Protein AF-A0A536E1L3-F1 (afdb_monomer_lite)

Secondary structure (DSSP, 8-state):
--SSSSSSSSTTSSS-PPP-----TT--SS-HHHHHHHHHHHHHHHHHHHHTT-HHHHHHHB-HHHHHHHHHHHTTS-S--TT-SSPPEEEEEEEE-B--SSSSEEEEEEEEEE-SPPTTSPPPEEEEEEEEEE-SSSSPPEEEEEEEESSHHHHHHHHHHHHSS-TTSPBPPPPPPSS-HHHHHHHHSPPPTTEEEPPP-GGGEEEEE-TTSPEEEEEEEEEEEEEEEETT----EETT-TT-PPTTEEEEEEEEEEEEEEEEEE--TTSPPEEEEEEEEEEEEEE---------HHHHHHHHHHHHHHHHHHHHT--PPPPPSSPPPPEEEEHHHHHHHHHHHHHHHHHHHHHHHHHHHHHHTTT-HHHHHHHHHHHHHHHHGGGSHHHHEEEEEEEEEESS-HHHHHHHHH-GGGHHHH-TTEEEEEEEPP-S-TTEEEEEEEEE-STTEEEEEEEEEEEE-SSS-EEEEEETT-SS-EEEEEEEEEETTEEEEEEEEEEEPPHHHHHHSS-HHHHHHHHHHHHHHHHHHHHHHHHTPPPPGGGS-----TTGGGTTGGGSTTS-SSHHHHHHHHHHHHHHHHHHHH-HHHHHHHHHHHHHHHHHHHHHHHHTT-EEPPPEEETTEEE--EE-S---HHHHHHHHHHHHHHHHHHHHHHHHHHHHH--TTTHHHHHHHHHHHHHHHH---TTSTHHHHHHHS-SSHHHHHHHHHHHHHHHHHHTT-S-THHHHHHHHHHHHHHHHSSSHHHHHT-PPPHHHHHHHHHHHHHHHHHHHHHHHHHHHHH-

pLDDT: mean 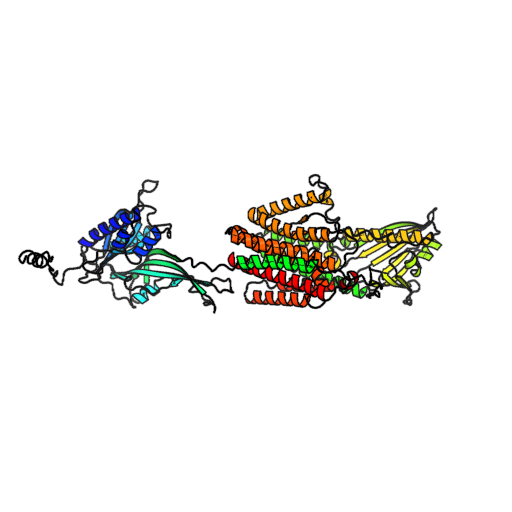76.08, std 15.46, range [30.75, 97.12]

Structure (mmCIF, N/CA/C/O backbone):
data_AF-A0A536E1L3-F1
#
_entry.id   AF-A0A536E1L3-F1
#
loop_
_atom_site.group_PDB
_atom_site.id
_atom_site.type_symbol
_atom_site.label_atom_id
_atom_site.label_alt_id
_atom_site.label_comp_id
_atom_site.label_asym_id
_atom_site.label_entity_id
_atom_site.label_seq_id
_atom_site.pdbx_PDB_ins_code
_atom_site.Cartn_x
_atom_site.Cartn_y
_atom_site.Cartn_z
_atom_site.occupancy
_atom_site.B_iso_or_equiv
_atom_site.auth_seq_id
_atom_site.auth_comp_id
_atom_site.auth_asym_id
_atom_site.auth_atom_id
_atom_site.pdbx_PDB_model_num
ATOM 1 N N . MET A 1 1 ? -77.979 -40.190 44.408 1.00 44.78 1 MET A N 1
ATOM 2 C CA . MET A 1 1 ? -76.661 -39.508 44.383 1.00 44.78 1 MET A CA 1
ATOM 3 C C . MET A 1 1 ? -76.826 -37.989 44.509 1.00 44.78 1 MET A C 1
ATOM 5 O O . MET A 1 1 ? -76.461 -37.240 43.618 1.00 44.78 1 MET A O 1
ATOM 9 N N . ARG A 1 2 ? -77.418 -37.524 45.620 1.00 36.06 2 ARG A N 1
ATOM 10 C CA . ARG A 1 2 ? -77.818 -36.117 45.837 1.00 36.06 2 ARG A CA 1
ATOM 11 C C . ARG A 1 2 ? -77.360 -35.576 47.206 1.00 36.06 2 ARG A C 1
ATOM 13 O O . ARG A 1 2 ? -77.944 -34.636 47.722 1.00 36.06 2 ARG A O 1
ATOM 20 N N . ARG A 1 3 ? -76.345 -36.204 47.821 1.00 39.03 3 ARG A N 1
ATOM 21 C CA . ARG A 1 3 ? -75.841 -35.854 49.169 1.00 39.03 3 ARG A CA 1
ATOM 22 C C . ARG A 1 3 ? -74.312 -35.771 49.309 1.00 39.03 3 ARG A C 1
ATOM 24 O O . ARG A 1 3 ? -73.841 -35.542 50.409 1.00 39.03 3 ARG A O 1
ATOM 31 N N . VAL A 1 4 ? -73.540 -35.899 48.226 1.00 44.56 4 VAL A N 1
ATOM 32 C CA . VAL A 1 4 ? -72.057 -35.856 48.298 1.00 44.56 4 VAL A CA 1
ATOM 33 C C . VAL A 1 4 ? -71.458 -34.602 47.640 1.00 44.56 4 VAL A C 1
ATOM 35 O O . VAL A 1 4 ? -70.359 -34.197 47.985 1.00 44.56 4 VAL A O 1
ATOM 38 N N . LEU A 1 5 ? -72.208 -33.890 46.793 1.00 41.34 5 LEU A N 1
ATOM 39 C CA . LEU A 1 5 ? -71.734 -32.656 46.141 1.00 41.34 5 LEU A CA 1
ATOM 40 C C . LEU A 1 5 ? -72.096 -31.353 46.877 1.00 41.34 5 LEU A C 1
ATOM 42 O O . LEU A 1 5 ? -71.627 -30.292 46.487 1.00 41.34 5 LEU A O 1
ATOM 46 N N . LEU A 1 6 ? -72.866 -31.419 47.971 1.00 41.66 6 LEU A N 1
ATOM 47 C CA . LEU A 1 6 ? -73.203 -30.239 48.783 1.00 41.66 6 LEU A CA 1
ATOM 48 C C . LEU A 1 6 ? -72.167 -29.941 49.891 1.00 41.66 6 LEU A C 1
ATOM 50 O O . LEU A 1 6 ? -72.231 -28.891 50.517 1.00 41.66 6 LEU A O 1
ATOM 54 N N . GLY A 1 7 ? -71.206 -30.847 50.123 1.00 38.25 7 GLY A N 1
ATOM 55 C CA . GLY A 1 7 ? -70.159 -30.700 51.147 1.00 38.25 7 GLY A CA 1
ATOM 56 C C . GLY A 1 7 ? -68.870 -30.024 50.664 1.00 38.25 7 GLY A C 1
ATOM 57 O O . GLY A 1 7 ? -68.086 -29.565 51.484 1.00 38.25 7 GLY A O 1
ATOM 58 N N . ALA A 1 8 ? -68.657 -29.916 49.348 1.00 40.06 8 ALA A N 1
ATOM 59 C CA . ALA A 1 8 ? -67.425 -29.359 48.779 1.00 40.06 8 ALA A CA 1
ATOM 60 C C . ALA A 1 8 ? -67.512 -27.856 48.444 1.00 40.06 8 ALA A C 1
ATOM 62 O O . ALA A 1 8 ? -66.488 -27.219 48.233 1.00 40.06 8 ALA A O 1
ATOM 63 N N . VAL A 1 9 ? -68.716 -27.268 48.440 1.00 42.72 9 VAL A N 1
ATOM 64 C CA . VAL A 1 9 ? -68.923 -25.834 48.142 1.00 42.72 9 VAL A CA 1
ATOM 65 C C . VAL A 1 9 ? -69.029 -24.984 49.419 1.00 42.72 9 VAL A C 1
ATOM 67 O O . VAL A 1 9 ? -68.800 -23.782 49.382 1.00 42.72 9 VAL A O 1
ATOM 70 N N . VAL A 1 10 ? -69.276 -25.601 50.581 1.00 40.31 10 VAL A N 1
ATOM 71 C CA . VAL A 1 10 ? -69.368 -24.893 51.876 1.00 40.31 10 VAL A CA 1
ATOM 72 C C . VAL A 1 10 ? -68.021 -24.843 52.621 1.00 40.31 10 VAL A C 1
ATOM 74 O O . VAL A 1 10 ? -67.817 -23.955 53.442 1.00 40.31 10 VAL A O 1
ATOM 77 N N . LEU A 1 11 ? -67.048 -25.700 52.277 1.00 36.94 11 LEU A N 1
ATOM 78 C CA . LEU A 1 11 ? -65.691 -25.653 52.852 1.00 36.94 11 LEU A CA 1
ATOM 79 C C . LEU A 1 11 ? -64.712 -24.717 52.116 1.00 36.94 11 LEU A C 1
ATOM 81 O O . LEU A 1 11 ? -63.616 -24.486 52.615 1.00 36.94 11 LEU A O 1
ATOM 85 N N . PHE A 1 12 ? -65.103 -24.144 50.972 1.00 38.69 12 PHE A N 1
ATOM 86 C CA . PHE A 1 12 ? -64.301 -23.140 50.251 1.00 38.69 12 PHE A CA 1
ATOM 87 C C . PHE A 1 12 ? -64.653 -21.691 50.646 1.00 38.69 12 PHE A C 1
ATOM 89 O O . PHE A 1 12 ? -64.010 -20.753 50.191 1.00 38.69 12 PHE A O 1
ATOM 96 N N . LEU A 1 13 ? -65.662 -21.499 51.509 1.00 36.69 13 LEU A N 1
ATOM 97 C CA . LEU A 1 13 ? -66.145 -20.181 51.947 1.00 36.69 13 LEU A CA 1
ATOM 98 C C . LEU A 1 13 ? -65.788 -19.824 53.403 1.00 36.69 13 LEU A C 1
ATOM 100 O O . LEU A 1 13 ? -66.148 -18.744 53.857 1.00 36.69 13 LEU A O 1
ATOM 104 N N . LEU A 1 14 ? -65.077 -20.687 54.142 1.00 40.38 14 LEU A N 1
ATOM 105 C CA . LEU A 1 14 ? -64.798 -20.489 55.579 1.00 40.38 14 LEU A CA 1
ATOM 106 C C . LEU A 1 14 ? -63.373 -20.890 56.016 1.00 40.38 14 LEU A C 1
ATOM 108 O O . LEU A 1 14 ? -63.162 -21.308 57.152 1.00 40.38 14 LEU A O 1
ATOM 112 N N . GLY A 1 15 ? -62.376 -20.752 55.139 1.00 30.75 15 GLY A N 1
ATOM 113 C CA . GLY A 1 15 ? -60.986 -21.099 55.450 1.00 30.75 15 GLY A CA 1
ATOM 114 C C . GLY A 1 15 ? -60.012 -19.950 55.216 1.00 30.75 15 GLY A C 1
ATOM 115 O O . GLY A 1 15 ? -59.537 -19.771 54.101 1.00 30.75 15 GLY A O 1
ATOM 116 N N . SER A 1 16 ? -59.657 -19.246 56.295 1.00 36.69 16 SER A N 1
ATOM 117 C CA . SER A 1 16 ? -58.478 -18.368 56.440 1.00 36.69 16 SER A CA 1
ATOM 118 C C . SER A 1 16 ? -58.430 -17.077 55.604 1.00 36.69 16 SER A C 1
ATOM 120 O O . SER A 1 16 ? -57.608 -16.920 54.707 1.00 36.69 16 SER A O 1
ATOM 122 N N . LEU A 1 17 ? -59.233 -16.089 56.013 1.00 32.84 17 LEU A N 1
ATOM 123 C CA . LEU A 1 17 ? -58.797 -14.689 55.998 1.00 32.84 17 LEU A CA 1
ATOM 124 C C . LEU A 1 17 ? -57.801 -14.496 57.159 1.00 32.84 17 LEU A C 1
ATOM 126 O O . LEU A 1 17 ? -58.207 -14.678 58.310 1.00 32.84 17 LEU A O 1
ATOM 130 N N . PRO A 1 18 ? -56.532 -14.117 56.933 1.00 37.00 18 PRO A N 1
ATOM 131 C CA . PRO A 1 18 ? -55.790 -13.404 57.957 1.00 37.00 18 PRO A CA 1
ATOM 132 C C . PRO A 1 18 ? -56.418 -12.016 58.089 1.00 37.00 18 PRO A C 1
ATOM 134 O O . PRO A 1 18 ? -56.641 -11.322 57.097 1.00 37.00 18 PRO A O 1
ATOM 137 N N . ALA A 1 19 ? -56.745 -11.654 59.325 1.00 33.72 19 ALA A N 1
ATOM 138 C CA . ALA A 1 19 ? -57.321 -10.379 59.704 1.00 33.72 19 ALA A CA 1
ATOM 139 C C . ALA A 1 19 ? -56.562 -9.206 59.066 1.00 33.72 19 ALA A C 1
ATOM 141 O O . ALA A 1 19 ? -55.376 -9.006 59.327 1.00 33.72 19 ALA A O 1
ATOM 142 N N . TRP A 1 20 ? -57.271 -8.404 58.273 1.00 38.75 20 TRP A N 1
ATOM 143 C CA . TRP A 1 20 ? -56.880 -7.030 57.993 1.00 38.75 20 TRP A CA 1
ATOM 144 C C . TRP A 1 20 ? -57.177 -6.260 59.276 1.00 38.75 20 TRP A C 1
ATOM 146 O O . TRP A 1 20 ? -58.239 -5.671 59.450 1.00 38.75 20 TRP A O 1
ATOM 156 N N . ALA A 1 21 ? -56.275 -6.378 60.244 1.00 35.50 21 ALA A N 1
ATOM 157 C CA . ALA A 1 21 ? -56.117 -5.305 61.196 1.00 35.50 21 ALA A CA 1
ATOM 158 C C . ALA A 1 21 ? -55.430 -4.197 60.403 1.00 35.50 21 ALA A C 1
ATOM 160 O O . ALA A 1 21 ? -54.229 -4.284 60.143 1.00 35.50 21 ALA A O 1
ATOM 161 N N . ASP A 1 22 ? -56.210 -3.211 59.960 1.00 37.62 22 ASP A N 1
ATOM 162 C CA . ASP A 1 22 ? -55.664 -1.908 59.611 1.00 37.62 22 ASP A CA 1
ATOM 163 C C . ASP A 1 22 ? -54.763 -1.509 60.780 1.00 37.62 22 ASP A C 1
ATOM 165 O O . ASP A 1 22 ? -55.230 -1.274 61.901 1.00 37.62 22 ASP A O 1
ATOM 169 N N . ALA A 1 23 ? -53.449 -1.533 60.553 1.00 42.81 23 ALA A N 1
ATOM 170 C CA . ALA A 1 23 ? -52.525 -0.891 61.464 1.00 42.81 23 ALA A CA 1
ATOM 171 C C . ALA A 1 23 ? -53.043 0.546 61.649 1.00 42.81 23 ALA A C 1
ATOM 173 O O . ALA A 1 23 ? -53.480 1.148 60.662 1.00 42.81 23 ALA A O 1
ATOM 174 N N . PRO A 1 24 ? -53.084 1.087 62.880 1.00 48.59 24 PRO A N 1
ATOM 175 C CA . PRO A 1 24 ? -53.596 2.433 63.096 1.00 48.59 24 PRO A CA 1
ATOM 176 C C . PRO A 1 24 ? -52.938 3.396 62.098 1.00 48.59 24 PRO A C 1
ATOM 178 O O . PRO A 1 24 ? -51.750 3.258 61.800 1.00 48.59 24 PRO A O 1
ATOM 181 N N . ALA A 1 25 ? -53.711 4.346 61.565 1.00 54.09 25 ALA A N 1
ATOM 182 C CA . ALA A 1 25 ? -53.322 5.225 60.452 1.00 54.09 25 ALA A CA 1
ATOM 183 C C . ALA A 1 25 ? -52.007 6.018 60.666 1.00 54.09 25 ALA A C 1
ATOM 185 O O . ALA A 1 25 ? -51.492 6.618 59.727 1.00 54.09 25 ALA A O 1
ATOM 186 N N . ASP A 1 26 ? -51.443 5.964 61.876 1.00 65.12 26 ASP A N 1
ATOM 187 C CA . ASP A 1 26 ? -50.229 6.650 62.311 1.00 65.12 26 ASP A CA 1
ATOM 188 C C . ASP A 1 26 ? -49.031 5.712 62.585 1.00 65.12 26 ASP A C 1
ATOM 190 O O . ASP A 1 26 ? -48.027 6.148 63.152 1.00 65.12 26 ASP A O 1
ATOM 194 N N . THR A 1 27 ? -49.092 4.424 62.213 1.00 82.06 27 THR A N 1
ATOM 195 C CA . THR A 1 27 ? -47.951 3.505 62.410 1.00 82.06 27 THR A CA 1
ATOM 196 C C . THR A 1 27 ? -46.902 3.657 61.297 1.00 82.06 27 THR A C 1
ATOM 198 O O . THR A 1 27 ? -47.244 3.518 60.122 1.00 82.06 27 THR A O 1
ATOM 201 N N . PRO A 1 28 ? -45.616 3.897 61.620 1.00 88.50 28 PRO A N 1
ATOM 202 C CA . PRO A 1 28 ? -44.546 3.944 60.624 1.00 88.50 28 PRO A CA 1
ATOM 203 C C . PRO A 1 28 ? -44.393 2.617 59.873 1.00 88.50 28 PRO A C 1
ATOM 205 O O . PRO A 1 28 ? -44.427 1.553 60.488 1.00 88.50 28 PRO A O 1
ATOM 208 N N . VAL A 1 29 ? -44.140 2.681 58.561 1.00 91.19 29 VAL A N 1
ATOM 209 C CA . VAL A 1 29 ? -43.891 1.495 57.715 1.00 91.19 29 VAL A CA 1
ATOM 210 C C . VAL A 1 29 ? -42.660 0.709 58.188 1.00 91.19 29 VAL A C 1
ATOM 212 O O . VAL A 1 29 ? -42.613 -0.516 58.075 1.00 91.19 29 VAL A O 1
ATOM 215 N N . VAL A 1 30 ? -41.660 1.415 58.720 1.00 92.94 30 VAL A N 1
ATOM 216 C CA . VAL A 1 30 ? -40.465 0.849 59.351 1.00 92.94 30 VAL A CA 1
ATOM 217 C C . VAL A 1 30 ? -39.942 1.816 60.409 1.00 92.94 30 VAL A C 1
ATOM 219 O O . VAL A 1 30 ? -39.966 3.033 60.229 1.00 92.94 30 VAL A O 1
ATOM 222 N N . THR A 1 31 ? -39.476 1.274 61.529 1.00 92.06 31 THR A N 1
ATOM 223 C CA . THR A 1 31 ? -38.806 2.038 62.592 1.00 92.06 31 THR A CA 1
ATOM 224 C C . THR A 1 31 ? -37.279 1.908 62.487 1.00 92.06 31 THR A C 1
ATOM 226 O O . THR A 1 31 ? -36.797 0.896 61.968 1.00 92.06 31 THR A O 1
ATOM 229 N N . PRO A 1 32 ? -36.490 2.865 63.018 1.00 88.69 32 PRO A N 1
ATOM 230 C CA . PRO A 1 32 ? -35.027 2.752 63.084 1.00 88.69 32 PRO A CA 1
ATOM 231 C C . PRO A 1 32 ? -34.534 1.434 63.701 1.00 88.69 32 PRO A C 1
ATOM 233 O O . PRO A 1 32 ? -33.600 0.822 63.188 1.00 88.69 32 PRO A O 1
ATOM 236 N N . LEU A 1 33 ? -35.229 0.941 64.733 1.00 87.12 33 LEU A N 1
ATOM 237 C CA . LEU A 1 33 ? -34.923 -0.330 65.399 1.00 87.12 33 LEU A CA 1
ATOM 238 C C . LEU A 1 33 ? -35.160 -1.560 64.507 1.00 87.12 33 LEU A C 1
ATOM 240 O O . LEU A 1 33 ? -34.460 -2.558 64.642 1.00 87.12 33 LEU A O 1
ATOM 244 N N . GLN A 1 34 ? -36.135 -1.506 63.597 1.00 91.38 34 GLN A N 1
ATOM 245 C CA . GLN A 1 34 ? -36.434 -2.606 62.673 1.00 91.38 34 GLN A CA 1
ATOM 246 C C . GLN A 1 34 ? -35.521 -2.601 61.442 1.00 91.38 34 GLN A C 1
ATOM 248 O O . GLN A 1 34 ? -35.178 -3.667 60.935 1.00 91.38 34 GLN A O 1
ATOM 253 N N . ALA A 1 35 ? -35.122 -1.420 60.961 1.00 91.44 35 ALA A N 1
ATOM 254 C CA . ALA A 1 35 ? -34.372 -1.270 59.714 1.00 91.44 35 ALA A CA 1
ATOM 255 C C . ALA A 1 35 ? -33.030 -2.020 59.714 1.00 91.44 35 ALA A C 1
ATOM 257 O O . ALA A 1 35 ? -32.678 -2.627 58.705 1.00 91.44 35 ALA A O 1
ATOM 258 N N . GLY A 1 36 ? -32.318 -2.033 60.847 1.00 89.25 36 GLY A N 1
ATOM 259 C CA . GLY A 1 36 ? -31.046 -2.752 60.962 1.00 89.25 36 GLY A CA 1
ATOM 260 C C . GLY A 1 36 ? -31.192 -4.263 60.759 1.00 89.25 36 GLY A C 1
ATOM 261 O O . GLY A 1 36 ? -30.463 -4.850 59.966 1.00 89.25 36 GLY A O 1
ATOM 262 N N . GLY A 1 37 ? -32.189 -4.886 61.400 1.00 91.12 37 GLY A N 1
ATOM 263 C CA . GLY A 1 37 ? -32.444 -6.323 61.244 1.00 91.12 37 GLY A CA 1
ATOM 264 C C . GLY A 1 37 ? -32.922 -6.698 59.838 1.00 91.12 37 GLY A C 1
ATOM 265 O O . GLY A 1 37 ? -32.545 -7.743 59.314 1.00 91.12 37 GLY A O 1
ATOM 266 N N . ILE A 1 38 ? -33.701 -5.817 59.199 1.00 94.25 38 ILE A N 1
ATOM 267 C CA . ILE A 1 38 ? -34.118 -5.977 57.798 1.00 94.25 38 ILE A CA 1
ATOM 268 C C . ILE A 1 38 ? -32.898 -5.982 56.871 1.00 94.25 38 ILE A C 1
ATOM 270 O O . ILE A 1 38 ? -32.813 -6.817 55.969 1.00 94.25 38 ILE A O 1
ATOM 274 N N . LEU A 1 39 ? -31.956 -5.060 57.086 1.00 93.31 39 LEU A N 1
ATOM 275 C CA . LEU A 1 39 ? -30.735 -4.985 56.292 1.00 93.31 39 LEU A CA 1
ATOM 276 C C . LEU A 1 39 ? -29.834 -6.201 56.519 1.00 93.31 39 LEU A C 1
ATOM 278 O O . LEU A 1 39 ? -29.340 -6.757 55.543 1.00 93.31 39 LEU A O 1
ATOM 282 N N . ASP A 1 40 ? -29.658 -6.636 57.769 1.00 92.06 40 ASP A N 1
ATOM 283 C CA . ASP A 1 40 ? -28.846 -7.811 58.106 1.00 92.06 40 ASP A CA 1
ATOM 284 C C . ASP A 1 40 ? -29.354 -9.071 57.380 1.00 92.06 40 ASP A C 1
ATOM 286 O O . ASP A 1 40 ? -28.569 -9.805 56.768 1.00 92.06 40 ASP A O 1
ATOM 290 N N . GLU A 1 41 ? -30.673 -9.305 57.395 1.00 92.81 41 GLU A N 1
ATOM 291 C CA . GLU A 1 41 ? -31.289 -10.447 56.710 1.00 92.81 41 GLU A CA 1
ATOM 292 C C . GLU A 1 41 ? -31.143 -10.344 55.184 1.00 92.81 41 GLU A C 1
ATOM 294 O O . GLU A 1 41 ? -30.722 -11.308 54.531 1.00 92.81 41 GLU A O 1
ATOM 299 N N . ALA A 1 42 ? -31.471 -9.182 54.610 1.00 93.12 42 ALA A N 1
ATOM 300 C CA . ALA A 1 42 ? -31.397 -8.961 53.169 1.00 93.12 42 ALA A CA 1
ATOM 301 C C . ALA A 1 42 ? -29.956 -9.093 52.653 1.00 93.12 42 ALA A C 1
ATOM 303 O O . ALA A 1 42 ? -29.719 -9.784 51.661 1.00 93.12 42 ALA A O 1
ATOM 304 N N . TRP A 1 43 ? -28.986 -8.506 53.361 1.00 92.38 43 TRP A N 1
ATOM 305 C CA . TRP A 1 43 ? -27.568 -8.563 53.011 1.00 92.38 43 TRP A CA 1
ATOM 306 C C . TRP A 1 43 ? -27.031 -9.995 53.050 1.00 92.38 43 TRP A C 1
ATOM 308 O O . TRP A 1 43 ? -26.365 -10.434 52.112 1.00 92.38 43 TRP A O 1
ATOM 318 N N . GLY A 1 44 ? -27.359 -10.754 54.102 1.00 91.62 44 GLY A N 1
ATOM 319 C CA . GLY A 1 44 ? -26.960 -12.157 54.218 1.00 91.62 44 GLY A CA 1
ATOM 320 C C . GLY A 1 44 ? -27.479 -13.004 53.055 1.00 91.62 44 GLY A C 1
ATOM 321 O O . GLY A 1 44 ? -26.698 -13.699 52.403 1.00 91.62 44 GLY A O 1
ATOM 322 N N . ARG A 1 45 ? -28.777 -12.886 52.740 1.00 93.12 45 ARG A N 1
ATOM 323 C CA . ARG A 1 45 ? -29.401 -13.598 51.612 1.00 93.12 45 ARG A CA 1
ATOM 324 C C . ARG A 1 45 ? -28.816 -13.192 50.261 1.00 93.12 45 ARG A C 1
ATOM 326 O O . ARG A 1 45 ? -28.611 -14.058 49.412 1.00 93.12 45 ARG A O 1
ATOM 333 N N . ARG A 1 46 ? -28.540 -11.902 50.065 1.00 92.50 46 ARG A N 1
ATOM 334 C CA . ARG A 1 46 ? -27.911 -11.359 48.854 1.00 92.50 46 ARG A CA 1
ATOM 335 C C . ARG A 1 46 ? -26.523 -11.942 48.634 1.00 92.50 46 ARG A C 1
ATOM 337 O O . ARG A 1 46 ? -26.244 -12.482 47.567 1.00 92.50 46 ARG A O 1
ATOM 344 N N . GLU A 1 47 ? -25.668 -11.901 49.648 1.00 91.00 47 GLU A N 1
ATOM 345 C CA . GLU A 1 47 ? -24.301 -12.412 49.537 1.00 91.00 47 GLU A CA 1
ATOM 346 C C . GLU A 1 47 ? -24.260 -13.942 49.383 1.00 91.00 47 GLU A C 1
ATOM 348 O O . GLU A 1 47 ? -23.420 -14.456 48.642 1.00 91.00 47 GLU A O 1
ATOM 353 N N . ASP A 1 48 ? -25.203 -14.675 49.988 1.00 90.31 48 ASP A N 1
ATOM 354 C CA . ASP A 1 48 ? -25.378 -16.114 49.749 1.00 90.31 48 ASP A CA 1
ATOM 355 C C . ASP A 1 48 ? -25.818 -16.402 48.305 1.00 90.31 48 ASP A C 1
ATOM 357 O O . ASP A 1 48 ? -25.266 -17.293 47.653 1.00 90.31 48 ASP A O 1
ATOM 361 N N . ALA A 1 49 ? -26.773 -15.629 47.774 1.00 91.38 49 ALA A N 1
ATOM 362 C CA . ALA A 1 49 ? -27.241 -15.763 46.397 1.00 91.38 49 ALA A CA 1
ATOM 363 C C . ALA A 1 49 ? -26.117 -15.506 45.387 1.00 91.38 49 ALA A C 1
ATOM 365 O O . ALA A 1 49 ? -25.982 -16.244 44.411 1.00 91.38 49 ALA A O 1
ATOM 366 N N . LEU A 1 50 ? -25.274 -14.508 45.641 1.00 88.62 50 LEU A N 1
ATOM 367 C CA . LEU A 1 50 ? -24.139 -14.167 44.785 1.00 88.62 50 LEU A CA 1
ATOM 368 C C . LEU A 1 50 ? -23.028 -15.207 44.849 1.00 88.62 50 LEU A C 1
ATOM 370 O O . LEU A 1 50 ? -22.517 -15.615 43.805 1.00 88.62 50 LEU A O 1
ATOM 374 N N . ALA A 1 51 ? -22.710 -15.703 46.047 1.00 85.44 51 ALA A N 1
ATOM 375 C CA . ALA A 1 51 ? -21.764 -16.801 46.223 1.00 85.44 51 ALA A CA 1
ATOM 376 C C . ALA A 1 51 ? -22.221 -18.074 45.486 1.00 85.44 51 ALA A C 1
ATOM 378 O O . ALA A 1 51 ? -21.403 -18.782 44.903 1.00 85.44 51 ALA A O 1
ATOM 379 N N . GLN A 1 52 ? -23.531 -18.339 45.465 1.00 89.00 52 GLN A N 1
ATOM 380 C CA . GLN A 1 52 ? -24.137 -19.481 44.770 1.00 89.00 52 GLN A CA 1
ATOM 381 C C . GLN A 1 52 ? -24.461 -19.210 43.294 1.00 89.00 52 GLN A C 1
ATOM 383 O O . GLN A 1 52 ? -24.933 -20.113 42.602 1.00 89.00 52 GLN A O 1
ATOM 388 N N . ARG A 1 53 ? -24.249 -17.981 42.802 1.00 87.50 53 ARG A N 1
ATOM 389 C CA . ARG A 1 53 ? -24.682 -17.526 41.470 1.00 87.50 53 ARG A CA 1
ATOM 390 C C . ARG A 1 53 ? -26.172 -17.812 41.191 1.00 87.50 53 ARG A C 1
ATOM 392 O O . ARG A 1 53 ? -26.559 -18.150 40.071 1.00 87.50 53 ARG A O 1
ATOM 399 N N . ASN A 1 54 ? -27.029 -17.650 42.199 1.00 90.94 54 ASN A N 1
ATOM 400 C CA . ASN A 1 54 ? -28.468 -17.889 42.110 1.00 90.94 54 ASN A CA 1
ATOM 401 C C . ASN A 1 54 ? -29.235 -16.604 41.750 1.00 90.94 54 ASN A C 1
ATOM 403 O O . ASN A 1 54 ? -29.627 -15.824 42.619 1.00 90.94 54 ASN A O 1
ATOM 407 N N . ARG A 1 55 ? -29.499 -16.417 40.451 1.00 91.81 55 ARG A N 1
ATOM 408 C CA . ARG A 1 55 ? -30.191 -15.227 39.920 1.00 91.81 55 ARG A CA 1
ATOM 409 C C . ARG A 1 55 ? -31.611 -15.039 40.460 1.00 91.81 55 ARG A C 1
ATOM 411 O O . ARG A 1 55 ? -32.052 -13.906 40.614 1.00 91.81 55 ARG A O 1
ATOM 418 N N . ALA A 1 56 ? -32.332 -16.129 40.727 1.00 89.06 56 ALA A N 1
ATOM 419 C CA . ALA A 1 56 ? -33.723 -16.057 41.174 1.00 89.06 56 ALA A CA 1
ATOM 420 C C . ALA A 1 56 ? -33.829 -15.506 42.602 1.00 89.06 56 ALA A C 1
ATOM 422 O O . ALA A 1 56 ? -34.680 -14.665 42.875 1.00 89.06 56 ALA A O 1
ATOM 423 N N . VAL A 1 57 ? -32.937 -15.947 43.496 1.00 91.38 57 VAL A N 1
ATOM 424 C CA . VAL A 1 57 ? -32.869 -15.418 44.867 1.00 91.38 57 VAL A CA 1
ATOM 425 C C . VAL A 1 57 ? -32.355 -13.983 44.857 1.00 91.38 57 VAL A C 1
ATOM 427 O O . VAL A 1 57 ? -32.909 -13.149 45.563 1.00 91.38 57 VAL A O 1
ATOM 430 N N . LEU A 1 58 ? -31.363 -13.675 44.014 1.00 91.75 58 LEU A N 1
ATOM 431 C CA . LEU A 1 58 ? -30.838 -12.319 43.870 1.00 91.75 58 LEU A CA 1
ATOM 432 C C . LEU A 1 58 ? -31.927 -11.322 43.440 1.00 91.75 58 LEU A C 1
ATOM 434 O O . LEU A 1 58 ? -32.082 -10.286 44.070 1.00 91.75 58 LEU A O 1
ATOM 438 N N . ALA A 1 59 ? -32.757 -11.661 42.450 1.00 90.19 59 ALA A N 1
ATOM 439 C CA . ALA A 1 59 ? -33.873 -10.809 42.021 1.00 90.19 59 ALA A CA 1
ATOM 440 C C . ALA A 1 59 ? -34.985 -10.640 43.082 1.00 90.19 59 ALA A C 1
ATOM 442 O O . ALA A 1 59 ? -35.846 -9.769 42.945 1.00 90.19 59 ALA A O 1
ATOM 443 N N . ALA A 1 60 ? -34.994 -11.475 44.127 1.00 90.81 60 ALA A N 1
ATOM 444 C CA . ALA A 1 60 ? -35.917 -11.354 45.253 1.00 90.81 60 ALA A CA 1
ATOM 445 C C . ALA A 1 60 ? -35.391 -10.437 46.374 1.00 90.81 60 ALA A C 1
ATOM 447 O O . ALA A 1 60 ? -36.190 -10.004 47.203 1.00 90.81 60 ALA A O 1
ATOM 448 N N . VAL A 1 61 ? -34.085 -10.145 46.406 1.00 93.81 61 VAL A N 1
ATOM 449 C CA . VAL A 1 61 ? -33.433 -9.289 47.420 1.00 93.81 61 VAL A CA 1
ATOM 450 C C . VAL A 1 61 ? -32.895 -7.981 46.847 1.00 93.81 61 VAL A C 1
ATOM 452 O O . VAL A 1 61 ? -32.841 -6.997 47.575 1.00 93.81 61 VAL A O 1
ATOM 455 N N . ASP A 1 62 ? -32.596 -7.939 45.552 1.00 94.62 62 ASP A N 1
ATOM 456 C CA . ASP A 1 62 ? -32.105 -6.766 44.838 1.00 94.62 62 ASP A CA 1
ATOM 457 C C . ASP A 1 62 ? -33.077 -6.374 43.729 1.00 94.62 62 ASP A C 1
ATOM 459 O O . ASP A 1 62 ? -33.777 -7.201 43.141 1.00 94.62 62 ASP A O 1
ATOM 463 N N . GLU A 1 63 ? -33.086 -5.091 43.395 1.00 94.00 63 GLU A N 1
ATOM 464 C CA . GLU A 1 63 ? -33.805 -4.568 42.244 1.00 94.00 63 GLU A CA 1
ATOM 465 C C . GLU A 1 63 ? -33.170 -3.287 41.691 1.00 94.00 63 GLU A C 1
ATOM 467 O O . GLU A 1 63 ? -32.246 -2.714 42.263 1.00 94.00 63 GLU A O 1
ATOM 472 N N . GLY A 1 64 ? -33.670 -2.831 40.541 1.00 91.75 64 GLY A N 1
ATOM 473 C CA . GLY A 1 64 ? -33.192 -1.609 39.901 1.00 91.75 64 GLY A CA 1
ATOM 474 C C . GLY A 1 64 ? -31.679 -1.634 39.614 1.00 91.75 64 GLY A C 1
ATOM 475 O O . GLY A 1 64 ? -31.164 -2.663 39.166 1.00 91.75 64 GLY A O 1
ATOM 476 N N . PRO A 1 65 ? -30.966 -0.511 39.824 1.00 91.62 65 PRO A N 1
ATOM 477 C CA . PRO A 1 65 ? -29.536 -0.399 39.531 1.00 91.62 65 PRO A CA 1
ATOM 478 C C . PRO A 1 65 ? -28.643 -1.406 40.265 1.00 91.62 65 PRO A C 1
ATOM 480 O O . PRO A 1 65 ? -27.716 -1.926 39.647 1.00 91.62 65 PRO A O 1
ATOM 483 N N . ALA A 1 66 ? -28.931 -1.711 41.536 1.00 91.81 66 ALA A N 1
ATOM 484 C CA . ALA A 1 66 ? -28.159 -2.688 42.306 1.00 91.81 66 ALA A CA 1
ATOM 485 C C . ALA A 1 66 ? -28.250 -4.096 41.693 1.00 91.81 66 ALA A C 1
ATOM 487 O O . ALA A 1 66 ? -27.221 -4.716 41.423 1.00 91.81 66 ALA A O 1
ATOM 488 N N . LEU A 1 67 ? -29.465 -4.546 41.349 1.00 92.19 67 LEU A N 1
ATOM 489 C CA . LEU A 1 67 ? -29.669 -5.832 40.674 1.00 92.19 67 LEU A CA 1
ATOM 490 C C . LEU A 1 67 ? -28.961 -5.888 39.319 1.00 92.19 67 LEU A C 1
ATOM 492 O O . LEU A 1 67 ? -28.336 -6.895 38.994 1.00 92.19 67 LEU A O 1
ATOM 496 N N . ALA A 1 68 ? -29.061 -4.822 38.520 1.00 88.94 68 ALA A N 1
ATOM 497 C CA . ALA A 1 68 ? -28.420 -4.767 37.208 1.00 88.94 68 ALA A CA 1
ATOM 498 C C . ALA A 1 68 ? -26.897 -4.932 37.323 1.00 88.94 68 ALA A C 1
ATOM 500 O O . ALA A 1 68 ? -26.294 -5.679 36.553 1.00 88.94 68 ALA A O 1
ATOM 501 N N . GLN A 1 69 ? -26.288 -4.281 38.314 1.00 88.38 69 GLN A N 1
ATOM 502 C CA . GLN A 1 69 ? -24.858 -4.379 38.573 1.00 88.38 69 GLN A CA 1
ATOM 503 C C . GLN A 1 69 ? -24.437 -5.766 39.076 1.00 88.38 69 GLN A C 1
ATOM 505 O O . GLN A 1 69 ? -23.442 -6.316 38.603 1.00 88.38 69 GLN A O 1
ATOM 510 N N . ASP A 1 70 ? -25.192 -6.359 39.996 1.00 89.19 70 ASP A N 1
ATOM 511 C CA . ASP A 1 70 ? -24.869 -7.683 40.525 1.00 89.19 70 ASP A CA 1
ATOM 512 C C . ASP A 1 70 ? -25.050 -8.794 39.479 1.00 89.19 70 ASP A C 1
ATOM 514 O O . ASP A 1 70 ? -24.226 -9.709 39.393 1.00 89.19 70 ASP A O 1
ATOM 518 N N . LEU A 1 71 ? -26.068 -8.690 38.618 1.00 88.50 71 LEU A N 1
ATOM 519 C CA . LEU A 1 71 ? -26.214 -9.578 37.462 1.00 88.50 71 LEU A CA 1
ATOM 520 C C . LEU A 1 71 ? -25.052 -9.412 36.474 1.00 88.50 71 LEU A C 1
ATOM 522 O O . LEU A 1 71 ? -24.533 -10.408 35.976 1.00 88.50 71 LEU A O 1
ATOM 526 N N . ALA A 1 72 ? -24.594 -8.183 36.235 1.00 84.56 72 ALA A N 1
ATOM 527 C CA . ALA A 1 72 ? -23.451 -7.926 35.364 1.00 84.56 72 ALA A CA 1
ATOM 528 C C . ALA A 1 72 ? -22.148 -8.539 35.891 1.00 84.56 72 ALA A C 1
ATOM 530 O O . ALA A 1 72 ? -21.370 -9.119 35.129 1.00 84.56 72 ALA A O 1
ATOM 531 N N . TRP A 1 73 ? -21.927 -8.462 37.204 1.00 84.00 73 TRP A N 1
ATOM 532 C CA . TRP A 1 73 ? -20.814 -9.143 37.857 1.00 84.00 73 TRP A CA 1
ATOM 533 C C . TRP A 1 73 ? -20.921 -10.667 37.713 1.00 84.00 73 TRP A C 1
ATOM 535 O O . TRP A 1 73 ? -19.941 -11.331 37.365 1.00 84.00 73 TRP A O 1
ATOM 545 N N . MET A 1 74 ? -22.118 -11.236 37.902 1.00 82.69 74 MET A N 1
ATOM 546 C CA . MET A 1 74 ? -22.350 -12.664 37.659 1.00 82.69 74 MET A CA 1
ATOM 547 C C . MET A 1 74 ? -22.038 -13.063 36.211 1.00 82.69 74 MET A C 1
ATOM 549 O O . MET A 1 74 ? -21.525 -14.160 35.983 1.00 82.69 74 MET A O 1
ATOM 553 N N . ASP A 1 75 ? -22.277 -12.171 35.255 1.00 79.75 75 ASP A N 1
ATOM 554 C CA . ASP A 1 75 ? -22.059 -12.413 33.826 1.00 79.75 75 ASP A CA 1
ATOM 555 C C . ASP A 1 75 ? -20.611 -12.166 33.384 1.00 79.75 75 ASP A C 1
ATOM 557 O O . ASP A 1 75 ? -20.271 -12.383 32.223 1.00 79.75 75 ASP A O 1
ATOM 561 N N . GLY A 1 76 ? -19.734 -11.776 34.314 1.00 75.44 76 GLY A N 1
ATOM 562 C CA . GLY A 1 76 ? -18.320 -11.521 34.042 1.00 75.44 76 GLY A CA 1
ATOM 563 C C . GLY A 1 76 ? -18.064 -10.211 33.297 1.00 75.44 76 GLY A C 1
ATOM 564 O O . GLY A 1 76 ? -16.949 -9.991 32.834 1.00 75.44 76 GLY A O 1
ATOM 565 N N . LEU A 1 77 ? -19.068 -9.331 33.201 1.00 71.50 77 LEU A N 1
ATOM 566 C CA . LEU A 1 77 ? -18.939 -7.997 32.602 1.00 71.50 77 LEU A CA 1
ATOM 567 C C . LEU A 1 77 ? -18.181 -7.016 33.514 1.00 71.50 77 LEU A C 1
ATOM 569 O O . LEU A 1 77 ? -17.772 -5.945 33.071 1.00 71.50 77 LEU A O 1
ATOM 573 N N . VAL A 1 78 ? -17.982 -7.380 34.785 1.00 68.81 78 VAL A N 1
ATOM 574 C CA . VAL A 1 78 ? -17.252 -6.600 35.790 1.00 68.81 78 VAL A CA 1
ATOM 575 C C . VAL A 1 78 ? -16.213 -7.503 36.450 1.00 68.81 78 VAL A C 1
ATOM 577 O O . VAL A 1 78 ? -16.574 -8.506 37.065 1.00 68.81 78 VAL A O 1
ATOM 580 N N . SER A 1 79 ? -14.928 -7.156 36.331 1.00 56.62 79 SER A N 1
ATOM 581 C CA . SER A 1 79 ? -13.828 -7.932 36.925 1.00 56.62 79 SER A CA 1
ATOM 582 C C . SER A 1 79 ? -13.711 -7.740 38.436 1.00 56.62 79 SER A C 1
ATOM 584 O O . SER A 1 79 ? -13.370 -8.683 39.147 1.00 56.62 79 SER A O 1
ATOM 586 N N . ASP A 1 80 ? -14.030 -6.539 38.923 1.00 64.75 80 ASP A N 1
ATOM 587 C CA . ASP A 1 80 ? -13.777 -6.133 40.301 1.00 64.75 80 ASP A CA 1
ATOM 588 C C . ASP A 1 80 ? -15.070 -5.772 41.028 1.00 64.75 80 ASP A C 1
ATOM 590 O O . ASP A 1 80 ? -15.836 -4.909 40.605 1.00 64.75 80 ASP A O 1
ATOM 594 N N . ARG A 1 81 ? -15.291 -6.425 42.169 1.00 73.56 81 ARG A N 1
ATOM 595 C CA . ARG A 1 81 ? -16.313 -6.051 43.146 1.00 73.56 81 ARG A CA 1
ATOM 596 C C . ARG A 1 81 ? -15.605 -5.491 44.380 1.00 73.56 81 ARG A C 1
ATOM 598 O O . ARG A 1 81 ? -14.606 -6.083 44.803 1.00 73.56 81 ARG A O 1
ATOM 605 N N . PRO A 1 82 ? -16.089 -4.406 45.002 1.00 65.56 82 PRO A N 1
ATOM 606 C CA . PRO A 1 82 ? -15.561 -3.957 46.287 1.00 65.56 82 PRO A CA 1
ATOM 607 C C . PRO A 1 82 ? -15.627 -5.101 47.310 1.00 65.56 82 PRO A C 1
ATOM 609 O O . PRO A 1 82 ? -16.701 -5.666 47.543 1.00 65.56 82 PRO A O 1
ATOM 612 N N . GLY A 1 83 ? -14.469 -5.487 47.859 1.00 60.44 83 GLY A N 1
ATOM 613 C CA . GLY A 1 83 ? -14.306 -6.702 48.671 1.00 60.44 83 GLY A CA 1
ATOM 614 C C . GLY A 1 83 ? -13.769 -7.942 47.932 1.00 60.44 83 GLY A C 1
ATOM 615 O O . GLY A 1 83 ? -13.689 -9.009 48.535 1.00 60.44 83 GLY A O 1
ATOM 616 N N . GLY A 1 84 ? -13.368 -7.839 46.661 1.00 63.97 84 GLY A N 1
ATOM 617 C CA . GLY A 1 84 ? -12.760 -8.936 45.893 1.00 63.97 84 GLY A CA 1
ATOM 618 C C . GLY A 1 84 ? -13.700 -10.121 45.620 1.00 63.97 84 GLY A C 1
ATOM 619 O O . GLY A 1 84 ? -14.923 -10.007 45.705 1.00 63.97 84 GLY A O 1
ATOM 620 N N . SER A 1 85 ? -13.132 -11.283 45.273 1.00 59.50 85 SER A N 1
ATOM 621 C CA . SER A 1 85 ? -13.892 -12.518 45.044 1.00 59.50 85 SER A CA 1
ATOM 622 C C . SER A 1 85 ? -14.206 -13.221 46.371 1.00 59.50 85 SER A C 1
ATOM 624 O O . SER A 1 85 ? -13.362 -13.932 46.916 1.00 59.50 85 SER A O 1
ATOM 626 N N . GLY A 1 86 ? -15.413 -13.038 46.903 1.00 69.25 86 GLY A N 1
ATOM 627 C CA . GLY A 1 86 ? -15.862 -13.743 48.105 1.00 69.25 86 GLY A CA 1
ATOM 628 C C . GLY A 1 86 ? -17.156 -13.187 48.695 1.00 69.25 86 GLY A C 1
ATOM 629 O O . GLY A 1 86 ? -17.603 -12.103 48.332 1.00 69.25 86 GLY A O 1
ATOM 630 N N . ARG A 1 87 ? -17.753 -13.947 49.620 1.00 84.19 87 ARG A N 1
ATOM 631 C CA . ARG A 1 87 ? -18.926 -13.529 50.400 1.00 84.19 87 ARG A CA 1
ATOM 632 C C . ARG A 1 87 ? -18.531 -12.412 51.371 1.00 84.19 87 ARG A C 1
ATOM 634 O O . ARG A 1 87 ? -17.609 -12.608 52.165 1.00 84.19 87 ARG A O 1
ATOM 641 N N . ARG A 1 88 ? -19.227 -11.274 51.349 1.00 86.69 88 ARG A N 1
ATOM 642 C CA . ARG A 1 88 ? -18.908 -10.106 52.189 1.00 86.69 88 ARG A CA 1
ATOM 643 C C . ARG A 1 88 ? -19.730 -10.121 53.473 1.00 86.69 88 ARG A C 1
ATOM 645 O O . ARG A 1 88 ? -20.958 -10.091 53.440 1.00 86.69 88 ARG A O 1
ATOM 652 N N . GLY A 1 89 ? -19.052 -10.166 54.617 1.00 85.94 89 GLY A N 1
ATOM 653 C CA . GLY A 1 89 ? -19.695 -10.118 55.928 1.00 85.94 89 GLY A CA 1
ATOM 654 C C . GLY A 1 89 ? -20.001 -8.682 56.344 1.00 85.94 89 GLY A C 1
ATOM 655 O O . GLY A 1 89 ? -19.110 -7.833 56.305 1.00 85.94 89 GLY A O 1
ATOM 656 N N . LEU A 1 90 ? -21.238 -8.421 56.765 1.00 88.50 90 LEU A N 1
ATOM 657 C CA . LEU A 1 90 ? -21.633 -7.156 57.383 1.00 88.50 90 LEU A CA 1
ATOM 658 C C . LEU A 1 90 ? -21.114 -7.119 58.829 1.00 88.50 90 LEU A C 1
ATOM 660 O O . LEU A 1 90 ? -21.433 -7.999 59.625 1.00 88.50 90 LEU A O 1
ATOM 664 N N . VAL A 1 91 ? -20.273 -6.133 59.151 1.00 87.31 91 VAL A N 1
ATOM 665 C CA . VAL A 1 91 ? -19.604 -6.005 60.466 1.00 87.31 91 VAL A CA 1
ATOM 666 C C . VAL A 1 91 ? -20.009 -4.749 61.232 1.00 87.31 91 VAL A C 1
ATOM 668 O O . VAL A 1 91 ? -19.716 -4.622 62.418 1.00 87.31 91 VAL A O 1
ATOM 671 N N . GLY A 1 92 ? -20.679 -3.814 60.565 1.00 86.44 92 GLY A N 1
ATOM 672 C CA . GLY A 1 92 ? -21.236 -2.623 61.185 1.00 86.44 92 GLY A CA 1
ATOM 673 C C . GLY A 1 92 ? -22.251 -1.966 60.265 1.00 86.44 92 GLY A C 1
ATOM 674 O O . GLY A 1 92 ? -22.133 -2.051 59.043 1.00 86.44 92 GLY A O 1
ATOM 675 N N . GLN A 1 93 ? -23.244 -1.306 60.850 1.00 88.56 93 GLN A N 1
ATOM 676 C CA . GLN A 1 93 ? -24.238 -0.557 60.094 1.00 88.56 93 GLN A CA 1
ATOM 677 C C . GLN A 1 93 ? -24.706 0.692 60.842 1.00 88.56 93 GLN A C 1
ATOM 679 O O . GLN A 1 93 ? -24.686 0.750 62.071 1.00 88.56 93 GLN A O 1
ATOM 684 N N . SER A 1 94 ? -25.127 1.703 60.091 1.00 88.62 94 SER A N 1
ATOM 685 C CA . SER A 1 94 ? -25.819 2.891 60.591 1.00 88.62 94 SER A CA 1
ATOM 686 C C . SER A 1 94 ? -26.977 3.204 59.656 1.00 88.62 94 SER A C 1
ATOM 688 O O . SER A 1 94 ? -26.760 3.425 58.466 1.00 88.62 94 SER A O 1
ATOM 690 N N . VAL A 1 95 ? -28.201 3.191 60.184 1.00 90.25 95 VAL A N 1
ATOM 691 C CA . VAL A 1 95 ? -29.431 3.350 59.399 1.00 90.25 95 VAL A CA 1
ATOM 692 C C . VAL A 1 95 ? -30.020 4.748 59.568 1.00 90.25 95 VAL A C 1
ATOM 694 O O . VAL A 1 95 ? -30.104 5.283 60.669 1.00 90.25 95 VAL A O 1
ATOM 697 N N . LEU A 1 96 ? -30.465 5.326 58.459 1.00 90.56 96 LEU A N 1
ATOM 698 C CA . LEU A 1 96 ? -31.236 6.555 58.384 1.00 90.56 96 LEU A CA 1
ATOM 699 C C . LEU A 1 96 ? -32.639 6.216 57.894 1.00 90.56 96 LEU A C 1
ATOM 701 O O . LEU A 1 96 ? -32.846 5.916 56.715 1.00 90.56 96 LEU A O 1
ATOM 705 N N . VAL A 1 97 ? -33.605 6.284 58.805 1.00 92.12 97 VAL A N 1
ATOM 706 C CA . VAL A 1 97 ? -34.996 5.930 58.516 1.00 92.12 97 VAL A CA 1
ATOM 707 C C . VAL A 1 97 ? -35.862 7.186 58.559 1.00 92.12 97 VAL A C 1
ATOM 709 O O . VAL A 1 97 ? -36.032 7.752 59.640 1.00 92.12 97 VAL A O 1
ATOM 712 N N . PRO A 1 98 ? -36.413 7.657 57.430 1.00 91.50 98 PRO A N 1
ATOM 713 C CA . PRO A 1 98 ? -37.367 8.757 57.434 1.00 91.50 98 PRO A CA 1
ATOM 714 C C . PRO A 1 98 ? -38.718 8.289 57.996 1.00 91.50 98 PRO A C 1
ATOM 716 O O . PRO A 1 98 ? -39.108 7.132 57.848 1.00 91.50 98 PRO A O 1
ATOM 719 N N . LEU A 1 99 ? -39.464 9.191 58.637 1.00 91.00 99 LEU A N 1
ATOM 720 C CA . LEU A 1 99 ? -40.820 8.878 59.095 1.00 91.00 99 LEU A CA 1
ATOM 721 C C . LEU A 1 99 ? -41.768 8.775 57.888 1.00 91.00 99 LEU A C 1
ATOM 723 O O . LEU A 1 99 ? -42.158 9.796 57.316 1.00 91.00 99 LEU A O 1
ATOM 727 N N . GLN A 1 100 ? -42.140 7.549 57.519 1.00 90.56 100 GLN A N 1
ATOM 728 C CA . GLN A 1 100 ? -43.048 7.247 56.410 1.00 90.56 100 GLN A CA 1
ATOM 729 C C . GLN A 1 100 ? -44.227 6.403 56.898 1.00 90.56 100 GLN A C 1
ATOM 731 O O . GLN A 1 100 ? -44.028 5.369 57.533 1.00 90.56 100 GLN A O 1
ATOM 736 N N . LEU A 1 101 ? -45.446 6.844 56.585 1.00 91.69 101 LEU A N 1
ATOM 737 C CA . LEU A 1 101 ? -46.701 6.157 56.935 1.00 91.69 101 LEU A CA 1
ATOM 738 C C . LEU A 1 101 ? -47.334 5.439 55.731 1.00 91.69 101 LEU A C 1
ATOM 740 O O . LEU A 1 101 ? -48.351 4.769 55.860 1.00 91.69 101 LEU A O 1
ATOM 744 N N . THR A 1 102 ? -46.758 5.609 54.541 1.00 90.88 102 THR A N 1
ATOM 745 C CA . THR A 1 102 ? -47.296 5.108 53.274 1.00 90.88 102 THR A CA 1
ATOM 746 C C . THR A 1 102 ? -46.188 4.514 52.416 1.00 90.88 102 THR A C 1
ATOM 748 O O . THR A 1 102 ? -45.004 4.799 52.614 1.00 90.88 102 THR A O 1
ATOM 751 N N . TYR A 1 103 ? -46.591 3.670 51.470 1.00 89.38 103 TYR A N 1
ATOM 752 C CA . TYR A 1 103 ? -45.715 3.088 50.462 1.00 89.38 103 TYR A CA 1
ATOM 753 C C . TYR A 1 103 ? -45.669 3.967 49.193 1.00 89.38 103 TYR A C 1
ATOM 755 O O . TYR A 1 103 ? -46.659 4.645 48.906 1.00 89.38 103 TYR A O 1
ATOM 763 N N . PRO A 1 104 ? -44.570 3.954 48.412 1.00 92.12 104 PRO A N 1
ATOM 764 C CA . PRO A 1 104 ? -43.327 3.216 48.647 1.00 92.12 104 PRO A CA 1
ATOM 765 C C . PRO A 1 104 ? -42.520 3.794 49.820 1.00 92.12 104 PRO A C 1
ATOM 767 O O . PRO A 1 104 ? -42.401 5.010 49.984 1.00 92.12 104 PRO A O 1
ATOM 770 N N . ALA A 1 105 ? -41.953 2.908 50.637 1.00 93.69 105 ALA A N 1
ATOM 771 C CA . ALA A 1 105 ? -41.107 3.265 51.772 1.00 93.69 105 ALA A CA 1
ATOM 772 C C . ALA A 1 105 ? -39.637 2.966 51.474 1.00 93.69 105 ALA A C 1
ATOM 774 O O . ALA A 1 105 ? -39.335 2.017 50.751 1.00 93.69 105 ALA A O 1
ATOM 775 N N . PHE A 1 106 ? -38.720 3.757 52.032 1.00 95.62 106 PHE A N 1
ATOM 776 C CA . PHE A 1 106 ? -37.287 3.532 51.881 1.00 95.62 106 PHE A CA 1
ATOM 777 C C . PHE A 1 106 ? -36.510 3.900 53.145 1.00 95.62 106 PHE A C 1
ATOM 779 O O . PHE A 1 106 ? -36.957 4.687 53.974 1.00 95.62 106 PHE A O 1
ATOM 786 N N . PHE A 1 107 ? -35.311 3.353 53.281 1.00 94.44 107 PHE A N 1
ATOM 787 C CA . PHE A 1 107 ? -34.321 3.843 54.231 1.00 94.44 107 PHE A CA 1
ATOM 788 C C . PHE A 1 107 ? -32.921 3.712 53.638 1.00 94.44 107 PHE A C 1
ATOM 790 O O . PHE A 1 107 ? -32.692 2.939 52.707 1.00 94.44 107 PHE A O 1
ATOM 797 N N . VAL A 1 108 ? -31.985 4.496 54.165 1.00 93.69 108 VAL A N 1
ATOM 798 C CA . VAL A 1 108 ? -30.590 4.496 53.714 1.00 93.69 108 VAL A CA 1
ATOM 799 C C . VAL A 1 108 ? -29.722 3.938 54.827 1.00 93.69 108 VAL A C 1
ATOM 801 O O . VAL A 1 108 ? -29.915 4.289 55.985 1.00 93.69 108 VAL A O 1
ATOM 804 N N . ALA A 1 109 ? -28.756 3.091 54.500 1.00 91.81 109 ALA A N 1
ATOM 805 C CA . ALA A 1 109 ? -27.820 2.543 55.465 1.00 91.81 109 ALA A CA 1
ATOM 806 C C . ALA A 1 109 ? -26.378 2.748 55.005 1.00 91.81 109 ALA A C 1
ATOM 808 O O . ALA A 1 109 ? -26.050 2.455 53.857 1.00 91.81 109 ALA A O 1
ATOM 809 N N . ALA A 1 110 ? -25.505 3.199 55.904 1.00 90.50 110 ALA A N 1
ATOM 810 C CA . ALA A 1 110 ? -24.075 2.977 55.743 1.00 90.50 110 ALA A CA 1
ATOM 811 C C . ALA A 1 110 ? -23.730 1.606 56.300 1.00 90.50 110 ALA A C 1
ATOM 813 O O . ALA A 1 110 ? -23.940 1.334 57.480 1.00 90.50 110 ALA A O 1
ATOM 814 N N . THR A 1 111 ? -23.199 0.756 55.437 1.00 89.56 111 THR A N 1
ATOM 815 C CA . THR A 1 111 ? -22.820 -0.620 55.732 1.00 89.56 111 THR A CA 1
ATOM 816 C C . THR A 1 111 ? -21.311 -0.724 55.701 1.00 89.56 111 THR A C 1
ATOM 818 O O . THR A 1 111 ? -20.683 -0.349 54.715 1.00 89.56 111 THR A O 1
ATOM 821 N N . ARG A 1 112 ? -20.719 -1.222 56.784 1.00 88.88 112 ARG A N 1
ATOM 822 C CA . ARG A 1 112 ? -19.307 -1.582 56.833 1.00 88.88 112 ARG A CA 1
ATOM 823 C C . ARG A 1 112 ? -19.198 -3.081 56.636 1.00 88.88 112 ARG A C 1
ATOM 825 O O . ARG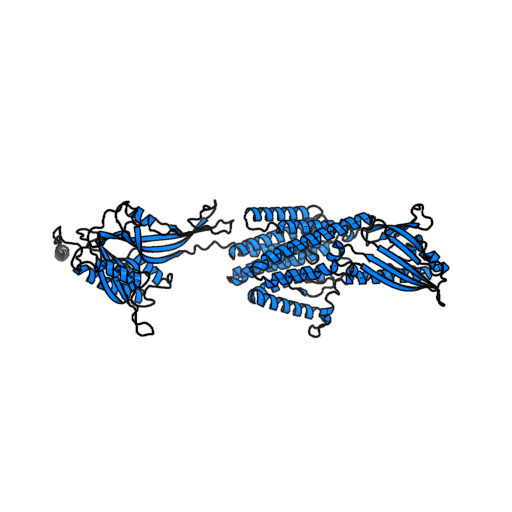 A 1 112 ? -19.755 -3.860 57.413 1.00 88.88 112 ARG A O 1
ATOM 832 N N . VAL A 1 113 ? -18.460 -3.477 55.613 1.00 87.81 113 VAL A N 1
ATOM 833 C CA . VAL A 1 113 ? -18.308 -4.875 55.222 1.00 87.81 113 VAL A CA 1
ATOM 834 C C . VAL A 1 113 ? -16.845 -5.267 55.176 1.00 87.81 113 VAL A C 1
ATOM 836 O O . VAL A 1 113 ? -15.963 -4.432 54.976 1.00 87.81 113 VAL A O 1
ATOM 839 N N . THR A 1 114 ? -16.588 -6.556 55.345 1.00 85.25 114 THR A N 1
ATOM 840 C CA . THR A 1 114 ? -15.249 -7.126 55.225 1.00 85.25 114 THR A CA 1
ATOM 841 C C . THR A 1 114 ? -15.302 -8.462 54.492 1.00 85.25 114 THR A C 1
ATOM 843 O O . THR A 1 114 ? -16.308 -9.179 54.532 1.00 85.25 114 THR A O 1
ATOM 846 N N . ASN A 1 115 ? -14.221 -8.780 53.792 1.00 73.56 115 ASN A N 1
ATOM 847 C CA . ASN A 1 115 ? -13.935 -10.109 53.272 1.00 73.56 115 ASN A CA 1
ATOM 848 C C . ASN A 1 115 ? -12.890 -10.775 54.195 1.00 73.56 115 ASN A C 1
ATOM 850 O O . ASN A 1 115 ? -12.472 -10.191 55.192 1.00 73.56 115 ASN A O 1
ATOM 854 N N . ALA A 1 116 ? -12.512 -12.023 53.923 1.00 62.66 116 ALA A N 1
ATOM 855 C CA . ALA A 1 116 ? -11.489 -12.740 54.694 1.00 62.66 116 ALA A CA 1
ATOM 856 C C . ALA A 1 116 ? -10.205 -11.893 54.923 1.00 62.66 116 ALA A C 1
ATOM 858 O O . ALA A 1 116 ? -9.911 -11.020 54.106 1.00 62.66 116 ALA A O 1
ATOM 859 N N . PRO A 1 117 ? -9.433 -12.138 56.004 1.00 59.94 117 PRO A N 1
ATOM 860 C CA . PRO A 1 117 ? -8.231 -11.359 56.308 1.00 59.94 117 PRO A CA 1
ATOM 861 C C . PRO A 1 117 ? -7.251 -11.345 55.128 1.00 59.94 117 PRO A C 1
ATOM 863 O O . PRO A 1 117 ? -7.110 -12.338 54.411 1.00 59.94 117 PRO A O 1
ATOM 866 N N . ASP A 1 118 ? -6.566 -10.219 54.937 1.00 60.19 118 ASP A N 1
ATOM 867 C CA . ASP A 1 118 ? -5.522 -10.073 53.928 1.00 60.19 118 ASP A CA 1
ATOM 868 C C . ASP A 1 118 ? -4.362 -11.074 54.170 1.00 60.19 118 ASP A C 1
ATOM 870 O O . ASP A 1 118 ? -4.292 -11.714 55.226 1.00 60.19 118 ASP A O 1
ATOM 874 N N . PRO A 1 119 ? -3.401 -11.223 53.236 1.00 57.53 119 PRO A N 1
ATOM 875 C CA . PRO A 1 119 ? -2.258 -12.125 53.418 1.00 57.53 119 PRO A CA 1
ATOM 876 C C . PRO A 1 119 ? -1.393 -11.828 54.659 1.00 57.53 119 PRO A C 1
ATOM 878 O O . PRO A 1 119 ? -0.530 -12.631 55.007 1.00 57.53 119 PRO A O 1
ATOM 881 N N . THR A 1 120 ? -1.600 -10.682 55.317 1.00 63.81 120 THR A N 1
ATOM 882 C CA . THR A 1 120 ? -0.918 -10.244 56.543 1.00 63.81 120 THR A CA 1
ATOM 883 C C . THR A 1 120 ? -1.757 -10.450 57.813 1.00 63.81 120 THR A C 1
ATOM 885 O O . THR A 1 120 ? -1.299 -10.127 58.910 1.00 63.81 120 THR A O 1
ATOM 888 N N . GLY A 1 121 ? -2.965 -11.013 57.697 1.00 61.19 121 GLY A N 1
ATOM 889 C CA . GLY A 1 121 ? -3.884 -11.245 58.811 1.00 61.19 121 GLY A CA 1
ATOM 890 C C . GLY A 1 121 ? -4.718 -10.023 59.216 1.00 61.19 121 GLY A C 1
ATOM 891 O O . GLY A 1 121 ? -5.395 -10.074 60.244 1.00 61.19 121 GLY A O 1
ATOM 892 N N . ARG A 1 122 ? -4.682 -8.920 58.454 1.00 59.69 122 ARG A N 1
ATOM 893 C CA . ARG A 1 122 ? -5.473 -7.709 58.720 1.00 59.69 122 ARG A CA 1
ATOM 894 C C . ARG A 1 122 ? -6.779 -7.725 57.937 1.00 59.69 122 ARG A C 1
ATOM 896 O O . ARG A 1 122 ? -6.815 -8.065 56.760 1.00 59.69 122 ARG A O 1
ATOM 903 N N . TYR A 1 123 ? -7.862 -7.315 58.589 1.00 64.69 123 TYR A N 1
ATOM 904 C CA . TYR A 1 123 ? -9.143 -7.113 57.918 1.00 64.69 123 TYR A CA 1
ATOM 905 C C . TYR A 1 123 ? -9.125 -5.800 57.141 1.00 64.69 123 TYR A C 1
ATOM 907 O O . TYR A 1 123 ? -8.785 -4.750 57.692 1.00 64.69 123 TYR A O 1
ATOM 915 N N . VAL A 1 124 ? -9.518 -5.866 55.871 1.00 71.38 124 VAL A N 1
ATOM 916 C CA . VAL A 1 124 ? -9.814 -4.684 55.063 1.00 71.38 124 VAL A CA 1
ATOM 917 C C . VAL A 1 124 ? -11.315 -4.434 55.150 1.00 71.38 124 VAL A C 1
ATOM 919 O O . VAL A 1 124 ? -12.123 -5.358 55.021 1.00 71.38 124 VAL A O 1
ATOM 922 N N . PHE A 1 125 ? -11.685 -3.188 55.427 1.00 79.75 125 PHE A N 1
ATOM 923 C CA . PHE A 1 125 ? -13.076 -2.771 55.542 1.00 79.75 125 PHE A CA 1
ATOM 924 C C . PHE A 1 125 ? -13.436 -1.860 54.377 1.00 79.75 125 PHE A C 1
ATOM 926 O O . PHE A 1 125 ? -12.665 -0.973 54.010 1.00 79.75 125 PHE A O 1
ATOM 933 N N . TRP A 1 126 ? -14.630 -2.062 53.835 1.00 85.56 126 TRP A N 1
ATOM 934 C CA . TRP A 1 126 ? -15.235 -1.178 52.848 1.00 85.56 126 TRP A CA 1
ATOM 935 C C . TRP A 1 126 ? -16.554 -0.658 53.393 1.00 85.56 126 TRP A C 1
ATOM 937 O O . TRP A 1 126 ? -17.276 -1.393 54.069 1.00 85.56 126 TRP A O 1
ATOM 947 N N . THR A 1 127 ? -16.874 0.591 53.068 1.00 89.38 127 THR A N 1
ATOM 948 C CA . THR A 1 127 ? -18.127 1.216 53.490 1.00 89.38 127 THR A CA 1
ATOM 949 C C . THR A 1 127 ? -18.974 1.545 52.266 1.00 89.38 127 THR A C 1
ATOM 951 O O . THR A 1 127 ? -18.510 2.242 51.358 1.00 89.38 127 THR A O 1
ATOM 954 N N . ALA A 1 128 ? -20.207 1.043 52.242 1.00 90.75 128 ALA A N 1
ATOM 955 C CA . ALA A 1 128 ? -21.185 1.299 51.191 1.00 90.75 128 ALA A CA 1
ATOM 956 C C . ALA A 1 128 ? -22.416 2.022 51.736 1.00 90.75 128 ALA A C 1
ATOM 958 O O . ALA A 1 128 ? -22.888 1.725 52.833 1.00 90.75 128 ALA A O 1
ATOM 959 N N . LEU A 1 129 ? -22.966 2.930 50.934 1.00 93.56 129 LEU A N 1
ATOM 960 C CA . LEU A 1 129 ? -24.323 3.429 51.103 1.00 93.56 129 LEU A CA 1
ATOM 961 C C . LEU A 1 129 ? -25.287 2.533 50.333 1.00 93.56 129 LEU A C 1
ATOM 963 O O . LEU A 1 129 ? -25.175 2.392 49.113 1.00 93.56 129 LEU A O 1
ATOM 967 N N . VAL A 1 130 ? -26.234 1.959 51.065 1.00 94.31 130 VAL A N 1
ATOM 968 C CA . VAL A 1 130 ? -27.254 1.041 50.563 1.00 94.31 130 VAL A CA 1
ATOM 969 C C . VAL A 1 130 ? -28.617 1.690 50.742 1.00 94.31 130 VAL A C 1
ATOM 971 O O . VAL A 1 130 ? -28.945 2.156 51.834 1.00 94.31 130 VAL A O 1
ATOM 974 N N . VAL A 1 131 ? -29.416 1.725 49.678 1.00 96.25 131 VAL A N 1
ATOM 975 C CA . VAL A 1 131 ? -30.810 2.175 49.744 1.00 96.25 131 VAL A CA 1
ATOM 976 C C . VAL A 1 131 ? -31.722 0.964 49.680 1.00 96.25 131 VAL A C 1
ATOM 978 O O . VAL A 1 131 ? -31.764 0.256 48.672 1.00 96.25 131 VAL A O 1
ATOM 981 N N . MET A 1 132 ? -32.463 0.764 50.762 1.00 96.56 132 MET A N 1
ATOM 982 C CA . MET A 1 132 ? -33.476 -0.273 50.896 1.00 96.56 132 MET A CA 1
ATOM 983 C C . MET A 1 132 ? -34.836 0.322 50.573 1.00 96.56 132 MET A C 1
ATOM 985 O O . MET A 1 132 ? -35.162 1.402 51.065 1.00 96.56 132 MET A O 1
ATOM 989 N N . VAL A 1 133 ? -35.644 -0.383 49.787 1.00 96.56 133 VAL A N 1
ATOM 990 C CA . VAL A 1 133 ? -36.987 0.066 49.413 1.00 96.56 133 VAL A CA 1
ATOM 991 C C . VAL A 1 133 ? -38.019 -1.040 49.584 1.00 96.56 133 VAL A C 1
ATOM 993 O O . VAL A 1 133 ? -37.698 -2.232 49.581 1.00 96.56 133 VAL A O 1
ATOM 996 N N . ARG A 1 134 ? -39.275 -0.624 49.727 1.00 94.94 134 ARG A N 1
ATOM 997 C CA . ARG A 1 134 ? -40.445 -1.493 49.758 1.00 94.94 134 ARG A CA 1
ATOM 998 C C . ARG A 1 134 ? -41.611 -0.792 49.077 1.00 94.94 134 ARG A C 1
ATOM 1000 O O . ARG A 1 134 ? -42.085 0.236 49.560 1.00 94.94 134 ARG A O 1
ATOM 1007 N N . ASP A 1 135 ? -42.059 -1.355 47.960 1.00 90.62 135 ASP A N 1
ATOM 1008 C CA . ASP A 1 135 ? -43.052 -0.719 47.087 1.00 90.62 135 ASP A CA 1
ATOM 1009 C C . ASP A 1 135 ? -44.488 -0.809 47.627 1.00 90.62 135 ASP A C 1
ATOM 1011 O O . ASP A 1 135 ? -45.292 0.082 47.369 1.00 90.62 135 ASP A O 1
ATOM 1015 N N . ASP A 1 136 ? -44.807 -1.857 48.394 1.00 91.69 136 ASP A N 1
ATOM 1016 C CA . ASP A 1 136 ? -46.126 -2.097 48.987 1.00 91.69 136 ASP A CA 1
ATOM 1017 C C . ASP A 1 136 ? -46.045 -3.051 50.201 1.00 91.69 136 ASP A C 1
ATOM 1019 O O . ASP A 1 136 ? -44.984 -3.584 50.543 1.00 91.69 136 ASP A O 1
ATOM 1023 N N . ALA A 1 137 ? -47.179 -3.276 50.873 1.00 88.75 137 ALA A N 1
ATOM 1024 C CA . ALA A 1 137 ? -47.254 -4.110 52.072 1.00 88.75 137 ALA A CA 1
ATOM 1025 C C . ALA A 1 137 ? -46.990 -5.610 51.828 1.00 88.75 137 ALA A C 1
ATOM 1027 O O . ALA A 1 137 ? -46.525 -6.293 52.740 1.00 88.75 137 ALA A O 1
ATOM 1028 N N . ALA A 1 138 ? -47.256 -6.137 50.634 1.00 88.94 138 ALA A N 1
ATOM 1029 C CA . ALA A 1 138 ? -47.001 -7.533 50.280 1.00 88.94 138 ALA A CA 1
ATOM 1030 C C . ALA A 1 138 ? -45.567 -7.756 49.765 1.00 88.94 138 ALA A C 1
ATOM 1032 O O . ALA A 1 138 ? -45.036 -8.862 49.879 1.00 88.94 138 ALA A O 1
ATOM 1033 N N . SER A 1 139 ? -44.931 -6.712 49.234 1.00 88.31 139 SER A N 1
ATOM 1034 C CA . SER A 1 139 ? -43.567 -6.757 48.713 1.00 88.31 139 SER A CA 1
ATOM 1035 C C . SER A 1 139 ? -42.511 -6.872 49.829 1.00 88.31 139 SER A C 1
ATOM 1037 O O . SER A 1 139 ? -42.646 -6.224 50.877 1.00 88.31 139 SER A O 1
ATOM 1039 N N . PRO A 1 140 ? -41.438 -7.667 49.632 1.00 92.31 140 PRO A N 1
ATOM 1040 C CA . PRO A 1 140 ? -40.303 -7.710 50.549 1.00 92.31 140 PRO A CA 1
ATOM 1041 C C . PRO A 1 140 ? -39.458 -6.433 50.447 1.00 92.31 140 PRO A C 1
ATOM 1043 O O . PRO A 1 140 ? -39.521 -5.699 49.459 1.00 92.31 140 PRO A O 1
ATOM 1046 N N . TRP A 1 141 ? -38.631 -6.192 51.463 1.00 94.94 141 TRP A N 1
ATOM 1047 C CA . TRP A 1 141 ? -37.585 -5.174 51.395 1.00 94.94 141 TRP A CA 1
ATOM 1048 C C . TRP A 1 141 ? -36.482 -5.615 50.438 1.00 94.94 141 TRP A C 1
ATOM 1050 O O . TRP A 1 141 ? -35.992 -6.740 50.548 1.00 94.94 141 TRP A O 1
ATOM 1060 N N . ARG A 1 142 ? -36.090 -4.728 49.522 1.00 96.31 142 ARG A N 1
ATOM 1061 C CA . ARG A 1 142 ? -35.060 -5.008 48.517 1.00 96.31 142 ARG A CA 1
ATOM 1062 C C . ARG A 1 142 ? -34.039 -3.883 48.412 1.00 96.31 142 ARG A C 1
ATOM 1064 O O . ARG A 1 142 ? -34.352 -2.722 48.681 1.00 96.31 142 ARG A O 1
ATOM 1071 N N . VAL A 1 143 ? -32.821 -4.230 48.011 1.00 95.94 143 VAL A N 1
ATOM 1072 C CA . VAL A 1 143 ? -31.742 -3.284 47.725 1.00 95.94 143 VAL A CA 1
ATOM 1073 C C . VAL A 1 143 ? -31.995 -2.658 46.359 1.00 95.94 143 VAL A C 1
ATOM 1075 O O . VAL A 1 143 ? -31.992 -3.353 45.346 1.00 95.94 143 VAL A O 1
ATOM 1078 N N . ARG A 1 144 ? -32.203 -1.340 46.315 1.00 95.31 144 ARG A N 1
ATOM 1079 C CA . ARG A 1 144 ? -32.375 -0.599 45.055 1.00 95.31 144 ARG A CA 1
ATOM 1080 C C . ARG A 1 144 ? -31.076 0.027 44.569 1.00 95.31 144 ARG A C 1
ATOM 1082 O O . ARG A 1 144 ? -30.804 0.018 43.369 1.00 95.31 144 ARG A O 1
ATOM 1089 N N . LEU A 1 145 ? -30.306 0.601 45.493 1.00 94.75 145 LEU A N 1
ATOM 1090 C CA . LEU A 1 145 ? -29.028 1.242 45.199 1.00 94.75 145 LEU A CA 1
ATOM 1091 C C . LEU A 1 145 ? -27.937 0.741 46.141 1.00 94.75 145 LEU A C 1
ATOM 1093 O O . LEU A 1 145 ? -28.171 0.575 47.337 1.00 94.75 145 LEU A O 1
ATOM 1097 N N . GLU A 1 146 ? -26.735 0.598 45.601 1.00 93.12 146 GLU A N 1
ATOM 1098 C CA . GLU A 1 146 ? -25.502 0.349 46.335 1.00 93.12 146 GLU A CA 1
ATOM 1099 C C . GLU A 1 146 ? -24.395 1.221 45.738 1.00 93.12 146 GLU A C 1
ATOM 1101 O O . GLU A 1 146 ? -24.166 1.229 44.530 1.00 93.12 146 GLU A O 1
ATOM 1106 N N . SER A 1 147 ? -23.703 1.979 46.583 1.00 92.25 147 SER A N 1
ATOM 1107 C CA . SER A 1 147 ? -22.576 2.802 46.144 1.00 92.25 147 SER A CA 1
ATOM 1108 C C . SER A 1 147 ? -21.475 2.845 47.191 1.00 92.25 147 SER A C 1
ATOM 1110 O O . SER A 1 147 ? -21.753 2.886 48.389 1.00 92.25 147 SER A O 1
ATOM 1112 N N . TRP A 1 148 ? -20.220 2.871 46.750 1.00 90.44 148 TRP A N 1
ATOM 1113 C CA . TRP A 1 148 ? -19.075 2.637 47.626 1.00 90.44 148 TRP A CA 1
ATOM 1114 C C . TRP A 1 148 ? -18.273 3.904 47.893 1.00 90.44 148 TRP A C 1
ATOM 1116 O O . TRP A 1 148 ? -18.156 4.789 47.040 1.00 90.44 148 TRP A O 1
ATOM 1126 N N . ALA A 1 149 ? -17.718 4.002 49.099 1.00 89.25 149 ALA A N 1
ATOM 1127 C CA . ALA A 1 149 ? -16.735 5.024 49.422 1.00 89.25 149 ALA A CA 1
ATOM 1128 C C . ALA A 1 149 ? -15.444 4.771 48.623 1.00 89.25 149 ALA A C 1
ATOM 1130 O O . ALA A 1 149 ? -14.968 3.641 48.531 1.00 89.25 149 ALA A O 1
ATOM 1131 N N . SER A 1 150 ? -14.848 5.827 48.069 1.00 79.81 150 SER A N 1
ATOM 1132 C CA . SER A 1 150 ? -13.647 5.737 47.221 1.00 79.81 150 SER A CA 1
ATOM 1133 C C . SER A 1 150 ? -12.368 5.296 47.953 1.00 79.81 150 SER A C 1
ATOM 1135 O O . SER A 1 150 ? -11.367 4.998 47.308 1.00 79.81 150 SER A O 1
ATOM 1137 N N . GLY A 1 151 ? -12.377 5.287 49.289 1.00 78.88 151 GLY A N 1
ATOM 1138 C CA . GLY A 1 151 ? -11.240 4.932 50.137 1.00 78.88 151 GLY A CA 1
ATOM 1139 C C . GLY A 1 151 ? -11.498 5.163 51.636 1.00 78.88 151 GLY A C 1
ATOM 1140 O O . GLY A 1 151 ? -12.590 5.612 52.006 1.00 78.88 151 GLY A O 1
ATOM 1141 N N . PRO A 1 152 ? -10.501 4.892 52.501 1.00 76.94 152 PRO A N 1
ATOM 1142 C CA . PRO A 1 152 ? -10.640 4.952 53.961 1.00 76.94 152 PRO A CA 1
ATOM 1143 C C . PRO A 1 152 ? -11.110 6.314 54.482 1.00 76.94 152 PRO A C 1
ATOM 1145 O O . PRO A 1 152 ? -12.062 6.369 55.251 1.00 76.94 152 PRO A O 1
ATOM 1148 N N . ASP A 1 153 ? -10.540 7.416 53.988 1.00 78.00 153 ASP A N 1
ATOM 1149 C CA . ASP A 1 153 ? -10.903 8.770 54.434 1.00 78.00 153 ASP A CA 1
ATOM 1150 C C . ASP A 1 153 ? -12.364 9.119 54.103 1.00 78.00 153 ASP A C 1
ATOM 1152 O O . ASP A 1 153 ? -13.081 9.731 54.896 1.00 78.00 153 ASP A O 1
ATOM 1156 N N . SER A 1 154 ? -12.837 8.707 52.918 1.00 80.56 154 SER A N 1
ATOM 1157 C CA . SER A 1 154 ? -14.243 8.883 52.530 1.00 80.56 154 SER A CA 1
ATOM 1158 C C . SER A 1 154 ? -15.184 7.998 53.346 1.00 80.56 154 SER A C 1
ATOM 1160 O O . SER A 1 154 ? -16.292 8.430 53.653 1.00 80.56 154 SER A O 1
ATOM 1162 N N . ALA A 1 155 ? -14.740 6.796 53.724 1.00 82.69 155 ALA A N 1
ATOM 1163 C CA . ALA A 1 155 ? -15.492 5.898 54.589 1.00 82.69 155 ALA A CA 1
ATOM 1164 C C . ALA A 1 155 ? -15.611 6.466 56.011 1.00 82.69 155 ALA A C 1
ATOM 1166 O O . ALA A 1 155 ? -16.714 6.529 56.545 1.00 82.69 155 ALA A O 1
ATOM 1167 N N . GLU A 1 156 ? -14.516 6.969 56.585 1.00 81.69 156 GLU A N 1
ATOM 1168 C CA . GLU A 1 156 ? -14.514 7.582 57.916 1.00 81.69 156 GLU A CA 1
ATOM 1169 C C . GLU A 1 156 ? -15.396 8.837 57.954 1.00 81.69 156 GLU A C 1
ATOM 1171 O O . GLU A 1 156 ? -16.238 8.988 58.840 1.00 81.69 156 GLU A O 1
ATOM 1176 N N . ARG A 1 157 ? -15.282 9.715 56.947 1.00 80.56 157 ARG A N 1
ATOM 1177 C CA . ARG A 1 157 ? -16.145 10.900 56.831 1.00 80.56 157 ARG A CA 1
ATOM 1178 C C . ARG A 1 157 ? -17.621 10.518 56.703 1.00 80.56 157 ARG A C 1
ATOM 1180 O O . ARG A 1 157 ? -18.467 11.162 57.318 1.00 80.56 157 ARG A O 1
ATOM 1187 N N . LEU A 1 158 ? -17.940 9.492 55.913 1.00 84.00 158 LEU A N 1
ATOM 1188 C CA . LEU A 1 158 ? -19.306 8.993 55.758 1.00 84.00 158 LEU A CA 1
ATOM 1189 C C . LEU A 1 158 ? -19.865 8.476 57.091 1.00 84.00 158 LEU A C 1
ATOM 1191 O O . LEU A 1 158 ? -20.987 8.807 57.462 1.00 84.00 158 LEU A O 1
ATOM 1195 N N . GLU A 1 159 ? -19.076 7.705 57.830 1.00 80.44 159 GLU A N 1
ATOM 1196 C CA . GLU A 1 159 ? -19.476 7.164 59.126 1.00 80.44 159 GLU A CA 1
ATOM 1197 C C . GLU A 1 159 ? -19.691 8.267 60.163 1.00 80.44 159 GLU A C 1
ATOM 1199 O O . GLU A 1 159 ? -20.718 8.263 60.840 1.00 80.44 159 GLU A O 1
ATOM 1204 N N . GLN A 1 160 ? -18.791 9.254 60.239 1.00 81.00 160 GLN A N 1
ATOM 1205 C CA . GLN A 1 160 ? -18.933 10.418 61.122 1.00 81.00 160 GLN A CA 1
ATOM 1206 C C . GLN A 1 160 ? -20.206 11.226 60.817 1.00 81.00 160 GLN A C 1
ATOM 1208 O O . GLN A 1 160 ? -20.903 11.654 61.736 1.00 81.00 160 GLN A O 1
ATOM 1213 N N . LEU A 1 161 ? -20.544 11.407 59.534 1.00 76.75 161 LEU A N 1
ATOM 1214 C CA . LEU A 1 161 ? -21.750 12.130 59.111 1.00 76.75 161 LEU A CA 1
ATOM 1215 C C . LEU A 1 161 ? -23.048 11.425 59.532 1.00 76.75 161 LEU A C 1
ATOM 1217 O O . LEU A 1 161 ? -24.051 12.090 59.795 1.00 76.75 161 LEU A O 1
ATOM 1221 N N . LEU A 1 162 ? -23.039 10.092 59.588 1.00 75.00 162 LEU A N 1
ATOM 1222 C CA . LEU A 1 162 ? -24.232 9.274 59.826 1.00 75.00 162 LEU A CA 1
ATOM 1223 C C . LEU A 1 162 ? -24.410 8.858 61.291 1.00 75.00 162 LEU A C 1
ATOM 1225 O O . LEU A 1 162 ? -25.537 8.636 61.725 1.00 75.00 162 LEU A O 1
ATOM 1229 N N . THR A 1 163 ? -23.328 8.800 62.069 1.00 69.06 163 THR A N 1
ATOM 1230 C CA . THR A 1 163 ? -23.352 8.445 63.503 1.00 69.06 163 THR A CA 1
ATOM 1231 C C . THR A 1 163 ? -23.644 9.623 64.436 1.00 69.06 163 THR A C 1
ATOM 1233 O O . THR A 1 163 ? -23.818 9.429 65.636 1.00 69.06 163 THR A O 1
ATOM 1236 N N . ALA A 1 164 ? -23.771 10.846 63.913 1.00 57.00 164 ALA A N 1
ATOM 1237 C CA . ALA A 1 164 ? -24.025 12.057 64.701 1.00 57.00 164 ALA A CA 1
ATOM 1238 C C . ALA A 1 164 ? -25.446 12.155 65.324 1.00 57.00 164 ALA A C 1
ATOM 1240 O O . ALA A 1 164 ? -25.775 13.164 65.949 1.00 57.00 164 ALA A O 1
ATOM 1241 N N . GLY A 1 165 ? -26.303 11.135 65.168 1.00 59.88 165 GLY A N 1
ATOM 1242 C CA . GLY A 1 165 ? -27.670 11.076 65.703 1.00 59.88 165 GLY A CA 1
ATOM 1243 C C . GLY A 1 165 ? -27.936 9.836 66.567 1.00 59.88 165 GLY A C 1
ATOM 1244 O O . GLY A 1 165 ? -27.210 8.850 66.509 1.00 59.88 165 GLY A O 1
ATOM 1245 N N . SER A 1 166 ? -28.995 9.870 67.385 1.00 63.00 166 SER A N 1
ATOM 1246 C CA . SER A 1 166 ? -29.427 8.696 68.166 1.00 63.00 166 SER A CA 1
ATOM 1247 C C . SER A 1 166 ? -30.000 7.613 67.232 1.00 63.00 166 SER A C 1
ATOM 1249 O O . SER A 1 166 ? -30.864 7.949 66.419 1.00 63.00 166 SER A O 1
ATOM 1251 N N . PRO A 1 167 ? -29.595 6.332 67.371 1.00 67.06 167 PRO A N 1
ATOM 1252 C CA . PRO A 1 167 ? -30.011 5.235 66.485 1.00 67.06 167 PRO A CA 1
ATOM 1253 C C . PRO A 1 167 ? -31.509 4.905 66.564 1.00 67.06 167 PRO A C 1
ATOM 1255 O O . PRO A 1 167 ? -32.025 4.171 65.729 1.00 67.06 167 PRO A O 1
ATOM 1258 N N . GLU A 1 168 ? -32.220 5.451 67.551 1.00 76.81 168 GLU A N 1
ATOM 1259 C CA . GLU A 1 168 ? -33.659 5.251 67.746 1.00 76.81 168 GLU A CA 1
ATOM 1260 C C . GLU A 1 168 ? -34.510 6.365 67.118 1.00 76.81 168 GLU A C 1
ATOM 1262 O O . GLU A 1 168 ? -35.738 6.279 67.105 1.00 76.81 168 GLU A O 1
ATOM 1267 N N . ARG A 1 169 ? -33.887 7.433 66.603 1.00 84.62 169 ARG A N 1
ATOM 1268 C CA . ARG A 1 169 ? -34.607 8.586 66.052 1.00 84.62 169 ARG A CA 1
ATOM 1269 C C . ARG A 1 169 ? -34.796 8.462 64.547 1.00 84.62 169 ARG A C 1
ATOM 1271 O O . ARG A 1 169 ? -33.890 8.069 63.820 1.00 84.62 169 ARG A O 1
ATOM 1278 N N . PHE A 1 170 ? -35.972 8.876 64.080 1.00 88.44 170 PHE A N 1
ATOM 1279 C CA . PHE A 1 170 ? -36.214 9.068 62.655 1.00 88.44 170 PHE A CA 1
ATOM 1280 C C . PHE A 1 170 ? -35.290 10.152 62.090 1.00 88.44 170 PHE A C 1
ATOM 1282 O O . PHE A 1 170 ? -35.031 11.171 62.737 1.00 88.44 170 PHE A O 1
ATOM 1289 N N . ALA A 1 171 ? -34.829 9.937 60.862 1.00 86.56 171 ALA A N 1
ATOM 1290 C CA . ALA A 1 171 ? -34.079 10.918 60.103 1.00 86.56 171 ALA A CA 1
ATOM 1291 C C . ALA A 1 171 ? -34.956 12.158 59.830 1.00 86.56 171 ALA A C 1
ATOM 1293 O O . ALA A 1 171 ? -36.152 12.019 59.534 1.00 86.56 171 ALA A O 1
ATOM 1294 N N . PRO A 1 172 ? -34.392 13.375 59.920 1.00 85.88 172 PRO A N 1
ATOM 1295 C CA . PRO A 1 172 ? -35.120 14.586 59.576 1.00 85.88 172 PRO A CA 1
ATOM 1296 C C . PRO A 1 172 ? -35.522 14.584 58.096 1.00 85.88 172 PRO A C 1
ATOM 1298 O O . PRO A 1 172 ? -34.920 13.916 57.250 1.00 85.88 172 PRO A O 1
ATOM 1301 N N . ARG A 1 173 ? -36.558 15.361 57.762 1.00 81.12 173 ARG A N 1
ATOM 1302 C CA . ARG A 1 173 ? -36.942 15.562 56.360 1.00 81.12 173 ARG A CA 1
ATOM 1303 C C . ARG A 1 173 ? -35.792 16.225 55.605 1.00 81.12 173 ARG A C 1
ATOM 1305 O O . ARG A 1 173 ? -35.144 17.126 56.136 1.00 81.12 173 ARG A O 1
ATOM 1312 N N . ALA A 1 174 ? -35.568 15.797 54.365 1.00 77.12 174 ALA A N 1
ATOM 1313 C CA . ALA A 1 174 ? -34.646 16.484 53.473 1.00 77.12 174 ALA A CA 1
ATOM 1314 C C . ALA A 1 174 ? -35.097 17.947 53.305 1.00 77.12 174 ALA A C 1
ATOM 1316 O O . ALA A 1 174 ? -36.281 18.211 53.079 1.00 77.12 174 ALA A O 1
ATOM 1317 N N . GLY A 1 175 ? -34.167 18.892 53.459 1.00 69.50 175 GLY A N 1
ATOM 1318 C CA . GLY A 1 175 ? -34.439 20.311 53.227 1.00 69.50 175 GLY A CA 1
ATOM 1319 C C . GLY A 1 175 ? -34.868 20.580 51.780 1.00 69.50 175 GLY A C 1
ATOM 1320 O O . GLY A 1 175 ? -34.575 19.795 50.878 1.00 69.50 175 GLY A O 1
ATOM 1321 N N . ALA A 1 176 ? -35.565 21.696 51.550 1.00 67.56 176 ALA A N 1
ATOM 1322 C CA . ALA A 1 176 ? -35.964 22.098 50.204 1.00 67.56 176 ALA A CA 1
ATOM 1323 C C . ALA A 1 176 ? -34.724 22.378 49.335 1.00 67.56 176 ALA A C 1
ATOM 1325 O O . ALA A 1 176 ? -33.863 23.176 49.707 1.00 67.56 176 ALA A O 1
ATOM 1326 N N . LEU A 1 177 ? -34.646 21.725 48.173 1.00 71.75 177 LEU A N 1
ATOM 1327 C CA . LEU A 1 177 ? -33.614 21.992 47.173 1.00 71.75 177 LEU A CA 1
ATOM 1328 C C . LEU A 1 177 ? -34.002 23.212 46.319 1.00 71.75 177 LEU A C 1
ATOM 1330 O O . LEU A 1 177 ? -35.189 23.444 46.084 1.00 71.75 177 LEU A O 1
ATOM 1334 N N . PRO A 1 178 ? -33.025 23.984 45.812 1.00 70.75 178 PRO A N 1
ATOM 1335 C CA . PRO A 1 178 ? -33.293 25.202 45.040 1.00 70.75 178 PRO A CA 1
ATOM 1336 C C . PRO A 1 178 ? -33.841 24.950 43.625 1.00 70.75 178 PRO A C 1
ATOM 1338 O O . PRO A 1 178 ? -34.336 25.877 42.992 1.00 70.75 178 PRO A O 1
ATOM 1341 N N . ILE A 1 179 ? -33.747 23.719 43.117 1.00 79.00 179 ILE A N 1
ATOM 1342 C CA . ILE A 1 179 ? -34.312 23.275 41.834 1.00 79.00 179 ILE A CA 1
ATOM 1343 C C . ILE A 1 179 ? -34.946 21.885 42.005 1.00 79.00 179 ILE A C 1
ATOM 1345 O O . ILE A 1 179 ? -34.614 21.197 42.977 1.00 79.00 179 ILE A O 1
ATOM 1349 N N . PRO A 1 180 ? -35.834 21.448 41.087 1.00 84.00 180 PRO A N 1
ATOM 1350 C CA . PRO A 1 180 ? -36.404 20.105 41.117 1.00 84.00 180 PRO A CA 1
ATOM 1351 C C . PRO A 1 180 ? -35.328 19.021 41.224 1.00 84.00 180 PRO A C 1
ATOM 1353 O O . PRO A 1 180 ? -34.265 19.120 40.608 1.00 84.00 180 PRO A O 1
ATOM 1356 N N . LEU A 1 181 ? -35.632 17.974 41.990 1.00 81.69 181 LEU A N 1
ATOM 1357 C CA . LEU A 1 181 ? -34.689 16.915 42.348 1.00 81.69 181 LEU A CA 1
ATOM 1358 C C . LEU A 1 181 ? -34.049 16.248 41.120 1.00 81.69 181 LEU A C 1
ATOM 1360 O O . LEU A 1 181 ? -32.836 16.069 41.085 1.00 81.69 181 LEU A O 1
ATOM 1364 N N . GLU A 1 182 ? -34.839 15.958 40.086 1.00 83.50 182 GLU A N 1
ATOM 1365 C CA . GLU A 1 182 ? -34.361 15.369 38.828 1.00 83.50 182 GLU A CA 1
ATOM 1366 C C . GLU A 1 182 ? -33.361 16.276 38.102 1.00 83.50 182 GLU A C 1
ATOM 1368 O O . GLU A 1 182 ? -32.301 15.817 37.687 1.00 83.50 182 GLU A O 1
ATOM 1373 N N . GLN A 1 183 ? -33.645 17.582 38.016 1.00 84.00 183 GLN A N 1
ATOM 1374 C CA . GLN A 1 183 ? -32.731 18.555 37.404 1.00 84.00 183 GLN A CA 1
ATOM 1375 C C . GLN A 1 183 ? -31.442 18.714 38.212 1.00 84.00 183 GLN A C 1
ATOM 1377 O O . GLN A 1 183 ? -30.378 18.980 37.653 1.00 84.00 183 GLN A O 1
ATOM 1382 N N . PHE A 1 184 ? -31.524 18.569 39.535 1.00 84.38 184 PHE A N 1
ATOM 1383 C CA . PHE A 1 184 ? -30.349 18.592 40.393 1.00 84.38 184 PHE A CA 1
ATOM 1384 C C . PHE A 1 184 ? -29.468 17.362 40.162 1.00 84.38 184 PHE A C 1
ATOM 1386 O O . PHE A 1 184 ? -28.268 17.508 39.943 1.00 84.38 184 PHE A O 1
ATOM 1393 N N . VAL A 1 185 ? -30.061 16.164 40.136 1.00 85.00 185 VAL A N 1
ATOM 1394 C CA . VAL A 1 185 ? -29.361 14.908 39.818 1.00 85.00 185 VAL A CA 1
ATOM 1395 C C . VAL A 1 185 ? -28.744 14.949 38.420 1.00 85.00 185 VAL A C 1
ATOM 1397 O O . VAL A 1 185 ? -27.620 14.479 38.227 1.00 85.00 185 VAL A O 1
ATOM 1400 N N . ASP A 1 186 ? -29.442 15.545 37.453 1.00 84.25 186 ASP A N 1
ATOM 1401 C CA . ASP A 1 186 ? -28.943 15.683 36.090 1.00 84.25 186 ASP A CA 1
ATOM 1402 C C . ASP A 1 186 ? -27.621 16.463 36.051 1.00 84.25 186 ASP A C 1
ATOM 1404 O O . ASP A 1 186 ? -26.646 15.986 35.479 1.00 84.25 186 ASP A O 1
ATOM 1408 N N . ARG A 1 187 ? -27.532 17.573 36.798 1.00 82.88 187 ARG A N 1
ATOM 1409 C CA . ARG A 1 187 ? -26.297 18.367 36.941 1.00 82.88 187 ARG A CA 1
ATOM 1410 C C . ARG A 1 187 ? -25.172 17.661 37.699 1.00 82.88 187 ARG A C 1
ATOM 1412 O O . ARG A 1 187 ? -24.011 18.013 37.512 1.00 82.88 187 ARG A O 1
ATOM 1419 N N . LEU A 1 188 ? -25.495 16.727 38.595 1.00 81.00 188 LEU A N 1
ATOM 1420 C CA . LEU A 1 188 ? -24.491 15.954 39.341 1.00 81.00 188 LEU A CA 1
ATOM 1421 C C . LEU A 1 188 ? -23.924 14.782 38.546 1.00 81.00 188 LEU A C 1
ATOM 1423 O O . LEU A 1 188 ? -22.864 14.251 38.889 1.00 81.00 188 LEU A O 1
ATOM 1427 N N . SER A 1 189 ? -24.639 14.361 37.511 1.00 81.44 189 SER A N 1
ATOM 1428 C CA . SER A 1 189 ? -24.234 13.244 36.677 1.00 81.44 189 SER A CA 1
ATOM 1429 C C . SER A 1 189 ? -23.008 13.600 35.841 1.00 81.44 189 SER A C 1
ATOM 1431 O O . SER A 1 189 ? -22.759 14.760 35.525 1.00 81.44 189 SER A O 1
ATOM 1433 N N . ARG A 1 190 ? -22.203 12.592 35.498 1.00 73.44 190 ARG A N 1
ATOM 1434 C CA . ARG A 1 190 ? -21.024 12.801 34.653 1.00 73.44 190 ARG A CA 1
ATOM 1435 C C . ARG A 1 190 ? -21.420 12.761 33.189 1.00 73.44 190 ARG A C 1
ATOM 1437 O O . ARG A 1 190 ? -22.027 11.787 32.761 1.00 73.44 190 ARG A O 1
ATOM 1444 N N . ASP A 1 191 ? -20.932 13.723 32.422 1.00 69.44 191 ASP A N 1
ATOM 1445 C CA . ASP A 1 191 ? -20.912 13.604 30.971 1.00 69.44 191 ASP A CA 1
ATOM 1446 C C . ASP A 1 191 ? -19.700 12.782 30.539 1.00 69.44 191 ASP A C 1
ATOM 1448 O O . ASP A 1 191 ? -18.547 13.125 30.820 1.00 69.44 191 ASP A O 1
ATOM 1452 N N . TYR A 1 192 ? -19.966 11.682 29.842 1.00 71.19 192 TYR A N 1
ATOM 1453 C CA . TYR A 1 192 ? -18.941 10.903 29.162 1.00 71.19 192 TYR A CA 1
ATOM 1454 C C . TYR A 1 192 ? -19.014 11.197 27.666 1.00 71.19 192 TYR A C 1
ATOM 1456 O O . TYR A 1 192 ? -20.098 11.283 27.093 1.00 71.19 192 TYR A O 1
ATOM 1464 N N . ARG A 1 193 ? -17.857 11.351 27.016 1.00 69.25 193 ARG A N 1
ATOM 1465 C CA . ARG A 1 193 ? -17.785 11.726 25.594 1.00 69.25 193 ARG A CA 1
ATOM 1466 C C . ARG A 1 193 ? -18.497 10.716 24.683 1.00 69.25 193 ARG A C 1
ATOM 1468 O O . ARG A 1 193 ? -19.188 11.117 23.750 1.00 69.25 193 ARG A O 1
ATOM 1475 N N . ASP A 1 194 ? -18.358 9.433 24.999 1.00 70.81 194 ASP A N 1
ATOM 1476 C CA . ASP A 1 194 ? -18.798 8.329 24.138 1.00 70.81 194 ASP A CA 1
ATOM 1477 C C . ASP A 1 194 ? -20.172 7.758 24.526 1.00 70.81 194 ASP A C 1
ATOM 1479 O O . ASP A 1 194 ? -20.700 6.879 23.847 1.00 70.81 194 ASP A O 1
ATOM 1483 N N . PHE A 1 195 ? -20.795 8.288 25.585 1.00 76.19 195 PHE A N 1
ATOM 1484 C CA . PHE A 1 195 ? -22.048 7.760 26.115 1.00 76.19 195 PHE A CA 1
ATOM 1485 C C . PHE A 1 195 ? -23.185 8.770 26.017 1.00 76.19 195 PHE A C 1
ATOM 1487 O O . PHE A 1 195 ? -23.081 9.900 26.492 1.00 76.19 195 PHE A O 1
ATOM 1494 N N . ALA A 1 196 ? -24.314 8.325 25.479 1.00 78.62 196 ALA A N 1
ATOM 1495 C CA . ALA A 1 196 ? -25.574 9.035 25.559 1.00 78.62 196 ALA A CA 1
ATOM 1496 C C . ALA A 1 196 ? -26.157 8.860 26.965 1.00 78.62 196 ALA A C 1
ATOM 1498 O O . ALA A 1 196 ? -26.319 7.735 27.456 1.00 78.62 196 ALA A O 1
ATOM 1499 N N . THR A 1 197 ? -26.487 9.968 27.623 1.00 80.50 197 THR A N 1
ATOM 1500 C CA . THR A 1 197 ? -27.175 9.905 28.909 1.00 80.50 197 THR A CA 1
ATOM 1501 C C . THR A 1 197 ? -28.627 9.474 28.700 1.00 80.50 197 THR A C 1
ATOM 1503 O O . THR A 1 197 ? -29.307 9.952 27.794 1.00 80.50 197 THR A O 1
ATOM 1506 N N . GLN A 1 198 ? -29.111 8.541 29.521 1.00 83.06 198 GLN A N 1
ATOM 1507 C CA . GLN A 1 198 ? -30.515 8.128 29.489 1.00 83.06 198 GLN A CA 1
ATOM 1508 C C . GLN A 1 198 ? -31.351 8.969 30.463 1.00 83.06 198 GLN A C 1
ATOM 1510 O O . GLN A 1 198 ? -30.797 9.486 31.445 1.00 83.06 198 GLN A O 1
ATOM 1515 N N . PRO A 1 199 ? -32.672 9.096 30.229 1.00 83.31 199 PRO A N 1
ATOM 1516 C CA . PRO A 1 199 ? -33.585 9.687 31.199 1.00 83.31 199 PRO A CA 1
ATOM 1517 C C . PRO A 1 199 ? -33.431 9.017 32.569 1.00 83.31 199 PRO A C 1
ATOM 1519 O O . PRO A 1 199 ? -33.365 7.791 32.669 1.00 83.31 199 PRO A O 1
ATOM 1522 N N . ILE A 1 200 ? -33.356 9.822 33.628 1.00 83.25 200 ILE A N 1
ATOM 1523 C CA . ILE A 1 200 ? -33.252 9.301 34.993 1.00 83.25 200 ILE A CA 1
ATOM 1524 C C . ILE A 1 200 ? -34.614 8.713 35.386 1.00 83.25 200 ILE A C 1
ATOM 1526 O O . ILE A 1 200 ? -35.630 9.400 35.315 1.00 83.25 200 ILE A O 1
ATOM 1530 N N . ASP A 1 201 ? -34.645 7.451 35.822 1.00 87.62 201 ASP A N 1
ATOM 1531 C CA . ASP A 1 201 ? -35.847 6.868 36.429 1.00 87.62 201 ASP A CA 1
ATOM 1532 C C . ASP A 1 201 ? -36.037 7.485 37.820 1.00 87.62 201 ASP A C 1
ATOM 1534 O O . ASP A 1 201 ? -35.216 7.274 38.716 1.00 87.62 201 ASP A O 1
ATOM 1538 N N . ALA A 1 202 ? -37.123 8.237 38.004 1.00 87.50 202 ALA A N 1
ATOM 1539 C CA . ALA A 1 202 ? -37.448 8.907 39.261 1.00 87.50 202 ALA A CA 1
ATOM 1540 C C . ALA A 1 202 ? -37.531 7.940 40.459 1.00 87.50 202 ALA A C 1
ATOM 1542 O O . ALA A 1 202 ? -37.270 8.341 41.591 1.00 87.50 202 ALA A O 1
ATOM 1543 N N . ARG A 1 203 ? -37.820 6.649 40.226 1.00 89.56 203 ARG A N 1
ATOM 1544 C CA . ARG A 1 203 ? -37.824 5.607 41.272 1.00 89.56 203 ARG A CA 1
ATOM 1545 C C . ARG A 1 203 ? -36.429 5.254 41.785 1.00 89.56 203 ARG A C 1
ATOM 1547 O O . ARG A 1 203 ? -36.312 4.549 42.781 1.00 89.56 203 ARG A O 1
ATOM 1554 N N . ASN A 1 204 ? -35.382 5.710 41.103 1.00 92.25 204 ASN A N 1
ATOM 1555 C CA . ASN A 1 204 ? -33.991 5.518 41.490 1.00 92.25 204 ASN A CA 1
ATOM 1556 C C . ASN A 1 204 ? -33.396 6.786 42.107 1.00 92.25 204 ASN A C 1
ATOM 1558 O O . ASN A 1 204 ? -32.178 6.910 42.098 1.00 92.25 204 ASN A O 1
ATOM 1562 N N . ILE A 1 205 ? -34.210 7.728 42.598 1.00 92.38 205 ILE A N 1
ATOM 1563 C CA . ILE A 1 205 ? -33.744 8.949 43.259 1.00 92.38 205 ILE A CA 1
ATOM 1564 C C . ILE A 1 205 ? -34.289 9.001 44.689 1.00 92.38 205 ILE A C 1
ATOM 1566 O O . ILE A 1 205 ? -35.496 8.939 44.908 1.00 92.38 205 ILE A O 1
ATOM 1570 N N . PHE A 1 206 ? -33.399 9.173 45.663 1.00 92.25 206 PHE A N 1
ATOM 1571 C CA . PHE A 1 206 ? -33.728 9.169 47.086 1.00 92.25 206 PHE A CA 1
ATOM 1572 C C . PHE A 1 206 ? -33.065 10.344 47.792 1.00 92.25 206 PHE A C 1
ATOM 1574 O O . PHE A 1 206 ? -31.859 10.547 47.667 1.00 92.25 206 PHE A O 1
ATOM 1581 N N . ALA A 1 207 ? -33.842 11.101 48.564 1.00 91.19 207 ALA A N 1
ATOM 1582 C CA . ALA A 1 207 ? -33.350 12.231 49.344 1.00 91.19 207 ALA A CA 1
ATOM 1583 C C . ALA A 1 207 ? -33.720 12.058 50.820 1.00 91.19 207 ALA A C 1
ATOM 1585 O O . ALA A 1 207 ? -34.886 11.842 51.150 1.00 91.19 207 ALA A O 1
ATOM 1586 N N . ILE A 1 208 ? -32.738 12.184 51.711 1.00 89.81 208 ILE A N 1
ATOM 1587 C CA . ILE A 1 208 ? -32.921 12.053 53.159 1.00 89.81 208 ILE A CA 1
ATOM 1588 C C . ILE A 1 208 ? -32.178 13.164 53.901 1.00 89.81 208 ILE A C 1
ATOM 1590 O O . ILE A 1 208 ? -31.100 13.581 53.485 1.00 89.81 208 ILE A O 1
ATOM 1594 N N . GLY A 1 209 ? -32.762 13.698 54.974 1.00 88.00 209 GLY A N 1
ATOM 1595 C CA . GLY A 1 209 ? -32.112 14.726 55.785 1.00 88.00 209 GLY A CA 1
ATOM 1596 C C . GLY A 1 209 ? -31.133 14.114 56.783 1.00 88.00 209 GLY A C 1
ATOM 1597 O O . GLY A 1 209 ? -31.420 13.081 57.387 1.00 88.00 209 GLY A O 1
ATOM 1598 N N . LEU A 1 210 ? -29.997 14.775 56.995 1.00 86.88 210 LEU A N 1
ATOM 1599 C CA . LEU A 1 210 ? -29.067 14.453 58.077 1.00 86.88 210 LEU A CA 1
ATOM 1600 C C . LEU A 1 210 ? -29.319 15.328 59.307 1.00 86.88 210 LEU A C 1
ATOM 1602 O O . LEU A 1 210 ? -29.890 16.414 59.214 1.00 86.88 210 LEU A O 1
ATOM 1606 N N . ALA A 1 211 ? -28.826 14.886 60.468 1.00 80.56 211 ALA A N 1
ATOM 1607 C CA . ALA A 1 211 ? -28.894 15.656 61.713 1.00 80.56 211 ALA A CA 1
ATOM 1608 C C . ALA A 1 211 ? -28.186 17.024 61.619 1.00 80.56 211 ALA A C 1
ATOM 1610 O O . ALA A 1 211 ? -28.548 17.949 62.341 1.00 80.56 211 ALA A O 1
ATOM 1611 N N . SER A 1 212 ? -27.222 17.172 60.701 1.00 76.69 212 SER A N 1
ATOM 1612 C CA . SER A 1 212 ? -26.552 18.442 60.396 1.00 76.69 212 SER A CA 1
ATOM 1613 C C . SER A 1 212 ? -27.441 19.464 59.673 1.00 76.69 212 SER A C 1
ATOM 1615 O O . SER A 1 212 ? -27.050 20.620 59.548 1.00 76.69 212 SER A O 1
ATOM 1617 N N . GLY A 1 213 ? -28.609 19.053 59.164 1.00 77.75 213 GLY A N 1
ATOM 1618 C CA . GLY A 1 213 ? -29.482 19.863 58.309 1.00 77.75 213 GLY A CA 1
ATOM 1619 C C . GLY A 1 213 ? -29.206 19.727 56.805 1.00 77.75 213 GLY A C 1
ATOM 1620 O O . GLY A 1 213 ? -30.009 20.189 55.998 1.00 77.75 213 GLY A O 1
ATOM 1621 N N . SER A 1 214 ? -28.120 19.056 56.410 1.00 83.12 214 SER A N 1
ATOM 1622 C CA . SER A 1 214 ? -27.769 18.814 55.003 1.00 83.12 214 SER A CA 1
ATOM 1623 C C . SER A 1 214 ? -28.582 17.650 54.406 1.00 83.12 214 SER A C 1
ATOM 1625 O O . SER A 1 214 ? -28.710 16.611 55.061 1.00 83.12 214 SER A O 1
ATOM 1627 N N . PRO A 1 215 ? -29.109 17.758 53.170 1.00 87.69 215 PRO A N 1
ATOM 1628 C CA . PRO A 1 215 ? -29.681 16.616 52.465 1.00 87.69 215 PRO A CA 1
ATOM 1629 C C . PRO A 1 215 ? -28.600 15.672 51.916 1.00 87.69 215 PRO A C 1
ATOM 1631 O O . PRO A 1 215 ? -27.646 16.104 51.266 1.00 87.69 215 PRO A O 1
ATOM 1634 N N . LEU A 1 216 ? -28.794 14.371 52.121 1.00 90.25 216 LEU A N 1
ATOM 1635 C CA . LEU A 1 216 ? -28.100 13.289 51.429 1.00 90.25 216 LEU A CA 1
ATOM 1636 C C . LEU A 1 216 ? -28.971 12.812 50.262 1.00 90.25 216 LEU A C 1
ATOM 1638 O O . LEU A 1 216 ? -30.126 12.432 50.454 1.00 90.25 216 LEU A O 1
ATOM 1642 N N . LEU A 1 217 ? -28.405 12.825 49.060 1.00 91.88 217 LEU A N 1
ATOM 1643 C CA . LEU A 1 217 ? -29.070 12.453 47.818 1.00 91.88 217 LEU A CA 1
ATOM 1644 C C . LEU A 1 217 ? -28.396 11.223 47.217 1.00 91.88 217 LEU A C 1
ATOM 1646 O O . LEU A 1 217 ? -27.227 11.304 46.860 1.00 91.88 217 LEU A O 1
ATOM 1650 N N . CYS A 1 218 ? -29.123 10.120 47.067 1.00 93.19 218 CYS A N 1
ATOM 1651 C CA . CYS A 1 218 ? -28.662 8.897 46.413 1.00 93.19 218 CYS A CA 1
ATOM 1652 C C . CYS A 1 218 ? -29.440 8.664 45.122 1.00 93.19 218 CYS A C 1
ATOM 1654 O O . CYS A 1 218 ? -30.669 8.741 45.123 1.00 93.19 218 CYS A O 1
ATOM 1656 N N . PHE A 1 219 ? -28.744 8.371 44.025 1.00 93.38 219 PHE A N 1
ATOM 1657 C CA . PHE A 1 219 ? -29.386 8.134 42.741 1.00 93.38 219 PHE A CA 1
ATOM 1658 C C . PHE A 1 219 ? -28.657 7.130 41.846 1.00 93.38 219 PHE A C 1
ATOM 1660 O O . PHE A 1 219 ? -27.442 6.950 41.942 1.00 93.38 219 PHE A O 1
ATOM 1667 N N . GLY A 1 220 ? -29.411 6.509 40.937 1.00 91.62 220 GLY A N 1
ATOM 1668 C CA . GLY A 1 220 ? -28.884 5.696 39.840 1.00 91.62 220 GLY A CA 1
ATOM 1669 C C . GLY A 1 220 ? -29.111 6.354 38.477 1.00 91.62 220 GLY A C 1
ATOM 1670 O O . GLY A 1 220 ? -30.190 6.886 38.222 1.00 91.62 220 GLY A O 1
ATOM 1671 N N . ARG A 1 221 ? -28.122 6.286 37.579 1.00 90.19 221 ARG A N 1
ATOM 1672 C CA . ARG A 1 221 ? -28.226 6.777 36.194 1.00 90.19 221 ARG A CA 1
ATOM 1673 C C . ARG A 1 221 ? -27.707 5.759 35.189 1.00 90.19 221 ARG A C 1
ATOM 1675 O O . ARG A 1 221 ? -26.662 5.149 35.404 1.00 90.19 221 ARG A O 1
ATOM 1682 N N . GLN A 1 222 ? -28.432 5.623 34.084 1.00 88.75 222 GLN A N 1
ATOM 1683 C CA . GLN A 1 222 ? -28.023 4.825 32.935 1.00 88.75 222 GLN A CA 1
ATOM 1684 C C . GLN A 1 222 ? -27.365 5.692 31.866 1.00 88.75 222 GLN A C 1
ATOM 1686 O O . GLN A 1 222 ? -27.776 6.821 31.591 1.00 88.75 222 GLN A O 1
ATOM 1691 N N . TYR A 1 223 ? -26.349 5.114 31.253 1.00 86.44 223 TYR A N 1
ATOM 1692 C CA . TYR A 1 223 ? -25.614 5.641 30.122 1.00 86.44 223 TYR A CA 1
ATOM 1693 C C . TYR A 1 223 ? -25.594 4.546 29.065 1.00 86.44 223 TYR A C 1
ATOM 1695 O O . TYR A 1 223 ? -25.451 3.371 29.395 1.00 86.44 223 TYR A O 1
ATOM 1703 N N . VAL A 1 224 ? -25.740 4.910 27.800 1.00 82.00 224 VAL A N 1
ATOM 1704 C CA . VAL A 1 224 ? -25.593 3.956 26.701 1.00 82.00 224 VAL A CA 1
ATOM 1705 C C . VAL A 1 224 ? -24.432 4.420 25.853 1.00 82.00 224 VAL A C 1
ATOM 1707 O O . VAL A 1 224 ? -24.415 5.563 25.406 1.00 82.00 224 VAL A O 1
ATOM 1710 N N . GLU A 1 225 ? -23.443 3.557 25.675 1.00 74.94 225 GLU A N 1
ATOM 1711 C CA . GLU A 1 225 ? -22.360 3.809 24.740 1.00 74.94 225 GLU A CA 1
ATOM 1712 C C . GLU A 1 225 ? -22.956 3.848 23.334 1.00 74.94 225 GLU A C 1
ATOM 1714 O O . GLU A 1 225 ? -23.567 2.879 22.872 1.00 74.94 225 GLU A O 1
ATOM 1719 N N . GLN A 1 226 ? -22.835 5.004 22.686 1.00 70.31 226 GLN A N 1
ATOM 1720 C CA . GLN A 1 226 ? -23.319 5.204 21.331 1.00 70.31 226 GLN A CA 1
ATOM 1721 C C . GLN A 1 226 ? -22.116 5.515 20.455 1.00 70.31 226 GLN A C 1
ATOM 1723 O O . GLN A 1 226 ? -21.588 6.630 20.457 1.00 70.31 226 GLN A O 1
ATOM 1728 N N . GLU A 1 227 ? -21.704 4.513 19.684 1.00 64.69 227 GLU A N 1
ATOM 1729 C CA . GLU A 1 227 ? -20.673 4.661 18.671 1.00 64.69 227 GLU A CA 1
ATOM 1730 C C . GLU A 1 227 ? -21.361 4.927 17.331 1.00 64.69 227 GLU A C 1
ATOM 1732 O O . GLU A 1 227 ? -22.114 4.098 16.816 1.00 64.69 227 GLU A O 1
ATOM 1737 N N . ASN A 1 228 ? -21.139 6.108 16.757 1.00 61.41 228 ASN A N 1
ATOM 1738 C CA . ASN A 1 228 ? -21.654 6.414 15.429 1.00 61.41 228 ASN A CA 1
ATOM 1739 C C . ASN A 1 228 ? -20.569 6.097 14.401 1.00 61.41 228 ASN A C 1
ATOM 1741 O O . ASN A 1 228 ? -19.477 6.673 14.442 1.00 61.41 228 ASN A O 1
ATOM 1745 N N . ARG A 1 229 ? -20.880 5.182 13.477 1.00 55.97 229 ARG A N 1
ATOM 1746 C CA . ARG A 1 229 ? -19.975 4.783 12.397 1.00 55.97 229 ARG A CA 1
ATOM 1747 C C . ARG A 1 229 ? -20.575 5.192 11.053 1.00 55.97 229 ARG A C 1
ATOM 1749 O O . ARG A 1 229 ? -21.606 4.664 10.640 1.00 55.97 229 ARG A O 1
ATOM 1756 N N . PRO A 1 230 ? -19.970 6.145 10.337 1.00 52.50 230 PRO A N 1
ATOM 1757 C CA . PRO A 1 230 ? -20.293 6.370 8.938 1.00 52.50 230 PRO A CA 1
ATOM 1758 C C . PRO A 1 230 ? -19.746 5.208 8.093 1.00 52.50 230 PRO A C 1
ATOM 1760 O O . PRO A 1 230 ? -18.612 4.782 8.278 1.00 52.50 230 PRO A O 1
ATOM 1763 N N . TRP A 1 231 ? -20.493 4.740 7.089 1.00 48.69 231 TRP A N 1
ATOM 1764 C CA . TRP A 1 231 ? -20.013 3.704 6.147 1.00 48.69 231 TRP A CA 1
ATOM 1765 C C . TRP A 1 231 ? -18.815 4.147 5.274 1.00 48.69 231 TRP A C 1
ATOM 1767 O O . TRP A 1 231 ? -18.223 3.339 4.565 1.00 48.69 231 TRP A O 1
ATOM 1777 N N . TRP A 1 232 ? -18.475 5.435 5.316 1.00 41.81 232 TRP A N 1
ATOM 1778 C CA . TRP A 1 232 ? -17.555 6.133 4.417 1.00 41.81 232 TRP A CA 1
ATOM 1779 C C . TRP A 1 232 ? -16.465 6.937 5.143 1.00 41.81 232 TRP A C 1
ATOM 1781 O O . TRP A 1 232 ? -15.537 7.415 4.496 1.00 41.81 232 TRP A O 1
ATOM 1791 N N . ASN A 1 233 ? -16.548 7.083 6.471 1.00 41.34 233 ASN A N 1
ATOM 1792 C CA . ASN A 1 233 ? -15.589 7.837 7.277 1.00 41.34 233 ASN A CA 1
ATOM 1793 C C . ASN A 1 233 ? -15.184 6.992 8.502 1.00 41.34 233 ASN A C 1
ATOM 1795 O O . ASN A 1 233 ? -16.047 6.682 9.319 1.00 41.34 233 ASN A O 1
ATOM 1799 N N . PRO A 1 234 ? -13.897 6.615 8.635 1.00 45.50 234 PRO A N 1
ATOM 1800 C CA . PRO A 1 234 ? -13.414 5.733 9.699 1.00 45.50 234 PRO A CA 1
ATOM 1801 C C . PRO A 1 234 ? -13.280 6.420 11.071 1.00 45.50 234 PRO A C 1
ATOM 1803 O O . PRO A 1 234 ? -12.909 5.768 12.046 1.00 45.50 234 PRO A O 1
ATOM 1806 N N . ALA A 1 235 ? -13.543 7.727 11.181 1.00 45.03 235 ALA A N 1
ATOM 1807 C CA . ALA A 1 235 ? -13.494 8.422 12.461 1.00 45.03 235 ALA A CA 1
ATOM 1808 C C . ALA A 1 235 ? -14.698 8.043 13.339 1.00 45.03 235 ALA A C 1
ATOM 1810 O O . ALA A 1 235 ? -15.843 8.356 13.013 1.00 45.03 235 ALA A O 1
ATOM 1811 N N . LYS A 1 236 ? -14.416 7.406 14.480 1.00 54.00 236 LYS A N 1
ATOM 1812 C CA . LYS A 1 236 ? -15.387 7.167 15.553 1.00 54.00 236 LYS A CA 1
ATOM 1813 C C . LYS A 1 236 ? -15.853 8.513 16.112 1.00 54.00 236 LYS A C 1
ATOM 1815 O O . LYS A 1 236 ? -15.015 9.303 16.549 1.00 54.00 236 LYS A O 1
ATOM 1820 N N . SER A 1 237 ? -17.161 8.768 16.115 1.00 58.03 237 SER A N 1
ATOM 1821 C CA . SER A 1 237 ? -17.752 9.909 16.828 1.00 58.03 237 SER A CA 1
ATOM 1822 C C . SER A 1 237 ? -18.662 9.400 17.942 1.00 58.03 237 SER A C 1
ATOM 1824 O O . SER A 1 237 ? -19.627 8.676 17.668 1.00 58.03 237 SER A O 1
ATOM 1826 N N . GLY A 1 238 ? -18.344 9.776 19.179 1.00 59.78 238 GLY A N 1
ATOM 1827 C CA . GLY A 1 238 ? -19.145 9.457 20.358 1.00 59.78 238 GLY A CA 1
ATOM 1828 C C . GLY A 1 238 ? -20.457 10.245 20.414 1.00 59.78 238 GLY A C 1
ATOM 1829 O O . GLY A 1 238 ? -20.652 11.208 19.668 1.00 59.78 238 GLY A O 1
ATOM 1830 N N . ALA A 1 239 ? -21.349 9.849 21.324 1.00 63.94 239 ALA A N 1
ATOM 1831 C CA . ALA A 1 239 ? -22.662 10.471 21.525 1.00 63.94 239 ALA A CA 1
ATOM 1832 C C . ALA A 1 239 ? -22.618 11.999 21.717 1.00 63.94 239 ALA A C 1
ATOM 1834 O O . ALA A 1 239 ? -23.511 12.704 21.254 1.00 63.94 239 ALA A O 1
ATOM 1835 N N . ASN A 1 240 ? -21.571 12.502 22.382 1.00 64.19 240 ASN A N 1
ATOM 1836 C CA . ASN A 1 240 ? -21.432 13.904 22.781 1.00 64.19 240 ASN A CA 1
ATOM 1837 C C . ASN A 1 240 ? -20.252 14.600 22.069 1.00 64.19 240 ASN A C 1
ATOM 1839 O O . ASN A 1 240 ? -19.600 15.474 22.648 1.00 64.19 240 ASN A O 1
ATOM 1843 N N . ASP A 1 241 ? -19.920 14.194 20.836 1.00 65.81 241 ASP A N 1
ATOM 1844 C CA . ASP A 1 241 ? -18.853 14.839 20.060 1.00 65.81 241 ASP A CA 1
ATOM 1845 C C . ASP A 1 241 ? -19.206 16.304 19.741 1.00 65.81 241 ASP A C 1
ATOM 1847 O O . ASP A 1 241 ? -20.246 16.616 19.161 1.00 65.81 241 ASP A O 1
ATOM 1851 N N . VAL A 1 242 ? -18.289 17.214 20.080 1.00 65.50 242 VAL A N 1
ATOM 1852 C CA . VAL A 1 242 ? -18.407 18.667 19.874 1.00 65.50 242 VAL A CA 1
ATOM 1853 C C . VAL A 1 242 ? -18.579 19.024 18.391 1.00 65.50 242 VAL A C 1
ATOM 1855 O O . VAL A 1 242 ? -19.106 20.085 18.066 1.00 65.50 242 VAL A O 1
ATOM 1858 N N . ARG A 1 243 ? -18.142 18.150 17.475 1.00 61.12 243 ARG A N 1
ATOM 1859 C CA . ARG A 1 243 ? -18.269 18.351 16.021 1.00 61.12 243 ARG A CA 1
ATOM 1860 C C . ARG A 1 243 ? -19.626 17.922 15.449 1.00 61.12 243 ARG A C 1
ATOM 1862 O O . ARG A 1 243 ? -19.869 18.175 14.272 1.00 61.12 243 ARG A O 1
ATOM 1869 N N . GLY A 1 244 ? -20.500 17.326 16.264 1.00 59.78 244 GLY A N 1
ATOM 1870 C CA . GLY A 1 244 ? -21.785 16.774 15.836 1.00 59.78 244 GLY A CA 1
ATOM 1871 C C . GLY A 1 244 ? -21.661 15.410 15.146 1.00 59.78 244 GLY A C 1
ATOM 1872 O O . GLY A 1 244 ? -20.588 15.009 14.697 1.00 59.78 244 GLY A O 1
ATOM 1873 N N . ILE A 1 245 ? -22.781 14.685 15.071 1.00 57.59 245 ILE A N 1
ATOM 1874 C CA . ILE A 1 245 ? -22.866 13.377 14.406 1.00 57.59 245 ILE A CA 1
ATOM 1875 C C . ILE A 1 245 ? -22.992 13.606 12.886 1.00 57.59 245 ILE A C 1
ATOM 1877 O O . ILE A 1 245 ? -23.916 14.308 12.470 1.00 57.59 245 ILE A O 1
ATOM 1881 N N . PRO A 1 246 ? -22.109 13.040 12.040 1.00 54.03 246 PRO A N 1
ATOM 1882 C CA . PRO A 1 246 ? -22.181 13.214 10.588 1.00 54.03 246 PRO A CA 1
ATOM 1883 C C . PRO A 1 246 ? -23.480 12.659 9.975 1.00 54.03 246 PRO A C 1
ATOM 1885 O O . PRO A 1 246 ? -23.945 11.584 10.362 1.00 54.03 246 PRO A O 1
ATOM 1888 N N . GLU A 1 247 ? -24.030 13.337 8.960 1.00 46.09 247 GLU A N 1
ATOM 1889 C CA . GLU A 1 247 ? -25.159 12.811 8.176 1.00 46.09 247 GLU A CA 1
ATOM 1890 C C . GLU A 1 247 ? -24.801 11.455 7.532 1.00 46.09 247 GLU A C 1
ATOM 1892 O O . GLU A 1 247 ? -23.733 11.283 6.938 1.00 46.09 247 GLU A O 1
ATOM 1897 N N . GLY A 1 248 ? -25.700 10.470 7.658 1.00 43.44 248 GLY A N 1
ATOM 1898 C CA . GLY A 1 248 ? -25.503 9.112 7.133 1.00 43.44 248 GLY A CA 1
ATOM 1899 C C . GLY A 1 248 ? -24.727 8.155 8.050 1.00 43.44 248 GLY A C 1
ATOM 1900 O O . GLY A 1 248 ? -24.377 7.055 7.614 1.00 43.44 248 GLY A O 1
ATOM 1901 N N . ALA A 1 249 ? -24.455 8.539 9.301 1.00 43.94 249 ALA A N 1
ATOM 1902 C CA . ALA A 1 249 ? -23.979 7.611 10.322 1.00 43.94 249 ALA A CA 1
ATOM 1903 C C . ALA A 1 249 ? -25.097 6.650 10.761 1.00 43.94 249 ALA A C 1
ATOM 1905 O O . ALA A 1 249 ? -26.241 7.066 10.953 1.00 43.94 249 ALA A O 1
ATOM 1906 N N . TYR A 1 250 ? -24.767 5.370 10.947 1.00 50.84 250 TYR A N 1
ATOM 1907 C CA . TYR A 1 250 ? -25.629 4.449 11.684 1.00 50.84 250 TYR A CA 1
ATOM 1908 C C . TYR A 1 250 ? -25.161 4.420 13.141 1.00 50.84 250 TYR A C 1
ATOM 1910 O O . TYR A 1 250 ? -23.970 4.273 13.423 1.00 50.84 250 TYR A O 1
ATOM 1918 N N . GLY A 1 251 ? -26.098 4.628 14.066 1.00 54.31 251 GLY A N 1
ATOM 1919 C CA . GLY A 1 251 ? -25.825 4.525 15.495 1.00 54.31 251 GLY A CA 1
ATOM 1920 C C . GLY A 1 251 ? -25.729 3.059 15.896 1.00 54.31 251 GLY A C 1
ATOM 1921 O O . GLY A 1 251 ? -26.648 2.285 15.625 1.00 54.31 251 GLY A O 1
ATOM 1922 N N . GLN A 1 252 ? -24.630 2.681 16.541 1.00 58.66 252 GLN A N 1
ATOM 1923 C CA . GLN A 1 252 ? -24.479 1.380 17.170 1.00 58.66 252 GLN A CA 1
ATOM 1924 C C . GLN A 1 252 ? -24.524 1.582 18.687 1.00 58.66 252 GLN A C 1
ATOM 1926 O O . GLN A 1 252 ? -23.660 2.243 19.259 1.00 58.66 252 GLN A O 1
ATOM 1931 N N . LEU A 1 253 ? -25.563 1.048 19.331 1.00 60.66 253 LEU A N 1
ATOM 1932 C CA . LEU A 1 253 ? -25.622 0.961 20.789 1.00 60.66 253 LEU A CA 1
ATOM 1933 C C . LEU A 1 253 ? -24.919 -0.340 21.174 1.00 60.66 253 LEU A C 1
ATOM 1935 O O . LEU A 1 253 ? -25.431 -1.422 20.887 1.00 60.66 253 LEU A O 1
ATOM 1939 N N . THR A 1 254 ? -23.719 -0.236 21.735 1.00 66.75 254 THR A N 1
ATOM 1940 C CA . THR A 1 254 ? -22.852 -1.394 22.009 1.00 66.75 254 THR A CA 1
ATOM 1941 C C . THR A 1 254 ? -22.950 -1.854 23.452 1.00 66.75 254 THR A C 1
ATOM 1943 O O . THR A 1 254 ? -22.929 -3.053 23.725 1.00 66.75 254 THR A O 1
ATOM 1946 N N . SER A 1 255 ? -23.091 -0.927 24.397 1.00 74.75 255 SER A N 1
ATOM 1947 C CA . SER A 1 255 ? -23.082 -1.268 25.815 1.00 74.75 255 SER A CA 1
ATOM 1948 C C . SER A 1 255 ? -23.939 -0.321 26.655 1.00 74.75 255 SER A C 1
ATOM 1950 O O . SER A 1 255 ? -24.083 0.863 26.354 1.00 74.75 255 SER A O 1
ATOM 1952 N N . THR A 1 256 ? -24.550 -0.845 27.720 1.00 83.81 256 THR A N 1
ATOM 1953 C CA . THR A 1 256 ? -25.226 -0.021 28.737 1.00 83.81 256 THR A CA 1
ATOM 1954 C C . THR A 1 256 ? -24.350 0.043 29.975 1.00 83.81 256 THR A C 1
ATOM 1956 O O . THR A 1 256 ? -24.002 -0.991 30.538 1.00 83.81 256 THR A O 1
ATOM 1959 N N . PHE A 1 257 ? -24.020 1.249 30.421 1.00 85.62 257 PHE A N 1
ATOM 1960 C CA . PHE A 1 257 ? -23.288 1.521 31.650 1.00 85.62 257 PHE A CA 1
ATOM 1961 C C . PHE A 1 257 ? -24.244 2.072 32.715 1.00 85.62 257 PHE A C 1
ATOM 1963 O O . PHE A 1 257 ? -24.937 3.068 32.508 1.00 85.62 257 PHE A O 1
ATOM 1970 N N . GLN A 1 258 ? -24.299 1.420 33.870 1.00 88.50 258 GLN A N 1
ATOM 1971 C CA . GLN A 1 258 ? -25.106 1.818 35.018 1.00 88.50 258 GLN A CA 1
ATOM 1972 C C . GLN A 1 258 ? -24.191 2.463 36.057 1.00 88.50 258 GLN A C 1
ATOM 1974 O O . GLN A 1 258 ? -23.246 1.828 36.509 1.00 88.50 258 GLN A O 1
ATOM 1979 N N . ALA A 1 259 ? -24.486 3.694 36.475 1.00 89.62 259 ALA A N 1
ATOM 1980 C CA . ALA A 1 259 ? -23.808 4.345 37.593 1.00 89.62 259 ALA A CA 1
ATOM 1981 C C . ALA A 1 259 ? -24.756 4.557 38.775 1.00 89.62 259 ALA A C 1
ATOM 1983 O O . ALA A 1 259 ? -25.958 4.771 38.592 1.00 89.62 259 ALA A O 1
ATOM 1984 N N . GLN A 1 260 ? -24.195 4.551 39.978 1.00 92.12 260 GLN A N 1
ATOM 1985 C CA . GLN A 1 260 ? -24.874 4.790 41.246 1.00 92.12 260 GLN A CA 1
ATOM 1986 C C . GLN A 1 260 ? -24.029 5.751 42.083 1.00 92.12 260 GLN A C 1
ATOM 1988 O O . GLN A 1 260 ? -22.808 5.603 42.169 1.00 92.12 260 GLN A O 1
ATOM 1993 N N . GLN A 1 261 ? -24.641 6.778 42.664 1.00 92.19 261 GLN A N 1
ATOM 1994 C CA . GLN A 1 261 ? -23.920 7.810 43.409 1.00 92.19 261 GLN A CA 1
ATOM 1995 C C . GLN A 1 261 ? -24.743 8.298 44.591 1.00 92.19 261 GLN A C 1
ATOM 1997 O O . GLN A 1 261 ? -25.956 8.455 44.471 1.00 92.19 261 GLN A O 1
ATOM 2002 N N . CYS A 1 262 ? -24.072 8.616 45.697 1.00 91.62 262 CYS A N 1
ATOM 2003 C CA . CYS A 1 262 ? -24.664 9.430 46.748 1.00 91.62 262 CYS A CA 1
ATOM 2004 C C . CYS A 1 262 ? -23.831 10.685 46.993 1.00 91.62 262 CYS A C 1
ATOM 2006 O O . CYS A 1 262 ? -22.602 10.633 47.089 1.00 91.62 262 CYS A O 1
ATOM 2008 N N . ALA A 1 263 ? -24.503 11.825 47.107 1.00 90.12 263 ALA A N 1
ATOM 2009 C CA . ALA A 1 263 ? -23.899 13.128 47.315 1.00 90.12 263 ALA A CA 1
ATOM 2010 C C . ALA A 1 263 ? -24.533 13.850 48.503 1.00 90.12 263 ALA A C 1
ATOM 2012 O O . ALA A 1 263 ? -25.748 13.824 48.697 1.00 90.12 263 ALA A O 1
ATOM 2013 N N . LEU A 1 264 ? -23.691 14.521 49.281 1.00 88.19 264 LEU A N 1
ATOM 2014 C CA . LEU A 1 264 ? -24.111 15.448 50.317 1.00 88.19 264 LEU A CA 1
ATOM 2015 C C . LEU A 1 264 ? -24.301 16.827 49.700 1.00 88.19 264 LEU A C 1
ATOM 2017 O O . LEU A 1 264 ? -23.394 17.330 49.036 1.00 88.19 264 LEU A O 1
ATOM 2021 N N . VAL A 1 265 ? -25.451 17.444 49.933 1.00 86.25 265 VAL A N 1
ATOM 2022 C CA . VAL A 1 265 ? -25.729 18.805 49.479 1.00 86.25 265 VAL A CA 1
ATOM 2023 C C . VAL A 1 265 ? -25.485 19.764 50.635 1.00 86.25 265 VAL A C 1
ATOM 2025 O O . VAL A 1 265 ? -26.121 19.658 51.681 1.00 86.25 265 VAL A O 1
ATOM 2028 N N . ASP A 1 266 ? -24.566 20.706 50.457 1.00 79.50 266 ASP A N 1
ATOM 2029 C CA . ASP A 1 266 ? -24.389 21.809 51.392 1.00 79.50 266 ASP A CA 1
ATOM 2030 C C . ASP A 1 266 ? -25.247 22.997 50.945 1.00 79.50 266 ASP A C 1
ATOM 2032 O O . ASP A 1 266 ? -25.134 23.491 49.817 1.00 79.50 266 ASP A O 1
ATOM 2036 N N . THR A 1 267 ? -26.149 23.423 51.826 1.00 64.56 267 THR A N 1
ATOM 2037 C CA . THR A 1 267 ? -27.090 24.526 51.596 1.00 64.56 267 THR A CA 1
ATOM 2038 C C . THR A 1 267 ? -26.680 25.804 52.332 1.00 64.56 267 THR A C 1
ATOM 2040 O O . THR A 1 267 ? -27.520 26.685 52.524 1.00 64.56 267 THR A O 1
ATOM 2043 N N . ALA A 1 268 ? -25.423 25.917 52.781 1.00 55.97 268 ALA A N 1
ATOM 2044 C CA . ALA A 1 268 ? -24.934 27.102 53.480 1.00 55.97 268 ALA A CA 1
ATOM 2045 C C . ALA A 1 268 ? -25.170 28.407 52.682 1.00 55.97 268 ALA A C 1
ATOM 2047 O O . ALA A 1 268 ? -25.021 28.485 51.463 1.00 55.97 268 ALA A O 1
ATOM 2048 N N . SER A 1 269 ? -25.586 29.433 53.424 1.00 51.25 269 SER A N 1
ATOM 2049 C CA . SER A 1 269 ? -26.151 30.727 53.017 1.00 51.25 269 SER A CA 1
ATOM 2050 C C . SER A 1 269 ? -25.565 31.411 51.762 1.00 51.25 269 SER A C 1
ATOM 2052 O O . SER A 1 269 ? -24.362 31.630 51.649 1.00 51.25 269 SER A O 1
ATOM 2054 N N . SER A 1 270 ? -26.472 31.881 50.891 1.00 48.50 270 SER A N 1
ATOM 2055 C CA . SER A 1 270 ? -26.295 32.854 49.786 1.00 48.50 270 SER A CA 1
ATOM 2056 C C . SER A 1 270 ? -25.418 32.480 48.575 1.00 48.50 270 SER A C 1
ATOM 2058 O O . SER A 1 270 ? -25.099 33.358 47.775 1.00 48.50 270 SER A O 1
ATOM 2060 N N . GLY A 1 271 ? -25.080 31.202 48.382 1.00 58.12 271 GLY A N 1
ATOM 2061 C CA . GLY A 1 271 ? -24.366 30.705 47.195 1.00 58.12 271 GLY A CA 1
ATOM 2062 C C . GLY A 1 271 ? -25.159 29.666 46.392 1.00 58.12 271 GLY A C 1
ATOM 2063 O O . GLY A 1 271 ? -26.224 29.216 46.813 1.00 58.12 271 GLY A O 1
ATOM 2064 N N . ALA A 1 272 ? -24.637 29.266 45.226 1.00 60.25 272 ALA A N 1
ATOM 2065 C CA . ALA A 1 272 ? -25.136 28.079 44.533 1.00 60.25 272 ALA A CA 1
ATOM 2066 C C . ALA A 1 272 ? -24.864 26.833 45.405 1.00 60.25 272 ALA A C 1
ATOM 2068 O O . ALA A 1 272 ? -23.771 26.737 45.966 1.00 60.25 272 ALA A O 1
ATOM 2069 N N . PRO A 1 273 ? -25.820 25.894 45.535 1.00 66.00 273 PRO A N 1
ATOM 2070 C CA . PRO A 1 273 ? -25.649 24.694 46.357 1.00 66.00 273 PRO A CA 1
ATOM 2071 C C . PRO A 1 273 ? -24.410 23.912 45.912 1.00 66.00 273 PRO A C 1
ATOM 2073 O O . PRO A 1 273 ? -24.260 23.596 44.729 1.00 66.00 273 PRO A O 1
ATOM 2076 N N . VAL A 1 274 ? -23.533 23.583 46.860 1.00 74.06 274 VAL A N 1
ATOM 2077 C CA . VAL A 1 274 ? -22.335 22.779 46.594 1.00 74.06 274 VAL A CA 1
ATOM 2078 C C . VAL A 1 274 ? -22.648 21.338 46.966 1.00 74.06 274 VAL A C 1
ATOM 2080 O O . VAL A 1 274 ? -22.951 21.036 48.116 1.00 74.06 274 VAL A O 1
ATOM 2083 N N . ALA A 1 275 ? -22.585 20.434 45.992 1.00 82.56 275 ALA A N 1
ATOM 2084 C CA . ALA A 1 275 ? -22.759 19.009 46.233 1.00 82.56 275 ALA A CA 1
ATOM 2085 C C . ALA A 1 275 ? -21.403 18.301 46.270 1.00 82.56 275 ALA A C 1
ATOM 2087 O O . ALA A 1 275 ? -20.598 18.419 45.346 1.00 82.56 275 ALA A O 1
ATOM 2088 N N . THR A 1 276 ? -21.172 17.524 47.323 1.00 85.38 276 THR A N 1
ATOM 2089 C CA . THR A 1 276 ? -19.981 16.689 47.475 1.00 85.38 276 THR A CA 1
ATOM 2090 C C . THR A 1 276 ? -20.375 15.233 47.300 1.00 85.38 276 THR A C 1
ATOM 2092 O O . THR A 1 276 ? -21.116 14.688 48.114 1.00 85.38 276 THR A O 1
ATOM 2095 N N . VAL A 1 277 ? -19.889 14.583 46.241 1.00 85.31 277 VAL A N 1
ATOM 2096 C CA . VAL A 1 277 ? -20.152 13.152 46.023 1.00 85.31 277 VAL A CA 1
ATOM 2097 C C . VAL A 1 277 ? -19.375 12.332 47.055 1.00 85.31 277 VAL A C 1
ATOM 2099 O O . VAL A 1 277 ? -18.148 12.389 47.072 1.00 85.31 277 VAL A O 1
ATOM 2102 N N . LEU A 1 278 ? -20.093 11.596 47.905 1.00 86.00 278 LEU A N 1
ATOM 2103 C CA . LEU A 1 278 ? -19.538 10.787 48.994 1.00 86.00 278 LEU A CA 1
ATOM 2104 C C . LEU A 1 278 ? -19.183 9.375 48.533 1.00 86.00 278 LEU A C 1
ATOM 2106 O O . LEU A 1 278 ? -18.136 8.844 48.894 1.00 86.00 278 LEU A O 1
ATOM 2110 N N . THR A 1 279 ? -20.060 8.779 47.729 1.00 89.62 279 THR A N 1
ATOM 2111 C CA . THR A 1 279 ? -19.920 7.410 47.234 1.00 89.62 279 THR A CA 1
ATOM 2112 C C . THR A 1 279 ? -20.209 7.358 45.743 1.00 89.62 279 THR A C 1
ATOM 2114 O O . THR A 1 279 ? -21.009 8.138 45.211 1.00 89.62 279 THR A O 1
ATOM 2117 N N . ARG A 1 280 ? -19.532 6.448 45.047 1.00 88.56 280 ARG A N 1
ATOM 2118 C CA . ARG A 1 280 ? -19.715 6.207 43.615 1.00 88.56 280 ARG A CA 1
ATOM 2119 C C . ARG A 1 280 ? -19.548 4.735 43.332 1.00 88.56 280 ARG A C 1
ATOM 2121 O O . ARG A 1 280 ? -18.715 4.080 43.940 1.00 88.56 280 ARG A O 1
ATOM 2128 N N . GLU A 1 281 ? -20.311 4.263 42.371 1.00 87.81 281 GLU A N 1
ATOM 2129 C CA . GLU A 1 281 ? -20.202 2.918 41.848 1.00 87.81 281 GLU A CA 1
ATOM 2130 C C . GLU A 1 281 ? -20.693 2.915 40.399 1.00 87.81 281 GLU A C 1
ATOM 2132 O O . GLU A 1 281 ? -21.503 3.766 40.010 1.00 87.81 281 GLU A O 1
ATOM 2137 N N . GLY A 1 282 ? -20.183 2.012 39.569 1.00 85.69 282 GLY A N 1
ATOM 2138 C CA . GLY A 1 282 ? -20.697 1.885 38.216 1.00 85.69 282 GLY A CA 1
ATOM 2139 C C . GLY A 1 282 ? -20.067 0.759 37.420 1.00 85.69 282 GLY A C 1
ATOM 2140 O O . GLY A 1 282 ? -18.889 0.451 37.573 1.00 85.69 282 GLY A O 1
ATOM 2141 N N . ALA A 1 283 ? -20.874 0.161 36.553 1.00 81.12 283 ALA A N 1
ATOM 2142 C CA . ALA A 1 283 ? -20.538 -1.042 35.815 1.00 81.12 283 ALA A CA 1
ATOM 2143 C C . ALA A 1 283 ? -21.261 -1.094 34.467 1.00 81.12 283 ALA A C 1
ATOM 2145 O O . ALA A 1 283 ? -22.359 -0.556 34.312 1.00 81.12 283 ALA A O 1
ATOM 2146 N N . PHE A 1 284 ? -20.681 -1.805 33.502 1.00 81.62 284 PHE A N 1
ATOM 2147 C CA . PHE A 1 284 ? -21.401 -2.200 32.294 1.00 81.62 284 PHE A CA 1
ATOM 2148 C C . PHE A 1 284 ? -22.408 -3.297 32.638 1.00 81.62 284 PHE A C 1
ATOM 2150 O O . PHE A 1 284 ? -22.020 -4.323 33.182 1.00 81.62 284 PHE A O 1
ATOM 2157 N N . VAL A 1 285 ? -23.688 -3.081 32.331 1.00 80.12 285 VAL A N 1
ATOM 2158 C CA . VAL A 1 285 ? -24.803 -3.993 32.650 1.00 80.12 285 VAL A CA 1
ATOM 2159 C C . VAL A 1 285 ? -25.385 -4.704 31.429 1.00 80.12 285 VAL A C 1
ATOM 2161 O O . VAL A 1 285 ? -26.178 -5.631 31.569 1.00 80.12 285 VAL A O 1
ATOM 2164 N N . SER A 1 286 ? -24.976 -4.309 30.223 1.00 74.00 286 SER A N 1
ATOM 2165 C CA . SER A 1 286 ? -25.213 -5.070 28.996 1.00 74.00 286 SER A CA 1
ATOM 2166 C C . SER A 1 286 ? -24.112 -4.795 27.970 1.00 74.00 286 SER A C 1
ATOM 2168 O O . SER A 1 286 ? -23.580 -3.685 27.912 1.00 74.00 286 SER A O 1
ATOM 2170 N N . HIS A 1 287 ? -23.791 -5.805 27.159 1.00 54.53 287 HIS A N 1
ATOM 2171 C CA . HIS A 1 287 ? -22.932 -5.694 25.981 1.00 54.53 287 HIS A CA 1
ATOM 2172 C C . HIS A 1 287 ? -23.674 -6.332 24.800 1.00 54.53 287 HIS A C 1
ATOM 2174 O O . HIS A 1 287 ? -23.842 -7.551 24.747 1.00 54.53 287 HIS A O 1
ATOM 2180 N N . GLN A 1 288 ? -24.187 -5.512 23.885 1.00 51.09 288 GLN A N 1
ATOM 2181 C CA . GLN A 1 288 ? -24.637 -5.964 22.575 1.00 51.09 288 GLN A CA 1
ATOM 2182 C C . GLN A 1 288 ? -23.506 -5.716 21.579 1.00 51.09 288 GLN A C 1
ATOM 2184 O O . GLN A 1 288 ? -23.367 -4.626 21.028 1.00 51.09 288 GLN A O 1
ATOM 2189 N N . GLU A 1 289 ? -22.724 -6.755 21.280 1.00 42.41 289 GLU A N 1
ATOM 2190 C CA . GLU A 1 289 ? -22.011 -6.783 20.003 1.00 42.41 289 GLU A CA 1
ATOM 2191 C C . GLU A 1 289 ? -23.073 -6.882 18.907 1.00 42.41 289 GLU A C 1
ATOM 2193 O O . GLU A 1 289 ? -23.496 -7.972 18.533 1.00 42.41 289 GLU A O 1
ATOM 2198 N N . LEU A 1 290 ? -23.568 -5.749 18.408 1.00 40.50 290 LEU A N 1
ATOM 2199 C CA . LEU A 1 290 ? -24.177 -5.736 17.084 1.00 40.50 290 LEU A CA 1
ATOM 2200 C C . LEU A 1 290 ? -23.058 -6.159 16.118 1.00 40.50 290 LEU A C 1
ATOM 2202 O O . LEU A 1 290 ? -22.071 -5.428 15.996 1.00 40.50 290 LEU A O 1
ATOM 2206 N N . PRO A 1 291 ? -23.135 -7.338 15.476 1.00 42.25 291 PRO A N 1
ATOM 2207 C CA . PRO A 1 291 ? -22.100 -7.738 14.544 1.00 42.25 291 PRO A CA 1
ATOM 2208 C C . PRO A 1 291 ? -22.107 -6.711 13.415 1.00 42.25 291 PRO A C 1
ATOM 2210 O O . PRO A 1 291 ? -23.109 -6.574 12.709 1.00 42.25 291 PRO A O 1
ATOM 2213 N N . ALA A 1 292 ? -21.008 -5.970 13.246 1.00 50.03 292 ALA A N 1
ATOM 2214 C CA . ALA A 1 292 ? -20.784 -5.224 12.018 1.00 50.03 292 ALA A CA 1
ATOM 2215 C C . ALA A 1 292 ? -21.009 -6.220 10.879 1.00 50.03 292 ALA A C 1
ATOM 2217 O O . ALA A 1 292 ? -20.342 -7.256 10.850 1.00 50.03 292 ALA A O 1
ATOM 2218 N N . THR A 1 293 ? -21.993 -5.979 10.006 1.00 49.47 293 THR A N 1
ATOM 2219 C CA . THR A 1 293 ? -22.243 -6.886 8.884 1.00 49.47 293 THR A CA 1
ATOM 2220 C C . THR A 1 293 ? -20.937 -6.969 8.104 1.00 49.47 293 THR A C 1
ATOM 2222 O O . THR A 1 293 ? -20.513 -5.941 7.562 1.00 49.47 293 THR A O 1
ATOM 2225 N N . PRO A 1 294 ? -20.248 -8.124 8.106 1.00 58.66 294 PRO A N 1
ATOM 2226 C CA . PRO A 1 294 ? -18.921 -8.192 7.531 1.00 58.66 294 PRO A CA 1
ATOM 2227 C C . PRO A 1 294 ? -19.032 -7.851 6.044 1.00 58.66 294 PRO A C 1
ATOM 2229 O O . PRO A 1 294 ? -20.027 -8.230 5.409 1.00 58.66 294 PRO A O 1
ATOM 2232 N N . PRO A 1 295 ? -18.042 -7.148 5.462 1.00 65.62 295 PRO A N 1
ATOM 2233 C CA . PRO A 1 295 ? -17.969 -6.990 4.021 1.00 65.62 295 PRO A CA 1
ATOM 2234 C C . PRO A 1 295 ? -18.165 -8.349 3.339 1.00 65.62 295 PRO A C 1
ATOM 2236 O O . PRO A 1 295 ? -17.817 -9.381 3.922 1.00 65.62 295 PRO A O 1
ATOM 2239 N N . PRO A 1 296 ? -18.717 -8.394 2.115 1.00 77.81 296 PRO A N 1
ATOM 2240 C CA . PRO A 1 296 ? -18.982 -9.645 1.413 1.00 77.81 296 PRO A CA 1
ATOM 2241 C C . PRO A 1 296 ? -17.668 -10.289 0.930 1.00 77.81 296 PRO A C 1
ATOM 2243 O O . PRO A 1 296 ? -17.383 -10.350 -0.266 1.00 77.81 296 PRO A O 1
ATOM 2246 N N . TRP A 1 297 ? -16.854 -10.774 1.869 1.00 81.94 297 TRP A N 1
ATOM 2247 C CA . TRP A 1 297 ? -15.493 -11.258 1.661 1.00 81.94 297 TRP A CA 1
ATOM 2248 C C . TRP A 1 297 ? -15.441 -12.430 0.686 1.00 81.94 297 TRP A C 1
ATOM 2250 O O . TRP A 1 297 ? -14.562 -12.473 -0.170 1.00 81.94 297 TRP A O 1
ATOM 2260 N N . LEU A 1 298 ? -16.408 -13.350 0.766 1.00 83.69 298 LEU A N 1
ATOM 2261 C CA . LEU A 1 298 ? -16.473 -14.506 -0.126 1.00 83.69 298 LEU A CA 1
ATOM 2262 C C . LEU A 1 298 ? -16.800 -14.102 -1.574 1.00 83.69 298 LEU A C 1
ATOM 2264 O O . LEU A 1 298 ? -16.026 -14.467 -2.460 1.00 83.69 298 LEU A O 1
ATOM 2268 N N . PRO A 1 299 ? -17.865 -13.317 -1.847 1.00 87.69 299 PRO A N 1
ATOM 2269 C CA . PRO A 1 299 ? -18.072 -12.741 -3.173 1.00 87.69 299 PRO A CA 1
ATOM 2270 C C . PRO A 1 299 ? -16.859 -11.970 -3.701 1.00 87.69 299 PRO A C 1
ATOM 2272 O O . PRO A 1 299 ? -16.471 -12.177 -4.848 1.00 87.69 299 PRO A O 1
ATOM 2275 N N . LEU A 1 300 ? -16.224 -11.131 -2.874 1.00 86.50 300 LEU A N 1
ATOM 2276 C CA . LEU A 1 300 ? -15.032 -10.367 -3.262 1.00 86.50 300 LEU A CA 1
ATOM 2277 C C . LEU A 1 300 ? -13.868 -11.283 -3.661 1.00 86.50 300 LEU A C 1
ATOM 2279 O O . LEU A 1 300 ? -13.257 -11.069 -4.707 1.00 86.50 300 LEU A O 1
ATOM 2283 N N . ALA A 1 301 ? -13.600 -12.330 -2.879 1.00 91.06 301 ALA A N 1
ATOM 2284 C CA . ALA A 1 301 ? -12.552 -13.299 -3.172 1.00 91.06 301 ALA A CA 1
ATOM 2285 C C . ALA A 1 301 ? -12.823 -14.068 -4.476 1.00 91.06 301 ALA A C 1
ATOM 2287 O O . ALA A 1 301 ? -11.939 -14.181 -5.325 1.00 91.06 301 ALA A O 1
ATOM 2288 N N . LEU A 1 302 ? -14.056 -14.551 -4.675 1.00 93.06 302 LEU A N 1
ATOM 2289 C CA . LEU A 1 302 ? -14.451 -15.269 -5.892 1.00 93.06 302 LEU A CA 1
ATOM 2290 C C . LEU A 1 302 ? -14.352 -14.380 -7.136 1.00 93.06 302 LEU A C 1
ATOM 2292 O O . LEU A 1 302 ? -13.810 -14.812 -8.155 1.00 93.06 302 LEU A O 1
ATOM 2296 N N . VAL A 1 303 ? -14.823 -13.132 -7.046 1.00 92.81 303 VAL A N 1
ATOM 2297 C CA . VAL A 1 303 ? -14.674 -12.141 -8.119 1.00 92.81 303 VAL A CA 1
ATOM 2298 C C . VAL A 1 303 ? -13.198 -11.919 -8.423 1.00 92.81 303 VAL A C 1
ATOM 2300 O O . VAL A 1 303 ? -12.822 -11.983 -9.588 1.00 92.81 303 VAL A O 1
ATOM 2303 N N . GLY A 1 304 ? -12.350 -11.740 -7.407 1.00 91.69 304 GLY A N 1
ATOM 2304 C CA . GLY A 1 304 ? -10.908 -11.569 -7.580 1.00 91.69 304 GLY A CA 1
ATOM 2305 C C . GLY A 1 304 ? -10.227 -12.734 -8.300 1.00 91.69 304 GLY A C 1
ATOM 2306 O O . GLY A 1 304 ? -9.447 -12.518 -9.231 1.00 91.69 304 GLY A O 1
ATOM 2307 N N . ILE A 1 305 ? -10.552 -13.973 -7.921 1.00 96.50 305 ILE A N 1
ATOM 2308 C CA . ILE A 1 305 ? -10.007 -15.186 -8.552 1.00 96.50 305 ILE A CA 1
ATOM 2309 C C . ILE A 1 305 ? -10.441 -15.262 -10.021 1.00 96.50 305 ILE A C 1
ATOM 2311 O O . ILE A 1 305 ? -9.604 -15.410 -10.911 1.00 96.50 305 ILE A O 1
ATOM 2315 N N . LEU A 1 306 ? -11.741 -15.122 -10.298 1.00 96.19 306 LEU A N 1
ATOM 2316 C CA . LEU A 1 306 ? -12.272 -15.214 -11.662 1.00 96.19 306 LEU A CA 1
ATOM 2317 C C . LEU A 1 306 ? -11.738 -14.095 -12.562 1.00 96.19 306 LEU A C 1
ATOM 2319 O O . LEU A 1 306 ? -11.377 -14.337 -13.715 1.00 96.19 306 LEU A O 1
ATOM 2323 N N . LEU A 1 307 ? -11.654 -12.880 -12.023 1.00 92.56 307 LEU A N 1
ATOM 2324 C CA . LEU A 1 307 ? -11.137 -11.700 -12.702 1.00 92.56 307 LEU A CA 1
ATOM 2325 C C . LEU A 1 307 ? -9.661 -11.888 -13.057 1.00 92.56 307 LEU A C 1
ATOM 2327 O O . LEU A 1 307 ? -9.308 -11.777 -14.227 1.00 92.56 307 LEU A O 1
ATOM 2331 N N . THR A 1 308 ? -8.798 -12.230 -12.098 1.00 92.50 308 THR A N 1
ATOM 2332 C CA . THR A 1 308 ? -7.351 -12.372 -12.358 1.00 92.50 308 THR A CA 1
ATOM 2333 C C . THR A 1 308 ? -7.041 -13.500 -13.347 1.00 92.50 308 THR A C 1
ATOM 2335 O O . THR A 1 308 ? -6.250 -13.300 -14.275 1.00 92.50 308 THR A O 1
ATOM 2338 N N . LEU A 1 309 ? -7.723 -14.646 -13.246 1.00 94.56 309 LEU A N 1
ATOM 2339 C CA . LEU A 1 309 ? -7.601 -15.743 -14.215 1.00 94.56 309 LEU A CA 1
ATOM 2340 C C . LEU A 1 309 ? -8.109 -15.344 -15.609 1.00 94.56 309 LEU A C 1
ATOM 2342 O O . LEU A 1 309 ? -7.439 -15.598 -16.614 1.00 94.56 309 LEU A O 1
ATOM 2346 N N . GLY A 1 310 ? -9.268 -14.683 -15.683 1.00 94.44 310 GLY A N 1
ATOM 2347 C CA . GLY A 1 310 ? -9.853 -14.214 -16.940 1.00 94.44 310 GLY A CA 1
ATOM 2348 C C . GLY A 1 310 ? -8.976 -13.182 -17.652 1.00 94.44 310 GLY A C 1
ATOM 2349 O O . GLY A 1 310 ? -8.757 -13.283 -18.862 1.00 94.44 310 GLY A O 1
ATOM 2350 N N . LEU A 1 311 ? -8.417 -12.227 -16.903 1.00 92.19 311 LEU A N 1
ATOM 2351 C CA . LEU A 1 311 ? -7.486 -11.226 -17.422 1.00 92.19 311 LEU A CA 1
ATOM 2352 C C . LEU A 1 311 ? -6.188 -11.866 -17.927 1.00 92.19 311 LEU A C 1
ATOM 2354 O O . LEU A 1 311 ? -5.753 -11.558 -19.038 1.00 92.19 311 LEU A O 1
ATOM 2358 N N . THR A 1 312 ? -5.614 -12.805 -17.169 1.00 92.69 312 THR A N 1
ATOM 2359 C CA . THR A 1 312 ? -4.414 -13.556 -17.580 1.00 92.69 312 THR A CA 1
ATOM 2360 C C . THR A 1 312 ? -4.657 -14.287 -18.901 1.00 92.69 312 THR A C 1
ATOM 2362 O O . THR A 1 312 ? -3.897 -14.133 -19.861 1.00 92.69 312 THR A O 1
ATOM 2365 N N . ALA A 1 313 ? -5.780 -15.004 -19.010 1.00 93.38 313 ALA A N 1
ATOM 2366 C CA . ALA A 1 313 ? -6.158 -15.699 -20.236 1.00 93.38 313 ALA A CA 1
ATOM 2367 C C . ALA A 1 313 ? -6.365 -14.736 -21.422 1.00 93.38 313 ALA A C 1
ATOM 2369 O O . ALA A 1 313 ? -5.953 -15.037 -22.546 1.00 93.38 313 ALA A O 1
ATOM 2370 N N . ALA A 1 314 ? -6.978 -13.570 -21.196 1.00 91.88 314 ALA A N 1
ATOM 2371 C CA . ALA A 1 314 ? -7.178 -12.558 -22.233 1.00 91.88 314 ALA A CA 1
ATOM 2372 C C . ALA A 1 314 ? -5.844 -12.005 -22.765 1.00 91.88 314 ALA A C 1
ATOM 2374 O O . ALA A 1 314 ? -5.666 -11.876 -23.979 1.00 91.88 314 ALA A O 1
ATOM 2375 N N . VAL A 1 315 ? -4.891 -11.738 -21.873 1.00 89.75 315 VAL A N 1
ATOM 2376 C CA . VAL A 1 315 ? -3.554 -11.220 -22.199 1.00 89.75 315 VAL A CA 1
ATOM 2377 C C . VAL A 1 315 ? -2.717 -12.263 -22.951 1.00 89.75 315 VAL A C 1
ATOM 2379 O O . VAL A 1 315 ? -2.058 -11.944 -23.951 1.00 89.75 315 VAL A O 1
ATOM 2382 N N . TRP A 1 316 ? -2.795 -13.534 -22.553 1.00 90.81 316 TRP A N 1
ATOM 2383 C CA . TRP A 1 316 ? -2.125 -14.642 -23.243 1.00 90.81 316 TRP A CA 1
ATOM 2384 C C . TRP A 1 316 ? -2.652 -14.888 -24.660 1.00 90.81 316 TRP A C 1
ATOM 2386 O O . TRP A 1 316 ? -1.878 -15.259 -25.540 1.00 90.81 316 TRP A O 1
ATOM 2396 N N . ARG A 1 317 ? -3.933 -14.604 -24.931 1.00 90.81 317 ARG A N 1
ATOM 2397 C CA . ARG A 1 317 ? -4.532 -14.738 -26.275 1.00 90.81 317 ARG A CA 1
ATOM 2398 C C . ARG A 1 317 ? -4.068 -13.690 -27.286 1.00 90.81 317 ARG A C 1
ATOM 2400 O O . ARG A 1 317 ? -4.310 -13.864 -28.482 1.00 90.81 317 ARG A O 1
ATOM 2407 N N . LEU A 1 318 ? -3.441 -12.600 -26.843 1.00 86.94 318 LEU A N 1
ATOM 2408 C CA . LEU A 1 318 ? -2.898 -11.594 -27.758 1.00 86.94 318 LEU A CA 1
ATOM 2409 C C . LEU A 1 318 ? -1.806 -12.214 -28.657 1.00 86.94 318 LEU A C 1
ATOM 2411 O O . LEU A 1 318 ? -1.204 -13.240 -28.339 1.00 86.94 318 LEU A O 1
ATOM 2415 N N . ARG A 1 319 ? -1.540 -11.619 -29.815 1.00 82.75 319 ARG A N 1
ATOM 2416 C CA . ARG A 1 319 ? -0.441 -12.047 -30.690 1.00 82.75 319 ARG A CA 1
ATOM 2417 C C . ARG A 1 319 ? 0.392 -10.831 -31.077 1.00 82.75 319 ARG A C 1
ATOM 2419 O O . ARG A 1 319 ? -0.203 -9.764 -31.261 1.00 82.75 319 ARG A O 1
ATOM 2426 N N . PRO A 1 320 ? 1.726 -10.971 -31.157 1.00 70.69 320 PRO A N 1
ATOM 2427 C CA . PRO A 1 320 ? 2.573 -9.888 -31.629 1.00 70.69 320 PRO A CA 1
ATOM 2428 C C . PRO A 1 320 ? 2.197 -9.562 -33.077 1.00 70.69 320 PRO A C 1
ATOM 2430 O O . PRO A 1 320 ? 1.782 -10.444 -33.835 1.00 70.69 320 PRO A O 1
ATOM 2433 N N . LEU A 1 321 ? 2.288 -8.285 -33.445 1.00 67.19 321 LEU A N 1
ATOM 2434 C CA . LEU A 1 321 ? 2.198 -7.904 -34.851 1.00 67.19 321 LEU A CA 1
ATOM 2435 C C . LEU A 1 321 ? 3.494 -8.325 -35.549 1.00 67.19 321 LEU A C 1
ATOM 2437 O O . LEU A 1 321 ? 4.559 -8.311 -34.935 1.00 67.19 321 LEU A O 1
ATOM 2441 N N . ALA A 1 322 ? 3.398 -8.718 -36.821 1.00 59.91 322 ALA A N 1
ATOM 2442 C CA . ALA A 1 322 ? 4.588 -8.944 -37.630 1.00 59.91 322 ALA A CA 1
ATOM 2443 C C . ALA A 1 322 ? 5.414 -7.651 -37.656 1.00 59.91 322 ALA A C 1
ATOM 2445 O O . ALA A 1 322 ? 4.851 -6.571 -37.863 1.00 59.91 322 ALA A O 1
ATOM 2446 N N . SER A 1 323 ? 6.723 -7.759 -37.413 1.00 55.25 323 SER A N 1
ATOM 2447 C CA . SER A 1 323 ? 7.622 -6.608 -37.459 1.00 55.25 323 SER A CA 1
ATOM 2448 C C . SER A 1 323 ? 7.470 -5.890 -38.804 1.00 55.25 323 SER A C 1
ATOM 2450 O O . SER A 1 323 ? 7.388 -6.564 -39.837 1.00 55.25 323 SER A O 1
ATOM 2452 N N . PRO A 1 324 ? 7.407 -4.546 -38.825 1.00 51.28 324 PRO A N 1
ATOM 2453 C CA . PRO A 1 324 ? 7.335 -3.812 -40.078 1.00 51.28 324 PRO A CA 1
ATOM 2454 C C . PRO A 1 324 ? 8.533 -4.186 -40.958 1.00 51.28 324 PRO A C 1
ATOM 2456 O O . PRO A 1 324 ? 9.679 -4.152 -40.520 1.00 51.28 324 PRO A O 1
ATOM 2459 N N . THR A 1 325 ? 8.254 -4.571 -42.203 1.00 47.00 325 THR A N 1
ATOM 2460 C CA . THR A 1 325 ? 9.252 -4.986 -43.202 1.00 47.00 325 THR A CA 1
ATOM 2461 C C . THR A 1 325 ? 10.046 -3.816 -43.783 1.00 47.00 325 THR A C 1
ATOM 2463 O O . THR A 1 325 ? 11.035 -4.043 -44.476 1.00 47.00 325 THR A O 1
ATOM 2466 N N . GLN A 1 326 ? 9.645 -2.572 -43.501 1.00 48.62 326 GLN A N 1
ATOM 2467 C CA . GLN A 1 326 ? 10.377 -1.373 -43.898 1.00 48.62 326 GLN A CA 1
ATOM 2468 C C . GLN A 1 326 ? 11.081 -0.738 -42.693 1.00 48.62 326 GLN A C 1
ATOM 2470 O O . GLN A 1 326 ? 10.434 -0.533 -41.660 1.00 48.62 326 GLN A O 1
ATOM 2475 N N . PRO A 1 327 ? 12.380 -0.397 -42.807 1.00 55.50 327 PRO A N 1
ATOM 2476 C CA . PRO A 1 327 ? 13.056 0.397 -41.795 1.00 55.50 327 PRO A CA 1
ATOM 2477 C C . PRO A 1 327 ? 12.358 1.756 -41.699 1.00 55.50 327 PRO A C 1
ATOM 2479 O O . PRO A 1 327 ? 12.223 2.469 -42.691 1.00 55.50 327 PRO A O 1
ATOM 2482 N N . LEU A 1 328 ? 11.875 2.086 -40.502 1.00 57.38 328 LEU A N 1
ATOM 2483 C CA . LEU A 1 328 ? 11.313 3.400 -40.201 1.00 57.38 328 LEU A CA 1
ATOM 2484 C C . LEU A 1 328 ? 12.370 4.476 -40.481 1.00 57.38 328 LEU A C 1
ATOM 2486 O O . LEU A 1 328 ? 13.540 4.288 -40.136 1.00 57.38 328 LEU A O 1
ATOM 2490 N N . GLU A 1 329 ? 11.960 5.599 -41.080 1.00 61.75 329 GLU A N 1
ATOM 2491 C CA . GLU A 1 329 ? 12.855 6.747 -41.227 1.00 61.75 329 GLU A CA 1
ATOM 2492 C C . GLU A 1 329 ? 13.396 7.158 -39.847 1.00 61.75 329 GLU A C 1
ATOM 2494 O O . GLU A 1 329 ? 12.620 7.267 -38.888 1.00 61.75 329 GLU A O 1
ATOM 2499 N N . PRO A 1 330 ? 14.719 7.345 -39.715 1.00 65.69 330 PRO A N 1
ATOM 2500 C CA . PRO A 1 330 ? 15.316 7.688 -38.440 1.00 65.69 330 PRO A CA 1
ATOM 2501 C C . PRO A 1 330 ? 14.866 9.080 -37.992 1.00 65.69 330 PRO A C 1
ATOM 2503 O O . PRO A 1 330 ? 14.960 10.051 -38.739 1.00 65.69 330 PRO A O 1
ATOM 2506 N N . GLU A 1 331 ? 14.425 9.193 -36.741 1.00 72.31 331 GLU A N 1
ATOM 2507 C CA . GLU A 1 331 ? 14.157 10.495 -36.137 1.00 72.31 331 GLU A CA 1
ATOM 2508 C C . GLU A 1 331 ? 15.490 11.197 -35.856 1.00 72.31 331 GLU A C 1
ATOM 2510 O O . GLU A 1 331 ? 16.355 10.651 -35.163 1.00 72.31 331 GLU A O 1
ATOM 2515 N N . VAL A 1 332 ? 15.653 12.407 -36.392 1.00 78.00 332 VAL A N 1
ATOM 2516 C CA . VAL A 1 332 ? 16.838 13.234 -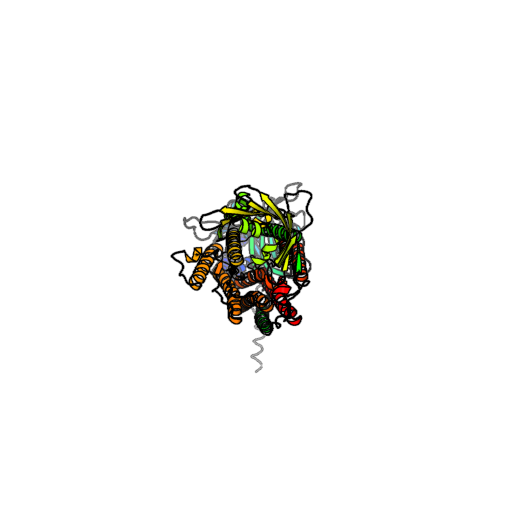36.156 1.00 78.00 332 VAL A CA 1
ATOM 2517 C C . VAL A 1 332 ? 16.598 14.113 -34.934 1.00 78.00 332 VAL A C 1
ATOM 2519 O O . VAL A 1 332 ? 15.663 14.914 -34.902 1.00 78.00 332 VAL A O 1
ATOM 2522 N N . VAL A 1 333 ? 17.444 13.973 -33.914 1.00 79.06 333 VAL A N 1
ATOM 2523 C CA . VAL A 1 333 ? 17.384 14.775 -32.685 1.00 79.06 333 VAL A CA 1
ATOM 2524 C C . VAL A 1 333 ? 18.701 15.509 -32.500 1.00 79.06 333 VAL A C 1
ATOM 2526 O O . VAL A 1 333 ? 19.768 14.903 -32.539 1.00 79.06 333 VAL A O 1
ATOM 2529 N N . SER A 1 334 ? 18.640 16.816 -32.244 1.00 84.94 334 SER A N 1
ATOM 2530 C CA . SER A 1 334 ? 19.839 17.602 -31.953 1.00 84.94 334 SER A CA 1
ATOM 2531 C C . SER A 1 334 ? 20.346 17.363 -30.528 1.00 84.94 334 SER A C 1
ATOM 2533 O O . SER A 1 334 ? 19.566 17.218 -29.578 1.00 84.94 334 SER A O 1
ATOM 2535 N N . LEU A 1 335 ? 21.668 17.394 -30.344 1.00 82.06 335 LEU A N 1
ATOM 2536 C CA . LEU A 1 335 ? 22.312 17.217 -29.040 1.00 82.06 335 LEU A CA 1
ATOM 2537 C C . LEU A 1 335 ? 21.775 18.184 -27.978 1.00 82.06 335 LEU A C 1
ATOM 2539 O O . LEU A 1 335 ? 21.453 17.759 -26.872 1.00 82.06 335 LEU A O 1
ATOM 2543 N N . ALA A 1 336 ? 21.586 19.460 -28.318 1.00 80.38 336 ALA A N 1
ATOM 2544 C CA . ALA A 1 336 ? 21.059 20.461 -27.389 1.00 80.38 336 ALA A CA 1
ATOM 2545 C C . ALA A 1 336 ? 19.605 20.183 -26.949 1.00 80.38 336 ALA A C 1
ATOM 2547 O O . ALA A 1 336 ? 19.198 20.556 -25.844 1.00 80.38 336 ALA A O 1
ATOM 2548 N N . ALA A 1 337 ? 18.787 19.556 -27.801 1.00 79.44 337 ALA A N 1
ATOM 2549 C CA . ALA A 1 337 ? 17.441 19.124 -27.425 1.00 79.44 337 ALA A CA 1
ATOM 2550 C C . ALA A 1 337 ? 17.495 17.903 -26.494 1.00 79.44 337 ALA A C 1
ATOM 2552 O O . ALA A 1 337 ? 16.820 17.885 -25.460 1.00 79.44 337 ALA A O 1
ATOM 2553 N N . LEU A 1 338 ? 18.354 16.931 -26.812 1.00 76.31 338 LEU A N 1
ATOM 2554 C CA . LEU A 1 338 ? 18.563 15.736 -25.999 1.00 76.31 338 LEU A CA 1
ATOM 2555 C C . LEU A 1 338 ? 19.120 16.078 -24.604 1.00 76.31 338 LEU A C 1
ATOM 2557 O O . LEU A 1 338 ? 18.653 15.546 -23.594 1.00 76.31 338 LEU A O 1
ATOM 2561 N N . GLU A 1 339 ? 20.075 17.005 -24.515 1.00 76.81 339 GLU A N 1
ATOM 2562 C CA . GLU A 1 339 ? 20.623 17.478 -23.240 1.00 76.81 339 GLU A CA 1
ATOM 2563 C C . GLU A 1 339 ? 19.554 18.138 -22.367 1.00 76.81 339 GLU A C 1
ATOM 2565 O O . GLU A 1 339 ? 19.395 17.759 -21.207 1.00 76.81 339 GLU A O 1
ATOM 2570 N N . ARG A 1 340 ? 18.754 19.053 -22.928 1.00 81.31 340 ARG A N 1
ATOM 2571 C CA . ARG A 1 340 ? 17.656 19.700 -22.192 1.00 81.31 340 ARG A CA 1
ATOM 2572 C C . ARG A 1 340 ? 16.662 18.684 -21.635 1.00 81.31 340 ARG A C 1
ATOM 2574 O O . ARG A 1 340 ? 16.319 18.749 -20.455 1.00 81.31 340 ARG A O 1
ATOM 2581 N N . GLN A 1 341 ? 16.237 17.719 -22.452 1.00 76.25 341 GLN A N 1
ATOM 2582 C CA . GLN A 1 341 ? 15.312 16.670 -22.016 1.00 76.25 341 GLN A CA 1
ATOM 2583 C C . GLN A 1 341 ? 15.923 15.774 -20.932 1.00 76.25 341 GLN A C 1
ATOM 2585 O O . GLN A 1 341 ? 15.267 15.475 -19.934 1.00 76.25 341 GLN A O 1
ATOM 2590 N N . THR A 1 342 ? 17.184 15.364 -21.093 1.00 73.94 342 THR A N 1
ATOM 2591 C CA . THR A 1 342 ? 17.852 14.482 -20.125 1.00 73.94 342 THR A CA 1
ATOM 2592 C C . THR A 1 342 ? 18.097 15.164 -18.782 1.00 73.94 342 THR A C 1
ATOM 2594 O O . THR A 1 342 ? 17.878 14.533 -17.747 1.00 73.94 342 THR A O 1
ATOM 2597 N N . VAL A 1 343 ? 18.486 16.444 -18.766 1.00 78.94 343 VAL A N 1
ATOM 2598 C CA . VAL A 1 343 ? 18.679 17.200 -17.519 1.00 78.94 343 VAL A CA 1
ATOM 2599 C C . VAL A 1 343 ? 17.347 17.462 -16.821 1.00 78.94 343 VAL A C 1
ATOM 2601 O O . VAL A 1 343 ? 17.258 17.248 -15.613 1.00 78.94 343 VAL A O 1
ATOM 2604 N N . LEU A 1 344 ? 16.296 17.836 -17.559 1.00 81.56 344 LEU A N 1
ATOM 2605 C CA . LEU A 1 344 ? 14.957 18.017 -16.993 1.00 81.56 344 LEU A CA 1
ATOM 2606 C C . LEU A 1 344 ? 14.426 16.713 -16.377 1.00 81.56 344 LEU A C 1
ATOM 2608 O O . LEU A 1 344 ? 13.971 16.702 -15.235 1.00 81.56 344 LEU A O 1
ATOM 2612 N N . ALA A 1 345 ? 14.544 15.591 -17.095 1.00 73.50 345 ALA A N 1
ATOM 2613 C CA . ALA A 1 345 ? 14.127 14.284 -16.593 1.00 73.50 345 ALA A CA 1
ATOM 2614 C C . ALA A 1 345 ? 14.931 13.847 -15.356 1.00 73.50 345 ALA A C 1
ATOM 2616 O O . ALA A 1 345 ? 14.382 13.206 -14.460 1.00 73.50 345 ALA A O 1
ATOM 2617 N N . ALA A 1 346 ? 16.225 14.172 -15.302 1.00 75.25 346 ALA A N 1
ATOM 2618 C CA . ALA A 1 346 ? 17.077 13.892 -14.152 1.00 75.25 346 ALA A CA 1
ATOM 2619 C C . ALA A 1 346 ? 16.706 14.754 -12.933 1.00 75.25 346 ALA A C 1
ATOM 2621 O O . ALA A 1 346 ? 16.626 14.230 -11.823 1.00 75.25 346 ALA A O 1
ATOM 2622 N N . ALA A 1 347 ? 16.419 16.042 -13.140 1.00 80.88 347 ALA A N 1
ATOM 2623 C CA . ALA A 1 347 ? 15.998 16.960 -12.085 1.00 80.88 347 ALA A CA 1
ATOM 2624 C C . ALA A 1 347 ? 14.657 16.538 -11.465 1.00 80.88 347 ALA A C 1
ATOM 2626 O O . ALA A 1 347 ? 14.535 16.452 -10.246 1.00 80.88 347 ALA A O 1
ATOM 2627 N N . LEU A 1 348 ? 13.673 16.193 -12.299 1.00 80.00 348 LEU A N 1
ATOM 2628 C CA . LEU A 1 348 ? 12.363 15.734 -11.830 1.00 80.00 348 LEU A CA 1
ATOM 2629 C C . LEU A 1 348 ? 12.442 14.387 -11.099 1.00 80.00 348 LEU A C 1
ATOM 2631 O O . LEU A 1 348 ? 11.720 14.180 -10.128 1.00 80.00 348 LEU A O 1
ATOM 2635 N N . ARG A 1 349 ? 13.353 13.488 -11.502 1.00 74.31 349 ARG A N 1
ATOM 2636 C CA . ARG A 1 349 ? 13.637 12.255 -10.746 1.00 74.31 349 ARG A CA 1
ATOM 2637 C C . ARG A 1 349 ? 14.203 12.546 -9.370 1.00 74.31 349 ARG A C 1
ATOM 2639 O O . ARG A 1 349 ? 13.744 11.950 -8.403 1.00 74.31 349 ARG A O 1
ATOM 2646 N N . ALA A 1 350 ? 15.193 13.432 -9.291 1.00 76.56 350 ALA A N 1
ATOM 2647 C CA . ALA A 1 350 ? 15.788 13.815 -8.017 1.00 76.56 350 ALA A CA 1
ATOM 2648 C C . ALA A 1 350 ? 14.730 14.418 -7.078 1.00 76.56 350 ALA A C 1
ATOM 2650 O O . ALA A 1 350 ? 14.669 14.039 -5.913 1.00 76.56 350 ALA A O 1
ATOM 2651 N N . LEU A 1 351 ? 13.846 15.270 -7.610 1.00 82.44 351 LEU A N 1
ATOM 2652 C CA . LEU A 1 351 ? 12.728 15.848 -6.863 1.00 82.44 351 LEU A CA 1
ATOM 2653 C C . LEU A 1 351 ? 11.739 14.782 -6.366 1.00 82.44 351 LEU A C 1
ATOM 2655 O O . LEU A 1 351 ? 11.375 14.777 -5.195 1.00 82.44 351 LEU A O 1
ATOM 2659 N N . MET A 1 352 ? 11.339 13.850 -7.233 1.00 78.25 352 MET A N 1
ATOM 2660 C CA . MET A 1 352 ? 10.443 12.751 -6.864 1.00 78.25 352 MET A CA 1
ATOM 2661 C C . MET A 1 352 ? 11.035 11.869 -5.756 1.00 78.25 352 MET A C 1
ATOM 2663 O O . MET A 1 352 ? 10.344 11.548 -4.793 1.00 78.25 352 MET A O 1
ATOM 2667 N N . VAL A 1 353 ? 12.311 11.485 -5.876 1.00 74.44 353 VAL A N 1
ATOM 2668 C CA . VAL A 1 353 ? 13.003 10.685 -4.852 1.00 74.44 353 VAL A CA 1
ATOM 2669 C C . VAL A 1 353 ? 13.082 11.451 -3.533 1.00 74.44 353 VAL A C 1
ATOM 2671 O O . VAL A 1 353 ? 12.832 10.861 -2.488 1.00 74.44 353 VAL A O 1
ATOM 2674 N N . ALA A 1 354 ? 13.362 12.758 -3.568 1.00 79.12 354 ALA A N 1
ATOM 2675 C CA . ALA A 1 354 ? 13.379 13.586 -2.365 1.00 79.12 354 ALA A CA 1
ATOM 2676 C C . ALA A 1 354 ? 12.019 13.585 -1.649 1.00 79.12 354 ALA A C 1
ATOM 2678 O O . ALA A 1 354 ? 11.978 13.387 -0.441 1.00 79.12 354 ALA A O 1
ATOM 2679 N N . PHE A 1 355 ? 10.908 13.724 -2.379 1.00 81.38 355 PHE A N 1
ATOM 2680 C CA . PHE A 1 355 ? 9.568 13.653 -1.784 1.00 81.38 355 PHE A CA 1
ATOM 2681 C C . PHE A 1 355 ? 9.242 12.284 -1.183 1.00 81.38 355 PHE A C 1
ATOM 2683 O O . PHE A 1 355 ? 8.667 12.220 -0.102 1.00 81.38 355 PHE A O 1
ATOM 2690 N N . ILE A 1 356 ? 9.656 11.188 -1.820 1.00 73.31 356 ILE A N 1
ATOM 2691 C CA . ILE A 1 356 ? 9.476 9.845 -1.248 1.00 73.31 356 ILE A CA 1
ATOM 2692 C C . ILE A 1 356 ? 10.268 9.683 0.047 1.00 73.31 356 ILE A C 1
ATOM 2694 O O . ILE A 1 356 ? 9.747 9.128 1.009 1.00 73.31 356 ILE A O 1
ATOM 2698 N N . VAL A 1 357 ? 11.513 10.167 0.083 1.00 76.56 357 VAL A N 1
ATOM 2699 C CA . VAL A 1 357 ? 12.340 10.125 1.296 1.00 76.56 357 VAL A CA 1
ATOM 2700 C C . VAL A 1 357 ? 11.709 10.969 2.402 1.00 76.56 357 VAL A C 1
ATOM 2702 O O . VAL A 1 357 ? 11.623 10.490 3.526 1.00 76.56 357 VAL A O 1
ATOM 2705 N N . ILE A 1 358 ? 11.203 12.164 2.082 1.00 81.31 358 ILE A N 1
ATOM 2706 C CA . ILE A 1 358 ? 10.499 13.027 3.042 1.00 81.31 358 ILE A CA 1
ATOM 2707 C C . ILE A 1 358 ? 9.283 12.309 3.635 1.00 81.31 358 ILE A C 1
ATOM 2709 O O . ILE A 1 358 ? 9.139 12.294 4.856 1.00 81.31 358 ILE A O 1
ATOM 2713 N N . GLU A 1 359 ? 8.443 11.667 2.815 1.00 76.31 359 GLU A N 1
ATOM 2714 C CA . GLU A 1 359 ? 7.299 10.917 3.349 1.00 76.31 359 GLU A CA 1
ATOM 2715 C C . GLU A 1 359 ? 7.718 9.695 4.167 1.00 76.31 359 GLU A C 1
ATOM 2717 O O . GLU A 1 359 ? 7.159 9.436 5.235 1.00 76.31 359 GLU A O 1
ATOM 2722 N N . ALA A 1 360 ? 8.729 8.954 3.710 1.00 70.56 360 ALA A N 1
ATOM 2723 C CA . ALA A 1 360 ? 9.252 7.813 4.450 1.00 70.56 360 ALA A CA 1
ATOM 2724 C C . ALA A 1 360 ? 9.795 8.242 5.822 1.00 70.56 360 ALA A C 1
ATOM 2726 O O . ALA A 1 360 ? 9.467 7.626 6.836 1.00 70.56 360 ALA A O 1
ATOM 2727 N N . GLU A 1 361 ? 10.577 9.321 5.879 1.00 76.38 361 GLU A N 1
ATOM 2728 C CA . GLU A 1 361 ? 11.090 9.890 7.125 1.00 76.38 361 GLU A CA 1
ATOM 2729 C C . GLU A 1 361 ? 9.964 10.400 8.018 1.00 76.38 361 GLU A C 1
ATOM 2731 O O . GLU A 1 361 ? 9.953 10.090 9.206 1.00 76.38 361 GLU A O 1
ATOM 2736 N N . ARG A 1 362 ? 8.970 11.103 7.469 1.00 77.56 362 ARG A N 1
ATOM 2737 C CA . ARG A 1 362 ? 7.806 11.576 8.228 1.00 77.56 362 ARG A CA 1
ATOM 2738 C C . ARG A 1 362 ? 7.045 10.427 8.896 1.00 77.56 362 ARG A C 1
ATOM 2740 O O . ARG A 1 362 ? 6.600 10.572 10.034 1.00 77.56 362 ARG A O 1
ATOM 2747 N N . TRP A 1 363 ? 6.947 9.273 8.233 1.00 68.19 363 TRP A N 1
ATOM 2748 C CA . TRP A 1 363 ? 6.375 8.048 8.804 1.00 68.19 363 TRP A CA 1
ATOM 2749 C C . TRP A 1 363 ? 7.281 7.362 9.834 1.00 68.19 363 TRP A C 1
ATOM 2751 O O . TRP A 1 363 ? 6.780 6.803 10.820 1.00 68.19 363 TRP A O 1
ATOM 2761 N N . LEU A 1 364 ? 8.596 7.382 9.600 1.00 68.19 364 LEU A N 1
ATOM 2762 C CA . LEU A 1 364 ? 9.606 6.704 10.412 1.00 68.19 364 LEU A CA 1
ATOM 2763 C C . LEU A 1 364 ? 9.959 7.467 11.690 1.00 68.19 364 LEU A C 1
ATOM 2765 O O . LEU A 1 364 ? 10.083 6.833 12.729 1.00 68.19 364 LEU A O 1
ATOM 2769 N N . ILE A 1 365 ? 10.095 8.793 11.658 1.00 75.75 365 ILE A N 1
ATOM 2770 C CA . ILE A 1 365 ? 10.508 9.630 12.800 1.00 75.75 365 ILE A CA 1
ATOM 2771 C C . ILE A 1 365 ? 9.711 9.326 14.084 1.00 75.75 365 ILE A C 1
ATOM 2773 O O . ILE A 1 365 ? 10.349 9.077 15.108 1.00 75.75 365 ILE A O 1
ATOM 2777 N N . PRO A 1 366 ? 8.362 9.276 14.074 1.00 58.69 366 PRO A N 1
ATOM 2778 C CA . PRO A 1 366 ? 7.599 9.012 15.295 1.00 58.69 366 PRO A CA 1
ATOM 2779 C C . PRO A 1 366 ? 7.658 7.552 15.776 1.00 58.69 366 PRO A C 1
ATOM 2781 O O . PRO A 1 366 ? 7.314 7.290 16.923 1.00 58.69 366 PRO A O 1
ATOM 2784 N N . ARG A 1 367 ? 8.071 6.593 14.932 1.00 67.25 367 ARG A N 1
ATOM 2785 C CA . ARG A 1 367 ? 8.051 5.147 15.249 1.00 67.25 367 ARG A CA 1
ATOM 2786 C C . ARG A 1 367 ? 9.440 4.541 15.470 1.00 67.25 367 ARG A C 1
ATOM 2788 O O . ARG A 1 367 ? 9.594 3.624 16.266 1.00 67.25 367 ARG A O 1
ATOM 2795 N N . ALA A 1 368 ? 10.437 5.026 14.738 1.00 68.12 368 ALA A N 1
ATOM 2796 C CA . ALA A 1 368 ? 11.790 4.489 14.650 1.00 68.12 368 ALA A CA 1
ATOM 2797 C C . ALA A 1 368 ? 12.794 5.598 14.245 1.00 68.12 368 ALA A C 1
ATOM 2799 O O . ALA A 1 368 ? 13.331 5.585 13.131 1.00 68.12 368 ALA A O 1
ATOM 2800 N N . PRO A 1 369 ? 13.093 6.562 15.136 1.00 69.69 369 PRO A N 1
ATOM 2801 C CA . PRO A 1 369 ? 13.893 7.747 14.806 1.00 69.69 369 PRO A CA 1
ATOM 2802 C C . PRO A 1 369 ? 15.333 7.420 14.376 1.00 69.69 369 PRO A C 1
ATOM 2804 O O . PRO A 1 369 ? 15.890 8.086 13.507 1.00 69.69 369 PRO A O 1
ATOM 2807 N N . PHE A 1 370 ? 15.930 6.351 14.912 1.00 72.94 370 PHE A N 1
ATOM 2808 C CA . PHE A 1 370 ? 17.263 5.894 14.498 1.00 72.94 370 PHE A CA 1
ATOM 2809 C C . PHE A 1 370 ? 17.284 5.347 13.065 1.00 72.94 370 PHE A C 1
ATOM 2811 O O . PHE A 1 370 ? 18.255 5.555 12.334 1.00 72.94 370 PHE A O 1
ATOM 2818 N N . LEU A 1 371 ? 16.205 4.680 12.642 1.00 67.44 371 LEU A N 1
ATOM 2819 C CA . LEU A 1 371 ? 16.071 4.189 11.272 1.00 67.44 371 LEU A CA 1
ATOM 2820 C C . LEU A 1 371 ? 15.867 5.359 10.302 1.00 67.44 371 LEU A C 1
ATOM 2822 O O . LEU A 1 371 ? 16.497 5.377 9.247 1.00 67.44 371 LEU A O 1
ATOM 2826 N N . ALA A 1 372 ? 15.075 6.364 10.695 1.00 72.19 372 ALA A N 1
ATOM 2827 C CA . ALA A 1 372 ? 14.928 7.607 9.935 1.00 72.19 372 ALA A CA 1
ATOM 2828 C C . ALA A 1 372 ? 16.279 8.318 9.742 1.00 72.19 372 ALA A C 1
ATOM 2830 O O . ALA A 1 372 ? 16.651 8.643 8.619 1.00 72.19 372 ALA A O 1
ATOM 2831 N N . ALA A 1 373 ? 17.066 8.476 10.812 1.00 74.62 373 ALA A N 1
ATOM 2832 C CA . ALA A 1 373 ? 18.395 9.083 10.729 1.00 74.62 373 ALA A CA 1
ATOM 2833 C C . ALA A 1 373 ? 19.354 8.277 9.836 1.00 74.62 373 ALA A C 1
ATOM 2835 O O . ALA A 1 373 ? 20.124 8.847 9.065 1.00 74.62 373 ALA A O 1
ATOM 2836 N N . THR A 1 374 ? 19.286 6.945 9.899 1.00 72.94 374 THR A N 1
ATOM 2837 C CA . THR A 1 374 ? 20.098 6.070 9.042 1.00 72.94 374 THR A CA 1
ATOM 2838 C C . THR A 1 374 ? 19.710 6.220 7.570 1.00 72.94 374 THR A C 1
ATOM 2840 O O . THR A 1 374 ? 20.594 6.318 6.720 1.00 72.94 374 THR A O 1
ATOM 2843 N N . LEU A 1 375 ? 18.410 6.291 7.262 1.00 74.81 375 LEU A N 1
ATOM 2844 C CA . LEU A 1 375 ? 17.906 6.546 5.911 1.00 74.81 375 LEU A CA 1
ATOM 2845 C C . LEU A 1 375 ? 18.402 7.901 5.385 1.00 74.81 375 LEU A C 1
ATOM 2847 O O . LEU A 1 375 ? 18.959 7.946 4.287 1.00 74.81 375 LEU A O 1
ATOM 2851 N N . ALA A 1 376 ? 18.299 8.963 6.189 1.00 76.94 376 ALA A N 1
ATOM 2852 C CA . ALA A 1 376 ? 18.784 10.301 5.850 1.00 76.94 376 ALA A CA 1
ATOM 2853 C C . ALA A 1 376 ? 20.284 10.296 5.513 1.00 76.94 376 ALA A C 1
ATOM 2855 O O . ALA A 1 376 ? 20.708 10.790 4.464 1.00 76.94 376 ALA A O 1
ATOM 2856 N N . VAL A 1 377 ? 21.100 9.680 6.378 1.00 79.31 377 VAL A N 1
ATOM 2857 C CA . VAL A 1 377 ? 22.553 9.557 6.183 1.00 79.31 377 VAL A CA 1
ATOM 2858 C C . VAL A 1 377 ? 22.869 8.724 4.944 1.00 79.31 377 VAL A C 1
ATOM 2860 O O . VAL A 1 377 ? 23.742 9.107 4.169 1.00 79.31 377 VAL A O 1
ATOM 2863 N N . MET A 1 378 ? 22.154 7.621 4.712 1.00 74.62 378 MET A N 1
ATOM 2864 C CA . MET A 1 378 ? 22.355 6.770 3.539 1.00 74.62 378 MET A CA 1
ATOM 2865 C C . MET A 1 378 ? 22.023 7.516 2.245 1.00 74.62 378 MET A C 1
ATOM 2867 O O . MET A 1 378 ? 22.792 7.444 1.291 1.00 74.62 378 MET A O 1
ATOM 2871 N N . VAL A 1 379 ? 20.927 8.277 2.210 1.00 74.62 379 VAL A N 1
ATOM 2872 C CA . VAL A 1 379 ? 20.534 9.106 1.060 1.00 74.62 379 VAL A CA 1
ATOM 2873 C C . VAL A 1 379 ? 21.579 10.200 0.818 1.00 74.62 379 VAL A C 1
ATOM 2875 O O . VAL A 1 379 ? 22.111 10.314 -0.290 1.00 74.62 379 VAL A O 1
ATOM 2878 N N . LEU A 1 380 ? 21.959 10.955 1.852 1.00 75.81 380 LEU A N 1
ATOM 2879 C CA . LEU A 1 380 ? 22.999 11.983 1.752 1.00 75.81 380 LEU A CA 1
ATOM 2880 C C . LEU A 1 380 ? 24.339 11.400 1.296 1.00 75.81 380 LEU A C 1
ATOM 2882 O O . LEU A 1 380 ? 24.999 11.988 0.440 1.00 75.81 380 LEU A O 1
ATOM 2886 N N . PHE A 1 381 ? 24.725 10.230 1.804 1.00 75.38 381 PHE A N 1
ATOM 2887 C CA . PHE A 1 381 ? 25.951 9.557 1.397 1.00 75.38 381 PHE A CA 1
ATOM 2888 C C . PHE A 1 381 ? 25.861 9.012 -0.028 1.00 75.38 381 PHE A C 1
ATOM 2890 O O . PHE A 1 381 ? 26.827 9.141 -0.762 1.00 75.38 381 PHE A O 1
ATOM 2897 N N . GLN A 1 382 ? 24.725 8.463 -0.464 1.00 70.06 382 GLN A N 1
ATOM 2898 C CA . GLN A 1 382 ? 24.539 7.904 -1.809 1.00 70.06 382 GLN A CA 1
ATOM 2899 C C . GLN A 1 382 ? 24.593 8.988 -2.898 1.00 70.06 382 GLN A C 1
ATOM 2901 O O . GLN A 1 382 ? 25.125 8.744 -3.989 1.00 70.06 382 GLN A O 1
ATOM 2906 N N . PHE A 1 383 ? 24.066 10.184 -2.612 1.00 72.00 383 PHE A N 1
ATOM 2907 C CA . PHE A 1 383 ? 23.944 11.277 -3.583 1.00 72.00 383 PHE A CA 1
ATOM 2908 C C . PHE A 1 383 ? 25.005 12.374 -3.419 1.00 72.00 383 PHE A C 1
ATOM 2910 O O . PHE A 1 383 ? 25.479 12.913 -4.421 1.00 72.00 383 PHE A O 1
ATOM 2917 N N . GLY A 1 384 ? 25.431 12.678 -2.192 1.00 74.56 384 GLY A N 1
ATOM 2918 C CA . GLY A 1 384 ? 26.310 13.805 -1.869 1.00 74.56 384 GLY A CA 1
ATOM 2919 C C . GLY A 1 384 ? 27.694 13.713 -2.510 1.00 74.56 384 GLY A C 1
ATOM 2920 O O . GLY A 1 384 ? 28.144 14.665 -3.146 1.00 74.56 384 GLY A O 1
ATOM 2921 N N . TRP A 1 385 ? 28.351 12.549 -2.456 1.00 76.62 385 TRP A N 1
ATOM 2922 C CA . TRP A 1 385 ? 29.661 12.365 -3.105 1.00 76.62 385 TRP A CA 1
ATOM 2923 C C . TRP A 1 385 ? 29.604 12.531 -4.632 1.00 76.62 385 TRP A C 1
ATOM 2925 O O . TRP A 1 385 ? 30.571 12.985 -5.242 1.00 76.62 385 TRP A O 1
ATOM 2935 N N . ARG A 1 386 ? 28.459 12.236 -5.265 1.00 78.75 386 ARG A N 1
ATOM 2936 C CA . ARG A 1 386 ? 28.266 12.389 -6.719 1.00 78.75 386 ARG A CA 1
ATOM 2937 C C . ARG A 1 386 ? 28.163 13.855 -7.150 1.00 78.75 386 ARG A C 1
ATOM 2939 O O . ARG A 1 386 ? 28.315 14.152 -8.334 1.00 78.75 386 ARG A O 1
ATOM 2946 N N . LEU A 1 387 ? 27.948 14.777 -6.208 1.00 80.12 387 LEU A N 1
ATOM 2947 C CA . LEU A 1 387 ? 27.960 16.222 -6.449 1.00 80.12 387 LEU A CA 1
ATOM 2948 C C . LEU A 1 387 ? 29.377 16.808 -6.465 1.00 80.12 387 LEU A C 1
ATOM 2950 O O . LEU A 1 387 ? 29.560 17.930 -6.935 1.00 80.12 387 LEU A O 1
ATOM 2954 N N . LEU A 1 388 ? 30.405 16.068 -6.049 1.00 81.81 388 LEU A N 1
ATOM 2955 C CA . LEU A 1 388 ? 31.794 16.532 -6.084 1.00 81.81 388 LEU A CA 1
ATOM 2956 C C . LEU A 1 388 ? 32.375 16.459 -7.517 1.00 81.81 388 LEU A C 1
ATOM 2958 O O . LEU A 1 388 ? 32.322 15.392 -8.132 1.00 81.81 388 LEU A O 1
ATOM 2962 N N . PRO A 1 389 ? 32.974 17.543 -8.064 1.00 77.19 389 PRO A N 1
ATOM 2963 C CA . PRO A 1 389 ? 33.439 17.618 -9.461 1.00 77.19 389 PRO A CA 1
ATOM 2964 C C . PRO A 1 389 ? 34.342 16.462 -9.916 1.00 77.19 389 PRO A C 1
ATOM 2966 O O . PRO A 1 389 ? 34.209 15.959 -11.034 1.00 77.19 389 PRO A O 1
ATOM 2969 N N . HIS A 1 390 ? 35.233 16.003 -9.035 1.00 81.88 390 HIS A N 1
ATOM 2970 C CA . HIS A 1 390 ? 36.190 14.942 -9.343 1.00 81.88 390 HIS A CA 1
ATOM 2971 C C . HIS A 1 390 ? 35.507 13.606 -9.683 1.00 81.88 390 HIS A C 1
ATOM 2973 O O . HIS A 1 390 ? 35.941 12.897 -10.585 1.00 81.88 390 HIS A O 1
ATOM 2979 N N . TRP A 1 391 ? 34.391 13.287 -9.022 1.00 78.44 391 TRP A N 1
ATOM 2980 C CA . TRP A 1 391 ? 33.693 12.010 -9.193 1.00 78.44 391 TRP A CA 1
ATOM 2981 C C . TRP A 1 391 ? 32.792 11.967 -10.433 1.00 78.44 391 TRP A C 1
ATOM 2983 O O . TRP A 1 391 ? 32.559 10.889 -10.987 1.00 78.44 391 TRP A O 1
ATOM 2993 N N . ARG A 1 392 ? 32.338 13.137 -10.903 1.00 84.62 392 ARG A N 1
ATOM 2994 C CA . ARG A 1 392 ? 31.492 13.310 -12.102 1.00 84.62 392 ARG A CA 1
ATOM 2995 C C . ARG A 1 392 ? 32.282 13.552 -13.392 1.00 84.62 392 ARG A C 1
ATOM 2997 O O . ARG A 1 392 ? 31.691 13.562 -14.470 1.00 84.62 392 ARG A O 1
ATOM 3004 N N . THR A 1 393 ? 33.605 13.686 -13.306 1.00 85.69 393 THR A N 1
ATOM 3005 C CA . THR A 1 393 ? 34.480 13.741 -14.483 1.00 85.69 393 THR A CA 1
ATOM 3006 C C . THR A 1 393 ? 34.812 12.323 -14.939 1.00 85.69 393 THR A C 1
ATOM 3008 O O . THR A 1 393 ? 35.524 11.581 -14.263 1.00 85.69 393 THR A O 1
ATOM 3011 N N . LEU A 1 394 ? 34.297 11.924 -16.100 1.00 84.50 394 LEU A N 1
ATOM 3012 C CA . LEU A 1 394 ? 34.603 10.640 -16.717 1.00 84.50 394 LEU A CA 1
ATOM 3013 C C . LEU A 1 394 ? 35.816 10.814 -17.629 1.00 84.50 394 LEU A C 1
ATOM 3015 O O . LEU A 1 394 ? 35.704 11.375 -18.717 1.00 84.50 394 LEU A O 1
ATOM 3019 N N . LYS A 1 395 ? 36.979 10.333 -17.182 1.00 88.69 395 LYS A N 1
ATOM 3020 C CA . LYS A 1 395 ? 38.201 10.295 -17.990 1.00 88.69 395 LYS A CA 1
ATOM 3021 C C . LYS A 1 395 ? 38.525 8.855 -18.374 1.00 88.69 395 LYS A C 1
ATOM 3023 O O . LYS A 1 395 ? 38.692 7.999 -17.506 1.00 88.69 395 LYS A O 1
ATOM 3028 N N . CYS A 1 396 ? 38.638 8.600 -19.669 1.00 89.06 396 CYS A N 1
ATOM 3029 C CA . CYS A 1 396 ? 39.123 7.341 -20.216 1.00 89.06 396 CYS A CA 1
ATOM 3030 C C . CYS A 1 396 ? 40.281 7.632 -21.168 1.00 89.06 396 CYS A C 1
ATOM 3032 O O . CYS A 1 396 ? 40.210 8.578 -21.946 1.00 89.06 396 CYS A O 1
ATOM 3034 N N . SER A 1 397 ? 41.346 6.839 -21.096 1.00 91.31 397 SER A N 1
ATOM 3035 C CA . SER A 1 397 ? 42.474 6.925 -22.018 1.00 91.31 397 SER A CA 1
ATOM 3036 C C . SER A 1 397 ? 42.825 5.521 -22.484 1.00 91.31 397 SER A C 1
ATOM 3038 O O . SER A 1 397 ? 42.959 4.616 -21.658 1.00 91.31 397 SER A O 1
ATOM 3040 N N . ALA A 1 398 ? 42.925 5.342 -23.793 1.00 89.81 398 ALA A N 1
ATOM 3041 C CA . ALA A 1 398 ? 43.337 4.100 -24.424 1.00 89.81 398 ALA A CA 1
ATOM 3042 C C . ALA A 1 398 ? 44.406 4.407 -25.474 1.00 89.81 398 ALA A C 1
ATOM 3044 O O . ALA A 1 398 ? 44.452 5.506 -26.028 1.00 89.81 398 ALA A O 1
ATOM 3045 N N . ARG A 1 399 ? 45.285 3.439 -25.729 1.00 92.25 399 ARG A N 1
ATOM 3046 C CA . ARG A 1 399 ? 46.372 3.571 -26.700 1.00 92.25 399 ARG A CA 1
ATOM 3047 C C . ARG A 1 399 ? 46.440 2.337 -27.580 1.00 92.25 399 ARG A C 1
ATOM 3049 O O . ARG A 1 399 ? 46.296 1.227 -27.072 1.00 92.25 399 ARG A O 1
ATOM 3056 N N . ILE A 1 400 ? 46.687 2.538 -28.867 1.00 92.44 400 ILE A N 1
ATOM 3057 C CA . ILE A 1 400 ? 46.846 1.456 -29.836 1.00 92.44 400 ILE A CA 1
ATOM 3058 C C . ILE A 1 400 ? 47.975 1.785 -30.811 1.00 92.44 400 ILE A C 1
ATOM 3060 O O . ILE A 1 400 ? 48.226 2.953 -31.117 1.00 92.44 400 ILE A O 1
ATOM 3064 N N . LEU A 1 401 ? 48.678 0.753 -31.274 1.00 92.88 401 LEU A N 1
ATOM 3065 C CA . LEU A 1 401 ? 49.698 0.882 -32.306 1.00 92.88 401 LEU A CA 1
ATOM 3066 C C . LEU A 1 401 ? 49.045 0.745 -33.682 1.00 92.88 401 LEU A C 1
ATOM 3068 O O . LEU A 1 401 ? 48.444 -0.283 -33.986 1.00 92.88 401 LEU A O 1
ATOM 3072 N N . VAL A 1 402 ? 49.216 1.757 -34.525 1.00 92.31 402 VAL A N 1
ATOM 3073 C CA . VAL A 1 402 ? 48.816 1.734 -35.932 1.00 92.31 402 VAL A CA 1
ATOM 3074 C C . VAL A 1 402 ? 50.077 1.568 -36.774 1.00 92.31 402 VAL A C 1
ATOM 3076 O O . VAL A 1 402 ? 50.972 2.410 -36.725 1.00 92.31 402 VAL A O 1
ATOM 3079 N N . ARG A 1 403 ? 50.168 0.491 -37.561 1.00 92.31 403 ARG A N 1
ATOM 3080 C CA . ARG A 1 403 ? 51.342 0.173 -38.400 1.00 92.31 403 ARG A CA 1
ATOM 3081 C C . ARG A 1 403 ? 51.381 1.011 -39.687 1.00 92.31 403 ARG A C 1
ATOM 3083 O O . ARG A 1 403 ? 51.393 0.473 -40.789 1.00 92.31 403 ARG A O 1
ATOM 3090 N N . ARG A 1 404 ? 51.338 2.338 -39.542 1.00 92.56 404 ARG A N 1
ATOM 3091 C CA . ARG A 1 404 ? 51.406 3.338 -40.620 1.00 92.56 404 ARG A CA 1
ATOM 3092 C C . ARG A 1 404 ? 52.257 4.543 -40.184 1.00 92.56 404 ARG A C 1
ATOM 3094 O O . ARG A 1 404 ? 52.358 4.794 -38.976 1.00 92.56 404 ARG A O 1
ATOM 3101 N N . PRO A 1 405 ? 52.867 5.288 -41.125 1.00 93.75 405 PRO A N 1
ATOM 3102 C CA . PRO A 1 405 ? 53.640 6.493 -40.827 1.00 93.75 405 PRO A CA 1
ATOM 3103 C C . PRO A 1 405 ? 52.809 7.583 -40.136 1.00 93.75 405 PRO A C 1
ATOM 3105 O O . PRO A 1 405 ? 51.625 7.747 -40.426 1.00 93.75 405 PRO A O 1
ATOM 3108 N N . LEU A 1 406 ? 53.459 8.383 -39.283 1.00 90.62 406 LEU A N 1
ATOM 3109 C CA . LEU A 1 406 ? 52.818 9.441 -38.487 1.00 90.62 406 LEU A CA 1
ATOM 3110 C C . LEU A 1 406 ? 51.974 10.398 -39.341 1.00 90.62 406 LEU A C 1
ATOM 3112 O O . LEU A 1 406 ? 50.827 10.666 -39.000 1.00 90.62 406 LEU A O 1
ATOM 3116 N N . ALA A 1 407 ? 52.521 10.878 -40.461 1.00 89.44 407 ALA A N 1
ATOM 3117 C CA . ALA A 1 407 ? 51.835 11.828 -41.336 1.00 89.44 407 ALA A CA 1
ATOM 3118 C C . ALA A 1 407 ? 50.539 11.257 -41.938 1.00 89.44 407 ALA A C 1
ATOM 3120 O O . ALA A 1 407 ? 49.546 11.972 -42.040 1.00 89.44 407 ALA A O 1
ATOM 3121 N N . GLU A 1 408 ? 50.526 9.966 -42.288 1.00 91.38 408 GLU A N 1
ATOM 3122 C CA . GLU A 1 408 ? 49.352 9.289 -42.851 1.00 91.38 408 GLU A CA 1
ATOM 3123 C C . GLU A 1 408 ? 48.250 9.137 -41.795 1.00 91.38 408 GLU A C 1
ATOM 3125 O O . GLU A 1 408 ? 47.090 9.452 -42.050 1.00 91.38 408 GLU A O 1
ATOM 3130 N N . VAL A 1 409 ? 48.623 8.726 -40.578 1.00 91.00 409 VAL A N 1
ATOM 3131 C CA . VAL A 1 409 ? 47.686 8.554 -39.456 1.00 91.00 409 VAL A CA 1
ATOM 3132 C C . VAL A 1 409 ? 47.090 9.896 -39.026 1.00 91.00 409 VAL A C 1
ATOM 3134 O O . VAL A 1 409 ? 45.882 9.994 -38.816 1.00 91.00 409 VAL A O 1
ATOM 3137 N N . VAL A 1 410 ? 47.914 10.943 -38.927 1.00 90.75 410 VAL A N 1
ATOM 3138 C CA . VAL A 1 410 ? 47.471 12.293 -38.545 1.00 90.75 410 VAL A CA 1
ATOM 3139 C C . VAL A 1 410 ? 46.555 12.890 -39.610 1.00 90.75 410 VAL A C 1
ATOM 3141 O O . VAL A 1 410 ? 45.503 13.417 -39.262 1.00 90.75 410 VAL A O 1
ATOM 3144 N N . ALA A 1 411 ? 46.887 12.752 -40.897 1.00 89.56 411 ALA A N 1
ATOM 3145 C CA . ALA A 1 411 ? 46.022 13.214 -41.983 1.00 89.56 411 ALA A CA 1
ATOM 3146 C C . ALA A 1 411 ? 44.681 12.460 -42.015 1.00 89.56 411 ALA A C 1
ATOM 3148 O O . ALA A 1 411 ? 43.636 13.072 -42.236 1.00 89.56 411 ALA A O 1
ATOM 3149 N N . PHE A 1 412 ? 44.695 11.147 -41.756 1.00 91.44 412 PHE A N 1
ATOM 3150 C CA . PHE A 1 412 ? 43.483 10.330 -41.730 1.00 91.44 412 PHE A CA 1
ATOM 3151 C C . PHE A 1 412 ? 42.555 10.702 -40.565 1.00 91.44 412 PHE A C 1
ATOM 3153 O O . PHE A 1 412 ? 41.365 10.915 -40.791 1.00 91.44 412 PHE A O 1
ATOM 3160 N N . VAL A 1 413 ? 43.086 10.815 -39.340 1.00 90.00 413 VAL A N 1
ATOM 3161 C CA . VAL A 1 413 ? 42.295 11.159 -38.141 1.00 90.00 413 VAL A CA 1
ATOM 3162 C C . VAL A 1 413 ? 41.931 12.649 -38.097 1.00 90.00 413 VAL A C 1
ATOM 3164 O O . VAL A 1 413 ? 40.867 13.005 -37.603 1.00 90.00 413 VAL A O 1
ATOM 3167 N N . GLY A 1 414 ? 42.779 13.528 -38.635 1.00 86.44 414 GLY A N 1
ATOM 3168 C CA . GLY A 1 414 ? 42.557 14.977 -38.669 1.00 86.44 414 GLY A CA 1
ATOM 3169 C C . GLY A 1 414 ? 41.467 15.434 -39.635 1.00 86.44 414 GLY A C 1
ATOM 3170 O O . GLY A 1 414 ? 41.014 16.577 -39.541 1.00 86.44 414 GLY A O 1
ATOM 3171 N N . ASP A 1 415 ? 41.026 14.574 -40.551 1.00 88.25 415 ASP A N 1
ATOM 3172 C CA . ASP A 1 415 ? 39.843 14.799 -41.377 1.00 88.25 415 ASP A CA 1
ATOM 3173 C C . ASP A 1 415 ? 38.650 14.010 -40.825 1.00 88.25 415 ASP A C 1
ATOM 3175 O O . ASP A 1 415 ? 38.506 12.810 -41.065 1.00 88.25 415 ASP A O 1
ATOM 3179 N N . MET A 1 416 ? 37.755 14.704 -40.116 1.00 87.44 416 MET A N 1
ATOM 3180 C CA . MET A 1 416 ? 36.587 14.087 -39.473 1.00 87.44 416 MET A CA 1
ATOM 3181 C C . MET A 1 416 ? 35.620 13.434 -40.472 1.00 87.44 416 MET A C 1
ATOM 3183 O O . MET A 1 416 ? 34.829 12.579 -40.086 1.00 87.44 416 MET A O 1
ATOM 3187 N N . ARG A 1 417 ? 35.706 13.749 -41.774 1.00 89.12 417 ARG A N 1
ATOM 3188 C CA . ARG A 1 417 ? 34.941 13.041 -42.820 1.00 89.12 417 ARG A CA 1
ATOM 3189 C C . ARG A 1 417 ? 35.314 11.560 -42.916 1.00 89.12 417 ARG A C 1
ATOM 3191 O O . ARG A 1 417 ? 34.566 10.775 -43.493 1.00 89.12 417 ARG A O 1
ATOM 3198 N N . ASN A 1 418 ? 36.460 11.169 -42.358 1.00 90.25 418 ASN A N 1
ATOM 3199 C CA . ASN A 1 418 ? 36.868 9.777 -42.258 1.00 90.25 418 ASN A CA 1
ATOM 3200 C C . ASN A 1 418 ? 36.253 9.050 -41.055 1.00 90.25 418 ASN A C 1
ATOM 3202 O O . ASN A 1 418 ? 36.304 7.826 -41.058 1.00 90.25 418 ASN A O 1
ATOM 3206 N N . GLU A 1 419 ? 35.651 9.727 -40.064 1.00 87.44 419 GLU A N 1
ATOM 3207 C CA . GLU A 1 419 ? 35.054 9.065 -38.887 1.00 87.44 419 GLU A CA 1
ATOM 3208 C C . GLU A 1 419 ? 34.091 7.920 -39.236 1.00 87.44 419 GLU A C 1
ATOM 3210 O O . GLU A 1 419 ? 34.271 6.837 -38.679 1.00 87.44 419 GLU A O 1
ATOM 3215 N N . PRO A 1 420 ? 33.157 8.054 -40.201 1.00 87.94 420 PRO A N 1
ATOM 3216 C CA . PRO A 1 420 ? 32.274 6.949 -40.591 1.00 87.94 420 PRO A CA 1
ATOM 3217 C C . PRO A 1 420 ? 33.003 5.709 -41.124 1.00 87.94 420 PRO A C 1
ATOM 3219 O O . PRO A 1 420 ? 32.457 4.611 -41.083 1.00 87.94 420 PRO A O 1
ATOM 3222 N N . LYS A 1 421 ? 34.245 5.852 -41.606 1.00 87.19 421 LYS A N 1
ATOM 3223 C CA . LYS A 1 421 ? 35.044 4.728 -42.118 1.00 87.19 421 LYS A CA 1
ATOM 3224 C C . LYS A 1 421 ? 35.573 3.832 -40.999 1.00 87.19 421 LYS A C 1
ATOM 3226 O O . LYS A 1 421 ? 35.844 2.662 -41.247 1.00 87.19 421 LYS A O 1
ATOM 3231 N N . TRP A 1 422 ? 35.755 4.376 -39.794 1.00 85.00 422 TRP A N 1
ATOM 3232 C CA . TRP A 1 422 ? 36.360 3.661 -38.667 1.00 85.00 422 TRP A CA 1
ATOM 3233 C C . TRP A 1 422 ? 35.487 3.605 -37.406 1.00 85.00 422 TRP A C 1
ATOM 3235 O O . TRP A 1 422 ? 35.784 2.834 -36.496 1.00 85.00 422 TRP A O 1
ATOM 3245 N N . GLN A 1 423 ? 34.384 4.356 -37.373 1.00 86.06 423 GLN A N 1
ATOM 3246 C CA . GLN A 1 423 ? 33.363 4.331 -36.328 1.00 86.06 423 GLN A CA 1
ATOM 3247 C C . GLN A 1 423 ? 32.010 3.912 -36.937 1.00 86.06 423 GLN A C 1
ATOM 3249 O O . GLN A 1 423 ? 31.291 4.758 -37.470 1.00 86.06 423 GLN A O 1
ATOM 3254 N N . PRO A 1 424 ? 31.603 2.632 -36.824 1.00 76.19 424 PRO A N 1
ATOM 3255 C CA . PRO A 1 424 ? 30.385 2.104 -37.460 1.00 76.19 424 PRO A CA 1
ATOM 3256 C C . PRO A 1 424 ? 29.074 2.778 -37.021 1.00 76.19 424 PRO A C 1
ATOM 3258 O O . PRO A 1 424 ? 28.040 2.628 -37.667 1.00 76.19 424 PRO A O 1
ATOM 3261 N N . VAL A 1 425 ? 29.096 3.481 -35.885 1.00 77.81 425 VAL A N 1
ATOM 3262 C CA . VAL A 1 425 ? 27.948 4.217 -35.338 1.00 77.81 425 VAL A CA 1
ATOM 3263 C C . VAL A 1 425 ? 27.726 5.569 -36.021 1.00 77.81 425 VAL A C 1
ATOM 3265 O O . VAL A 1 425 ? 26.644 6.135 -35.893 1.00 77.81 425 VAL A O 1
ATOM 3268 N N . MET A 1 426 ? 28.716 6.098 -36.738 1.00 82.44 426 MET A N 1
ATOM 3269 C CA . MET A 1 426 ? 28.629 7.385 -37.429 1.00 82.44 426 MET A CA 1
ATOM 3270 C C . MET A 1 426 ? 27.968 7.204 -38.797 1.00 82.44 426 MET A C 1
ATOM 3272 O O . MET A 1 426 ? 28.369 6.349 -39.580 1.00 82.44 426 MET A O 1
ATOM 3276 N N . VAL A 1 427 ? 26.943 8.008 -39.084 1.00 82.38 427 VAL A N 1
ATOM 3277 C CA . VAL A 1 427 ? 26.181 7.958 -40.342 1.00 82.38 427 VAL A CA 1
ATOM 3278 C C . VAL A 1 427 ? 26.818 8.876 -41.382 1.00 82.38 427 VAL A C 1
ATOM 3280 O O . VAL A 1 427 ? 27.129 8.434 -42.484 1.00 82.38 427 VAL A O 1
ATOM 3283 N N . ALA A 1 428 ? 27.041 10.143 -41.031 1.00 87.00 428 ALA A N 1
ATOM 3284 C CA . ALA A 1 428 ? 27.673 11.130 -41.898 1.00 87.00 428 ALA A CA 1
ATOM 3285 C C . ALA A 1 428 ? 28.351 12.239 -41.083 1.00 87.00 428 ALA A C 1
ATOM 3287 O O . ALA A 1 428 ? 27.930 12.558 -39.968 1.00 87.00 428 ALA A O 1
ATOM 3288 N N . VAL A 1 429 ? 29.389 12.843 -41.665 1.00 90.56 429 VAL A N 1
ATOM 3289 C CA . VAL A 1 429 ? 30.091 14.002 -41.104 1.00 90.56 429 VAL A CA 1
ATOM 3290 C C . VAL A 1 429 ? 30.299 15.035 -42.206 1.00 90.56 429 VAL A C 1
ATOM 3292 O O . VAL A 1 429 ? 30.953 14.759 -43.211 1.00 90.56 429 VAL A O 1
ATOM 3295 N N . GLU A 1 430 ? 29.751 16.230 -42.004 1.00 91.62 430 GLU A N 1
ATOM 3296 C CA . GLU A 1 430 ? 29.758 17.331 -42.966 1.00 91.62 430 GLU A CA 1
ATOM 3297 C C . GLU A 1 430 ? 30.548 18.526 -42.411 1.00 91.62 430 GLU A C 1
ATOM 3299 O O . GLU A 1 430 ? 30.360 18.905 -41.252 1.00 91.62 430 GLU A O 1
ATOM 3304 N N . PRO A 1 431 ? 31.443 19.149 -43.195 1.00 90.00 431 PRO A N 1
ATOM 3305 C CA . PRO A 1 431 ? 32.143 20.353 -42.762 1.00 90.00 431 PRO A CA 1
ATOM 3306 C C . PRO A 1 431 ? 31.183 21.550 -42.706 1.00 90.00 431 PRO A C 1
ATOM 3308 O O . PRO A 1 431 ? 30.397 21.779 -43.623 1.00 90.00 431 PRO A O 1
ATOM 3311 N N . LEU A 1 432 ? 31.281 22.346 -41.642 1.00 88.06 432 LEU A N 1
ATOM 3312 C CA . LEU A 1 432 ? 30.544 23.600 -41.489 1.00 88.06 432 LEU A CA 1
ATOM 3313 C C . LEU A 1 432 ? 31.425 24.802 -41.878 1.00 88.06 432 LEU A C 1
ATOM 3315 O O . LEU A 1 432 ? 32.654 24.706 -41.803 1.00 88.06 432 LEU A O 1
ATOM 3319 N N . PRO A 1 433 ? 30.827 25.954 -42.252 1.00 83.06 433 PRO A N 1
ATOM 3320 C CA . PRO A 1 433 ? 31.573 27.178 -42.533 1.00 83.06 433 PRO A CA 1
ATOM 3321 C C . PRO A 1 433 ? 32.486 27.558 -41.361 1.00 83.06 433 PRO A C 1
ATOM 3323 O O . PRO A 1 433 ? 32.093 27.409 -40.198 1.00 83.06 433 PRO A O 1
ATOM 3326 N N . ALA A 1 434 ? 33.694 28.028 -41.684 1.00 69.06 434 ALA A N 1
ATOM 3327 C CA . ALA A 1 434 ? 34.716 28.393 -40.709 1.00 69.06 434 ALA A CA 1
ATOM 3328 C C . ALA A 1 434 ? 34.349 29.675 -39.943 1.00 69.06 434 ALA A C 1
ATOM 3330 O O . ALA A 1 434 ? 33.904 30.657 -40.534 1.00 69.06 434 ALA A O 1
ATOM 3331 N N . ASP A 1 435 ? 34.628 29.697 -38.639 1.00 63.59 435 ASP A N 1
ATOM 3332 C CA . ASP A 1 435 ? 34.236 30.779 -37.718 1.00 63.59 435 ASP A CA 1
ATOM 3333 C C . ASP A 1 435 ? 35.240 31.951 -37.703 1.00 63.59 435 ASP A C 1
ATOM 3335 O O . ASP A 1 435 ? 35.434 32.608 -36.685 1.00 63.59 435 ASP A O 1
ATOM 3339 N N . GLY A 1 436 ? 35.943 32.191 -38.815 1.00 59.75 436 GLY A N 1
ATOM 3340 C CA . GLY A 1 436 ? 36.946 33.260 -38.935 1.00 59.75 436 GLY A CA 1
ATOM 3341 C C . GLY A 1 436 ? 38.305 32.987 -38.267 1.00 59.75 436 GLY A C 1
ATOM 3342 O O . GLY A 1 436 ? 39.200 33.819 -38.381 1.00 59.75 436 GLY A O 1
ATOM 3343 N N . SER A 1 437 ? 38.504 31.829 -37.620 1.00 60.47 437 SER A N 1
ATOM 3344 C CA . SER A 1 437 ? 39.811 31.393 -37.099 1.00 60.47 437 SER A CA 1
ATOM 3345 C C . SER A 1 437 ? 40.428 30.303 -37.992 1.00 60.47 437 SER A C 1
ATOM 3347 O O . SER A 1 437 ? 39.829 29.235 -38.129 1.00 60.47 437 SER A O 1
ATOM 3349 N N . PRO A 1 438 ? 41.625 30.510 -38.574 1.00 61.06 438 PRO A N 1
ATOM 3350 C CA . PRO A 1 438 ? 42.243 29.559 -39.506 1.00 61.06 438 PRO A CA 1
ATOM 3351 C C . PRO A 1 438 ? 42.699 28.238 -38.855 1.00 61.06 438 PRO A C 1
ATOM 3353 O O . PRO A 1 438 ? 43.012 27.288 -39.566 1.00 61.06 438 PRO A O 1
ATOM 3356 N N . SER A 1 439 ? 42.730 28.152 -37.520 1.00 69.19 439 SER A N 1
ATOM 3357 C CA . SER A 1 439 ? 43.191 26.975 -36.763 1.00 69.19 439 SER A CA 1
ATOM 3358 C C . SER A 1 439 ? 42.065 26.112 -36.178 1.00 69.19 439 SER A C 1
ATOM 3360 O O . SER A 1 439 ? 42.339 25.114 -35.508 1.00 69.19 439 SER A O 1
ATOM 3362 N N . SER A 1 440 ? 40.798 26.471 -36.415 1.00 78.94 440 SER A N 1
ATOM 3363 C CA . SER A 1 440 ? 39.641 25.737 -35.899 1.00 78.94 440 SER A CA 1
ATOM 3364 C C . SER A 1 440 ? 38.677 25.362 -37.019 1.00 78.94 440 SER A C 1
ATOM 3366 O O . SER A 1 440 ? 38.179 26.218 -37.746 1.00 78.94 440 SER A O 1
ATOM 3368 N N . ARG A 1 441 ? 38.404 24.062 -37.144 1.00 87.50 441 ARG A N 1
ATOM 3369 C CA . ARG A 1 441 ? 37.450 23.500 -38.107 1.00 87.50 441 ARG A CA 1
ATOM 3370 C C . ARG A 1 441 ? 36.186 23.078 -37.373 1.00 87.50 441 ARG A C 1
ATOM 3372 O O . ARG A 1 441 ? 36.265 22.606 -36.240 1.00 87.50 441 ARG A O 1
ATOM 3379 N N . ARG A 1 442 ? 35.025 23.222 -38.005 1.00 89.56 442 ARG A N 1
ATOM 3380 C CA . ARG A 1 442 ? 33.759 22.732 -37.456 1.00 89.56 442 ARG A CA 1
ATOM 3381 C C . ARG A 1 442 ? 33.152 21.670 -38.344 1.00 89.56 442 ARG A C 1
ATOM 3383 O O . ARG A 1 442 ? 33.222 21.774 -39.567 1.00 89.56 442 ARG A O 1
ATOM 3390 N N . TYR A 1 443 ? 32.509 20.703 -37.710 1.00 90.38 443 TYR A N 1
ATOM 3391 C CA . TYR A 1 443 ? 31.800 19.638 -38.395 1.00 90.38 443 TYR A CA 1
ATOM 3392 C C . TYR A 1 443 ? 30.428 19.435 -37.769 1.00 90.38 443 TYR A C 1
ATOM 3394 O O . TYR A 1 443 ? 30.276 19.511 -36.548 1.00 90.38 443 TYR A O 1
ATOM 3402 N N . ARG A 1 444 ? 29.449 19.148 -38.620 1.00 91.81 444 ARG A N 1
ATOM 3403 C CA . ARG A 1 444 ? 28.164 18.578 -38.242 1.00 91.81 444 ARG A CA 1
ATOM 3404 C C . ARG A 1 444 ? 28.270 17.070 -38.390 1.00 91.81 444 ARG A C 1
ATOM 3406 O O . ARG A 1 444 ? 28.514 16.564 -39.482 1.00 91.81 444 ARG A O 1
ATOM 3413 N N . SER A 1 445 ? 28.080 16.364 -37.293 1.00 90.44 445 SER A N 1
ATOM 3414 C CA . SER A 1 445 ? 28.161 14.915 -37.225 1.00 90.44 445 SER A CA 1
ATOM 3415 C C . SER A 1 445 ? 26.782 14.332 -36.949 1.00 90.44 445 SER A C 1
ATOM 3417 O O . SER A 1 445 ? 26.029 14.846 -36.121 1.00 90.44 445 SER A O 1
ATOM 3419 N N . THR A 1 446 ? 26.465 13.237 -37.633 1.00 88.00 446 THR A N 1
ATOM 3420 C CA . THR A 1 446 ? 25.245 12.454 -37.426 1.00 88.00 446 THR A CA 1
ATOM 3421 C C . THR A 1 446 ? 25.633 11.053 -36.980 1.00 88.00 446 THR A C 1
ATOM 3423 O O . THR A 1 446 ? 26.395 10.354 -37.649 1.00 88.00 446 THR A O 1
ATOM 3426 N N . GLN A 1 447 ? 25.129 10.638 -35.824 1.00 82.44 447 GLN A N 1
ATOM 3427 C CA . GLN A 1 447 ? 25.470 9.370 -35.191 1.00 82.44 447 GLN A CA 1
ATOM 3428 C C . GLN A 1 447 ? 24.205 8.574 -34.899 1.00 82.44 447 GLN A C 1
ATOM 3430 O O . GLN A 1 447 ? 23.235 9.101 -34.365 1.00 82.44 447 GLN A O 1
ATOM 3435 N N . ARG A 1 448 ? 24.212 7.280 -35.201 1.00 75.25 448 ARG A N 1
ATOM 3436 C CA . ARG A 1 448 ? 23.129 6.367 -34.848 1.00 75.25 448 ARG A CA 1
ATOM 3437 C C . ARG A 1 448 ? 23.198 6.026 -33.357 1.00 75.25 448 ARG A C 1
ATOM 3439 O O . ARG A 1 448 ? 24.219 5.538 -32.877 1.00 75.25 448 ARG A O 1
ATOM 3446 N N . VAL A 1 449 ? 22.103 6.244 -32.628 1.00 67.62 449 VAL A N 1
ATOM 3447 C CA . VAL A 1 449 ? 22.005 6.012 -31.169 1.00 67.62 449 VAL A CA 1
ATOM 3448 C C . VAL A 1 449 ? 20.977 4.909 -30.869 1.00 67.62 449 VAL A C 1
ATOM 3450 O O . VAL A 1 449 ? 20.107 5.052 -30.014 1.00 67.62 449 VAL A O 1
ATOM 3453 N N . GLY A 1 450 ? 21.075 3.797 -31.602 1.00 62.25 450 GLY A N 1
ATOM 3454 C CA . GLY A 1 450 ? 20.136 2.668 -31.552 1.00 62.25 450 GLY A CA 1
ATOM 3455 C C . GLY A 1 450 ? 19.365 2.477 -32.860 1.00 62.25 450 GLY A C 1
ATOM 3456 O O . GLY A 1 450 ? 19.713 3.064 -33.887 1.00 62.25 450 GLY A O 1
ATOM 3457 N N . ASP A 1 451 ? 18.324 1.646 -32.834 1.00 52.41 451 ASP A N 1
ATOM 3458 C CA . ASP A 1 451 ? 17.443 1.467 -33.988 1.00 52.41 451 ASP A CA 1
ATOM 3459 C C . ASP A 1 451 ? 16.538 2.707 -34.105 1.00 52.41 451 ASP A C 1
ATOM 3461 O O . ASP A 1 451 ? 15.886 3.094 -33.147 1.00 52.41 451 ASP A O 1
ATOM 3465 N N . GLY A 1 452 ? 16.543 3.402 -35.247 1.00 58.56 452 GLY A N 1
ATOM 3466 C CA . GLY A 1 452 ? 15.582 4.483 -35.521 1.00 58.56 452 GLY A CA 1
ATOM 3467 C C . GLY A 1 452 ? 15.865 5.879 -34.936 1.00 58.56 452 GLY A C 1
ATOM 3468 O O . GLY A 1 452 ? 15.050 6.775 -35.160 1.00 58.56 452 GLY A O 1
ATOM 3469 N N . LEU A 1 453 ? 16.994 6.110 -34.247 1.00 66.94 453 LEU A N 1
ATOM 3470 C CA . LEU A 1 453 ? 17.407 7.447 -33.781 1.00 66.94 453 LEU A CA 1
ATOM 3471 C C . LEU A 1 453 ? 18.763 7.859 -34.360 1.00 66.94 453 LEU A C 1
ATOM 3473 O O . LEU A 1 453 ? 19.755 7.131 -34.239 1.00 66.94 453 LEU A O 1
ATOM 3477 N N . VAL A 1 454 ? 18.816 9.067 -34.914 1.00 78.00 454 VAL A N 1
ATOM 3478 C CA . VAL A 1 454 ? 20.055 9.717 -35.340 1.00 78.00 454 VAL A CA 1
ATOM 3479 C C . VAL A 1 454 ? 20.253 10.983 -34.512 1.00 78.00 454 VAL A C 1
ATOM 3481 O O . VAL A 1 454 ? 19.425 11.890 -34.501 1.00 78.00 454 VAL A O 1
ATOM 3484 N N . LEU A 1 455 ? 21.355 11.024 -33.775 1.00 81.94 455 LEU A N 1
ATOM 3485 C CA . LEU A 1 455 ? 21.801 12.186 -33.029 1.00 81.94 455 LEU A CA 1
ATOM 3486 C C . LEU A 1 455 ? 22.608 13.090 -33.952 1.00 81.94 455 LEU A C 1
ATOM 3488 O O . LEU A 1 455 ? 23.623 12.666 -34.501 1.00 81.94 455 LEU A O 1
ATOM 3492 N N . GLU A 1 456 ? 22.183 14.339 -34.067 1.00 88.44 456 GLU A N 1
ATOM 3493 C CA . GLU A 1 456 ? 22.931 15.384 -34.754 1.00 88.44 456 GLU A CA 1
ATOM 3494 C C . GLU A 1 456 ? 23.657 16.265 -33.732 1.00 88.44 456 GLU A C 1
ATOM 3496 O O . GLU A 1 456 ? 23.055 16.766 -32.773 1.00 88.44 456 GLU A O 1
ATOM 3501 N N . TYR A 1 457 ? 24.960 16.458 -33.925 1.00 88.31 457 TYR A N 1
ATOM 3502 C CA . TYR A 1 457 ? 25.773 17.316 -33.072 1.00 88.31 457 TYR A CA 1
ATOM 3503 C C . TYR A 1 457 ? 26.843 18.067 -33.853 1.00 88.31 457 TYR A C 1
ATOM 3505 O O . TYR A 1 457 ? 27.307 17.631 -34.904 1.00 88.31 457 TYR A O 1
ATOM 3513 N N . GLU A 1 458 ? 27.264 19.200 -33.301 1.00 91.12 458 GLU A N 1
ATOM 3514 C CA . GLU A 1 458 ? 28.357 19.994 -33.844 1.00 91.12 458 GLU A CA 1
ATOM 3515 C C . GLU A 1 458 ? 29.626 19.765 -33.023 1.00 91.12 458 GLU A C 1
ATOM 3517 O O . GLU A 1 458 ? 29.598 19.757 -31.789 1.00 91.12 458 GLU A O 1
ATOM 3522 N N . SER A 1 459 ? 30.750 19.588 -33.710 1.00 89.38 459 SER A N 1
ATOM 3523 C CA . SER A 1 459 ? 32.068 19.468 -33.094 1.00 89.38 459 SER A CA 1
ATOM 3524 C C . SER A 1 459 ? 33.008 20.550 -33.613 1.00 89.38 459 SER A C 1
ATOM 3526 O O . SER A 1 459 ? 33.013 20.896 -34.796 1.00 89.38 459 SER A O 1
ATOM 3528 N N . ARG A 1 460 ? 33.813 21.098 -32.704 1.00 90.19 460 ARG A N 1
ATOM 3529 C CA . ARG A 1 460 ? 34.909 22.014 -32.999 1.00 90.19 460 ARG A CA 1
ATOM 3530 C C . ARG A 1 460 ? 36.217 21.251 -32.875 1.00 90.19 460 ARG A C 1
ATOM 3532 O O . ARG A 1 460 ? 36.551 20.772 -31.797 1.00 90.19 460 ARG A O 1
ATOM 3539 N N . VAL A 1 461 ? 36.960 21.179 -33.969 1.00 89.94 461 VAL A N 1
ATOM 3540 C CA . VAL A 1 461 ? 38.243 20.488 -34.052 1.00 89.94 461 VAL A CA 1
ATOM 3541 C C . VAL A 1 461 ? 39.375 21.499 -34.105 1.00 89.94 461 VAL A C 1
ATOM 3543 O O . VAL A 1 461 ? 39.350 22.449 -34.892 1.00 89.94 461 VAL A O 1
ATOM 3546 N N . THR A 1 462 ? 40.374 21.280 -33.265 1.00 89.50 462 THR A N 1
ATOM 3547 C CA . THR A 1 462 ? 41.611 22.054 -33.212 1.00 89.50 462 THR A CA 1
ATOM 3548 C C . THR A 1 462 ? 42.798 21.109 -33.291 1.00 89.50 462 THR A C 1
ATOM 3550 O O . THR A 1 462 ? 42.787 20.014 -32.729 1.00 89.50 462 THR A O 1
ATOM 3553 N N . GLU A 1 463 ? 43.827 21.536 -34.010 1.00 87.12 463 GLU A N 1
ATOM 3554 C CA . GLU A 1 463 ? 45.070 20.791 -34.173 1.00 87.12 463 GLU A CA 1
ATOM 3555 C C . GLU A 1 463 ? 46.205 21.624 -33.585 1.00 87.12 463 GLU A C 1
ATOM 3557 O O . GLU A 1 463 ? 46.349 22.810 -33.883 1.00 87.12 463 GLU A O 1
ATOM 3562 N N . THR A 1 464 ? 46.959 21.027 -32.669 1.00 82.81 464 THR A N 1
ATOM 3563 C CA . THR A 1 464 ? 48.005 21.696 -31.889 1.00 82.81 464 THR A CA 1
ATOM 3564 C C . THR A 1 464 ? 49.214 20.780 -31.740 1.00 82.81 464 THR A C 1
ATOM 3566 O O . THR A 1 464 ? 49.089 19.572 -31.880 1.00 82.81 464 THR A O 1
ATOM 3569 N N . GLY A 1 465 ? 50.382 21.337 -31.415 1.00 70.50 465 GLY A N 1
ATOM 3570 C CA . GLY A 1 465 ? 51.601 20.552 -31.188 1.00 70.50 465 GLY A CA 1
ATOM 3571 C C . GLY A 1 465 ? 52.368 20.265 -32.481 1.00 70.50 465 GLY A C 1
ATOM 3572 O O . GLY A 1 465 ? 51.879 19.579 -33.365 1.00 70.50 465 GLY A O 1
ATOM 3573 N N . GLY A 1 466 ? 53.582 20.815 -32.593 1.00 74.00 466 GLY A N 1
ATOM 3574 C CA . GLY A 1 466 ? 54.426 20.700 -33.790 1.00 74.00 466 GLY A CA 1
ATOM 3575 C C . GLY A 1 466 ? 54.916 19.271 -34.058 1.00 74.00 466 GLY A C 1
ATOM 3576 O O . GLY A 1 466 ? 54.375 18.579 -34.908 1.00 74.00 466 GLY A O 1
ATOM 3577 N N . GLN A 1 467 ? 55.953 18.814 -33.341 1.00 69.94 467 GLN A N 1
ATOM 3578 C CA . GLN A 1 467 ? 56.536 17.472 -33.547 1.00 69.94 467 GLN A CA 1
ATOM 3579 C C . GLN A 1 467 ? 55.687 16.319 -32.979 1.00 69.94 467 GLN A C 1
ATOM 3581 O O . GLN A 1 467 ? 55.839 15.177 -33.406 1.00 69.94 467 GLN A O 1
ATOM 3586 N N . GLN A 1 468 ? 54.800 16.608 -32.025 1.00 80.56 468 GLN A N 1
ATOM 3587 C CA . GLN A 1 468 ? 53.803 15.673 -31.499 1.00 80.56 468 GLN A CA 1
ATOM 3588 C C . GLN A 1 468 ? 52.422 16.280 -31.740 1.00 80.56 468 GLN A C 1
ATOM 3590 O O . GLN A 1 468 ? 51.962 17.067 -30.905 1.00 80.56 468 GLN A O 1
ATOM 3595 N N . PRO A 1 469 ? 51.786 15.973 -32.881 1.00 87.00 469 PRO A N 1
ATOM 3596 C CA . PRO A 1 469 ? 50.478 16.515 -33.178 1.00 87.00 469 PRO A CA 1
ATOM 3597 C C . PRO A 1 469 ? 49.454 15.984 -32.178 1.00 87.00 469 PRO A C 1
ATOM 3599 O O . PRO A 1 469 ? 49.465 14.820 -31.762 1.00 87.00 469 PRO A O 1
ATOM 3602 N N . VAL A 1 470 ? 48.575 16.885 -31.768 1.00 90.19 470 VAL A N 1
ATOM 3603 C CA . VAL A 1 470 ? 47.443 16.644 -30.888 1.00 90.19 470 VAL A CA 1
ATOM 3604 C C . VAL A 1 470 ? 46.217 17.216 -31.571 1.00 90.19 470 VAL A C 1
ATOM 3606 O O . VAL A 1 470 ? 46.116 18.425 -31.787 1.00 90.19 470 VAL A O 1
ATOM 3609 N N . ILE A 1 471 ? 45.279 16.334 -31.891 1.00 90.81 471 ILE A N 1
ATOM 3610 C CA . ILE A 1 471 ? 43.975 16.712 -32.423 1.00 90.81 471 ILE A CA 1
ATOM 3611 C C . ILE A 1 471 ? 42.992 16.662 -31.260 1.00 90.81 471 ILE A C 1
ATOM 3613 O O . ILE A 1 471 ? 42.907 15.649 -30.566 1.00 90.81 471 ILE A O 1
ATOM 3617 N N . SER A 1 472 ? 42.249 17.740 -31.034 1.00 90.69 472 SER A N 1
ATOM 3618 C CA . SER A 1 472 ? 41.155 17.763 -30.063 1.00 90.69 472 SER A CA 1
ATOM 3619 C C . SER A 1 472 ? 39.836 18.104 -30.732 1.00 90.69 472 SER A C 1
ATOM 3621 O O . SER A 1 472 ? 39.774 19.035 -31.530 1.00 90.69 472 SER A O 1
ATOM 3623 N N . ALA A 1 473 ? 38.788 17.363 -30.380 1.00 89.94 473 ALA A N 1
ATOM 3624 C CA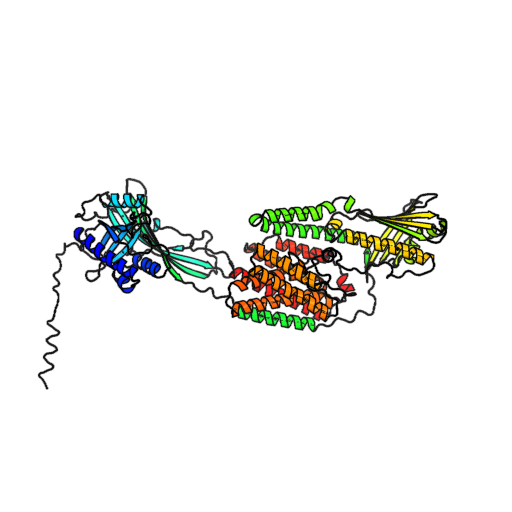 . ALA A 1 473 ? 37.412 17.627 -30.772 1.00 89.94 473 ALA A CA 1
ATOM 3625 C C . ALA A 1 473 ? 36.579 17.961 -29.527 1.00 89.94 473 ALA A C 1
ATOM 3627 O O . ALA A 1 473 ? 36.439 17.133 -28.623 1.00 89.94 473 ALA A O 1
ATOM 3628 N N . ASP A 1 474 ? 36.034 19.174 -29.500 1.00 89.81 474 ASP A N 1
ATOM 3629 C CA . ASP A 1 474 ? 35.131 19.677 -28.467 1.00 89.81 474 ASP A CA 1
ATOM 3630 C C . ASP A 1 474 ? 33.691 19.689 -28.996 1.00 89.81 474 ASP A C 1
ATOM 3632 O O . ASP A 1 474 ? 33.430 20.208 -30.084 1.00 89.81 474 ASP A O 1
ATOM 3636 N N . LEU A 1 475 ? 32.738 19.154 -28.231 1.00 87.19 475 LEU A N 1
ATOM 3637 C CA . LEU A 1 475 ? 31.317 19.243 -28.587 1.00 87.19 475 LEU A CA 1
ATOM 3638 C C . LEU A 1 475 ? 30.782 20.663 -28.357 1.00 87.19 475 LEU A C 1
ATOM 3640 O O . LEU A 1 475 ? 30.949 21.245 -27.284 1.00 87.19 475 LEU A O 1
ATOM 3644 N N . VAL A 1 476 ? 30.103 21.217 -29.361 1.00 83.50 476 VAL A N 1
ATOM 3645 C CA . VAL A 1 476 ? 29.516 22.563 -29.320 1.00 83.50 476 VAL A CA 1
ATOM 3646 C C . VAL A 1 476 ? 28.081 22.493 -28.791 1.00 83.50 476 VAL A C 1
ATOM 3648 O O . VAL A 1 476 ? 27.325 21.577 -29.104 1.00 83.50 476 VAL A O 1
ATOM 3651 N N . GLY A 1 477 ? 27.694 23.469 -27.964 1.00 74.56 477 GLY A N 1
ATOM 3652 C CA . GLY A 1 477 ? 26.331 23.575 -27.426 1.00 74.56 477 GLY A CA 1
ATOM 3653 C C . GLY A 1 477 ? 26.036 22.673 -26.224 1.00 74.56 477 GLY A C 1
ATOM 3654 O O . GLY A 1 477 ? 24.892 22.625 -25.772 1.00 74.56 477 GLY A O 1
ATOM 3655 N N . LYS A 1 478 ? 27.055 21.990 -25.689 1.00 77.44 478 LYS A N 1
ATOM 3656 C CA . LYS A 1 478 ? 26.947 21.146 -24.499 1.00 77.44 478 LYS A CA 1
ATOM 3657 C C . LYS A 1 478 ? 26.981 21.982 -23.213 1.00 77.44 478 LYS A C 1
ATOM 3659 O O . LYS A 1 478 ? 27.789 22.902 -23.103 1.00 77.44 478 LYS A O 1
ATOM 3664 N N . TRP A 1 479 ? 26.140 21.668 -22.225 1.00 76.75 479 TRP A N 1
ATOM 3665 C CA . TRP A 1 479 ? 26.123 22.388 -20.932 1.00 76.75 479 TRP A CA 1
ATOM 3666 C C . TRP A 1 479 ? 27.346 22.096 -20.060 1.00 76.75 479 TRP A C 1
ATOM 3668 O O . TRP A 1 479 ? 27.715 22.908 -19.213 1.00 76.75 479 TRP A O 1
ATOM 3678 N N . PHE A 1 480 ? 27.963 20.931 -20.256 1.00 82.38 480 PHE A N 1
ATOM 3679 C CA . PHE A 1 480 ? 29.153 20.496 -19.533 1.00 82.38 480 PHE A CA 1
ATOM 3680 C C . PHE A 1 480 ? 30.241 20.088 -20.530 1.00 82.38 480 PHE A C 1
ATOM 3682 O O . PHE A 1 480 ? 29.903 19.514 -21.569 1.00 82.38 480 PHE A O 1
ATOM 3689 N N . PRO A 1 481 ? 31.528 20.346 -20.236 1.00 82.94 481 PRO A N 1
ATOM 3690 C CA . PRO A 1 481 ? 32.624 20.055 -21.153 1.00 82.94 481 PRO A CA 1
ATOM 3691 C C . PRO A 1 481 ? 32.672 18.587 -21.589 1.00 82.94 481 PRO A C 1
ATOM 3693 O O . PRO A 1 481 ? 32.551 17.669 -20.771 1.00 82.94 481 PRO A O 1
ATOM 3696 N N . ASP A 1 482 ? 32.901 18.365 -22.882 1.00 85.31 482 ASP A N 1
ATOM 3697 C CA . ASP A 1 482 ? 33.167 17.046 -23.446 1.00 85.31 482 ASP A CA 1
ATOM 3698 C C . ASP A 1 482 ? 34.185 17.156 -24.574 1.00 85.31 482 ASP A C 1
ATOM 3700 O O . ASP A 1 482 ? 33.944 17.834 -25.576 1.00 85.31 482 ASP A O 1
ATOM 3704 N N . ARG A 1 483 ? 35.335 16.522 -24.353 1.00 90.56 483 ARG A N 1
ATOM 3705 C CA . ARG A 1 483 ? 36.519 16.624 -25.197 1.00 90.56 483 ARG A CA 1
ATOM 3706 C C . ARG A 1 483 ? 37.062 15.239 -25.503 1.00 90.56 483 ARG A C 1
ATOM 3708 O O . ARG A 1 483 ? 37.355 14.460 -24.590 1.00 90.56 483 ARG A O 1
ATOM 3715 N N . ALA A 1 484 ? 37.276 14.974 -26.784 1.00 90.44 484 ALA A N 1
ATOM 3716 C CA . ALA A 1 484 ? 38.114 13.883 -27.255 1.00 90.44 484 ALA A CA 1
ATOM 3717 C C . ALA A 1 484 ? 39.466 14.444 -27.706 1.00 90.44 484 ALA A C 1
ATOM 3719 O O . ALA A 1 484 ? 39.525 15.468 -28.379 1.00 90.44 484 ALA A O 1
ATOM 3720 N N . GLU A 1 485 ? 40.551 13.789 -27.313 1.00 93.75 485 GLU A N 1
ATOM 3721 C CA . GLU A 1 485 ? 41.912 14.206 -27.628 1.00 93.75 485 GLU A CA 1
ATOM 3722 C C . GLU A 1 485 ? 42.706 13.011 -28.149 1.00 93.75 485 GLU A C 1
ATOM 3724 O O . GLU A 1 485 ? 42.879 12.015 -27.441 1.00 93.75 485 GLU A O 1
ATOM 3729 N N . TRP A 1 486 ? 43.197 13.118 -29.379 1.00 93.81 486 TRP A N 1
ATOM 3730 C CA . TRP A 1 486 ? 44.091 12.154 -30.003 1.00 93.81 486 TRP A CA 1
ATOM 3731 C C . TRP A 1 486 ? 45.513 12.698 -29.972 1.00 93.81 486 TRP A C 1
ATOM 3733 O O . TRP A 1 486 ? 45.791 13.769 -30.509 1.00 93.81 486 TRP A O 1
ATOM 3743 N N . ARG A 1 487 ? 46.420 11.947 -29.350 1.00 94.44 487 ARG A N 1
ATOM 3744 C CA . ARG A 1 487 ? 47.861 12.221 -29.351 1.00 94.44 487 ARG A CA 1
ATOM 3745 C C . ARG A 1 487 ? 48.572 11.191 -30.206 1.00 94.44 487 ARG A C 1
ATOM 3747 O O . ARG A 1 487 ? 48.340 9.992 -30.029 1.00 94.44 487 ARG A O 1
ATOM 3754 N N . PHE A 1 488 ? 49.462 11.656 -31.071 1.00 94.00 488 PHE A N 1
ATOM 3755 C CA . PHE A 1 488 ? 50.188 10.801 -32.001 1.00 94.00 488 PHE A CA 1
ATOM 3756 C C . PHE A 1 488 ? 51.680 10.846 -31.697 1.00 94.00 488 PHE A C 1
ATOM 3758 O O . PHE A 1 488 ? 52.291 11.912 -31.688 1.00 94.00 488 PHE A O 1
ATOM 3765 N N . ASN A 1 489 ? 52.267 9.674 -31.466 1.00 92.81 489 ASN A N 1
ATOM 3766 C CA . ASN A 1 489 ? 53.700 9.525 -31.247 1.00 92.81 489 ASN A CA 1
ATOM 3767 C C . ASN A 1 489 ? 54.273 8.568 -32.292 1.00 92.81 489 ASN A C 1
ATOM 3769 O O . ASN A 1 489 ? 53.805 7.435 -32.411 1.00 92.81 489 ASN A O 1
ATOM 3773 N N . ALA A 1 490 ? 55.293 9.003 -33.030 1.00 91.06 490 ALA A N 1
ATOM 3774 C CA . ALA A 1 490 ? 56.034 8.116 -33.922 1.00 91.06 490 ALA A CA 1
ATOM 3775 C C . ALA A 1 490 ? 56.853 7.103 -33.104 1.00 91.06 490 ALA A C 1
ATOM 3777 O O . ALA A 1 490 ? 57.538 7.473 -32.150 1.00 91.06 490 ALA A O 1
ATOM 3778 N N . VAL A 1 491 ? 56.784 5.828 -33.481 1.00 92.25 491 VAL A N 1
ATOM 3779 C CA . VAL A 1 491 ? 57.560 4.721 -32.902 1.00 92.25 491 VAL A CA 1
ATOM 3780 C C . VAL A 1 491 ? 58.165 3.881 -34.030 1.00 92.25 491 VAL A C 1
ATOM 3782 O O . VAL A 1 491 ? 57.722 3.969 -35.171 1.00 92.25 491 VAL A O 1
ATOM 3785 N N . ALA A 1 492 ? 59.169 3.050 -33.738 1.00 89.25 492 ALA A N 1
ATOM 3786 C CA . ALA A 1 492 ? 59.867 2.269 -34.771 1.00 89.25 492 ALA A CA 1
ATOM 3787 C C . ALA A 1 492 ? 58.927 1.386 -35.622 1.00 89.25 492 ALA A C 1
ATOM 3789 O O . ALA A 1 492 ? 59.155 1.203 -36.812 1.00 89.25 492 ALA A O 1
ATOM 3790 N N . GLU A 1 493 ? 57.848 0.877 -35.022 1.00 87.50 493 GLU A N 1
ATOM 3791 C CA . GLU A 1 493 ? 56.878 -0.022 -35.664 1.00 87.50 493 GLU A CA 1
ATOM 3792 C C . GLU A 1 493 ? 55.679 0.701 -36.320 1.00 87.50 493 GLU A C 1
ATOM 3794 O O . GLU A 1 493 ? 54.779 0.047 -36.850 1.00 87.50 493 GLU A O 1
ATOM 3799 N N . GLY A 1 494 ? 55.624 2.040 -36.274 1.00 91.44 494 GLY A N 1
ATOM 3800 C CA . GLY A 1 494 ? 54.518 2.835 -36.820 1.00 91.44 494 GLY A CA 1
ATOM 3801 C C . GLY A 1 494 ? 54.161 4.048 -35.960 1.00 91.44 494 GLY A C 1
ATOM 3802 O O . GLY A 1 494 ? 55.022 4.821 -35.548 1.00 91.44 494 GLY A O 1
ATOM 3803 N N . THR A 1 495 ? 52.874 4.231 -35.673 1.00 93.62 495 THR A N 1
ATOM 3804 C CA . THR A 1 495 ? 52.364 5.370 -34.899 1.00 93.62 495 THR A CA 1
ATOM 3805 C C . THR A 1 495 ? 51.568 4.883 -33.700 1.00 93.62 495 THR A C 1
ATOM 3807 O O . THR A 1 495 ? 50.576 4.169 -33.841 1.00 93.62 495 THR A O 1
ATOM 3810 N N . LEU A 1 496 ? 51.977 5.292 -32.502 1.00 93.69 496 LEU A N 1
ATOM 3811 C CA . LEU A 1 496 ? 51.217 5.062 -31.283 1.00 93.69 496 LEU A CA 1
ATOM 3812 C C . LEU A 1 496 ? 50.161 6.163 -31.141 1.00 93.69 496 LEU A C 1
ATOM 3814 O O . LEU A 1 496 ? 50.494 7.326 -30.899 1.00 93.69 496 LEU A O 1
ATOM 3818 N N . VAL A 1 497 ? 48.891 5.784 -31.264 1.00 94.25 497 VAL A N 1
ATOM 3819 C CA . VAL A 1 497 ? 47.746 6.688 -31.122 1.00 94.25 497 VAL A CA 1
ATOM 3820 C C . VAL A 1 497 ? 47.181 6.541 -29.720 1.00 94.25 497 VAL A C 1
ATOM 3822 O O . VAL A 1 497 ? 46.807 5.444 -29.309 1.00 94.25 497 VAL A O 1
ATOM 3825 N N . THR A 1 498 ? 47.113 7.641 -28.975 1.00 94.06 498 THR A N 1
ATOM 3826 C CA . THR A 1 498 ? 46.476 7.689 -27.654 1.00 94.06 498 THR A CA 1
ATOM 3827 C C . THR A 1 498 ? 45.207 8.523 -27.736 1.00 94.06 498 THR A C 1
ATOM 3829 O O . THR A 1 498 ? 45.288 9.729 -27.950 1.00 94.06 498 THR A O 1
ATOM 3832 N N . LEU A 1 499 ? 44.048 7.896 -27.535 1.00 93.00 499 LEU A N 1
ATOM 3833 C CA . LEU A 1 499 ? 42.754 8.569 -27.450 1.00 93.00 499 LEU A CA 1
ATOM 3834 C C . LEU A 1 499 ? 42.385 8.769 -25.982 1.00 93.00 499 LEU A C 1
ATOM 3836 O O . LEU A 1 499 ? 42.200 7.809 -25.234 1.00 93.00 499 LEU A O 1
ATOM 3840 N N . THR A 1 500 ? 42.250 10.027 -25.577 1.00 93.25 500 THR A N 1
ATOM 3841 C CA . THR A 1 500 ? 41.745 10.416 -24.263 1.00 93.25 500 THR A CA 1
ATOM 3842 C C . THR A 1 500 ? 40.397 11.099 -24.415 1.00 93.25 500 THR A C 1
ATOM 3844 O O . THR A 1 500 ? 40.293 12.151 -25.033 1.00 93.25 500 THR A O 1
ATOM 3847 N N . ARG A 1 501 ? 39.359 10.517 -23.816 1.00 90.06 501 ARG A N 1
ATOM 3848 C CA . ARG A 1 501 ? 38.030 11.121 -23.709 1.00 90.06 501 ARG A CA 1
ATOM 3849 C C . ARG A 1 501 ? 37.826 11.648 -22.303 1.00 90.06 501 ARG A C 1
ATOM 3851 O O . ARG A 1 501 ? 38.023 10.917 -21.326 1.00 90.06 501 ARG A O 1
ATOM 3858 N N . ARG A 1 502 ? 37.440 12.913 -22.201 1.00 90.44 502 ARG A N 1
ATOM 3859 C CA . ARG A 1 502 ? 37.079 13.563 -20.948 1.00 90.44 502 ARG A CA 1
ATOM 3860 C C . ARG A 1 502 ? 35.700 14.182 -21.100 1.00 90.44 502 ARG A C 1
ATOM 3862 O O . ARG A 1 502 ? 35.551 15.178 -21.796 1.00 90.44 502 ARG A O 1
ATOM 3869 N N . SER A 1 503 ? 34.741 13.633 -20.371 1.00 85.94 503 SER A N 1
ATOM 3870 C CA . SER A 1 503 ? 33.369 14.131 -20.347 1.00 85.94 503 SER A CA 1
ATOM 3871 C C . SER A 1 503 ? 32.980 14.474 -18.915 1.00 85.94 503 SER A C 1
ATOM 3873 O O . SER A 1 503 ? 33.144 13.656 -18.006 1.00 85.94 503 SER A O 1
ATOM 3875 N N . GLU A 1 504 ? 32.450 15.669 -18.695 1.00 86.69 504 GLU A N 1
ATOM 3876 C CA . GLU A 1 504 ? 31.922 16.076 -17.395 1.00 86.69 504 GLU A CA 1
ATOM 3877 C C . GLU A 1 504 ? 30.414 15.821 -17.346 1.00 86.69 504 GLU A C 1
ATOM 3879 O O . GLU A 1 504 ? 29.643 16.301 -18.178 1.00 86.69 504 GLU A O 1
ATOM 3884 N N . LEU A 1 505 ? 29.974 15.015 -16.376 1.00 82.94 505 LEU A N 1
ATOM 3885 C CA . LEU A 1 505 ? 28.553 14.814 -16.124 1.00 82.94 505 LEU A CA 1
ATOM 3886 C C . LEU A 1 505 ? 28.001 16.002 -15.333 1.00 82.94 505 LEU A C 1
ATOM 3888 O O . LEU A 1 505 ? 28.523 16.357 -14.272 1.00 82.94 505 LEU A O 1
ATOM 3892 N N . GLY A 1 506 ? 26.884 16.556 -15.800 1.00 83.38 506 GLY A N 1
ATOM 3893 C CA . GLY A 1 506 ? 26.112 17.509 -15.011 1.00 83.38 506 GLY A CA 1
ATOM 3894 C C . GLY A 1 506 ? 25.646 16.913 -13.676 1.00 83.38 506 GLY A C 1
ATOM 3895 O O . GLY A 1 506 ? 25.393 15.706 -13.610 1.00 83.38 506 GLY A O 1
ATOM 3896 N N . PRO A 1 507 ? 25.484 17.729 -12.618 1.00 82.50 507 PRO A N 1
ATOM 3897 C CA . PRO A 1 507 ? 25.178 17.249 -11.270 1.00 82.50 507 PRO A CA 1
ATOM 3898 C C . PRO A 1 507 ? 23.876 16.443 -11.228 1.00 82.50 507 PRO A C 1
ATOM 3900 O O . PRO A 1 507 ? 23.874 15.328 -10.713 1.00 82.50 507 PRO A O 1
ATOM 3903 N N . MET A 1 508 ? 22.809 16.938 -11.871 1.00 80.69 508 MET A N 1
ATOM 3904 C CA . MET A 1 508 ? 21.527 16.227 -11.963 1.00 80.69 508 MET A CA 1
ATOM 3905 C C . MET A 1 508 ? 21.667 14.878 -12.671 1.00 80.69 508 MET A C 1
ATOM 3907 O O . MET A 1 508 ? 21.136 13.865 -12.218 1.00 80.69 508 MET A O 1
ATOM 3911 N N . ARG A 1 509 ? 22.441 14.830 -13.761 1.00 75.81 509 ARG A N 1
ATOM 3912 C CA . ARG A 1 509 ? 22.685 13.581 -14.485 1.00 75.81 509 ARG A CA 1
ATOM 3913 C C . ARG A 1 509 ? 23.464 12.601 -13.606 1.00 75.81 509 ARG A C 1
ATOM 3915 O O . ARG A 1 509 ? 23.038 11.460 -13.493 1.00 75.81 509 ARG A O 1
ATOM 3922 N N . ALA A 1 510 ? 24.520 13.046 -12.924 1.00 80.06 510 ALA A N 1
ATOM 3923 C CA . ALA A 1 510 ? 25.354 12.214 -12.055 1.00 80.06 510 ALA A CA 1
ATOM 3924 C C . ALA A 1 510 ? 24.575 11.559 -10.897 1.00 80.06 510 ALA A C 1
ATOM 3926 O O . ALA A 1 510 ? 24.755 10.366 -10.640 1.00 80.06 510 ALA A O 1
ATOM 3927 N N . ILE A 1 511 ? 23.679 12.297 -10.233 1.00 76.50 511 ILE A N 1
ATOM 3928 C CA . ILE A 1 511 ? 22.843 11.743 -9.152 1.00 76.50 511 ILE A CA 1
ATOM 3929 C C . ILE A 1 511 ? 21.737 10.820 -9.678 1.00 76.50 511 ILE A C 1
ATOM 3931 O O . ILE A 1 511 ? 21.377 9.865 -9.001 1.00 76.50 511 ILE A O 1
ATOM 3935 N N . SER A 1 512 ? 21.241 11.053 -10.899 1.00 66.81 512 SER A N 1
ATOM 3936 C CA . SER A 1 512 ? 20.152 10.263 -11.498 1.00 66.81 512 SER A CA 1
ATOM 3937 C C . SER A 1 512 ? 20.579 8.915 -12.096 1.00 66.81 512 SER A C 1
ATOM 3939 O O . SER A 1 512 ? 19.724 8.106 -12.464 1.00 66.81 512 SER A O 1
ATOM 3941 N N . LEU A 1 513 ? 21.886 8.682 -12.259 1.00 67.19 513 LEU A N 1
ATOM 3942 C CA . LEU A 1 513 ? 22.421 7.436 -12.810 1.00 67.19 513 LEU A CA 1
ATOM 3943 C C . LEU A 1 513 ? 22.343 6.303 -11.781 1.00 67.19 513 LEU A C 1
ATOM 3945 O O . LEU A 1 513 ? 22.600 6.520 -10.603 1.00 67.19 513 LEU A O 1
ATOM 3949 N N . ALA A 1 514 ? 22.076 5.073 -12.228 1.00 61.66 514 ALA A N 1
ATOM 3950 C CA . ALA A 1 514 ? 22.147 3.899 -11.351 1.00 61.66 514 ALA A CA 1
ATOM 3951 C C . ALA A 1 514 ? 23.585 3.700 -10.825 1.00 61.66 514 ALA A C 1
ATOM 3953 O O . ALA A 1 514 ? 23.827 3.727 -9.618 1.00 61.66 514 ALA A O 1
ATOM 3954 N N . SER A 1 515 ? 24.561 3.667 -11.743 1.00 72.12 515 SER A N 1
ATOM 3955 C CA . SER A 1 515 ? 25.983 3.511 -11.427 1.00 72.12 515 SER A CA 1
ATOM 3956 C C . SER A 1 515 ? 26.883 4.346 -12.338 1.00 72.12 515 SER A C 1
ATOM 3958 O O . SER A 1 515 ? 26.803 4.280 -13.571 1.00 72.12 515 SER A O 1
ATOM 3960 N N . LEU A 1 516 ? 27.778 5.114 -11.707 1.00 74.75 516 LEU A N 1
ATOM 3961 C CA . LEU A 1 516 ? 28.852 5.839 -12.390 1.00 74.75 516 LEU A CA 1
ATOM 3962 C C . LEU A 1 516 ? 29.900 4.875 -12.960 1.00 74.75 516 LEU A C 1
ATOM 3964 O O . LEU A 1 516 ? 30.433 5.125 -14.039 1.00 74.75 516 LEU A O 1
ATOM 3968 N N . ASP A 1 517 ? 30.162 3.752 -12.290 1.00 76.06 517 ASP A N 1
ATOM 3969 C CA . ASP A 1 517 ? 31.158 2.773 -12.733 1.00 76.06 517 ASP A CA 1
ATOM 3970 C C . ASP A 1 517 ? 30.716 2.022 -13.982 1.00 76.06 517 ASP A C 1
ATOM 3972 O O . ASP A 1 517 ? 31.514 1.847 -14.903 1.00 76.06 517 ASP A O 1
ATOM 3976 N N . LYS A 1 518 ? 29.427 1.674 -14.081 1.00 72.69 518 LYS A N 1
ATOM 3977 C CA . LYS A 1 518 ? 28.859 1.104 -15.310 1.00 72.69 518 LYS A CA 1
ATOM 3978 C C . LYS A 1 518 ? 29.037 2.066 -16.487 1.00 72.69 518 LYS A C 1
ATOM 3980 O O . LYS A 1 518 ? 29.470 1.655 -17.559 1.00 72.69 518 LYS A O 1
ATOM 3985 N N . HIS A 1 519 ? 28.792 3.361 -16.275 1.00 72.62 519 HIS A N 1
ATOM 3986 C CA . HIS A 1 519 ? 29.045 4.388 -17.292 1.00 72.62 519 HIS A CA 1
ATOM 3987 C C . HIS A 1 519 ? 30.532 4.506 -17.661 1.00 72.62 519 HIS A C 1
ATOM 3989 O O . HIS A 1 519 ? 30.863 4.612 -18.841 1.00 72.62 519 HIS A O 1
ATOM 3995 N N . ARG A 1 520 ? 31.449 4.431 -16.685 1.00 81.25 520 ARG A N 1
ATOM 3996 C CA . ARG A 1 520 ? 32.900 4.397 -16.949 1.00 81.25 520 ARG A CA 1
ATOM 3997 C C . ARG A 1 520 ? 33.294 3.180 -17.783 1.00 81.25 520 ARG A C 1
ATOM 3999 O O . ARG A 1 520 ? 34.099 3.316 -18.699 1.00 81.25 520 ARG A O 1
ATOM 4006 N N . GLN A 1 521 ? 32.739 2.007 -17.479 1.00 79.31 521 GLN A N 1
ATOM 4007 C CA . GLN A 1 521 ? 33.011 0.770 -18.210 1.00 79.31 521 GLN A CA 1
ATOM 4008 C C . GLN A 1 521 ? 32.523 0.854 -19.658 1.00 79.31 521 GLN A C 1
ATOM 4010 O O . GLN A 1 521 ? 33.278 0.521 -20.568 1.00 79.31 521 GLN A O 1
ATOM 4015 N N . VAL A 1 522 ? 31.303 1.352 -19.873 1.00 73.94 522 VAL A N 1
ATOM 4016 C CA . VAL A 1 522 ? 30.750 1.582 -21.214 1.00 73.94 522 VAL A CA 1
ATOM 4017 C C . VAL A 1 522 ? 31.635 2.555 -21.997 1.00 73.94 522 VAL A C 1
ATOM 4019 O O . VAL A 1 522 ? 32.056 2.234 -23.104 1.00 73.94 522 VAL A O 1
ATOM 4022 N N . ASN A 1 523 ? 32.030 3.685 -21.399 1.00 78.38 523 ASN A N 1
ATOM 4023 C CA . ASN A 1 523 ? 32.940 4.638 -22.043 1.00 78.38 523 ASN A CA 1
ATOM 4024 C C . ASN A 1 523 ? 34.296 4.016 -22.408 1.00 78.38 523 ASN A C 1
ATOM 4026 O O . ASN A 1 523 ? 34.838 4.320 -23.471 1.00 78.38 523 ASN A O 1
ATOM 4030 N N . ARG A 1 524 ? 34.851 3.139 -21.558 1.00 82.25 524 ARG A N 1
ATOM 4031 C CA . ARG A 1 524 ? 36.089 2.399 -21.858 1.00 82.25 524 ARG A CA 1
ATOM 4032 C C . ARG A 1 524 ? 35.924 1.478 -23.060 1.00 82.25 524 ARG A C 1
ATOM 4034 O O . ARG A 1 524 ? 36.774 1.504 -23.944 1.00 82.25 524 ARG A O 1
ATOM 4041 N N . ALA A 1 525 ? 34.838 0.708 -23.096 1.00 78.56 525 ALA A N 1
ATOM 4042 C CA . ALA A 1 525 ? 34.548 -0.204 -24.196 1.00 78.56 525 ALA A CA 1
ATOM 4043 C C . ALA A 1 525 ? 34.398 0.550 -25.525 1.00 78.56 525 ALA A C 1
ATOM 4045 O O . ALA A 1 525 ? 35.088 0.209 -26.479 1.00 78.56 525 ALA A O 1
ATOM 4046 N N . PHE A 1 526 ? 33.618 1.638 -25.550 1.00 77.81 526 PHE A N 1
ATOM 4047 C CA . PHE A 1 526 ? 33.491 2.502 -26.731 1.00 77.81 526 PHE A CA 1
ATOM 4048 C C . PHE A 1 526 ? 34.838 3.080 -27.178 1.00 77.81 526 PHE A C 1
ATOM 4050 O O . PHE A 1 526 ? 35.184 2.999 -28.348 1.00 77.81 526 PHE A O 1
ATOM 4057 N N . THR A 1 527 ? 35.637 3.613 -26.246 1.00 84.44 527 THR A N 1
ATOM 4058 C CA . THR A 1 527 ? 36.954 4.196 -26.574 1.00 84.44 527 THR A CA 1
ATOM 4059 C C . THR A 1 527 ? 37.895 3.160 -27.199 1.00 84.44 527 THR A C 1
ATOM 4061 O O . THR A 1 527 ? 38.622 3.473 -28.139 1.00 84.44 527 THR A O 1
ATOM 4064 N N . MET A 1 528 ? 37.889 1.927 -26.686 1.00 84.44 528 MET A N 1
ATOM 4065 C CA . MET A 1 528 ? 38.704 0.844 -27.237 1.00 84.44 528 MET A CA 1
ATOM 4066 C C . MET A 1 528 ? 38.161 0.344 -28.583 1.00 84.44 528 MET A C 1
ATOM 4068 O O . MET A 1 528 ? 38.944 0.095 -29.494 1.00 84.44 528 MET A O 1
ATOM 4072 N N . GLY A 1 529 ? 36.836 0.236 -28.721 1.00 83.00 529 GLY A N 1
ATOM 4073 C CA . GLY A 1 529 ? 36.169 -0.133 -29.970 1.00 83.00 529 GLY A CA 1
ATOM 4074 C C . GLY A 1 529 ? 36.505 0.830 -31.107 1.00 83.00 529 GLY A C 1
ATOM 4075 O O . GLY A 1 529 ? 36.886 0.384 -32.184 1.00 83.00 529 GLY A O 1
ATOM 4076 N N . ASP A 1 530 ? 36.482 2.135 -30.836 1.00 85.25 530 ASP A N 1
ATOM 4077 C CA . ASP A 1 530 ? 36.837 3.166 -31.815 1.00 85.25 530 ASP A CA 1
ATOM 4078 C C . ASP A 1 530 ? 38.312 3.055 -32.247 1.00 85.25 530 ASP A C 1
ATOM 4080 O O . ASP A 1 530 ? 38.622 3.103 -33.435 1.00 85.25 530 ASP A O 1
ATOM 4084 N N . LEU A 1 531 ? 39.244 2.826 -31.313 1.00 88.12 531 LEU A N 1
ATOM 4085 C CA . LEU A 1 531 ? 40.657 2.601 -31.656 1.00 88.12 531 LEU A CA 1
ATOM 4086 C C . LEU A 1 531 ? 40.880 1.316 -32.469 1.00 88.12 531 LEU A C 1
ATOM 4088 O O . LEU A 1 531 ? 41.693 1.308 -33.393 1.00 88.12 531 LEU A O 1
ATOM 4092 N N . ASN A 1 532 ? 40.157 0.239 -32.158 1.00 88.25 532 ASN A N 1
ATOM 4093 C CA . ASN A 1 532 ? 40.205 -0.996 -32.942 1.00 88.25 532 ASN A CA 1
ATOM 4094 C C . ASN A 1 532 ? 39.641 -0.781 -34.354 1.00 88.25 532 ASN A C 1
ATOM 4096 O O . ASN A 1 532 ? 40.218 -1.267 -35.328 1.00 88.25 532 ASN A O 1
ATOM 4100 N N . GLY A 1 533 ? 38.549 -0.023 -34.472 1.00 86.31 533 GLY A N 1
ATOM 4101 C CA . GLY A 1 533 ? 37.969 0.375 -35.750 1.00 86.31 533 GLY A CA 1
ATOM 4102 C C . GLY A 1 533 ? 38.933 1.208 -36.594 1.00 86.31 533 GLY A C 1
ATOM 4103 O O . GLY A 1 533 ? 39.045 0.972 -37.795 1.00 86.31 533 GLY A O 1
ATOM 4104 N N . LEU A 1 534 ? 39.706 2.105 -35.966 1.00 89.81 534 LEU A N 1
ATOM 4105 C CA . LEU A 1 534 ? 40.763 2.879 -36.629 1.00 89.81 534 LEU A CA 1
ATOM 4106 C C . LEU A 1 534 ? 41.843 1.974 -37.231 1.00 89.81 534 LEU A C 1
ATOM 4108 O O . LEU A 1 534 ? 42.213 2.151 -38.391 1.00 89.81 534 LEU A O 1
ATOM 4112 N N . VAL A 1 535 ? 42.332 0.992 -36.466 1.00 89.50 535 VAL A N 1
ATOM 4113 C CA . VAL A 1 535 ? 43.340 0.038 -36.959 1.00 89.50 535 VAL A CA 1
ATOM 4114 C C . VAL A 1 535 ? 42.810 -0.746 -38.158 1.00 89.50 535 VAL A C 1
ATOM 4116 O O . VAL A 1 535 ? 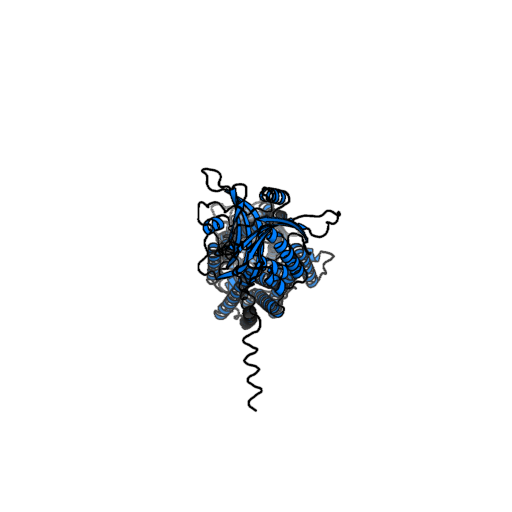43.518 -0.834 -39.158 1.00 89.50 535 VAL A O 1
ATOM 4119 N N . LYS A 1 536 ? 41.571 -1.255 -38.083 1.00 87.69 536 LYS A N 1
ATOM 4120 C CA . LYS A 1 536 ? 40.926 -1.991 -39.185 1.00 87.69 536 LYS A CA 1
ATOM 4121 C C . LYS A 1 536 ? 40.768 -1.126 -40.438 1.00 87.69 536 LYS A C 1
ATOM 4123 O O . LYS A 1 536 ? 41.212 -1.507 -41.516 1.00 87.69 536 LYS A O 1
ATOM 4128 N N . ALA A 1 537 ? 40.230 0.083 -40.294 1.00 87.56 537 ALA A N 1
ATOM 4129 C CA . ALA A 1 537 ? 40.040 0.982 -41.430 1.00 87.56 537 ALA A CA 1
ATOM 4130 C C . ALA A 1 537 ? 41.368 1.332 -42.124 1.00 87.56 537 ALA A C 1
ATOM 4132 O O . ALA A 1 537 ? 41.431 1.422 -43.348 1.00 87.56 537 ALA A O 1
ATOM 4133 N N . MET A 1 538 ? 42.451 1.484 -41.354 1.00 88.25 538 MET A N 1
ATOM 4134 C CA . MET A 1 538 ? 43.786 1.771 -41.887 1.00 88.25 538 MET A CA 1
ATOM 4135 C C . MET A 1 538 ? 44.543 0.530 -42.405 1.00 88.25 538 MET A C 1
ATOM 4137 O O . MET A 1 538 ? 45.527 0.676 -43.146 1.00 88.25 538 MET A O 1
ATOM 4141 N N . SER A 1 539 ? 44.100 -0.686 -42.062 1.00 86.12 539 SER A N 1
ATOM 4142 C CA . SER A 1 539 ? 44.537 -1.933 -42.711 1.00 86.12 539 SER A CA 1
ATOM 4143 C C . SER A 1 539 ? 43.754 -2.254 -43.988 1.00 86.12 539 SER A C 1
ATOM 4145 O O . SER A 1 539 ? 44.187 -3.122 -44.741 1.00 86.12 539 SER A O 1
ATOM 4147 N N . GLY A 1 540 ? 42.680 -1.512 -44.282 1.00 80.50 540 GLY A N 1
ATOM 4148 C CA . GLY A 1 540 ? 41.805 -1.729 -45.440 1.00 80.50 540 GLY A CA 1
ATOM 4149 C C . GLY A 1 540 ? 40.584 -2.605 -45.144 1.00 80.50 540 GLY A C 1
ATOM 4150 O O . GLY A 1 540 ? 39.807 -2.884 -46.055 1.00 80.50 540 GLY A O 1
ATOM 4151 N N . ASP A 1 541 ? 40.385 -2.996 -43.884 1.00 80.50 541 ASP A N 1
ATOM 4152 C CA . ASP A 1 541 ? 39.232 -3.770 -43.434 1.00 80.50 541 ASP A CA 1
ATOM 4153 C C . ASP A 1 541 ? 38.086 -2.846 -42.998 1.00 80.50 541 ASP A C 1
ATOM 4155 O O . ASP A 1 541 ? 38.298 -1.784 -42.411 1.00 80.50 541 ASP A O 1
ATOM 4159 N N . SER A 1 542 ? 36.842 -3.268 -43.232 1.00 74.19 542 SER A N 1
ATOM 4160 C CA . SER A 1 542 ? 35.666 -2.539 -42.740 1.00 74.19 542 SER A CA 1
ATOM 4161 C C . SER A 1 542 ? 35.318 -2.974 -41.307 1.00 74.19 542 SER A C 1
ATOM 4163 O O . SER A 1 542 ? 35.145 -4.172 -41.066 1.00 74.19 542 SER A O 1
ATOM 4165 N N . PRO A 1 543 ? 35.200 -2.050 -40.337 1.00 73.50 543 PRO A N 1
ATOM 4166 C CA . PRO A 1 543 ? 34.810 -2.392 -38.970 1.00 73.50 543 PRO A CA 1
ATOM 4167 C C . PRO A 1 543 ? 33.326 -2.782 -38.871 1.00 73.50 543 PRO A C 1
ATOM 4169 O O . PRO A 1 543 ? 32.473 -2.190 -39.531 1.00 73.50 543 PRO A O 1
ATOM 4172 N N . SER A 1 544 ? 33.005 -3.760 -38.015 1.00 64.62 544 SER A N 1
ATOM 4173 C CA . SER A 1 544 ? 31.627 -4.206 -37.768 1.00 64.62 544 SER A CA 1
ATOM 4174 C C . SER A 1 544 ? 31.008 -3.483 -36.558 1.00 64.62 544 SER A C 1
ATOM 4176 O O . SER A 1 544 ? 31.703 -3.260 -35.563 1.00 64.62 544 SER A O 1
ATOM 4178 N N . PRO A 1 545 ? 29.691 -3.189 -36.552 1.00 57.78 545 PRO A N 1
ATOM 4179 C CA . PRO A 1 545 ? 28.973 -2.681 -35.373 1.00 57.78 545 PRO A CA 1
ATOM 4180 C C . PRO A 1 545 ? 29.091 -3.572 -34.119 1.00 57.78 545 PRO A C 1
ATOM 4182 O O . PRO A 1 545 ? 28.951 -3.087 -32.994 1.00 57.78 545 PRO A O 1
ATOM 4185 N N . SER A 1 546 ? 29.361 -4.870 -34.301 1.00 52.94 546 SER A N 1
ATOM 4186 C CA . SER A 1 546 ? 29.539 -5.853 -33.222 1.00 52.94 546 SER A CA 1
ATOM 4187 C C . SER A 1 546 ? 30.896 -5.765 -32.510 1.00 52.94 546 SER A C 1
ATOM 4189 O O . SER A 1 546 ? 31.072 -6.383 -31.467 1.00 52.94 546 SER A O 1
ATOM 4191 N N . ASP A 1 547 ? 31.861 -5.006 -33.041 1.00 46.69 547 ASP A N 1
ATOM 4192 C CA . ASP A 1 547 ? 33.243 -4.974 -32.533 1.00 46.69 547 ASP A CA 1
ATOM 4193 C C . ASP A 1 547 ? 33.452 -4.046 -31.314 1.00 46.69 547 ASP A C 1
ATOM 4195 O O . ASP A 1 547 ? 34.554 -3.988 -30.764 1.00 46.69 547 ASP A O 1
ATOM 4199 N N . GLY A 1 548 ? 32.423 -3.304 -30.877 1.00 43.72 548 GLY A N 1
ATOM 4200 C CA . GLY A 1 548 ? 32.560 -2.266 -29.841 1.00 43.72 548 GLY A CA 1
ATOM 4201 C C . GLY A 1 548 ? 31.411 -2.133 -28.838 1.00 43.72 548 GLY A C 1
ATOM 4202 O O . GLY A 1 548 ? 31.501 -1.308 -27.928 1.00 43.72 548 GLY A O 1
ATOM 4203 N N . THR A 1 549 ? 30.341 -2.921 -28.959 1.00 42.19 549 THR A N 1
ATOM 4204 C CA . THR A 1 549 ? 29.196 -2.843 -28.043 1.00 42.19 549 THR A CA 1
ATOM 4205 C C . THR A 1 549 ? 29.265 -3.979 -27.023 1.00 42.19 549 THR A C 1
ATOM 4207 O O . THR A 1 549 ? 29.088 -5.140 -27.384 1.00 42.19 549 THR A O 1
ATOM 4210 N N . PRO A 1 550 ? 29.545 -3.706 -25.733 1.00 40.34 550 PRO A N 1
ATOM 4211 C CA . PRO A 1 550 ? 29.314 -4.722 -24.724 1.00 40.34 550 PRO A CA 1
ATOM 4212 C C . PRO A 1 550 ? 27.814 -5.010 -24.691 1.00 40.34 550 PRO A C 1
ATOM 4214 O O . PRO A 1 550 ? 27.001 -4.089 -24.572 1.00 40.34 550 PRO A O 1
ATOM 4217 N N . GLU A 1 551 ? 27.464 -6.291 -24.776 1.00 36.69 551 GLU A N 1
ATOM 4218 C CA . GLU A 1 551 ? 26.131 -6.775 -24.447 1.00 36.69 551 GLU A CA 1
ATOM 4219 C C . GLU A 1 551 ? 25.753 -6.183 -23.077 1.00 36.69 551 GLU A C 1
ATOM 4221 O O . GLU A 1 551 ? 26.543 -6.292 -22.125 1.00 36.69 551 GLU A O 1
ATOM 4226 N N . PRO A 1 552 ? 24.621 -5.470 -22.945 1.00 39.41 552 PRO A N 1
ATOM 4227 C CA . PRO A 1 552 ? 24.230 -4.884 -21.677 1.00 39.41 552 PRO A CA 1
ATOM 4228 C C . PRO A 1 552 ? 23.787 -6.003 -20.732 1.00 39.41 552 PRO A C 1
ATOM 4230 O O . PRO A 1 552 ? 22.602 -6.210 -20.501 1.00 39.41 552 PRO A O 1
ATOM 4233 N N . GLN A 1 553 ? 24.749 -6.705 -20.133 1.00 40.84 553 GLN A N 1
ATOM 4234 C CA . GLN A 1 553 ? 24.512 -7.552 -18.974 1.00 40.84 553 GLN A CA 1
ATOM 4235 C C . GLN A 1 553 ? 24.095 -6.619 -17.847 1.00 40.84 553 GLN A C 1
ATOM 4237 O O . GLN A 1 553 ? 24.902 -5.895 -17.253 1.00 40.84 553 GLN A O 1
ATOM 4242 N N . LEU A 1 554 ? 22.783 -6.525 -17.661 1.00 38.75 554 LEU A N 1
ATOM 4243 C CA . LEU A 1 554 ? 22.170 -5.360 -17.050 1.00 38.75 554 LEU A CA 1
ATOM 4244 C C . LEU A 1 554 ? 22.581 -5.203 -15.575 1.00 38.75 554 LEU A C 1
ATOM 4246 O O . LEU A 1 554 ? 22.594 -4.066 -15.103 1.00 38.75 554 LEU A O 1
ATOM 4250 N N . PHE A 1 555 ? 23.075 -6.253 -14.901 1.00 48.69 555 PHE A N 1
ATOM 4251 C CA . PHE A 1 555 ? 23.343 -6.210 -13.459 1.00 48.69 555 PHE A CA 1
ATOM 4252 C C . PHE A 1 555 ? 24.565 -7.011 -12.980 1.00 48.69 555 PHE A C 1
ATOM 4254 O O . PHE A 1 555 ? 24.451 -7.977 -12.234 1.00 48.69 555 PHE A O 1
ATOM 4261 N N . ARG A 1 556 ? 25.774 -6.522 -13.288 1.00 44.31 556 ARG A N 1
ATOM 4262 C CA . ARG A 1 556 ? 27.003 -6.931 -12.571 1.00 44.31 556 ARG A CA 1
ATOM 4263 C C . ARG A 1 556 ? 27.154 -6.276 -11.183 1.00 44.31 556 ARG A C 1
ATOM 4265 O O . ARG A 1 556 ? 28.124 -6.555 -10.484 1.00 44.31 556 ARG A O 1
ATOM 4272 N N . GLU A 1 557 ? 26.215 -5.412 -10.782 1.00 45.84 557 GLU A N 1
ATOM 4273 C CA . GLU A 1 557 ? 26.230 -4.666 -9.506 1.00 45.84 557 GLU A CA 1
ATOM 4274 C C . GLU A 1 557 ? 26.140 -5.576 -8.270 1.00 45.84 557 GLU A C 1
ATOM 4276 O O . GLU A 1 557 ? 26.633 -5.215 -7.206 1.00 45.84 557 GLU A O 1
ATOM 4281 N N . TYR A 1 558 ? 25.627 -6.798 -8.433 1.00 52.03 558 TYR A N 1
ATOM 4282 C CA . TYR A 1 558 ? 25.517 -7.811 -7.379 1.00 52.03 558 TYR A CA 1
ATOM 4283 C C . TYR A 1 558 ? 26.527 -8.952 -7.527 1.00 52.03 558 TYR A C 1
ATOM 4285 O O . TYR A 1 558 ? 26.475 -9.929 -6.789 1.00 52.03 558 TYR A O 1
ATOM 4293 N N . GLY A 1 559 ? 27.510 -8.819 -8.426 1.00 50.94 559 GLY A N 1
ATOM 4294 C CA . GLY A 1 559 ? 28.569 -9.818 -8.609 1.00 50.94 559 GLY A CA 1
ATOM 4295 C C . GLY A 1 559 ? 29.379 -10.102 -7.337 1.00 50.94 559 GLY A C 1
ATOM 4296 O O . GLY A 1 559 ? 30.045 -11.127 -7.255 1.00 50.94 559 GLY A O 1
ATOM 4297 N N . TRP A 1 560 ? 29.319 -9.211 -6.342 1.00 56.47 560 TRP A N 1
ATOM 4298 C CA . TRP A 1 560 ? 29.908 -9.417 -5.019 1.00 56.47 560 TRP A CA 1
ATOM 4299 C C . TRP A 1 560 ? 29.170 -10.481 -4.189 1.00 56.47 560 TRP A C 1
ATOM 4301 O O . TRP A 1 560 ? 29.826 -11.159 -3.407 1.00 56.47 560 TRP A O 1
ATOM 4311 N N . LEU A 1 561 ? 27.861 -10.696 -4.394 1.00 55.09 561 LEU A N 1
ATOM 4312 C CA . LEU A 1 561 ? 27.104 -11.772 -3.736 1.00 55.09 561 LEU A CA 1
ATOM 4313 C C . LEU A 1 561 ? 27.621 -13.146 -4.177 1.00 55.09 561 LEU A C 1
ATOM 4315 O O . LEU A 1 561 ? 27.838 -14.008 -3.335 1.00 55.09 561 LEU A O 1
ATOM 4319 N N . HIS A 1 562 ? 27.951 -13.308 -5.464 1.00 52.75 562 HIS A N 1
ATOM 4320 C CA . HIS A 1 562 ? 28.618 -14.515 -5.975 1.00 52.75 562 HIS A CA 1
ATOM 4321 C C . HIS A 1 562 ? 30.052 -14.702 -5.438 1.00 52.75 562 HIS A C 1
ATOM 4323 O O . HIS A 1 562 ? 30.634 -15.769 -5.612 1.00 52.75 562 HIS A O 1
ATOM 4329 N N . ARG A 1 563 ? 30.652 -13.673 -4.816 1.00 57.31 563 ARG A N 1
ATOM 4330 C CA . ARG A 1 563 ? 31.978 -13.756 -4.176 1.00 57.31 563 ARG A CA 1
ATOM 4331 C C . ARG A 1 563 ? 31.898 -14.080 -2.686 1.00 57.31 563 ARG A C 1
ATOM 4333 O O . ARG A 1 563 ? 32.944 -14.288 -2.075 1.00 57.31 563 ARG A O 1
ATOM 4340 N N . LEU A 1 564 ? 30.703 -14.093 -2.089 1.00 57.50 564 LEU A N 1
ATOM 4341 C CA . LEU A 1 564 ? 30.552 -14.476 -0.692 1.00 57.50 564 LEU A CA 1
ATOM 4342 C C . LEU A 1 564 ? 30.722 -15.995 -0.564 1.00 57.50 564 LEU A C 1
ATOM 4344 O O . LEU A 1 564 ? 29.979 -16.738 -1.199 1.00 57.50 564 LEU A O 1
ATOM 4348 N N . PRO A 1 565 ? 31.641 -16.477 0.290 1.00 53.12 565 PRO A N 1
ATOM 4349 C CA . PRO A 1 565 ? 31.957 -17.903 0.397 1.00 53.12 565 PRO A CA 1
ATOM 4350 C C . PRO A 1 565 ? 30.794 -18.764 0.924 1.00 53.12 565 PRO A C 1
ATOM 4352 O O . PRO A 1 565 ? 30.863 -19.985 0.859 1.00 53.12 565 PRO A O 1
ATOM 4355 N N . VAL A 1 566 ? 29.734 -18.136 1.445 1.00 57.25 566 VAL A N 1
ATOM 4356 C CA . VAL A 1 566 ? 28.564 -18.792 2.053 1.00 57.25 566 VAL A CA 1
ATOM 4357 C C . VAL A 1 566 ? 27.413 -18.988 1.053 1.00 57.25 566 VAL A C 1
ATOM 4359 O O . VAL A 1 566 ? 26.548 -19.832 1.271 1.00 57.25 566 VAL A O 1
ATOM 4362 N N . ILE A 1 567 ? 27.383 -18.237 -0.053 1.00 55.50 567 ILE A N 1
ATOM 4363 C CA . ILE A 1 567 ? 26.284 -18.283 -1.025 1.00 55.50 567 ILE A CA 1
ATOM 4364 C C . ILE A 1 567 ? 26.711 -19.183 -2.188 1.00 55.50 567 ILE A C 1
ATOM 4366 O O . ILE A 1 567 ? 27.690 -18.894 -2.873 1.00 55.50 567 ILE A O 1
ATOM 4370 N N . GLY A 1 568 ? 26.002 -20.296 -2.406 1.00 53.66 568 GLY A N 1
ATOM 4371 C CA . GLY A 1 568 ? 26.291 -21.211 -3.517 1.00 53.66 568 GLY A CA 1
ATOM 4372 C C . GLY A 1 568 ? 26.314 -20.480 -4.867 1.00 53.66 568 GLY A C 1
ATOM 4373 O O . GLY A 1 568 ? 25.518 -19.573 -5.092 1.00 53.66 568 GLY A O 1
ATOM 4374 N N . GLN A 1 569 ? 27.204 -20.884 -5.784 1.00 60.31 569 GLN A N 1
ATOM 4375 C CA . GLN A 1 569 ? 27.414 -20.201 -7.077 1.00 60.31 569 GLN A CA 1
ATOM 4376 C C . GLN A 1 569 ? 26.202 -20.247 -8.036 1.00 60.31 569 GLN A C 1
ATOM 4378 O O . GLN A 1 569 ? 26.245 -19.628 -9.094 1.00 60.31 569 GLN A O 1
ATOM 4383 N N . SER A 1 570 ? 25.132 -20.968 -7.688 1.00 71.50 570 SER A N 1
ATOM 4384 C CA . SER A 1 570 ? 23.897 -21.066 -8.473 1.00 71.50 570 SER A CA 1
ATOM 4385 C C . SER A 1 570 ? 22.899 -19.953 -8.133 1.00 71.50 570 SER A C 1
ATOM 4387 O O . SER A 1 570 ? 22.651 -19.702 -6.953 1.00 71.50 570 SER A O 1
ATOM 4389 N N . ASP A 1 571 ? 22.220 -19.395 -9.139 1.00 74.94 571 ASP A N 1
ATOM 4390 C CA . ASP A 1 571 ? 21.216 -18.325 -8.976 1.00 74.94 571 ASP A CA 1
ATOM 4391 C C . ASP A 1 571 ? 20.072 -18.682 -8.003 1.00 74.94 571 ASP A C 1
ATOM 4393 O O . ASP A 1 571 ? 19.538 -17.818 -7.307 1.00 74.94 571 ASP A O 1
ATOM 4397 N N . LEU A 1 572 ? 19.729 -19.971 -7.882 1.00 81.75 572 LEU A N 1
ATOM 4398 C CA . LEU A 1 572 ? 18.749 -20.463 -6.904 1.00 81.75 572 LEU A CA 1
ATOM 4399 C C . LEU A 1 572 ? 19.233 -20.307 -5.452 1.00 81.75 572 LEU A C 1
ATOM 4401 O O . LEU A 1 572 ? 18.446 -19.982 -4.567 1.00 81.75 572 LEU A O 1
ATOM 4405 N N . GLY A 1 573 ? 20.530 -20.498 -5.207 1.00 79.50 573 GLY A N 1
ATOM 4406 C CA . GLY A 1 573 ? 21.134 -20.310 -3.887 1.00 79.50 573 GLY A CA 1
ATOM 4407 C C . GLY A 1 573 ? 21.060 -18.853 -3.429 1.00 79.50 573 GLY A C 1
ATOM 4408 O O . GLY A 1 573 ? 20.754 -18.590 -2.269 1.00 79.50 573 GLY A O 1
ATOM 4409 N N . ILE A 1 574 ? 21.251 -17.906 -4.354 1.00 80.62 574 ILE A N 1
ATOM 4410 C CA . ILE A 1 574 ? 21.089 -16.467 -4.095 1.00 80.62 574 ILE A CA 1
ATOM 4411 C C . ILE A 1 574 ? 19.628 -16.134 -3.786 1.00 80.62 574 ILE A C 1
ATOM 4413 O O . ILE A 1 574 ? 19.353 -15.413 -2.827 1.00 80.62 574 ILE A O 1
ATOM 4417 N N . SER A 1 575 ? 18.690 -16.680 -4.559 1.00 85.19 575 SER A N 1
ATOM 4418 C CA . SER A 1 575 ? 17.252 -16.502 -4.330 1.00 85.19 575 SER A CA 1
ATOM 4419 C C . SER A 1 575 ? 16.835 -16.952 -2.925 1.00 85.19 575 SER A C 1
ATOM 4421 O O . SER A 1 575 ? 16.282 -16.161 -2.163 1.00 85.19 575 SER A O 1
ATOM 4423 N N . ILE A 1 576 ? 17.196 -18.177 -2.529 1.00 87.81 576 ILE A N 1
ATOM 4424 C CA . ILE A 1 576 ? 16.873 -18.719 -1.200 1.00 87.81 576 ILE A CA 1
ATOM 4425 C C . ILE A 1 576 ? 17.549 -17.900 -0.093 1.00 87.81 576 ILE A C 1
ATOM 4427 O O . ILE A 1 576 ? 16.903 -17.540 0.891 1.00 87.81 576 ILE A O 1
ATOM 4431 N N . ALA A 1 577 ? 18.834 -17.564 -0.248 1.00 84.88 577 ALA A N 1
ATOM 4432 C CA . ALA A 1 577 ? 19.568 -16.797 0.755 1.00 84.88 577 ALA A CA 1
ATOM 4433 C C . ALA A 1 577 ? 18.973 -15.395 0.959 1.00 84.88 577 ALA A C 1
ATOM 4435 O O . ALA A 1 577 ? 18.796 -14.957 2.096 1.00 84.88 577 ALA A O 1
ATOM 4436 N N . THR A 1 578 ? 18.631 -14.702 -0.129 1.00 87.44 578 THR A N 1
ATOM 4437 C CA . THR A 1 578 ? 18.020 -13.367 -0.062 1.00 87.44 578 THR A CA 1
ATOM 4438 C C . THR A 1 578 ? 16.596 -13.409 0.487 1.00 87.44 578 THR A C 1
ATOM 4440 O O . THR A 1 578 ? 16.244 -12.539 1.284 1.00 87.44 578 THR A O 1
ATOM 4443 N N . PHE A 1 579 ? 15.812 -14.441 0.154 1.00 90.38 579 PHE A N 1
ATOM 4444 C CA . PHE A 1 579 ? 14.493 -14.675 0.746 1.00 90.38 579 PHE A CA 1
ATOM 4445 C C . PHE A 1 579 ? 14.590 -14.836 2.265 1.00 90.38 579 PHE A C 1
ATOM 4447 O O . PHE A 1 579 ? 13.917 -14.118 3.000 1.00 90.38 579 PHE A O 1
ATOM 4454 N N . ILE A 1 580 ? 15.461 -15.733 2.745 1.00 90.81 580 ILE A N 1
ATOM 4455 C CA . ILE A 1 580 ? 15.641 -15.984 4.182 1.00 90.81 580 ILE A CA 1
ATOM 4456 C C . ILE A 1 580 ? 16.140 -14.721 4.887 1.00 90.81 580 ILE A C 1
ATOM 4458 O O . ILE A 1 580 ? 15.623 -14.373 5.945 1.00 90.81 580 ILE A O 1
ATOM 4462 N N . ALA A 1 581 ? 17.104 -14.002 4.306 1.00 87.00 581 ALA A N 1
ATOM 4463 C CA . ALA A 1 581 ? 17.626 -12.771 4.896 1.00 87.00 581 ALA A CA 1
ATOM 4464 C C . ALA A 1 581 ? 16.539 -11.693 5.056 1.00 87.00 581 ALA A C 1
ATOM 4466 O O . ALA A 1 581 ? 16.426 -11.090 6.126 1.00 87.00 581 ALA A O 1
ATOM 4467 N N . CYS A 1 582 ? 15.715 -11.478 4.024 1.00 86.00 582 CYS A N 1
ATOM 4468 C CA . CYS A 1 582 ? 14.604 -10.525 4.087 1.00 86.00 582 CYS A CA 1
ATOM 4469 C C . CYS A 1 582 ? 13.518 -10.992 5.063 1.00 86.00 582 CYS A C 1
ATOM 4471 O O . CYS A 1 582 ? 13.044 -10.190 5.866 1.00 86.00 582 CYS A O 1
ATOM 4473 N N . TRP A 1 583 ? 13.187 -12.288 5.061 1.00 91.62 583 TRP A N 1
ATOM 4474 C CA . TRP A 1 583 ? 12.234 -12.873 6.002 1.00 91.62 583 TRP A CA 1
ATOM 4475 C C . TRP A 1 583 ? 12.677 -12.667 7.452 1.00 91.62 583 TRP A C 1
ATOM 4477 O O . TRP A 1 583 ? 11.898 -12.135 8.233 1.00 91.62 583 TRP A O 1
ATOM 4487 N N . VAL A 1 584 ? 13.933 -12.987 7.801 1.00 87.25 584 VAL A N 1
ATOM 4488 C CA . VAL A 1 584 ? 14.477 -12.784 9.158 1.00 87.25 584 VAL A CA 1
ATOM 4489 C C . VAL A 1 584 ? 14.350 -11.323 9.579 1.00 87.25 584 VAL A C 1
ATOM 4491 O O . VAL A 1 584 ? 13.943 -11.033 10.703 1.00 87.25 584 VAL A O 1
ATOM 4494 N N . LEU A 1 585 ? 14.681 -10.390 8.688 1.00 82.00 585 LEU A N 1
ATOM 4495 C CA . LEU A 1 585 ? 14.613 -8.968 8.995 1.00 82.00 585 LEU A CA 1
ATOM 4496 C C . LEU A 1 585 ? 13.171 -8.490 9.212 1.00 82.00 585 LEU A C 1
ATOM 4498 O O . LEU A 1 585 ? 12.901 -7.817 10.205 1.00 82.00 585 LEU A O 1
ATOM 4502 N N . TYR A 1 586 ? 12.235 -8.882 8.346 1.00 74.69 586 TYR A N 1
ATOM 4503 C CA . TYR A 1 586 ? 10.813 -8.590 8.542 1.00 74.69 586 TYR A CA 1
ATOM 4504 C C . TYR A 1 586 ? 10.255 -9.253 9.805 1.00 74.69 586 TYR A C 1
ATOM 4506 O O . TYR A 1 586 ? 9.501 -8.610 10.532 1.00 74.69 586 TYR A O 1
ATOM 4514 N N . SER A 1 587 ? 10.688 -10.474 10.130 1.00 77.69 587 SER A N 1
ATOM 4515 C CA . SER A 1 587 ? 10.366 -11.186 11.375 1.00 77.69 587 SER A CA 1
ATOM 4516 C C . SER A 1 587 ? 10.678 -10.330 12.597 1.00 77.69 587 SER A C 1
ATOM 4518 O O . SER A 1 587 ? 9.840 -10.141 13.475 1.00 77.69 587 SER A O 1
ATOM 4520 N N . ARG A 1 588 ? 11.884 -9.746 12.632 1.00 75.44 588 ARG A N 1
ATOM 4521 C CA . ARG A 1 588 ? 12.340 -8.916 13.756 1.00 75.44 588 ARG A CA 1
ATOM 4522 C C . ARG A 1 588 ? 11.585 -7.597 13.886 1.00 75.44 588 ARG A C 1
ATOM 4524 O O . ARG A 1 588 ? 11.530 -7.061 14.987 1.00 75.44 588 ARG A O 1
ATOM 4531 N N . LEU A 1 589 ? 11.051 -7.067 12.789 1.00 69.19 589 LEU A N 1
ATOM 4532 C CA . LEU A 1 589 ? 10.373 -5.769 12.767 1.00 69.19 589 LEU A CA 1
ATOM 4533 C C . LEU A 1 589 ? 8.859 -5.883 12.975 1.00 69.19 589 LEU A C 1
ATOM 4535 O O . LEU A 1 589 ? 8.263 -4.998 13.580 1.00 69.19 589 LEU A O 1
ATOM 4539 N N . MET A 1 590 ? 8.236 -6.935 12.440 1.00 67.62 590 MET A N 1
ATOM 4540 C CA . MET A 1 590 ? 6.778 -7.041 12.289 1.00 67.62 590 MET A CA 1
ATOM 4541 C C . MET A 1 590 ? 6.200 -8.374 12.787 1.00 67.62 590 MET A C 1
ATOM 4543 O O . MET A 1 590 ? 4.988 -8.574 12.733 1.00 67.62 590 MET A O 1
ATOM 4547 N N . GLY A 1 591 ? 7.045 -9.278 13.288 1.00 73.00 591 GLY A N 1
ATOM 4548 C CA . GLY A 1 591 ? 6.659 -10.604 13.761 1.00 73.00 591 GLY A CA 1
ATOM 4549 C C . GLY A 1 591 ? 6.671 -11.671 12.663 1.00 73.00 591 GLY A C 1
ATOM 4550 O O . GLY A 1 591 ? 6.384 -11.411 11.492 1.00 73.00 591 GLY A O 1
ATOM 4551 N N . ASP A 1 592 ? 6.981 -12.903 13.067 1.00 73.94 592 ASP A N 1
ATOM 4552 C CA . ASP A 1 592 ? 7.247 -14.038 12.172 1.00 73.94 592 ASP A CA 1
ATOM 4553 C C . ASP A 1 592 ? 6.059 -14.391 11.268 1.00 73.94 592 ASP A C 1
ATOM 4555 O O . ASP A 1 592 ? 6.223 -14.712 10.086 1.00 73.94 592 ASP A O 1
ATOM 4559 N N . TRP A 1 593 ? 4.839 -14.283 11.799 1.00 79.12 593 TRP A N 1
ATOM 4560 C CA . TRP A 1 593 ? 3.624 -14.568 11.042 1.00 79.12 593 TRP A CA 1
ATOM 4561 C C . TRP A 1 593 ? 3.403 -13.553 9.917 1.00 79.12 593 TRP A C 1
ATOM 4563 O O . TRP A 1 593 ? 3.220 -13.929 8.760 1.00 79.12 593 TRP A O 1
ATOM 4573 N N . PHE A 1 594 ? 3.457 -12.256 10.226 1.00 76.50 594 PHE A N 1
ATOM 4574 C CA . PHE A 1 594 ? 3.269 -11.210 9.220 1.00 76.50 594 PHE A CA 1
ATOM 4575 C C . PHE A 1 594 ? 4.379 -11.241 8.162 1.00 76.50 594 PHE A C 1
ATOM 4577 O O . PHE A 1 594 ? 4.086 -11.177 6.968 1.00 76.50 594 PHE A O 1
ATOM 4584 N N . ALA A 1 595 ? 5.632 -11.427 8.593 1.00 78.44 595 ALA A N 1
ATOM 4585 C CA . ALA A 1 595 ? 6.786 -11.573 7.711 1.00 78.44 595 ALA A CA 1
ATOM 4586 C C . ALA A 1 595 ? 6.606 -12.721 6.708 1.00 78.44 595 ALA A C 1
ATOM 4588 O O . ALA A 1 595 ? 6.885 -12.566 5.521 1.00 78.44 595 ALA A O 1
ATOM 4589 N N . THR A 1 596 ? 6.083 -13.860 7.160 1.00 86.75 596 THR A N 1
ATOM 4590 C CA . THR A 1 596 ? 5.797 -15.004 6.284 1.00 86.75 596 THR A CA 1
ATOM 4591 C C . THR A 1 596 ? 4.745 -14.653 5.233 1.00 86.75 596 THR A C 1
ATOM 4593 O O . THR A 1 596 ? 4.956 -14.908 4.048 1.00 86.75 596 THR A O 1
ATOM 4596 N N . GLY A 1 597 ? 3.650 -14.009 5.641 1.00 85.38 597 GLY A N 1
ATOM 4597 C CA . GLY A 1 597 ? 2.584 -13.591 4.733 1.00 85.38 597 GLY A CA 1
ATOM 4598 C C . GLY A 1 597 ? 3.065 -12.673 3.617 1.00 85.38 597 GLY A C 1
ATOM 4599 O O . GLY A 1 597 ? 2.851 -12.966 2.441 1.00 85.38 597 GLY A O 1
ATOM 4600 N N . ILE A 1 598 ? 3.757 -11.584 3.968 1.00 83.94 598 ILE A N 1
ATOM 4601 C CA . ILE A 1 598 ? 4.237 -10.619 2.970 1.00 83.94 598 ILE A CA 1
ATOM 4602 C C . ILE A 1 598 ? 5.293 -11.230 2.040 1.00 83.94 598 ILE A C 1
ATOM 4604 O O . ILE A 1 598 ? 5.239 -11.012 0.830 1.00 83.94 598 ILE A O 1
ATOM 4608 N N . MET A 1 599 ? 6.202 -12.058 2.566 1.00 91.81 599 MET A N 1
ATOM 4609 C CA . MET A 1 599 ? 7.221 -12.729 1.753 1.00 91.81 599 MET A CA 1
ATOM 4610 C C . MET A 1 599 ? 6.604 -13.712 0.753 1.00 91.81 599 MET A C 1
ATOM 4612 O O . MET A 1 599 ? 7.053 -13.776 -0.391 1.00 91.81 599 MET A O 1
ATOM 4616 N N . LEU A 1 600 ? 5.554 -14.444 1.143 1.00 93.19 600 LEU A N 1
ATOM 4617 C CA . LEU A 1 600 ? 4.825 -15.327 0.229 1.00 93.19 600 LEU A CA 1
ATOM 4618 C C . LEU A 1 600 ? 4.071 -14.543 -0.853 1.00 93.19 600 LEU A C 1
ATOM 4620 O O . LEU A 1 600 ? 4.092 -14.954 -2.012 1.00 93.19 600 LEU A O 1
ATOM 4624 N N . MET A 1 601 ? 3.455 -13.406 -0.510 1.00 91.94 601 MET A N 1
ATOM 4625 C CA . MET A 1 601 ? 2.787 -12.546 -1.498 1.00 91.94 601 MET A CA 1
ATOM 4626 C C . MET A 1 601 ? 3.774 -12.013 -2.542 1.00 91.94 601 MET A C 1
ATOM 4628 O O . MET A 1 601 ? 3.509 -12.115 -3.740 1.00 91.94 601 MET A O 1
ATOM 4632 N N . LEU A 1 602 ? 4.937 -11.520 -2.100 1.00 89.44 602 LEU A N 1
ATOM 4633 C CA . LEU A 1 602 ? 6.013 -11.076 -2.991 1.00 89.44 602 LEU A CA 1
ATOM 4634 C C . LEU A 1 602 ? 6.557 -12.227 -3.848 1.00 89.44 602 LEU A C 1
ATOM 4636 O O . LEU A 1 602 ? 6.792 -12.053 -5.038 1.00 89.44 602 LEU A O 1
ATOM 4640 N N . LEU A 1 603 ? 6.719 -13.422 -3.275 1.00 92.94 603 LEU A N 1
ATOM 4641 C CA . LEU A 1 603 ? 7.186 -14.591 -4.019 1.00 92.94 603 LEU A CA 1
ATOM 4642 C C . LEU A 1 603 ? 6.224 -14.978 -5.147 1.00 92.94 603 LEU A C 1
ATOM 4644 O O . LEU A 1 603 ? 6.674 -15.210 -6.267 1.00 92.94 603 LEU A O 1
ATOM 4648 N N . VAL A 1 604 ? 4.918 -15.059 -4.875 1.00 94.88 604 VAL A N 1
ATOM 4649 C CA . VAL A 1 604 ? 3.927 -15.419 -5.906 1.00 94.88 604 VAL A CA 1
ATOM 4650 C C . VAL A 1 604 ? 3.866 -14.354 -7.001 1.00 94.88 604 VAL A C 1
ATOM 4652 O O . VAL A 1 604 ? 3.763 -14.700 -8.178 1.00 94.88 604 VAL A O 1
ATOM 4655 N N . HIS A 1 605 ? 3.992 -13.080 -6.629 1.00 92.50 605 HIS A N 1
ATOM 4656 C CA . HIS A 1 605 ? 4.109 -11.968 -7.570 1.00 92.50 605 HIS A CA 1
ATOM 4657 C C . HIS A 1 605 ? 5.306 -12.153 -8.514 1.00 92.50 605 HIS A C 1
ATOM 4659 O O . HIS A 1 605 ? 5.130 -12.233 -9.727 1.00 92.50 605 HIS A O 1
ATOM 4665 N N . GLU A 1 606 ? 6.515 -12.335 -7.982 1.00 90.88 606 GLU A N 1
ATOM 4666 C CA . GLU A 1 606 ? 7.713 -12.521 -8.813 1.00 90.88 606 GLU A CA 1
ATOM 4667 C C . GLU A 1 606 ? 7.699 -13.814 -9.630 1.00 90.88 606 GLU A C 1
ATOM 4669 O O . GLU A 1 606 ? 8.200 -13.863 -10.757 1.00 90.88 606 GLU A O 1
ATOM 4674 N N . LEU A 1 607 ? 7.092 -14.878 -9.101 1.00 91.81 607 LEU A N 1
ATOM 4675 C CA . LEU A 1 607 ? 6.882 -16.101 -9.868 1.00 91.81 607 LEU A CA 1
ATOM 4676 C C . LEU A 1 607 ? 6.003 -15.854 -11.101 1.00 91.81 607 LEU A C 1
ATOM 4678 O O . LEU A 1 607 ? 6.206 -16.523 -12.112 1.00 91.81 607 LEU A O 1
ATOM 4682 N N . GLY A 1 608 ? 5.095 -14.874 -11.066 1.00 91.19 608 GLY A N 1
ATOM 4683 C CA . GLY A 1 608 ? 4.345 -14.426 -12.241 1.00 91.19 608 GLY A CA 1
ATOM 4684 C C . GLY A 1 608 ? 5.265 -13.967 -13.375 1.00 91.19 608 GLY A C 1
ATOM 4685 O O . GLY A 1 608 ? 5.157 -14.462 -14.501 1.00 91.19 608 GLY A O 1
ATOM 4686 N N . HIS A 1 609 ? 6.233 -13.100 -13.067 1.00 88.56 609 HIS A N 1
ATOM 4687 C CA . HIS A 1 609 ? 7.254 -12.645 -14.022 1.00 88.56 609 HIS A CA 1
ATOM 4688 C C . HIS A 1 609 ? 8.135 -13.781 -14.522 1.00 88.56 609 HIS A C 1
ATOM 4690 O O . HIS A 1 609 ? 8.394 -13.895 -15.722 1.00 88.56 609 HIS A O 1
ATOM 4696 N N . TYR A 1 610 ? 8.573 -14.647 -13.608 1.00 89.00 610 TYR A N 1
ATOM 4697 C CA . TYR A 1 610 ? 9.400 -15.804 -13.933 1.00 89.00 610 TYR A CA 1
ATOM 4698 C C . TYR A 1 610 ? 8.702 -16.752 -14.916 1.00 89.00 610 TYR A C 1
ATOM 4700 O O . TYR A 1 610 ? 9.297 -17.154 -15.922 1.00 89.00 610 TYR A O 1
ATOM 4708 N N . VAL A 1 611 ? 7.440 -17.095 -14.643 1.00 90.88 611 VAL A N 1
ATOM 4709 C CA . VAL A 1 611 ? 6.638 -17.998 -15.475 1.00 90.88 611 VAL A CA 1
ATOM 4710 C C . VAL A 1 611 ? 6.376 -17.378 -16.842 1.00 90.88 611 VAL A C 1
ATOM 4712 O O . VAL A 1 611 ? 6.565 -18.055 -17.852 1.00 90.88 611 VAL A O 1
ATOM 4715 N N . GLU A 1 612 ? 5.999 -16.099 -16.905 1.00 89.50 612 GLU A N 1
ATOM 4716 C CA . GLU A 1 612 ? 5.756 -15.428 -18.183 1.00 89.50 612 GLU A CA 1
ATOM 4717 C C . GLU A 1 612 ? 7.039 -15.325 -19.016 1.00 89.50 612 GLU A C 1
ATOM 4719 O O . GLU A 1 612 ? 7.017 -15.663 -20.199 1.00 89.50 612 GLU A O 1
ATOM 4724 N N . GLY A 1 613 ? 8.171 -14.958 -18.404 1.00 86.38 613 GLY A N 1
ATOM 4725 C CA . GLY A 1 613 ? 9.475 -14.911 -19.068 1.00 86.38 613 GLY A CA 1
ATOM 4726 C C . GLY A 1 613 ? 9.882 -16.264 -19.662 1.00 86.38 613 GLY A C 1
ATOM 4727 O O . GLY A 1 613 ? 10.283 -16.339 -20.824 1.00 86.38 613 GLY A O 1
ATOM 4728 N N . ARG A 1 614 ? 9.689 -17.360 -18.914 1.00 87.25 614 ARG A N 1
ATOM 4729 C CA . ARG A 1 614 ? 9.916 -18.725 -19.421 1.00 87.25 614 ARG A CA 1
ATOM 4730 C C . ARG A 1 614 ? 8.947 -19.101 -20.538 1.00 87.25 614 ARG A C 1
ATOM 4732 O O . ARG A 1 614 ? 9.367 -19.718 -21.514 1.00 87.25 614 ARG A O 1
ATOM 4739 N N . ARG A 1 615 ? 7.674 -18.708 -20.430 1.00 88.00 615 ARG A N 1
ATOM 4740 C CA . ARG A 1 615 ? 6.636 -18.973 -21.440 1.00 88.00 615 ARG A CA 1
ATOM 4741 C C . ARG A 1 615 ? 6.967 -18.335 -22.788 1.00 88.00 615 ARG A C 1
ATOM 4743 O O . ARG A 1 615 ? 6.646 -18.912 -23.823 1.00 88.00 615 ARG A O 1
ATOM 4750 N N . VAL A 1 616 ? 7.595 -17.159 -22.783 1.00 84.06 616 VAL A N 1
ATOM 4751 C CA . VAL A 1 616 ? 8.025 -16.460 -24.006 1.00 84.06 616 VAL A CA 1
ATOM 4752 C C . VAL A 1 616 ? 9.437 -16.843 -24.470 1.00 84.06 616 VAL A C 1
ATOM 4754 O O . VAL A 1 616 ? 9.905 -16.313 -25.471 1.00 84.06 616 VAL A O 1
ATOM 4757 N N . GLY A 1 617 ? 10.104 -17.781 -23.786 1.00 83.12 617 GLY A N 1
ATOM 4758 C CA . GLY A 1 617 ? 11.415 -18.307 -24.181 1.00 83.12 617 GLY A CA 1
ATOM 4759 C C . GLY A 1 617 ? 12.616 -17.457 -23.756 1.00 83.12 617 GLY A C 1
ATOM 4760 O O . GLY A 1 617 ? 13.709 -17.667 -24.275 1.00 83.12 617 GLY A O 1
ATOM 4761 N N . LEU A 1 618 ? 12.445 -16.515 -22.823 1.00 81.81 618 LEU A N 1
ATOM 4762 C CA . LEU A 1 618 ? 13.550 -15.720 -22.282 1.00 81.81 618 LEU A CA 1
ATOM 4763 C C . LEU A 1 618 ? 14.339 -16.519 -21.239 1.00 81.81 618 LEU A C 1
ATOM 4765 O O . LEU A 1 618 ? 13.779 -17.314 -20.476 1.00 81.81 618 LEU A O 1
ATOM 4769 N N . ALA A 1 619 ? 15.648 -16.277 -21.172 1.00 81.38 619 ALA A N 1
ATOM 4770 C CA . ALA A 1 619 ? 16.471 -16.821 -20.104 1.00 81.38 619 ALA A CA 1
ATOM 4771 C C . ALA A 1 619 ? 16.172 -16.046 -18.814 1.00 81.38 619 ALA A C 1
ATOM 4773 O O . ALA A 1 619 ? 16.368 -14.833 -18.751 1.00 81.38 619 ALA A O 1
ATOM 4774 N N . THR A 1 620 ? 15.664 -16.740 -17.795 1.00 81.06 620 THR A N 1
ATOM 4775 C CA . THR A 1 620 ? 15.253 -16.121 -16.528 1.00 81.06 620 THR A CA 1
ATOM 4776 C C . THR A 1 620 ? 16.011 -16.691 -15.338 1.00 81.06 620 THR A C 1
ATOM 4778 O O . THR A 1 620 ? 16.206 -17.913 -15.243 1.00 81.06 620 THR A O 1
ATOM 4781 N N . THR A 1 621 ? 16.389 -15.811 -14.409 1.00 81.88 621 THR A N 1
ATOM 4782 C CA . THR A 1 621 ? 16.899 -16.204 -13.089 1.00 81.88 621 THR A CA 1
ATOM 4783 C C . THR A 1 621 ? 15.740 -16.396 -12.106 1.00 81.88 621 THR A C 1
ATOM 4785 O O . THR A 1 621 ? 14.680 -15.798 -12.288 1.00 81.88 621 THR A O 1
ATOM 4788 N N . PRO A 1 622 ? 15.904 -17.196 -11.041 1.00 85.19 622 PRO A N 1
ATOM 4789 C CA . PRO A 1 622 ? 14.951 -17.225 -9.932 1.00 85.19 622 PRO A CA 1
ATOM 4790 C C . PRO A 1 622 ? 14.772 -15.838 -9.271 1.00 8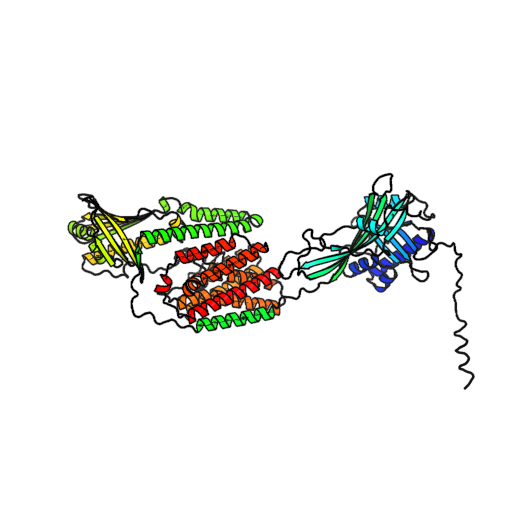5.19 622 PRO A C 1
ATOM 4792 O O . PRO A 1 622 ? 15.670 -14.996 -9.401 1.00 85.19 622 PRO A O 1
ATOM 4795 N N . PRO A 1 623 ? 13.654 -15.596 -8.554 1.00 87.00 623 PRO A N 1
ATOM 4796 C CA . PRO A 1 623 ? 13.392 -14.325 -7.875 1.00 87.00 623 PRO A CA 1
ATOM 4797 C C . PRO A 1 623 ? 14.473 -13.959 -6.856 1.00 87.00 623 PRO A C 1
ATOM 4799 O O . PRO A 1 623 ? 14.823 -14.775 -6.005 1.00 87.00 623 PRO A O 1
ATOM 4802 N N . VAL A 1 624 ? 14.975 -12.730 -6.896 1.00 83.81 624 VAL A N 1
ATOM 4803 C CA . VAL A 1 624 ? 15.938 -12.211 -5.916 1.00 83.81 624 VAL A CA 1
ATOM 4804 C C . VAL A 1 624 ? 15.240 -11.186 -5.033 1.00 83.81 624 VAL A C 1
ATOM 4806 O O . VAL A 1 624 ? 14.623 -10.248 -5.535 1.00 83.81 624 VAL A O 1
ATOM 4809 N N . PHE A 1 625 ? 15.344 -11.363 -3.716 1.00 82.56 625 PHE A N 1
ATOM 4810 C CA . PHE A 1 625 ? 14.662 -10.516 -2.739 1.00 82.56 625 PHE A CA 1
ATOM 4811 C C . PHE A 1 625 ? 15.582 -9.400 -2.242 1.00 82.56 625 PHE A C 1
ATOM 4813 O O . PHE A 1 625 ? 16.779 -9.592 -2.019 1.00 82.56 625 PHE A O 1
ATOM 4820 N N . VAL A 1 626 ? 15.012 -8.215 -2.059 1.00 77.12 626 VAL A N 1
ATOM 4821 C CA . VAL A 1 626 ? 15.667 -7.033 -1.499 1.00 77.12 626 VAL A CA 1
ATOM 4822 C C . VAL A 1 626 ? 14.792 -6.445 -0.391 1.00 77.12 626 VAL A C 1
ATOM 4824 O O . VAL A 1 626 ? 13.614 -6.760 -0.275 1.00 77.12 626 VAL A O 1
ATOM 4827 N N . LEU A 1 627 ? 15.350 -5.554 0.431 1.00 66.56 627 LEU A N 1
ATOM 4828 C CA . LEU A 1 627 ? 14.686 -5.040 1.638 1.00 66.56 627 LEU A CA 1
ATOM 4829 C C . LEU A 1 627 ? 13.277 -4.452 1.417 1.00 66.56 627 LEU A C 1
ATOM 4831 O O . LEU A 1 627 ? 12.488 -4.399 2.354 1.00 66.56 627 LEU A O 1
ATOM 4835 N N . LEU A 1 628 ? 12.974 -3.968 0.212 1.00 65.12 628 LEU A N 1
ATOM 4836 C CA . LEU A 1 628 ? 11.717 -3.292 -0.126 1.00 65.12 628 LEU A CA 1
ATOM 4837 C C . LEU A 1 628 ? 10.988 -3.943 -1.316 1.00 65.12 628 LEU A C 1
ATOM 4839 O O . LEU A 1 628 ? 10.157 -3.293 -1.942 1.00 65.12 628 LEU A O 1
ATOM 4843 N N . GLY A 1 629 ? 11.309 -5.193 -1.668 1.00 72.75 629 GLY A N 1
ATOM 4844 C CA . GLY A 1 629 ? 10.662 -5.881 -2.788 1.00 72.75 629 GLY A CA 1
ATOM 4845 C C . GLY A 1 629 ? 11.443 -7.085 -3.298 1.00 72.75 629 GLY A C 1
ATOM 4846 O O . GLY A 1 629 ? 12.318 -7.619 -2.622 1.00 72.75 629 GLY A O 1
ATOM 4847 N N . ALA A 1 630 ? 11.145 -7.514 -4.514 1.00 79.62 630 ALA A N 1
ATOM 4848 C CA . ALA A 1 630 ? 11.878 -8.566 -5.196 1.00 79.62 630 ALA A CA 1
ATOM 4849 C C . ALA A 1 630 ? 11.897 -8.278 -6.702 1.00 79.62 630 ALA A C 1
ATOM 4851 O O . ALA A 1 630 ? 11.281 -7.316 -7.153 1.00 79.62 630 ALA A O 1
ATOM 4852 N N . PHE A 1 631 ? 12.696 -9.030 -7.454 1.00 78.56 631 PHE A N 1
ATOM 4853 C CA . PHE A 1 631 ? 12.735 -8.919 -8.909 1.00 78.56 631 PHE A CA 1
ATOM 4854 C C . PHE A 1 631 ? 13.196 -10.227 -9.562 1.00 78.56 631 PHE A C 1
ATOM 4856 O O . PHE A 1 631 ? 13.924 -11.024 -8.961 1.00 78.56 631 PHE A O 1
ATOM 4863 N N . VAL A 1 632 ? 12.845 -10.407 -10.836 1.00 76.94 632 VAL A N 1
ATOM 4864 C CA . VAL A 1 632 ? 13.338 -11.482 -11.711 1.00 76.94 632 VAL A CA 1
ATOM 4865 C C . VAL A 1 632 ? 14.225 -10.897 -12.805 1.00 76.94 632 VAL A C 1
ATOM 4867 O O . VAL A 1 632 ? 13.833 -9.958 -13.499 1.00 76.94 632 VAL A O 1
ATOM 4870 N N . ALA A 1 633 ? 15.423 -11.458 -12.998 1.00 71.50 633 ALA A N 1
ATOM 4871 C CA . ALA A 1 633 ? 16.279 -11.047 -14.103 1.00 71.50 633 ALA A CA 1
ATOM 4872 C C . ALA A 1 633 ? 15.883 -11.778 -15.389 1.00 71.50 633 ALA A C 1
ATOM 4874 O O . ALA A 1 633 ? 15.683 -12.996 -15.410 1.00 71.50 633 ALA A O 1
ATOM 4875 N N . LEU A 1 634 ? 15.802 -11.005 -16.468 1.00 69.12 634 LEU A N 1
ATOM 4876 C CA . LEU A 1 634 ? 15.415 -11.450 -17.799 1.00 69.12 634 LEU A CA 1
ATOM 4877 C C . LEU A 1 634 ? 16.582 -11.172 -18.749 1.00 69.12 634 LEU A C 1
ATOM 4879 O O . LEU A 1 634 ? 17.071 -10.043 -18.817 1.00 69.12 634 LEU A O 1
ATOM 4883 N N . ALA A 1 635 ? 17.021 -12.191 -19.479 1.00 62.06 635 ALA A N 1
ATOM 4884 C CA . ALA A 1 635 ? 18.045 -12.092 -20.507 1.00 62.06 635 ALA A CA 1
ATOM 4885 C C . ALA A 1 635 ? 17.468 -12.533 -21.860 1.00 62.06 635 ALA A C 1
ATOM 4887 O O . ALA A 1 635 ? 16.885 -13.613 -21.986 1.00 62.06 635 ALA A O 1
ATOM 4888 N N . GLY A 1 636 ? 17.625 -11.678 -22.870 1.00 57.09 636 GLY A N 1
ATOM 4889 C CA . GLY A 1 636 ? 17.203 -11.945 -24.240 1.00 57.09 636 GLY A CA 1
ATOM 4890 C C . GLY A 1 636 ? 17.525 -10.790 -25.184 1.00 57.09 636 GLY A C 1
ATOM 4891 O O . GLY A 1 636 ? 17.586 -9.629 -24.774 1.00 57.09 636 GLY A O 1
ATOM 4892 N N . GLU A 1 637 ? 17.738 -11.123 -26.454 1.00 54.06 637 GLU A N 1
ATOM 4893 C CA . GLU A 1 637 ? 17.902 -10.160 -27.542 1.00 54.06 637 GLU A CA 1
ATOM 4894 C C . GLU A 1 637 ? 16.545 -9.506 -27.861 1.00 54.06 637 GLU A C 1
ATOM 4896 O O . GLU A 1 637 ? 15.544 -10.207 -27.976 1.00 54.06 637 GLU A O 1
ATOM 4901 N N . LYS A 1 638 ? 16.520 -8.164 -27.938 1.00 60.12 638 LYS A N 1
ATOM 4902 C CA . LYS A 1 638 ? 15.396 -7.275 -28.326 1.00 60.12 638 LYS A CA 1
ATOM 4903 C C . LYS A 1 638 ? 13.981 -7.880 -28.184 1.00 60.12 638 LYS A C 1
ATOM 4905 O O . LYS A 1 638 ? 13.457 -8.500 -29.104 1.00 60.12 638 LYS A O 1
ATOM 4910 N N . ILE A 1 639 ? 13.324 -7.608 -27.055 1.00 67.88 639 ILE A N 1
ATOM 4911 C CA . ILE A 1 639 ? 11.920 -7.985 -26.812 1.00 67.88 639 ILE A CA 1
ATOM 4912 C C . ILE A 1 639 ? 10.934 -7.024 -27.496 1.00 67.88 639 ILE A C 1
ATOM 4914 O O . ILE A 1 639 ? 11.109 -5.803 -27.448 1.00 67.88 639 ILE A O 1
ATOM 4918 N N . ASP A 1 640 ? 9.872 -7.565 -28.099 1.00 71.88 640 ASP A N 1
ATOM 4919 C CA . ASP A 1 640 ? 8.777 -6.774 -28.665 1.00 71.88 640 ASP A CA 1
ATOM 4920 C C . ASP A 1 640 ? 7.856 -6.205 -27.568 1.00 71.88 640 ASP A C 1
ATOM 4922 O O . ASP A 1 640 ? 7.826 -6.656 -26.420 1.00 71.88 640 ASP A O 1
ATOM 4926 N N . GLY A 1 641 ? 7.066 -5.197 -27.924 1.00 73.62 641 GLY A N 1
ATOM 4927 C CA . GLY A 1 641 ? 6.304 -4.376 -26.983 1.00 73.62 641 GLY A CA 1
ATOM 4928 C C . GLY A 1 641 ? 5.132 -5.117 -26.370 1.00 73.62 641 GLY A C 1
ATOM 4929 O O . GLY A 1 641 ? 4.754 -4.834 -25.233 1.00 73.62 641 GLY A O 1
ATOM 4930 N N . LEU A 1 642 ? 4.577 -6.105 -27.081 1.00 78.81 642 LEU A N 1
ATOM 4931 C CA . LEU A 1 642 ? 3.560 -6.978 -26.506 1.00 78.81 642 LEU A CA 1
ATOM 4932 C C . LEU A 1 642 ? 4.166 -7.863 -25.423 1.00 78.81 642 LEU A C 1
ATOM 4934 O O . LEU A 1 642 ? 3.587 -7.973 -24.345 1.00 78.81 642 LEU A O 1
ATOM 4938 N N . THR A 1 643 ? 5.310 -8.485 -25.700 1.00 80.94 643 THR A N 1
ATOM 4939 C CA . THR A 1 643 ? 6.018 -9.316 -24.721 1.00 80.94 643 THR A CA 1
ATOM 4940 C C . THR A 1 643 ? 6.432 -8.495 -23.509 1.00 80.94 643 THR A C 1
ATOM 4942 O O . THR A 1 643 ? 6.174 -8.908 -22.383 1.00 80.94 643 THR A O 1
ATOM 4945 N N . HIS A 1 644 ? 6.950 -7.284 -23.715 1.00 78.81 644 HIS A N 1
ATOM 4946 C CA . HIS A 1 644 ? 7.309 -6.390 -22.618 1.00 78.81 644 HIS A CA 1
ATOM 4947 C C . HIS A 1 644 ? 6.096 -6.022 -21.741 1.00 78.81 644 HIS A C 1
ATOM 4949 O O . HIS A 1 644 ? 6.159 -6.147 -20.522 1.00 78.81 644 HIS A O 1
ATOM 4955 N N . ALA A 1 645 ? 4.955 -5.661 -22.342 1.00 79.81 645 ALA A N 1
ATOM 4956 C CA . ALA A 1 645 ? 3.735 -5.364 -21.584 1.00 79.81 645 ALA A CA 1
ATOM 4957 C C . ALA A 1 645 ? 3.144 -6.581 -20.859 1.00 79.81 645 ALA A C 1
ATOM 4959 O O . ALA A 1 645 ? 2.558 -6.431 -19.789 1.00 79.81 645 ALA A O 1
ATOM 4960 N N . ARG A 1 646 ? 3.282 -7.780 -21.434 1.00 85.62 646 ARG A N 1
ATOM 4961 C CA . ARG A 1 646 ? 2.855 -9.030 -20.797 1.00 85.62 646 ARG A CA 1
ATOM 4962 C C . ARG A 1 646 ? 3.682 -9.357 -19.576 1.00 85.62 646 ARG A C 1
ATOM 4964 O O . ARG A 1 646 ? 3.092 -9.650 -18.545 1.00 85.62 646 ARG A O 1
ATOM 4971 N N . LEU A 1 647 ? 5.008 -9.280 -19.703 1.00 83.88 647 LEU A N 1
ATOM 4972 C CA . LEU A 1 647 ? 5.913 -9.481 -18.581 1.00 83.88 647 LEU A CA 1
ATOM 4973 C C . LEU A 1 647 ? 5.562 -8.501 -17.469 1.00 83.88 647 LEU A C 1
ATOM 4975 O O . LEU A 1 647 ? 5.221 -8.933 -16.384 1.00 83.88 647 LEU A O 1
ATOM 4979 N N . SER A 1 648 ? 5.472 -7.211 -17.781 1.00 81.38 648 SER A N 1
ATOM 4980 C CA . SER A 1 648 ? 5.054 -6.191 -16.820 1.00 81.38 648 SER A CA 1
ATOM 4981 C C . SER A 1 648 ? 3.734 -6.484 -16.100 1.00 81.38 648 SER A C 1
ATOM 4983 O O . SER A 1 648 ? 3.612 -6.212 -14.916 1.00 81.38 648 SER A O 1
ATOM 4985 N N . LEU A 1 649 ? 2.724 -7.040 -16.771 1.00 86.25 649 LEU A N 1
ATOM 4986 C CA . LEU A 1 649 ? 1.434 -7.313 -16.131 1.00 86.25 649 LEU A CA 1
ATOM 4987 C C . LEU A 1 649 ? 1.405 -8.655 -15.371 1.00 86.25 649 LEU A C 1
ATOM 4989 O O . LEU A 1 649 ? 0.540 -8.857 -14.516 1.00 86.25 649 LEU A O 1
ATOM 4993 N N . ALA A 1 650 ? 2.320 -9.577 -15.681 1.00 90.69 650 ALA A N 1
ATOM 4994 C CA . ALA A 1 650 ? 2.301 -10.943 -15.169 1.00 90.69 650 ALA A CA 1
ATOM 4995 C C . ALA A 1 650 ? 2.442 -11.001 -13.645 1.00 90.69 650 ALA A C 1
ATOM 4997 O O . ALA A 1 650 ? 1.659 -11.700 -12.997 1.00 90.69 650 ALA A O 1
ATOM 4998 N N . GLY A 1 651 ? 3.380 -10.236 -13.077 1.00 89.06 651 GLY A N 1
ATOM 4999 C CA . GLY A 1 651 ? 3.557 -10.159 -11.628 1.00 89.06 651 GLY A CA 1
ATOM 5000 C C . GLY A 1 651 ? 2.298 -9.674 -10.921 1.00 89.06 651 GLY A C 1
ATOM 5001 O O . GLY A 1 651 ? 1.760 -10.374 -10.063 1.00 89.06 651 GLY A O 1
ATOM 5002 N N . GLY A 1 652 ? 1.735 -8.550 -11.376 1.00 90.62 652 GLY A N 1
ATOM 5003 C CA . GLY A 1 652 ? 0.535 -7.985 -10.763 1.00 90.62 652 GLY A CA 1
ATOM 5004 C C . GLY A 1 652 ? -0.695 -8.896 -10.831 1.00 90.62 652 GLY A C 1
ATOM 5005 O O . GLY A 1 652 ? -1.458 -8.985 -9.865 1.00 90.62 652 GLY A O 1
ATOM 5006 N N . LEU A 1 653 ? -0.887 -9.625 -11.935 1.00 94.06 653 LEU A N 1
ATOM 5007 C CA . LEU A 1 653 ? -1.969 -10.608 -12.053 1.00 94.06 653 LEU A CA 1
ATOM 5008 C C . LEU A 1 653 ? -1.776 -11.790 -11.092 1.00 94.06 653 LEU A C 1
ATOM 5010 O O . LEU A 1 653 ? -2.741 -12.205 -10.446 1.00 94.06 653 LEU A O 1
ATOM 5014 N N . ALA A 1 654 ? -0.545 -12.292 -10.950 1.00 95.25 654 ALA A N 1
ATOM 5015 C CA . ALA A 1 654 ? -0.219 -13.365 -10.012 1.00 95.25 654 ALA A CA 1
ATOM 5016 C C . ALA A 1 654 ? -0.382 -12.919 -8.550 1.00 95.25 654 ALA A C 1
ATOM 5018 O O . ALA A 1 654 ? -1.027 -13.614 -7.764 1.00 95.25 654 ALA A O 1
ATOM 5019 N N . GLY A 1 655 ? 0.106 -11.727 -8.194 1.00 92.81 655 GLY A N 1
ATOM 5020 C CA . GLY A 1 655 ? -0.101 -11.133 -6.871 1.00 92.81 655 GLY A CA 1
ATOM 5021 C C . GLY A 1 655 ? -1.578 -10.841 -6.580 1.00 92.81 655 GLY A C 1
ATOM 5022 O O . GLY A 1 655 ? -2.037 -10.978 -5.445 1.00 92.81 655 GLY A O 1
ATOM 5023 N N . GLY A 1 656 ? -2.367 -10.491 -7.601 1.00 94.56 656 GLY A N 1
ATOM 5024 C CA . GLY A 1 656 ? -3.804 -10.248 -7.464 1.00 94.56 656 GLY A CA 1
ATOM 5025 C C . GLY A 1 656 ? -4.572 -11.534 -7.190 1.00 94.56 656 GLY A C 1
ATOM 5026 O O . GLY A 1 656 ? -5.438 -11.561 -6.313 1.00 94.56 656 GLY A O 1
ATOM 5027 N N . LEU A 1 657 ? -4.191 -12.617 -7.871 1.00 97.12 657 LEU A N 1
ATOM 5028 C CA . LEU A 1 657 ? -4.701 -13.953 -7.597 1.00 97.12 657 LEU A CA 1
ATOM 5029 C C . LEU A 1 657 ? -4.313 -14.410 -6.184 1.00 97.12 657 LEU A C 1
ATOM 5031 O O . LEU A 1 657 ? -5.177 -14.879 -5.449 1.00 97.12 657 LEU A O 1
ATOM 5035 N N . ALA A 1 658 ? -3.056 -14.216 -5.771 1.00 96.69 658 ALA A N 1
ATOM 5036 C CA . ALA A 1 658 ? -2.590 -14.544 -4.421 1.00 96.69 658 ALA A CA 1
ATOM 5037 C C . ALA A 1 658 ? -3.396 -13.806 -3.340 1.00 96.69 658 ALA A C 1
ATOM 5039 O O . ALA A 1 658 ? -3.863 -14.421 -2.382 1.00 96.69 658 ALA A O 1
ATOM 5040 N N . THR A 1 659 ? -3.638 -12.508 -3.544 1.00 95.75 659 THR A N 1
ATOM 5041 C CA . THR A 1 659 ? -4.463 -11.671 -2.659 1.00 95.75 659 THR A CA 1
ATOM 5042 C C . THR A 1 659 ? -5.900 -12.196 -2.572 1.00 95.75 659 THR A C 1
ATOM 5044 O O . THR A 1 659 ? -6.453 -12.324 -1.480 1.00 95.75 659 THR A O 1
ATOM 5047 N N . ALA A 1 660 ? -6.509 -12.543 -3.711 1.00 96.56 660 ALA A N 1
ATOM 5048 C CA . ALA A 1 660 ? -7.868 -13.078 -3.761 1.00 96.56 660 ALA A CA 1
ATOM 5049 C C . ALA A 1 660 ? -7.984 -14.455 -3.083 1.00 96.56 660 ALA A C 1
ATOM 5051 O O . ALA A 1 660 ? -8.933 -14.705 -2.342 1.00 96.56 660 ALA A O 1
ATOM 5052 N N . VAL A 1 661 ? -6.995 -15.331 -3.282 1.00 96.69 661 VAL A N 1
ATOM 5053 C CA . VAL A 1 661 ? -6.923 -16.644 -2.625 1.00 96.69 661 VAL A CA 1
ATOM 5054 C C . VAL A 1 661 ? -6.718 -16.493 -1.119 1.00 96.69 661 VAL A C 1
ATOM 5056 O O . VAL A 1 661 ? -7.385 -17.180 -0.354 1.00 96.69 661 VAL A O 1
ATOM 5059 N N . ALA A 1 662 ? -5.866 -15.572 -0.666 1.00 94.44 662 ALA A N 1
ATOM 5060 C CA . ALA A 1 662 ? -5.706 -15.292 0.760 1.00 94.44 662 ALA A CA 1
ATOM 5061 C C . ALA A 1 662 ? -7.001 -14.763 1.393 1.00 94.44 662 ALA A C 1
ATOM 5063 O O . ALA A 1 662 ? -7.343 -15.165 2.504 1.00 94.44 662 ALA A O 1
ATOM 5064 N N . LEU A 1 663 ? -7.765 -13.935 0.673 1.00 91.81 663 LEU A N 1
ATOM 5065 C CA . LEU A 1 663 ? -9.081 -13.490 1.130 1.00 91.81 663 LEU A CA 1
ATOM 5066 C C . LEU A 1 663 ? -10.087 -14.651 1.193 1.00 91.81 663 LEU A C 1
ATOM 5068 O O . LEU A 1 663 ? -10.852 -14.741 2.150 1.00 91.81 663 LEU A O 1
ATOM 5072 N N . ALA A 1 664 ? -10.052 -15.586 0.238 1.00 91.88 664 ALA A N 1
ATOM 5073 C CA . ALA A 1 664 ? -10.850 -16.811 0.317 1.00 91.88 664 ALA A CA 1
ATOM 5074 C C . ALA A 1 664 ? -10.447 -17.673 1.528 1.00 91.88 664 ALA A C 1
ATOM 5076 O O . ALA A 1 664 ? -11.313 -18.158 2.252 1.00 91.88 664 ALA A O 1
ATOM 5077 N N . LEU A 1 665 ? -9.144 -17.830 1.787 1.00 89.56 665 LEU A N 1
ATOM 5078 C CA . LEU A 1 665 ? -8.627 -18.565 2.945 1.00 89.56 665 LEU A CA 1
ATOM 5079 C C . LEU A 1 665 ? -9.047 -17.919 4.266 1.00 89.56 665 LEU A C 1
ATOM 5081 O O . LEU A 1 665 ? -9.409 -18.639 5.193 1.00 89.56 665 LEU A O 1
ATOM 5085 N N . TYR A 1 666 ? -9.058 -16.587 4.352 1.00 85.88 666 TYR A N 1
ATOM 5086 C CA . TYR A 1 666 ? -9.600 -15.866 5.503 1.00 85.88 666 TYR A CA 1
ATOM 5087 C C . TYR A 1 666 ? -11.058 -16.255 5.775 1.00 85.88 666 TYR A C 1
ATOM 5089 O O . TYR A 1 666 ? -11.387 -16.622 6.900 1.00 85.88 666 TYR A O 1
ATOM 5097 N N . VAL A 1 667 ? -11.912 -16.267 4.746 1.00 78.81 667 VAL A N 1
ATOM 5098 C CA . VAL A 1 667 ? -13.316 -16.681 4.898 1.00 78.81 667 VAL A CA 1
ATOM 5099 C C . VAL A 1 667 ? -13.430 -18.140 5.335 1.00 78.81 667 VAL A C 1
ATOM 5101 O O . VAL A 1 667 ? -14.210 -18.452 6.228 1.00 78.81 667 VAL A O 1
ATOM 5104 N N . LEU A 1 668 ? -12.675 -19.036 4.696 1.00 78.88 668 LEU A N 1
ATOM 5105 C CA . LEU A 1 668 ? -12.765 -20.477 4.946 1.00 78.88 668 LEU A CA 1
ATOM 5106 C C . LEU A 1 668 ? -12.252 -20.872 6.335 1.00 78.88 668 LEU A C 1
ATOM 5108 O O . LEU A 1 668 ? -12.747 -21.832 6.917 1.00 78.88 668 LEU A O 1
ATOM 5112 N N . THR A 1 669 ? -11.252 -20.160 6.852 1.00 76.00 669 THR A N 1
ATOM 5113 C CA . THR A 1 669 ? -10.622 -20.480 8.142 1.00 76.00 669 THR A CA 1
ATOM 5114 C C . THR A 1 669 ? -11.154 -19.636 9.297 1.00 76.00 669 THR A C 1
ATOM 5116 O O . THR A 1 669 ? -10.970 -20.019 10.448 1.00 76.00 669 THR A O 1
ATOM 5119 N N . GLY A 1 670 ? -11.763 -18.479 9.019 1.00 62.09 670 GLY A N 1
ATOM 5120 C CA . GLY A 1 670 ? -12.182 -17.507 10.032 1.00 62.09 670 GLY A CA 1
ATOM 5121 C C . GLY A 1 670 ? -11.025 -16.863 10.807 1.00 62.09 670 GLY A C 1
ATOM 5122 O O . GLY A 1 670 ? -11.267 -16.160 11.784 1.00 62.09 670 GLY A O 1
ATOM 5123 N N . SER A 1 671 ? -9.766 -17.097 10.415 1.00 63.44 671 SER A N 1
ATOM 5124 C CA . SER A 1 671 ? -8.604 -16.660 11.194 1.00 63.44 671 SER A CA 1
ATOM 5125 C C . SER A 1 671 ? -8.328 -15.162 11.007 1.00 63.44 671 SER A C 1
ATOM 5127 O O . SER A 1 671 ? -7.959 -14.748 9.902 1.00 63.44 671 SER A O 1
ATOM 5129 N N . PRO A 1 672 ? -8.398 -14.331 12.066 1.00 64.31 672 PRO A N 1
ATOM 5130 C CA . PRO A 1 672 ? -8.161 -12.888 11.960 1.00 64.31 672 PRO A CA 1
ATOM 5131 C C . PRO A 1 672 ? -6.727 -12.553 11.524 1.00 64.31 672 PRO A C 1
ATOM 5133 O O . PRO A 1 672 ? -6.468 -11.471 11.004 1.00 64.31 672 PRO A O 1
ATOM 5136 N N . HIS A 1 673 ? -5.792 -13.495 11.664 1.00 71.06 673 HIS A N 1
ATOM 5137 C CA . HIS A 1 673 ? -4.386 -13.307 11.318 1.00 71.06 673 HIS A CA 1
ATOM 5138 C C . HIS A 1 673 ? -4.095 -13.334 9.807 1.00 71.06 673 HIS A C 1
ATOM 5140 O O . HIS A 1 673 ? -2.985 -12.987 9.406 1.00 71.06 673 HIS A O 1
ATOM 5146 N N . ILE A 1 674 ? -5.053 -13.739 8.964 1.00 77.38 674 ILE A N 1
ATOM 5147 C CA . ILE A 1 674 ? -4.886 -13.788 7.497 1.00 77.38 674 ILE A CA 1
ATOM 5148 C C . ILE A 1 674 ? -5.240 -12.445 6.850 1.00 77.38 674 ILE A C 1
ATOM 5150 O O . ILE A 1 674 ? -4.640 -12.056 5.849 1.00 77.38 674 ILE A O 1
ATOM 5154 N N . LEU A 1 675 ? -6.176 -11.695 7.431 1.00 77.75 675 LEU A N 1
ATOM 5155 C CA . LEU A 1 675 ? -6.636 -10.427 6.868 1.00 77.75 675 LEU A CA 1
ATOM 5156 C C . LEU A 1 675 ? -5.516 -9.369 6.722 1.00 77.75 675 LEU A C 1
ATOM 5158 O O . LEU A 1 675 ? -5.469 -8.710 5.681 1.00 77.75 675 LEU A O 1
ATOM 5162 N N . PRO A 1 676 ? -4.544 -9.250 7.655 1.00 79.31 676 PRO A N 1
ATOM 5163 C CA . PRO A 1 676 ? -3.360 -8.413 7.457 1.00 79.31 676 PRO A CA 1
ATOM 5164 C C . PRO A 1 676 ? -2.511 -8.820 6.248 1.00 79.31 676 PRO A C 1
ATOM 5166 O O . PRO A 1 676 ? -1.935 -7.954 5.594 1.00 79.31 676 PRO A O 1
ATOM 5169 N N . TRP A 1 677 ? -2.440 -10.114 5.912 1.00 86.31 677 TRP A N 1
ATOM 5170 C CA . TRP A 1 677 ? -1.728 -10.576 4.714 1.00 86.31 677 TRP A CA 1
ATOM 5171 C C . TRP A 1 677 ? -2.453 -10.149 3.440 1.00 86.31 677 TRP A C 1
ATOM 5173 O O . TRP A 1 677 ? -1.800 -9.772 2.471 1.00 86.31 677 TRP A O 1
ATOM 5183 N N . VAL A 1 678 ? -3.790 -10.165 3.447 1.00 89.44 678 VAL A N 1
ATOM 5184 C CA . VAL A 1 678 ? -4.612 -9.668 2.333 1.00 89.44 678 VAL A CA 1
ATOM 5185 C C . VAL A 1 678 ? -4.388 -8.169 2.141 1.00 89.44 678 VAL A C 1
ATOM 5187 O O . VAL A 1 678 ? -4.122 -7.736 1.022 1.00 89.44 678 VAL A O 1
ATOM 5190 N N . ALA A 1 679 ? -4.429 -7.386 3.223 1.00 79.69 679 ALA A N 1
ATOM 5191 C CA . ALA A 1 679 ? -4.180 -5.947 3.173 1.00 79.69 679 ALA A CA 1
ATOM 5192 C C . ALA A 1 679 ? -2.761 -5.633 2.666 1.00 79.69 679 ALA A C 1
ATOM 5194 O O . ALA A 1 679 ? -2.586 -4.822 1.757 1.00 79.69 679 ALA A O 1
ATOM 5195 N N . ALA A 1 680 ? -1.746 -6.311 3.207 1.00 80.62 680 ALA A N 1
ATOM 5196 C CA . ALA A 1 680 ? -0.353 -6.096 2.829 1.00 80.62 680 ALA A CA 1
ATOM 5197 C C . ALA A 1 680 ? -0.050 -6.568 1.396 1.00 80.62 680 ALA A C 1
ATOM 5199 O O . ALA A 1 680 ? 0.645 -5.871 0.660 1.00 80.62 680 ALA A O 1
ATOM 5200 N N . GLY A 1 681 ? -0.607 -7.707 0.973 1.00 86.38 681 GLY A N 1
ATOM 5201 C CA . GLY A 1 681 ? -0.502 -8.212 -0.397 1.00 86.38 681 GLY A CA 1
ATOM 5202 C C . GLY A 1 681 ? -1.175 -7.282 -1.405 1.00 86.38 681 GLY A C 1
ATOM 5203 O O . GLY A 1 681 ? -0.568 -6.938 -2.421 1.00 86.38 681 GLY A O 1
ATOM 5204 N N . ALA A 1 682 ? -2.377 -6.789 -1.085 1.00 85.00 682 ALA A N 1
ATOM 5205 C CA . ALA A 1 682 ? -3.063 -5.789 -1.895 1.00 85.00 682 ALA A CA 1
ATOM 5206 C C . ALA A 1 682 ? -2.232 -4.504 -2.014 1.00 85.00 682 ALA A C 1
ATOM 5208 O O . ALA A 1 682 ? -2.043 -4.009 -3.121 1.00 85.00 682 ALA A O 1
ATOM 5209 N N . ALA A 1 683 ? -1.676 -4.005 -0.905 1.00 79.25 683 ALA A N 1
ATOM 5210 C CA . ALA A 1 683 ? -0.847 -2.802 -0.881 1.00 79.25 683 ALA A CA 1
ATOM 5211 C C . ALA A 1 683 ? 0.445 -2.953 -1.697 1.00 79.25 683 ALA A C 1
ATOM 5213 O O . ALA A 1 683 ? 0.748 -2.099 -2.529 1.00 79.25 683 ALA A O 1
ATOM 5214 N N . ALA A 1 684 ? 1.192 -4.042 -1.488 1.00 80.12 684 ALA A N 1
ATOM 5215 C CA . ALA A 1 684 ? 2.442 -4.311 -2.195 1.00 80.12 684 ALA A CA 1
ATOM 5216 C C . ALA A 1 684 ? 2.212 -4.442 -3.706 1.00 80.12 684 ALA A C 1
ATOM 5218 O O . ALA A 1 684 ? 2.941 -3.852 -4.503 1.00 80.12 684 ALA A O 1
ATOM 5219 N N . ASN A 1 685 ? 1.149 -5.146 -4.102 1.00 84.56 685 ASN A N 1
ATOM 5220 C CA . ASN A 1 685 ? 0.801 -5.305 -5.506 1.00 84.56 685 ASN A CA 1
ATOM 5221 C C . ASN A 1 685 ? 0.303 -3.991 -6.134 1.00 84.56 685 ASN A C 1
ATOM 5223 O O . ASN A 1 685 ? 0.654 -3.663 -7.267 1.00 84.56 685 ASN A O 1
ATOM 5227 N N . LEU A 1 686 ? -0.461 -3.183 -5.392 1.00 75.06 686 LEU A N 1
ATOM 5228 C CA . LEU A 1 686 ? -0.886 -1.858 -5.844 1.00 75.06 686 LEU A CA 1
ATOM 5229 C C . LEU A 1 686 ? 0.319 -0.923 -6.028 1.00 75.06 686 LEU A C 1
ATOM 5231 O O . LEU A 1 686 ? 0.400 -0.220 -7.032 1.00 75.06 686 LEU A O 1
ATOM 5235 N N . PHE A 1 687 ? 1.282 -0.963 -5.103 1.00 70.62 687 PHE A N 1
ATOM 5236 C CA . PHE A 1 687 ? 2.541 -0.229 -5.211 1.00 70.62 687 PHE A CA 1
ATOM 5237 C C . PHE A 1 687 ? 3.315 -0.650 -6.468 1.00 70.62 687 PHE A C 1
ATOM 5239 O O . PHE A 1 687 ? 3.684 0.205 -7.274 1.00 70.62 687 PHE A O 1
ATOM 5246 N N . GLY A 1 688 ? 3.469 -1.959 -6.692 1.00 67.19 688 GLY A N 1
ATOM 5247 C CA . GLY A 1 688 ? 4.091 -2.506 -7.901 1.00 67.19 688 GLY A CA 1
ATOM 5248 C C . GLY A 1 688 ? 3.349 -2.141 -9.196 1.00 67.19 688 GLY A C 1
ATOM 5249 O O . GLY A 1 688 ? 3.952 -1.878 -10.233 1.00 67.19 688 GLY A O 1
ATOM 5250 N N . SER A 1 689 ? 2.021 -2.056 -9.135 1.00 69.94 689 SER A N 1
ATOM 5251 C CA . SER A 1 689 ? 1.168 -1.773 -10.292 1.00 69.94 689 SER A CA 1
ATOM 5252 C C . SER A 1 689 ? 1.018 -0.282 -10.607 1.00 69.94 689 SER A C 1
ATOM 5254 O O . SER A 1 689 ? 0.590 0.046 -11.712 1.00 69.94 689 SER A O 1
ATOM 5256 N N . LEU A 1 690 ? 1.322 0.625 -9.671 1.00 63.47 690 LEU A N 1
ATOM 5257 C CA . LEU A 1 690 ? 1.094 2.069 -9.825 1.00 63.47 690 LEU A CA 1
ATOM 5258 C C . LEU A 1 690 ? 2.374 2.900 -9.879 1.00 63.47 690 LEU A C 1
ATOM 5260 O O . LEU A 1 690 ? 2.384 3.934 -10.548 1.00 63.47 690 LEU A O 1
ATOM 5264 N N . VAL A 1 691 ? 3.431 2.508 -9.164 1.00 60.25 691 VAL A N 1
ATOM 5265 C CA . VAL A 1 691 ? 4.592 3.380 -8.966 1.00 60.25 691 VAL A CA 1
ATOM 5266 C C . VAL A 1 691 ? 5.602 3.196 -10.099 1.00 60.25 691 VAL A C 1
ATOM 5268 O O . VAL A 1 691 ? 6.180 2.124 -10.243 1.00 60.25 691 VAL A O 1
ATOM 5271 N N . PRO A 1 692 ? 5.903 4.232 -10.896 1.00 50.38 692 PRO A N 1
ATOM 5272 C CA . PRO A 1 692 ? 6.777 4.067 -12.040 1.00 50.38 692 PRO A CA 1
ATOM 5273 C C . PRO A 1 692 ? 8.247 4.304 -11.682 1.00 50.38 692 PRO A C 1
ATOM 5275 O O . PRO A 1 692 ? 8.852 5.322 -12.032 1.00 50.38 692 PRO A O 1
ATOM 5278 N N . PHE A 1 693 ? 8.830 3.331 -10.986 1.00 49.47 693 PHE A N 1
ATOM 5279 C CA . PHE A 1 693 ? 10.279 3.203 -10.831 1.00 49.47 693 PHE A CA 1
ATOM 5280 C C . PHE A 1 693 ? 10.854 2.163 -11.794 1.00 49.47 693 PHE A C 1
ATOM 5282 O O . PHE A 1 693 ? 10.160 1.274 -12.261 1.00 49.47 693 PHE A O 1
ATOM 5289 N N . ILE A 1 694 ? 12.158 2.281 -12.065 1.00 42.81 694 ILE A N 1
ATOM 5290 C CA . ILE A 1 694 ? 12.932 1.489 -13.048 1.00 42.81 694 ILE A CA 1
ATOM 5291 C C . ILE A 1 694 ? 12.861 -0.027 -12.803 1.00 42.81 694 ILE A C 1
ATOM 5293 O O . ILE A 1 694 ? 13.135 -0.816 -13.699 1.00 42.81 694 ILE A O 1
ATOM 5297 N N . THR A 1 695 ? 12.549 -0.427 -11.574 1.00 47.97 695 THR A N 1
ATOM 5298 C CA . THR A 1 695 ? 12.462 -1.821 -11.127 1.00 47.97 695 THR A CA 1
ATOM 5299 C C . THR A 1 695 ? 11.021 -2.274 -10.913 1.00 47.97 695 THR A C 1
ATOM 5301 O O . THR A 1 695 ? 10.815 -3.339 -10.350 1.00 47.97 695 THR A O 1
ATOM 5304 N N . VAL A 1 696 ? 10.038 -1.445 -11.271 1.00 55.56 696 VAL A N 1
ATOM 5305 C CA . VAL A 1 696 ? 8.632 -1.654 -10.938 1.00 55.56 696 VAL A CA 1
ATOM 5306 C C . VAL A 1 696 ? 7.818 -1.885 -12.210 1.00 55.56 696 VAL A C 1
ATOM 5308 O O . VAL A 1 696 ? 7.972 -1.197 -13.221 1.00 55.56 696 VAL A O 1
ATOM 5311 N N . ASP A 1 697 ? 6.941 -2.874 -12.128 1.00 59.12 697 ASP A N 1
ATOM 5312 C CA . ASP A 1 697 ? 6.216 -3.540 -13.209 1.00 59.12 697 ASP A CA 1
ATOM 5313 C C . ASP A 1 697 ? 5.481 -2.632 -14.196 1.00 59.12 697 ASP A C 1
ATOM 5315 O O . ASP A 1 697 ? 5.274 -3.000 -15.350 1.00 59.12 697 ASP A O 1
ATOM 5319 N N . VAL A 1 698 ? 5.104 -1.422 -13.792 1.00 62.91 698 VAL A N 1
ATOM 5320 C CA . VAL A 1 698 ? 4.231 -0.542 -14.579 1.00 62.91 698 VAL A CA 1
ATOM 5321 C C . VAL A 1 698 ? 4.907 0.107 -15.803 1.00 62.91 698 VAL A C 1
ATOM 5323 O O . VAL A 1 698 ? 4.215 0.626 -16.687 1.00 62.91 698 VAL A O 1
ATOM 5326 N N . GLU A 1 699 ? 6.245 0.090 -15.892 1.00 61.09 699 GLU A N 1
ATOM 5327 C CA . GLU A 1 699 ? 7.001 0.852 -16.901 1.00 61.09 699 GLU A CA 1
ATOM 5328 C C . GLU A 1 699 ? 6.582 0.515 -18.345 1.00 61.09 699 GLU A C 1
ATOM 5330 O O . GLU A 1 699 ? 6.307 1.423 -19.134 1.00 61.09 699 GLU A O 1
ATOM 5335 N N . ALA A 1 700 ? 6.454 -0.770 -18.698 1.00 62.12 700 ALA A N 1
ATOM 5336 C CA . ALA A 1 700 ? 6.064 -1.173 -20.051 1.00 62.12 700 ALA A CA 1
ATOM 5337 C C . ALA A 1 700 ? 4.609 -0.827 -20.377 1.00 62.12 700 ALA A C 1
ATOM 5339 O O . ALA A 1 700 ? 4.306 -0.396 -21.491 1.00 62.12 700 ALA A O 1
ATOM 5340 N N . ILE A 1 701 ? 3.703 -1.004 -19.410 1.00 63.88 701 ILE A N 1
ATOM 5341 C CA . ILE A 1 701 ? 2.256 -0.829 -19.593 1.00 63.88 701 ILE A CA 1
ATOM 5342 C C . ILE A 1 701 ? 1.956 0.624 -19.974 1.00 63.88 701 ILE A C 1
ATOM 5344 O O . ILE A 1 701 ? 1.233 0.877 -20.940 1.00 63.88 701 ILE A O 1
ATOM 5348 N N . LEU A 1 702 ? 2.577 1.587 -19.285 1.00 59.19 702 LEU A N 1
ATOM 5349 C CA . LEU A 1 702 ? 2.378 3.018 -19.544 1.00 59.19 702 LEU A CA 1
ATOM 5350 C C . LEU A 1 702 ? 2.904 3.456 -20.918 1.00 59.19 702 LEU A C 1
ATOM 5352 O O . LEU A 1 702 ? 2.354 4.381 -21.522 1.00 59.19 702 LEU A O 1
ATOM 5356 N N . LEU A 1 703 ? 3.934 2.784 -21.438 1.00 56.91 703 LEU A N 1
ATOM 5357 C CA . LEU A 1 703 ? 4.491 3.044 -22.769 1.00 56.91 703 LEU A CA 1
ATOM 5358 C C . LEU A 1 703 ? 3.612 2.460 -23.884 1.00 56.91 703 LEU A C 1
ATOM 5360 O O . LEU A 1 703 ? 3.459 3.059 -24.952 1.00 56.91 703 LEU A O 1
ATOM 5364 N N . VAL A 1 704 ? 2.985 1.319 -23.614 1.00 58.03 704 VAL A N 1
ATOM 5365 C CA . VAL A 1 704 ? 2.213 0.514 -24.566 1.00 58.03 704 VAL A CA 1
ATOM 5366 C C . VAL A 1 704 ? 0.761 0.981 -24.722 1.00 58.03 704 VAL A C 1
ATOM 5368 O O . VAL A 1 704 ? 0.211 0.960 -25.827 1.00 58.03 704 VAL A O 1
ATOM 5371 N N . VAL A 1 705 ? 0.135 1.448 -23.641 1.00 56.16 705 VAL A N 1
ATOM 5372 C CA . VAL A 1 705 ? -1.310 1.734 -23.573 1.00 56.16 705 VAL A CA 1
ATOM 5373 C C . VAL A 1 705 ? -1.714 3.072 -24.241 1.00 56.16 705 VAL A C 1
ATOM 5375 O O . VAL A 1 705 ? -2.889 3.324 -24.506 1.00 56.16 705 VAL A O 1
ATOM 5378 N N . GLY A 1 706 ? -0.748 3.884 -24.680 1.00 54.59 706 GLY A N 1
ATOM 5379 C CA . GLY A 1 706 ? -0.965 5.035 -25.569 1.00 54.59 706 GLY A CA 1
ATOM 5380 C C . GLY A 1 706 ? -0.831 6.397 -24.883 1.00 54.59 706 GLY A C 1
ATOM 5381 O O . GLY A 1 706 ? -0.730 6.502 -23.667 1.00 54.59 706 GLY A O 1
ATOM 5382 N N . ARG A 1 707 ? -0.812 7.483 -25.672 1.00 53.41 707 ARG A N 1
ATOM 5383 C CA . ARG A 1 707 ? -0.405 8.820 -25.187 1.00 53.41 707 ARG A CA 1
ATOM 5384 C C . ARG A 1 707 ? -1.325 9.456 -24.126 1.00 53.41 707 ARG A C 1
ATOM 5386 O O . ARG A 1 707 ? -0.902 10.437 -23.518 1.00 53.41 707 ARG A O 1
ATOM 5393 N N . TRP A 1 708 ? -2.550 8.957 -23.938 1.00 49.59 708 TRP A N 1
ATOM 5394 C CA . TRP A 1 708 ? -3.604 9.621 -23.148 1.00 49.59 708 TRP A CA 1
ATOM 5395 C C . TRP A 1 708 ? -4.060 8.845 -21.902 1.00 49.59 708 TRP A C 1
ATOM 5397 O O . TRP A 1 708 ? -4.329 9.467 -20.883 1.00 49.59 708 TRP A O 1
ATOM 5407 N N . LEU A 1 709 ? -4.096 7.509 -21.922 1.00 51.38 709 LEU A N 1
ATOM 5408 C CA . LEU A 1 709 ? -4.551 6.713 -20.769 1.00 51.38 709 LEU A CA 1
ATOM 5409 C C . LEU A 1 709 ? -3.686 6.857 -19.497 1.00 51.38 709 LEU A C 1
ATOM 5411 O O . LEU A 1 709 ? -4.255 6.902 -18.411 1.00 51.38 709 LEU A O 1
ATOM 5415 N N . PRO A 1 710 ? -2.354 7.022 -19.576 1.00 54.09 710 PRO A N 1
ATOM 5416 C CA . PRO A 1 710 ? -1.543 7.392 -18.417 1.00 54.09 710 PRO A CA 1
ATOM 5417 C C . PRO A 1 710 ? -1.955 8.725 -17.769 1.00 54.09 710 PRO A C 1
ATOM 5419 O O . PRO A 1 710 ? -1.908 8.853 -16.551 1.00 54.09 710 PRO A O 1
ATOM 5422 N N . ALA A 1 711 ? -2.415 9.704 -18.561 1.00 56.16 711 ALA A N 1
ATOM 5423 C CA . ALA A 1 711 ? -2.932 10.965 -18.029 1.00 56.16 711 ALA A CA 1
ATOM 5424 C C . ALA A 1 711 ? -4.277 10.763 -17.311 1.00 56.16 711 ALA A C 1
ATOM 5426 O O . ALA A 1 711 ? -4.524 11.408 -16.299 1.00 56.16 711 ALA A O 1
ATOM 5427 N N . VAL A 1 712 ? -5.106 9.824 -17.784 1.00 55.50 712 VAL A N 1
ATOM 5428 C CA . VAL A 1 712 ? -6.344 9.406 -17.104 1.00 55.50 712 VAL A CA 1
ATOM 5429 C C . VAL A 1 712 ? -6.037 8.688 -15.787 1.00 55.50 712 VAL A C 1
ATOM 5431 O O . VAL A 1 712 ? -6.692 8.964 -14.791 1.00 55.50 712 VAL A O 1
ATOM 5434 N N . GLY A 1 713 ? -5.018 7.822 -15.745 1.00 55.06 713 GLY A N 1
ATOM 5435 C CA . GLY A 1 713 ? -4.573 7.158 -14.514 1.00 55.06 713 GLY A CA 1
ATOM 5436 C C . GLY A 1 713 ? -4.023 8.137 -13.472 1.00 55.06 713 GLY A C 1
ATOM 5437 O O . GLY A 1 713 ? -4.385 8.059 -12.303 1.00 55.06 713 GLY A O 1
ATOM 5438 N N . VAL A 1 714 ? -3.221 9.117 -13.900 1.00 58.03 714 VAL A N 1
ATOM 5439 C CA . VAL A 1 714 ? -2.752 10.211 -13.034 1.00 58.03 714 VAL A CA 1
ATOM 5440 C C . VAL A 1 714 ? -3.911 11.080 -12.570 1.00 58.03 714 VAL A C 1
ATOM 5442 O O . VAL A 1 714 ? -3.974 11.413 -11.396 1.00 58.03 714 VAL A O 1
ATOM 5445 N N . PHE A 1 715 ? -4.857 11.411 -13.448 1.00 57.47 715 PHE A N 1
ATOM 5446 C CA . PHE A 1 715 ? -6.053 12.154 -13.064 1.00 57.47 715 PHE A CA 1
ATOM 5447 C C . PHE A 1 715 ? -6.888 11.381 -12.038 1.00 57.47 715 PHE A C 1
ATOM 5449 O O . PHE A 1 715 ? -7.269 11.949 -11.025 1.00 57.47 715 PHE A O 1
ATOM 5456 N N . ALA A 1 716 ? -7.098 10.078 -12.230 1.00 54.84 716 ALA A N 1
ATOM 5457 C CA . ALA A 1 716 ? -7.797 9.229 -11.270 1.00 54.84 716 ALA A CA 1
ATOM 5458 C C . ALA A 1 716 ? -7.054 9.137 -9.925 1.00 54.84 716 ALA A C 1
ATOM 5460 O O . ALA A 1 716 ? -7.691 9.228 -8.883 1.00 54.84 716 ALA A O 1
ATOM 5461 N N . ALA A 1 717 ? -5.721 9.028 -9.930 1.00 57.47 717 ALA A N 1
ATOM 5462 C CA . ALA A 1 717 ? -4.904 9.028 -8.715 1.00 57.47 717 ALA A CA 1
ATOM 5463 C C . ALA A 1 717 ? -4.898 10.394 -8.004 1.00 57.47 717 ALA A C 1
ATOM 5465 O O . ALA A 1 717 ? -4.949 10.448 -6.779 1.00 57.47 717 ALA A O 1
ATOM 5466 N N . LEU A 1 718 ? -4.884 11.500 -8.757 1.00 58.22 718 LEU A N 1
ATOM 5467 C CA . LEU A 1 718 ? -5.014 12.859 -8.229 1.00 58.22 718 LEU A CA 1
ATOM 5468 C C . LEU A 1 718 ? -6.413 13.102 -7.656 1.00 58.22 718 LEU A C 1
ATOM 5470 O O . LEU A 1 718 ? -6.523 13.705 -6.600 1.00 58.22 718 LEU A O 1
ATOM 5474 N N . VAL A 1 719 ? -7.471 12.614 -8.311 1.00 56.03 719 VAL A N 1
ATOM 5475 C CA . VAL A 1 719 ? -8.859 12.712 -7.832 1.00 56.03 719 VAL A CA 1
ATOM 5476 C C . VAL A 1 719 ? -9.070 11.839 -6.600 1.00 56.03 719 VAL A C 1
ATOM 5478 O O . VAL A 1 719 ? -9.637 12.315 -5.626 1.00 56.03 719 VAL A O 1
ATOM 5481 N N . ALA A 1 720 ? -8.573 10.602 -6.592 1.00 54.44 720 ALA A N 1
ATOM 5482 C CA . ALA A 1 720 ? -8.616 9.729 -5.421 1.00 54.44 720 ALA A CA 1
ATOM 5483 C C . ALA A 1 720 ? -7.794 10.309 -4.260 1.00 54.44 720 ALA A C 1
ATOM 5485 O O . ALA A 1 720 ? -8.246 10.300 -3.120 1.00 54.44 720 ALA A O 1
ATOM 5486 N N . GLY A 1 721 ? -6.624 10.880 -4.555 1.00 55.00 721 GLY A N 1
ATOM 5487 C CA . GLY A 1 721 ? -5.789 11.586 -3.589 1.00 55.00 721 GLY A CA 1
ATOM 5488 C C . GLY A 1 721 ? -6.452 12.849 -3.042 1.00 55.00 721 GLY A C 1
ATOM 5489 O O . GLY A 1 721 ? -6.441 13.056 -1.837 1.00 55.00 721 GLY A O 1
ATOM 5490 N N . ALA A 1 722 ? -7.082 13.661 -3.895 1.00 52.12 722 ALA A N 1
ATOM 5491 C CA . ALA A 1 722 ? -7.829 14.859 -3.511 1.00 52.12 722 ALA A CA 1
ATOM 5492 C C . ALA A 1 722 ? -9.100 14.522 -2.718 1.00 52.12 722 ALA A C 1
ATOM 5494 O O . ALA A 1 722 ? -9.414 15.209 -1.750 1.00 52.12 722 ALA A O 1
ATOM 5495 N N . ALA A 1 723 ? -9.802 13.446 -3.080 1.00 50.44 723 ALA A N 1
ATOM 5496 C CA . ALA A 1 723 ? -10.931 12.923 -2.320 1.00 50.44 723 ALA A CA 1
ATOM 5497 C C . ALA A 1 723 ? -10.474 12.424 -0.943 1.00 50.44 723 ALA A C 1
ATOM 5499 O O . ALA A 1 723 ? -11.071 12.774 0.068 1.00 50.44 723 ALA A O 1
ATOM 5500 N N . ALA A 1 724 ? -9.363 11.690 -0.879 1.00 49.94 724 ALA A N 1
ATOM 5501 C CA . ALA A 1 724 ? -8.787 11.242 0.381 1.00 49.94 724 ALA A CA 1
ATOM 5502 C C . ALA A 1 724 ? -8.216 12.405 1.221 1.00 49.94 724 ALA A C 1
ATOM 5504 O O . ALA A 1 724 ? -8.312 12.360 2.442 1.00 49.94 724 ALA A O 1
ATOM 5505 N N . LEU A 1 725 ? -7.703 13.477 0.605 1.00 51.44 725 LEU A N 1
ATOM 5506 C CA . LEU A 1 725 ? -7.333 14.739 1.269 1.00 51.44 725 LEU A CA 1
ATOM 5507 C C . LEU A 1 725 ? -8.555 15.464 1.841 1.00 51.44 725 LEU A C 1
ATOM 5509 O O . LEU A 1 725 ? -8.520 15.904 2.986 1.00 51.44 725 LEU A O 1
ATOM 5513 N N . GLY A 1 726 ? -9.644 15.555 1.071 1.00 47.53 726 GLY A N 1
ATOM 5514 C CA . GLY A 1 726 ? -10.915 16.138 1.513 1.00 47.53 726 GLY A CA 1
ATOM 5515 C C . GLY A 1 726 ? -11.567 15.366 2.663 1.00 47.53 726 GLY A C 1
ATOM 5516 O O . GLY A 1 726 ? -12.291 15.952 3.461 1.00 47.53 726 GLY A O 1
ATOM 5517 N N . LEU A 1 727 ? -11.255 14.074 2.784 1.00 47.75 727 LEU A N 1
ATOM 5518 C CA . LEU A 1 727 ? -11.663 13.206 3.890 1.00 47.75 727 LEU A CA 1
ATOM 5519 C C . LEU A 1 727 ? -10.640 13.171 5.048 1.00 47.75 727 LEU A C 1
ATOM 5521 O O . LEU A 1 727 ? -10.874 12.490 6.041 1.00 47.75 727 LEU A O 1
ATOM 5525 N N . GLY A 1 728 ? -9.507 13.881 4.945 1.00 46.94 728 GLY A N 1
ATOM 5526 C CA . GLY A 1 728 ? -8.443 13.893 5.962 1.00 46.94 728 GLY A CA 1
ATOM 5527 C C . GLY A 1 728 ? -7.616 12.600 6.056 1.00 46.94 728 GLY A C 1
ATOM 5528 O O . GLY A 1 728 ? -6.901 12.400 7.034 1.00 46.94 728 GLY A O 1
ATOM 5529 N N . VAL A 1 729 ? -7.717 11.720 5.057 1.00 41.69 729 VAL A N 1
ATOM 5530 C CA . VAL A 1 729 ? -7.155 10.357 5.034 1.00 41.69 729 VAL A CA 1
ATOM 5531 C C . VAL A 1 729 ? -5.835 10.271 4.253 1.00 41.69 729 VAL A C 1
ATOM 5533 O O . VAL A 1 729 ? -5.051 9.354 4.487 1.00 41.69 729 VAL A O 1
ATOM 5536 N N . ALA A 1 730 ? -5.551 11.207 3.339 1.00 50.59 730 ALA A N 1
ATOM 5537 C CA . ALA A 1 730 ? -4.346 11.155 2.505 1.00 50.59 730 ALA A CA 1
ATOM 5538 C C . ALA A 1 730 ? -3.383 12.322 2.712 1.00 50.59 730 ALA A C 1
ATOM 5540 O O . ALA A 1 730 ? -3.774 13.477 2.879 1.00 50.59 730 ALA A O 1
ATOM 5541 N N . ASP A 1 731 ? -2.098 11.988 2.609 1.00 61.25 731 ASP A N 1
ATOM 5542 C CA . ASP A 1 731 ? -1.008 12.947 2.583 1.00 61.25 731 ASP A CA 1
ATOM 5543 C C . ASP A 1 731 ? -0.996 13.747 1.262 1.00 61.25 731 ASP A C 1
ATOM 5545 O O . ASP A 1 731 ? -1.042 13.135 0.186 1.00 61.25 731 ASP A O 1
ATOM 5549 N N . PRO A 1 732 ? -0.892 15.093 1.297 1.00 67.88 732 PRO A N 1
ATOM 5550 C CA . PRO A 1 732 ? -0.826 15.921 0.092 1.00 67.88 732 PRO A CA 1
ATOM 5551 C C . PRO A 1 732 ? 0.374 15.632 -0.817 1.00 67.88 732 PRO A C 1
ATOM 5553 O O . PRO A 1 732 ? 0.342 16.018 -1.988 1.00 67.88 732 PRO A O 1
ATOM 5556 N N . LEU A 1 733 ? 1.419 14.957 -0.328 1.00 69.19 733 LEU A N 1
ATOM 5557 C CA . LEU A 1 733 ? 2.627 14.689 -1.103 1.00 69.19 733 LEU A CA 1
ATOM 5558 C C . LEU A 1 733 ? 2.490 13.477 -2.037 1.00 69.19 733 LEU A C 1
ATOM 5560 O O . LEU A 1 733 ? 3.087 13.463 -3.115 1.00 69.19 733 LEU A O 1
ATOM 5564 N N . ILE A 1 734 ? 1.658 12.490 -1.692 1.00 66.44 734 ILE A N 1
ATOM 5565 C CA . ILE A 1 734 ? 1.476 11.262 -2.489 1.00 66.44 734 ILE A CA 1
ATOM 5566 C C . ILE A 1 734 ? 0.969 11.557 -3.918 1.00 66.44 734 ILE A C 1
ATOM 5568 O O . ILE A 1 734 ? 1.578 11.067 -4.875 1.00 66.44 734 ILE A O 1
ATOM 5572 N N . PRO A 1 735 ? -0.072 12.388 -4.130 1.00 66.44 735 PRO A N 1
ATOM 5573 C CA . PRO A 1 735 ? -0.555 12.715 -5.473 1.00 66.44 735 PRO A CA 1
ATOM 5574 C C . PRO A 1 735 ? 0.501 13.461 -6.310 1.00 66.44 735 PRO A C 1
ATOM 5576 O O . PRO A 1 735 ? 0.617 13.240 -7.518 1.00 66.44 735 PRO A O 1
ATOM 5579 N N . VAL A 1 736 ? 1.322 14.300 -5.665 1.00 70.62 736 VAL A N 1
ATOM 5580 C CA . VAL A 1 736 ? 2.429 15.031 -6.305 1.00 70.62 736 VAL A CA 1
ATOM 5581 C C . VAL A 1 736 ? 3.544 14.078 -6.737 1.00 70.62 736 VAL A C 1
ATOM 5583 O O . VAL A 1 736 ? 4.049 14.200 -7.856 1.00 70.62 736 VAL A O 1
ATOM 5586 N N . ILE A 1 737 ? 3.901 13.100 -5.895 1.00 67.62 737 ILE A N 1
ATOM 5587 C CA . ILE A 1 737 ? 4.872 12.048 -6.229 1.00 67.62 737 ILE A CA 1
ATOM 5588 C C . ILE A 1 737 ? 4.391 11.268 -7.454 1.00 67.62 737 ILE A C 1
ATOM 5590 O O . ILE A 1 737 ? 5.151 11.134 -8.411 1.00 67.62 737 ILE A O 1
ATOM 5594 N N . VAL A 1 738 ? 3.130 10.823 -7.476 1.00 67.44 738 VAL A N 1
ATOM 5595 C CA . VAL A 1 738 ? 2.547 10.081 -8.612 1.00 67.44 738 VAL A CA 1
ATOM 5596 C C . VAL A 1 738 ? 2.576 10.912 -9.900 1.00 67.44 738 VAL A C 1
ATOM 5598 O O . VAL A 1 738 ? 2.970 10.411 -10.958 1.00 67.44 738 VAL A O 1
ATOM 5601 N N . PHE A 1 739 ? 2.226 12.199 -9.822 1.00 72.06 739 PHE A N 1
ATOM 5602 C CA . PHE A 1 739 ? 2.297 13.111 -10.964 1.00 72.06 739 PHE A CA 1
ATOM 5603 C C . PHE A 1 739 ? 3.734 13.281 -11.486 1.00 72.06 739 PHE A C 1
ATOM 5605 O O . PHE A 1 739 ? 3.981 13.148 -12.687 1.00 72.06 739 PHE A O 1
ATOM 5612 N N . LEU A 1 740 ? 4.704 13.528 -10.600 1.00 69.38 740 LEU A N 1
ATOM 5613 C CA . LEU A 1 740 ? 6.119 13.648 -10.969 1.00 69.38 740 LEU A CA 1
ATOM 5614 C C . LEU A 1 740 ? 6.649 12.371 -11.615 1.00 69.38 740 LEU A C 1
ATOM 5616 O O . LEU A 1 740 ? 7.351 12.440 -12.625 1.00 69.38 740 LEU A O 1
ATOM 5620 N N . ALA A 1 741 ? 6.277 11.217 -11.070 1.00 66.00 741 ALA A N 1
ATOM 5621 C CA . ALA A 1 741 ? 6.665 9.911 -11.576 1.00 66.00 741 ALA A CA 1
ATOM 5622 C C . ALA A 1 741 ? 6.183 9.703 -13.023 1.00 66.00 741 ALA A C 1
ATOM 5624 O O . ALA A 1 741 ? 6.941 9.257 -13.892 1.00 66.00 741 ALA A O 1
ATOM 5625 N N . PHE A 1 742 ? 4.965 10.154 -13.327 1.00 69.38 742 PHE A N 1
ATOM 5626 C CA . PHE A 1 742 ? 4.437 10.174 -14.686 1.00 69.38 742 PHE A CA 1
ATOM 5627 C C . PHE A 1 742 ? 5.196 11.124 -15.627 1.00 69.38 742 PHE A C 1
ATOM 5629 O O . PHE A 1 742 ? 5.568 10.731 -16.739 1.00 69.38 742 PHE A O 1
ATOM 5636 N N . VAL A 1 743 ? 5.456 12.367 -15.207 1.00 70.50 743 VAL A N 1
ATOM 5637 C CA . VAL A 1 743 ? 6.195 13.339 -16.035 1.00 70.50 743 VAL A CA 1
ATOM 5638 C C . VAL A 1 743 ? 7.610 12.828 -16.325 1.00 70.50 743 VAL A C 1
ATOM 5640 O O . VAL A 1 743 ? 8.077 12.889 -17.465 1.00 70.50 743 VAL A O 1
ATOM 5643 N N . VAL A 1 744 ? 8.272 12.252 -15.319 1.00 67.62 744 VAL A N 1
ATOM 5644 C CA . VAL A 1 744 ? 9.588 11.616 -15.440 1.00 67.62 744 VAL A CA 1
ATOM 5645 C C . VAL A 1 744 ? 9.578 10.499 -16.473 1.00 67.62 744 VAL A C 1
ATOM 5647 O O . VAL A 1 744 ? 10.481 10.462 -17.307 1.00 67.62 744 VAL A O 1
ATOM 5650 N N . LEU A 1 745 ? 8.593 9.598 -16.446 1.00 63.41 745 LEU A N 1
ATOM 5651 C CA . LEU A 1 745 ? 8.464 8.545 -17.453 1.00 63.41 745 LEU A CA 1
ATOM 5652 C C . LEU A 1 745 ? 8.300 9.129 -18.855 1.00 63.41 745 LEU A C 1
ATOM 5654 O O . LEU A 1 745 ? 8.984 8.706 -19.784 1.00 63.41 745 LEU A O 1
ATOM 5658 N N . ARG A 1 746 ? 7.425 10.126 -19.020 1.00 66.12 746 ARG A N 1
ATOM 5659 C CA . ARG A 1 746 ? 7.165 10.736 -20.330 1.00 66.12 746 ARG A CA 1
ATOM 5660 C C . ARG A 1 746 ? 8.390 11.414 -20.921 1.00 66.12 746 ARG A C 1
ATOM 5662 O O . ARG A 1 746 ? 8.671 11.229 -22.100 1.00 66.12 746 ARG A O 1
ATOM 5669 N N . LEU A 1 747 ? 9.128 12.162 -20.104 1.00 64.75 747 LEU A N 1
ATOM 5670 C CA . LEU A 1 747 ? 10.375 12.804 -20.518 1.00 64.75 747 LEU A CA 1
ATOM 5671 C C . LEU A 1 747 ? 11.503 11.799 -20.693 1.00 64.75 747 LEU A C 1
ATOM 5673 O O . LEU A 1 747 ? 12.378 11.986 -21.536 1.00 64.75 747 LEU A O 1
ATOM 5677 N N . ARG A 1 748 ? 11.501 10.727 -19.890 1.00 60.41 748 ARG A N 1
ATOM 5678 C CA . ARG A 1 748 ? 12.468 9.660 -20.046 1.00 60.41 748 ARG A CA 1
ATOM 5679 C C . ARG A 1 748 ? 12.253 9.000 -21.381 1.00 60.41 748 ARG A C 1
ATOM 5681 O O . ARG A 1 748 ? 13.272 8.885 -22.024 1.00 60.41 748 ARG A O 1
ATOM 5688 N N . TYR A 1 749 ? 11.037 8.623 -21.788 1.00 56.12 749 TYR A N 1
ATOM 5689 C CA . TYR A 1 749 ? 10.716 7.806 -22.971 1.00 56.12 749 TYR A CA 1
ATOM 5690 C C . TYR A 1 749 ? 9.968 8.580 -24.083 1.00 56.12 749 TYR A C 1
ATOM 5692 O O . TYR A 1 749 ? 8.807 8.277 -24.373 1.00 56.12 749 TYR A O 1
ATOM 5700 N N . PRO A 1 750 ? 10.601 9.558 -24.754 1.00 51.06 750 PRO A N 1
ATOM 5701 C CA . PRO A 1 750 ? 9.958 10.333 -25.811 1.00 51.06 750 PRO A CA 1
ATOM 5702 C C . PRO A 1 750 ? 9.784 9.482 -27.075 1.00 51.06 750 PRO A C 1
ATOM 5704 O O . PRO A 1 750 ? 10.740 9.346 -27.817 1.00 51.06 750 PRO A O 1
ATOM 5707 N N . GLY A 1 751 ? 8.620 8.859 -27.314 1.00 49.81 751 GLY A N 1
ATOM 5708 C CA . GLY A 1 751 ? 8.228 8.207 -28.590 1.00 49.81 751 GLY A CA 1
ATOM 5709 C C . GLY A 1 751 ? 9.069 7.012 -29.093 1.00 49.81 751 GLY A C 1
ATOM 5710 O O . GLY A 1 751 ? 8.567 6.193 -29.855 1.00 49.81 751 GLY A O 1
ATOM 5711 N N . ARG A 1 752 ? 10.310 6.870 -28.618 1.00 49.91 752 ARG A N 1
ATOM 5712 C CA . ARG A 1 752 ? 11.361 5.939 -29.036 1.00 49.91 752 ARG A CA 1
ATOM 5713 C C . ARG A 1 752 ? 11.015 4.473 -28.791 1.00 49.91 752 ARG A C 1
ATOM 5715 O O . ARG A 1 752 ? 11.108 3.659 -29.691 1.00 49.91 752 ARG A O 1
ATOM 5722 N N . TRP A 1 753 ? 10.484 4.143 -27.613 1.00 47.91 753 TRP A N 1
ATOM 5723 C CA . TRP A 1 753 ? 10.150 2.752 -27.268 1.00 47.91 753 TRP A CA 1
ATOM 5724 C C . TRP A 1 753 ? 8.830 2.285 -27.901 1.00 47.91 753 TRP A C 1
ATOM 5726 O O . TRP A 1 753 ? 8.680 1.103 -28.176 1.00 47.91 753 TRP A O 1
ATOM 5736 N N . GLN A 1 754 ? 7.900 3.202 -28.213 1.00 48.53 754 GLN A N 1
ATOM 5737 C CA . GLN A 1 754 ? 6.714 2.883 -29.028 1.00 48.53 754 GLN A CA 1
ATOM 5738 C C . GLN A 1 754 ? 7.075 2.560 -30.486 1.00 48.53 754 GLN A C 1
ATOM 5740 O O . GLN A 1 754 ? 6.308 1.869 -31.156 1.00 48.53 754 GLN A O 1
ATOM 5745 N N . ARG A 1 755 ? 8.215 3.075 -30.970 1.00 50.31 755 ARG A N 1
ATOM 5746 C CA . ARG A 1 755 ? 8.762 2.799 -32.301 1.00 50.31 755 ARG A CA 1
ATOM 5747 C C . ARG A 1 755 ? 9.569 1.498 -32.323 1.00 50.31 755 ARG A C 1
ATOM 5749 O O . ARG A 1 755 ? 9.270 0.640 -33.146 1.00 50.31 755 ARG A O 1
ATOM 5756 N N . ASP A 1 756 ? 10.497 1.324 -31.381 1.00 48.50 756 ASP A N 1
ATOM 5757 C CA . ASP A 1 756 ? 11.469 0.217 -31.384 1.00 48.50 756 ASP A CA 1
ATOM 5758 C C . ASP A 1 756 ? 10.877 -1.128 -30.944 1.00 48.50 756 ASP A C 1
ATOM 5760 O O . ASP A 1 756 ? 11.263 -2.175 -31.452 1.00 48.50 756 ASP A O 1
ATOM 5764 N N . GLN A 1 757 ? 9.908 -1.120 -30.022 1.00 53.44 757 GLN A N 1
ATOM 5765 C CA . GLN A 1 757 ? 9.254 -2.347 -29.557 1.00 53.44 757 GLN A CA 1
ATOM 5766 C C . GLN A 1 757 ? 8.089 -2.792 -30.467 1.00 53.44 757 GLN A C 1
ATOM 5768 O O . GLN A 1 757 ? 7.470 -3.827 -30.232 1.00 53.44 757 GLN A O 1
ATOM 5773 N N . GLY A 1 758 ? 7.783 -2.036 -31.523 1.00 54.66 758 GLY A N 1
ATOM 5774 C CA . GLY A 1 758 ? 6.695 -2.333 -32.453 1.00 54.66 758 GLY A CA 1
ATOM 5775 C C . GLY A 1 758 ? 5.335 -1.785 -32.009 1.00 54.66 758 GLY A C 1
ATOM 5776 O O . GLY A 1 758 ? 4.955 -1.792 -30.835 1.00 54.66 758 GLY A O 1
ATOM 5777 N N . ALA A 1 759 ? 4.563 -1.297 -32.983 1.00 57.47 759 ALA A N 1
ATOM 5778 C CA . ALA A 1 759 ? 3.209 -0.822 -32.743 1.00 57.47 759 ALA A CA 1
ATOM 5779 C C . ALA A 1 759 ? 2.316 -1.982 -32.280 1.00 57.47 759 ALA A C 1
ATOM 5781 O O . ALA A 1 759 ? 2.285 -3.036 -32.901 1.00 57.47 759 ALA A O 1
ATOM 5782 N N . LEU A 1 760 ? 1.542 -1.774 -31.214 1.00 68.44 760 LEU A N 1
ATOM 5783 C CA . LEU A 1 760 ? 0.486 -2.701 -30.800 1.00 68.44 760 LEU A CA 1
ATOM 5784 C C . LEU A 1 760 ? -0.824 -2.414 -31.520 1.00 68.44 760 LEU A C 1
ATOM 5786 O O . LEU A 1 760 ? -1.188 -1.247 -31.692 1.00 68.44 760 LEU A O 1
ATOM 5790 N N . SER A 1 761 ? -1.574 -3.471 -31.842 1.00 75.25 761 SER A N 1
ATOM 5791 C CA . SER A 1 761 ? -2.948 -3.332 -32.330 1.00 75.25 761 SER A CA 1
ATOM 5792 C C . SER A 1 761 ? -3.824 -2.637 -31.282 1.00 75.25 761 SER A C 1
ATOM 5794 O O . SER A 1 761 ? -3.640 -2.823 -30.076 1.00 75.25 761 SER A O 1
ATOM 5796 N N . THR A 1 762 ? -4.821 -1.864 -31.723 1.00 77.81 762 THR A N 1
ATOM 5797 C CA . THR A 1 762 ? -5.772 -1.185 -30.824 1.00 77.81 762 THR A CA 1
ATOM 5798 C C . THR A 1 762 ? -6.426 -2.166 -29.852 1.00 77.81 762 THR A C 1
ATOM 5800 O O . THR A 1 762 ? -6.557 -1.869 -28.668 1.00 77.81 762 THR A O 1
ATOM 5803 N N . ARG A 1 763 ? -6.748 -3.378 -30.323 1.00 81.12 763 ARG A N 1
ATOM 5804 C CA . ARG A 1 763 ? -7.288 -4.455 -29.486 1.00 81.12 763 ARG A CA 1
ATOM 5805 C C . ARG A 1 763 ? -6.320 -4.856 -28.372 1.00 81.12 763 ARG A C 1
ATOM 5807 O O . ARG A 1 763 ? -6.742 -4.947 -27.227 1.00 81.12 763 ARG A O 1
ATOM 5814 N N . ALA A 1 764 ? -5.043 -5.077 -28.687 1.00 81.94 764 ALA A N 1
ATOM 5815 C CA . ALA A 1 764 ? -4.043 -5.430 -27.681 1.00 81.94 764 ALA A CA 1
ATOM 5816 C C . ALA A 1 764 ? -3.871 -4.318 -26.636 1.00 81.94 764 ALA A C 1
ATOM 5818 O O . ALA A 1 764 ? -3.827 -4.611 -25.445 1.00 81.94 764 ALA A O 1
ATOM 5819 N N . ARG A 1 765 ? -3.870 -3.047 -27.065 1.00 78.50 765 ARG A N 1
ATOM 5820 C CA . ARG A 1 765 ? -3.803 -1.896 -26.149 1.00 78.50 765 ARG A CA 1
ATOM 5821 C C . ARG A 1 765 ? -4.992 -1.853 -25.196 1.00 78.50 765 ARG A C 1
ATOM 5823 O O . ARG A 1 765 ? -4.788 -1.694 -24.000 1.00 78.50 765 ARG A O 1
ATOM 5830 N N . LEU A 1 766 ? -6.210 -2.024 -25.713 1.00 81.44 766 LEU A N 1
ATOM 5831 C CA . LEU A 1 766 ? -7.426 -2.015 -24.897 1.00 81.44 766 LEU A CA 1
ATOM 5832 C C . LEU A 1 766 ? -7.469 -3.186 -23.911 1.00 81.44 766 LEU A C 1
ATOM 5834 O O . LEU A 1 766 ? -7.865 -2.989 -22.770 1.00 81.44 766 LEU A O 1
ATOM 5838 N N . VAL A 1 767 ? -7.032 -4.381 -24.321 1.00 87.19 767 VAL A N 1
ATOM 5839 C CA . VAL A 1 767 ? -6.986 -5.556 -23.433 1.00 87.19 767 VAL A CA 1
ATOM 5840 C C . VAL A 1 767 ? -5.962 -5.365 -22.316 1.00 87.19 767 VAL A C 1
ATOM 5842 O O . VAL A 1 767 ? -6.296 -5.601 -21.161 1.00 87.19 767 VAL A O 1
ATOM 5845 N N . ILE A 1 768 ? -4.746 -4.907 -22.631 1.00 84.25 768 ILE A N 1
ATOM 5846 C CA . ILE A 1 768 ? -3.702 -4.656 -21.622 1.00 84.25 768 ILE A CA 1
ATOM 5847 C C . ILE A 1 768 ? -4.134 -3.543 -20.665 1.00 84.25 768 ILE A C 1
ATOM 5849 O O . ILE A 1 768 ? -4.027 -3.700 -19.452 1.00 84.25 768 ILE A O 1
ATOM 5853 N N . ALA A 1 769 ? -4.664 -2.441 -21.203 1.00 78.69 769 ALA A N 1
ATOM 5854 C CA . ALA A 1 769 ? -5.169 -1.333 -20.405 1.00 78.69 769 ALA A CA 1
ATOM 5855 C C . ALA A 1 769 ? -6.302 -1.779 -19.483 1.00 78.69 769 ALA A C 1
ATOM 5857 O O . ALA A 1 769 ? -6.237 -1.553 -18.281 1.00 78.69 769 ALA A O 1
ATOM 5858 N N . GLY A 1 770 ? -7.318 -2.437 -20.046 1.00 81.94 770 GLY A N 1
ATOM 5859 C CA . GLY A 1 770 ? -8.455 -2.951 -19.294 1.00 81.94 770 GLY A CA 1
ATOM 5860 C C . GLY A 1 770 ? -8.002 -3.895 -18.189 1.00 81.94 770 GLY A C 1
ATOM 5861 O O . GLY A 1 770 ? -8.393 -3.709 -17.046 1.00 81.94 770 GLY A O 1
ATOM 5862 N N . ALA A 1 771 ? -7.101 -4.832 -18.492 1.00 87.50 771 ALA A N 1
ATOM 5863 C CA . ALA A 1 771 ? -6.574 -5.754 -17.497 1.00 87.50 771 ALA A CA 1
ATOM 5864 C C . ALA A 1 771 ? -5.848 -5.038 -16.349 1.00 87.50 771 ALA A C 1
ATOM 5866 O O . ALA A 1 771 ? -6.110 -5.332 -15.185 1.00 87.50 771 ALA A O 1
ATOM 5867 N N . TRP A 1 772 ? -4.998 -4.059 -16.658 1.00 84.69 772 TRP A N 1
ATOM 5868 C CA . TRP A 1 772 ? -4.319 -3.263 -15.640 1.00 84.69 772 TRP A CA 1
ATOM 5869 C C . TRP A 1 772 ? -5.299 -2.446 -14.783 1.00 84.69 772 TRP A C 1
ATOM 5871 O O . TRP A 1 772 ? -5.264 -2.543 -13.559 1.00 84.69 772 TRP A O 1
ATOM 5881 N N . PHE A 1 773 ? -6.222 -1.697 -15.399 1.00 80.75 773 PHE A N 1
ATOM 5882 C CA . PHE A 1 773 ? -7.210 -0.888 -14.672 1.00 80.75 773 PHE A CA 1
ATOM 5883 C C . PHE A 1 773 ? -8.112 -1.744 -13.783 1.00 80.75 773 PHE A C 1
ATOM 5885 O O . PHE A 1 773 ? -8.361 -1.394 -12.632 1.00 80.75 773 PHE A O 1
ATOM 5892 N N . THR A 1 774 ? -8.597 -2.869 -14.307 1.00 83.94 774 THR A N 1
ATOM 5893 C CA . THR A 1 774 ? -9.470 -3.786 -13.574 1.00 83.94 774 THR A CA 1
ATOM 5894 C C . THR A 1 774 ? -8.739 -4.430 -12.393 1.00 83.94 774 THR A C 1
ATOM 5896 O O . THR A 1 774 ? -9.314 -4.524 -11.310 1.00 83.94 774 THR A O 1
ATOM 5899 N N . LEU A 1 775 ? -7.467 -4.806 -12.560 1.00 87.31 775 LEU A N 1
ATOM 5900 C CA . LEU A 1 775 ? -6.627 -5.304 -11.470 1.00 87.31 775 LEU A CA 1
ATOM 5901 C C . LEU A 1 775 ? -6.417 -4.238 -10.383 1.00 87.31 775 LEU A C 1
ATOM 5903 O O . LEU A 1 775 ? -6.666 -4.506 -9.210 1.00 87.31 775 LEU A O 1
ATOM 5907 N N . VAL A 1 776 ? -6.008 -3.025 -10.766 1.00 80.81 776 VAL A N 1
ATOM 5908 C CA . VAL A 1 776 ? -5.776 -1.906 -9.834 1.00 80.81 776 VAL A CA 1
ATOM 5909 C C . VAL A 1 776 ? -7.044 -1.565 -9.055 1.00 80.81 776 VAL A C 1
ATOM 5911 O O . VAL A 1 776 ? -6.988 -1.408 -7.838 1.00 80.81 776 VAL A O 1
ATOM 5914 N N . ALA A 1 777 ? -8.195 -1.488 -9.728 1.00 77.31 777 ALA A N 1
ATOM 5915 C CA . ALA A 1 777 ? -9.471 -1.196 -9.082 1.00 77.31 777 ALA A CA 1
ATOM 5916 C C . ALA A 1 777 ? -9.856 -2.273 -8.055 1.00 77.31 777 ALA A C 1
ATOM 5918 O O . ALA A 1 777 ? -10.265 -1.942 -6.942 1.00 77.31 777 ALA A O 1
ATOM 5919 N N . TYR A 1 778 ? -9.683 -3.552 -8.403 1.00 87.38 778 TYR A N 1
ATOM 5920 C CA . TYR A 1 778 ? -9.928 -4.664 -7.485 1.00 87.38 778 TYR A CA 1
ATOM 5921 C C . TYR A 1 778 ? -9.015 -4.600 -6.252 1.00 87.38 778 TYR A C 1
ATOM 5923 O O . TYR A 1 778 ? -9.497 -4.663 -5.122 1.00 87.38 778 TYR A O 1
ATOM 5931 N N . LEU A 1 779 ? -7.706 -4.423 -6.454 1.00 84.88 779 LEU A N 1
ATOM 5932 C CA . LEU A 1 779 ? -6.730 -4.349 -5.363 1.00 84.88 779 LEU A CA 1
ATOM 5933 C C . LEU A 1 779 ? -6.976 -3.144 -4.452 1.00 84.88 779 LEU A C 1
ATOM 5935 O O . LEU A 1 779 ? -6.892 -3.282 -3.235 1.00 84.88 779 LEU A O 1
ATOM 5939 N N . ALA A 1 780 ? -7.318 -1.986 -5.021 1.00 77.00 780 ALA A N 1
ATOM 5940 C CA . ALA A 1 780 ? -7.643 -0.788 -4.255 1.00 77.00 780 ALA A CA 1
ATOM 5941 C C . ALA A 1 780 ? -8.891 -0.996 -3.385 1.00 77.00 780 ALA A C 1
ATOM 5943 O O . ALA A 1 780 ? -8.880 -0.638 -2.209 1.00 77.00 780 ALA A O 1
ATOM 5944 N N . LEU A 1 781 ? -9.936 -1.626 -3.934 1.00 79.19 781 LEU A N 1
ATOM 5945 C CA . LEU A 1 781 ? -11.144 -1.968 -3.184 1.00 79.19 781 LEU A CA 1
ATOM 5946 C C . LEU A 1 781 ? -10.831 -2.927 -2.027 1.00 79.19 781 LEU A C 1
ATOM 5948 O O . LEU A 1 781 ? -11.232 -2.671 -0.895 1.00 79.19 781 LEU A O 1
ATOM 5952 N N . VAL A 1 782 ? -10.091 -4.008 -2.289 1.00 83.69 782 VAL A N 1
ATOM 5953 C CA . VAL A 1 782 ? -9.704 -4.980 -1.253 1.00 83.69 782 VAL A CA 1
ATOM 5954 C C . VAL A 1 782 ? -8.838 -4.322 -0.179 1.00 83.69 782 VAL A C 1
ATOM 5956 O O . VAL A 1 782 ? -9.098 -4.510 1.007 1.00 83.69 782 VAL A O 1
ATOM 5959 N N . PHE A 1 783 ? -7.848 -3.516 -0.561 1.00 81.88 783 PHE A N 1
ATOM 5960 C CA . PHE A 1 783 ? -6.999 -2.789 0.381 1.00 81.88 783 PHE A CA 1
ATOM 5961 C C . PHE A 1 783 ? -7.810 -1.836 1.266 1.00 81.88 783 PHE A C 1
ATOM 5963 O O . PHE A 1 783 ? -7.648 -1.845 2.485 1.00 81.88 783 PHE A O 1
ATOM 5970 N N . PHE A 1 784 ? -8.724 -1.063 0.678 1.00 73.75 784 PHE A N 1
ATOM 5971 C CA . PHE A 1 784 ? -9.577 -0.132 1.416 1.00 73.75 784 PHE A CA 1
ATOM 5972 C C . PHE A 1 784 ? -10.480 -0.859 2.421 1.00 73.75 784 PHE A C 1
ATOM 5974 O O . PHE A 1 784 ? -10.512 -0.503 3.595 1.00 73.75 784 PHE A O 1
ATOM 5981 N N . LEU A 1 785 ? -11.162 -1.925 1.989 1.00 74.44 785 LEU A N 1
ATOM 5982 C CA . LEU A 1 785 ? -12.065 -2.684 2.858 1.00 74.44 785 LEU A CA 1
ATOM 5983 C C . LEU A 1 785 ? -11.315 -3.405 3.984 1.00 74.44 785 LEU A C 1
ATOM 5985 O O . LEU A 1 785 ? -11.783 -3.431 5.117 1.00 74.44 785 LEU A O 1
ATOM 5989 N N . THR A 1 786 ? -10.156 -3.997 3.688 1.00 72.88 786 THR A N 1
ATOM 5990 C CA . THR A 1 786 ? -9.372 -4.737 4.691 1.00 72.88 786 THR A CA 1
ATOM 5991 C C . THR A 1 786 ? -8.701 -3.816 5.700 1.00 72.88 786 THR A C 1
ATOM 5993 O O . THR A 1 786 ? -8.714 -4.124 6.887 1.00 72.88 786 THR A O 1
ATOM 5996 N N . THR A 1 787 ? -8.165 -2.669 5.276 1.00 61.91 787 THR A N 1
ATOM 5997 C CA . THR A 1 787 ? -7.597 -1.687 6.213 1.00 61.91 787 THR A CA 1
ATOM 5998 C C . THR A 1 787 ? -8.673 -1.028 7.068 1.00 61.91 787 THR A C 1
ATOM 6000 O O . THR A 1 787 ? -8.469 -0.905 8.269 1.00 61.91 787 THR A O 1
ATOM 6003 N N . GLY A 1 788 ? -9.837 -0.700 6.497 1.00 59.28 788 GLY A N 1
ATOM 6004 C CA . GLY A 1 788 ? -10.982 -0.196 7.260 1.00 59.28 788 GLY A CA 1
ATOM 6005 C C . GLY A 1 788 ? -11.561 -1.198 8.265 1.00 59.28 788 GLY A C 1
ATOM 6006 O O . GLY A 1 788 ? -12.156 -0.777 9.245 1.00 59.28 788 GLY A O 1
ATOM 6007 N N . TRP A 1 789 ? -11.387 -2.506 8.047 1.00 65.19 789 TRP A N 1
ATOM 6008 C CA . TRP A 1 789 ? -11.831 -3.553 8.979 1.00 65.19 789 TRP A CA 1
ATOM 6009 C C . TRP A 1 789 ? -10.819 -3.860 10.094 1.00 65.19 789 TRP A C 1
ATOM 6011 O O . TRP A 1 789 ? -11.189 -4.378 11.143 1.00 65.19 789 TRP A O 1
ATOM 6021 N N . LEU A 1 790 ? -9.530 -3.595 9.862 1.00 56.28 790 LEU A N 1
ATOM 6022 C CA . LEU A 1 790 ? -8.456 -3.834 10.836 1.00 56.28 790 LEU A CA 1
ATOM 6023 C C . LEU A 1 790 ? -8.295 -2.696 11.864 1.00 56.28 790 LEU A C 1
ATOM 6025 O O . LEU A 1 790 ? -7.523 -2.858 12.809 1.00 56.28 790 LEU A O 1
ATOM 6029 N N . VAL A 1 791 ? -8.982 -1.567 11.663 1.00 47.78 791 VAL A N 1
ATOM 6030 C CA . VAL A 1 791 ? -8.992 -0.362 12.519 1.00 47.78 791 VAL A CA 1
ATOM 6031 C C . VAL A 1 791 ? -10.319 -0.282 13.261 1.00 47.78 791 VAL A C 1
ATOM 6033 O O . VAL A 1 791 ? -10.297 0.059 14.468 1.00 47.78 791 VAL A O 1
#

Foldseek 3Di:
DPPPVVVPVVVVPDDDDPDPPPDPLQDFPDFLVRVVVLCQVLLQQCLVCLLVVPLVSNCQAADALVSLVSVCVSVVQDQDDVQGPHRKDFDDKFKAAARDSDPFGKIKMWTWIWDQADPVRHTDIWIKIWMWTDGDPVRRIHTHAIWTFPDDVLSVVVCVQRVPDDSRDHFDAQDDDPDDQQVVVVVVDDDDQQWDWDRFDPVQWDWTATPVNWIKIKGKTKIWGKWWDAPPFLDTGHPNRPVDRDPRTDIDRFWMKMKIWIWIWDPPPDDRIDIHISTIDMGTSDGDPPPPPAPPLQVLLVCLQCLLVVLLVLLVPDDDDDFPPDQDAFDEDEPLRLQVLLLVLLVLVVVLVVLVLVVVLVVCCVPPVVVNVVSVVCLCVLQVVLLDQVLQKQKDKDKDFAQAAQVVLCVQVVPCQNLVQLPVQWDGKAWDDDPPDPFKTKIWTWGHPDRRYIYTWMWIWGWDDDQWIKIKIWTPNDPWTWIWIWIWDADPRHIMIMIMIITGDDSSNSSSDPDPVVVSVLVNLQRVSSVVSSNQSSVVHGRDPVSRDDDCPPDPVCVVVCVPPPQPVALVSQQVVQLVVLLVVCCVVPNNLLSVLLSVLLQQLQVQLVVLLVVVPWDKGHWHHDNLGIHIDTDDDAAALSSLLSSLCRSLSRLSSVLSVLSNVCVVVVDPSSLSSSLSSLVSSLCLLQFQDPRGSPLSLLVQLDDPVLVVVLVVLLVVQVVCVVSVNHDPSVSVSSVSRSVSSCSVDPCVNCNRNDHDDNSSSCSSSVSSVVSSVSSVVSNVSSVSVVD

Sequence (791 aa):
MRRVLLGAVVLFLLGSLPAWADAPADTPVVTPLQAGGILDEAWGRREDALAQRNRAVLAAVDEGPALAQDLAWMDGLVSDRPGGSGRRGLVGQSVLVPLQLTYPAFFVAATRVTNAPDPTGRYVFWTALVVMVRDDAASPWRVRLESWASGPDSAERLEQLLTAGSPERFAPRAGALPIPLEQFVDRLSRDYRDFATQPIDARNIFAIGLASGSPLLCFGRQYVEQENRPWWNPAKSGANDVRGIPEGAYGQLTSTFQAQQCALVDTASSGAPVATVLTREGAFVSHQELPATPPPWLPLALVGILLTLGLTAAVWRLRPLASPTQPLEPEVVSLAALERQTVLAAALRALMVAFIVIEAERWLIPRAPFLAATLAVMVLFQFGWRLLPHWRTLKCSARILVRRPLAEVVAFVGDMRNEPKWQPVMVAVEPLPADGSPSSRRYRSTQRVGDGLVLEYESRVTETGGQQPVISADLVGKWFPDRAEWRFNAVAEGTLVTLTRRSELGPMRAISLASLDKHRQVNRAFTMGDLNGLVKAMSGDSPSPSDGTPEPQLFREYGWLHRLPVIGQSDLGISIATFIACWVLYSRLMGDWFATGIMLMLLVHELGHYVEGRRVGLATTPPVFVLLGAFVALAGEKIDGLTHARLSLAGGLAGGLATAVALALYVLTGSPHILPWVAAGAAANLFGSLVPFITVDVEAILLVVGRWLPAVGVFAALVAGAAALGLGVADPLIPVIVFLAFVVLRLRYPGRWQRDQGALSTRARLVIAGAWFTLVAYLALVFFLTTGWLV

Radius of gyration: 44.71 Å; chains: 1; bounding box: 138×73×114 Å